Protein AF-A0A2E0R8X9-F1 (afdb_monomer_lite)

Foldseek 3Di:
DDDPVVVVVVVVVVVVVVLVVLLVVLLVVLVVCCVVCVQDALVRSVVSLCVSQDPPPSSSVSGDDSVVSNVSNVVSVVVVVVVVVVVVVVLVVVLVVLLVVLLQQLLVQCQVPVDLVRSLVRSCVVCPPSDDPVSSVVSSVSSVVNNLVVCCVVVVVVLVVCVVVPQDPVVLVVCVVVGPVVSCPVVSVVSVVVLVVVLVVLLVVLLVVLLVLLLCCLVPVVSVVVCVVCVCVSRVSYDPVSVVVSVVSNPVNNVVNNVVVVVLLVVLLVVLLVLLVVLVPDDPPPPSVVLLVQLLDLVSLQVSSQVSLCVDPSSNPPGQDPVSSVVSNVSSVVSVVVVVVVVVCPVVVVVCVVVVVVCLVVPDDQQQDPVRDGPVPVLVVLLCVLCCLLQPDDDPPDPVSVVVSVVQSSVQVVVLVVLCVLQVNDCSDSVLVSQLSNQLSVVLVVPPVSNNVHDDSLSSQVSNFVSLVPPVPPDLLSVLLCVLCVVLVHPGSNVLVVVCVVPPVCSSVSSVVSSVVSSVVSVVVVVVVVCVVVVVLVVLLVVLVVLLVCLVVQLVCLQADPNDGLLVVLVVLLPDDQDPVSLVVLVVSLVSLVVSLVSLVVSLVVLVVSLVVLVVVLPPCCCVVPPVCVVSNVSSVVSSVSSVVSSVVSVVSSVSSVVSSVSSVVSSLVSLVVCVCVVVVDDPVCVVVVLLVVLLVLLVVCVVCVVPLCLVVLQVDQALVSNLVSLVVSQCVSVDPPSVCVCVRPPPDPVVSVVSSVSNCVSSVHDSPDGRVPPPDPDDDPDDDDDD

Sequence (788 aa):
MVLNLGAFYQGVNENDARERAKRKENAALYNEFIRLNPDASAKQREAYATELGGNSPFLRAAMPTADVMKSNVARRQQQVAAASQAKKYKALQQKISLMNDATTMFGNVYSSTGDLEQANKAVTDMFSGYLDGNDMLGISAAGTKKAQQDFDKDFATTYDLWQKQGSQASAVETWNKTYNPTFLKKWIPVATSELNRLEQQQLIKANTEAGNIGASSAADPSLKENFVKNFKTKYPRLSEEQIGEVMLTLDNREAQATKKINNDISMAKQGVKNLLAATLEDDPNYSNNMEVNALQTEAAVTDKLKTLFNANEVLVGKEPTTDDVKEVLDMVEKSLKAQIKIDDTKEAAKLKILAEQQEVDRFSPRFEDNNGNLDVKQQNDVEDNILTQLFPDVDTKNEENTIAKKMAKDKFLKDFRVASENWDISIKDPAVYGSIMQKMVDLIMDDNNGADGTFQDYFFIKAVNDYYSNTSLNTPEAVAFRSGLQSLGLDSLEQAQQLAEEGDTEIQLKWEETFKKVREDFRNKAFENFDKKIFNLQNLDEKADEFITEVPDRVETLITKDGVNLIANVEELINAPVSENGLKNLELKNTEVTASLKKVVNIGREVEDQISQIKSYLALPRFDQDPSLADTRASLENKLKQLEAGKGFVLNEAQQLKNAIMKIRSASKKVVETKVIDNNNLNPENIPDAVKDKATAIAFILKKNAENSGLNDVHNLKTSEERKEWIKDKLEIVGGEDTAGWIGGIFTDTSTEDALIRSVAEQLNIDIDTPSWSKGSQGRNKGRNNRQ

Secondary structure (DSSP, 8-state):
----HHHHHHHHHHHHHHHHHHHHHHHHHHHHHHHH-TT--HHHHHHHHHHHHTT-HHHHTTSPPHHHHHHHHHHHHHHHHHHHHHHHHHHHHHHHHHHHHHHHHHHHHHHHH--HHHHHHHHHHHHTTTS-HHHHHHHHHHHHHHHHHHHHHHHHHHHHHHHHTT--HHHHHHHHHHS-HHHHTTHHHHHHHHHHHHHHHHHHHHHHHHHHHHHHHTT-HHHHHHHHHHHHHH-TT--HHHHHHHHHHHHHHHHHHHHHHHHHHHHHHHHHHHHHHHHHHS-SSTTTHHHHHHTSSHHHHHHHHHHHHHHSTTTTTPPPPHHHHHHHHHHHHHHHHHHHHHHTSTTTGGGTTTTGGGGGGG-S---B-TTS-B-HHHHHHHHHHHHTTTSPPP-TT-HHHHHHHHHHHHHHHHHHHHHHHHTT--TTSHHHHHHHHHHHHHHHHHSTT-TT----HHHHHHHHHHHHT-TT---HHHHHHHHHHHHTT-S-HHHHHHHHHTT-TTHHHHHHHHHHHHHHHHHHHHHHHHHHHHHHHHHHHHHHHHHHHHHHHHHHHHHEETTEEHHHHHHHHHHS---HHHHHHHHHHHHHHHHHHHHHHHHHHHHHHHHHHHHHHHTSTHHHH-GGGHHHHHHHHHHHHHHHHHHHHHHHHHHHHHHHHHHHHHHHHHHHHHHHHHHHT--GGGHHHHHHHHHHHHHHHHHHTHHHHTHHHHTT--SHHHHHHHHHHHHHHHHHHHHHHHHHHH--SHHHHHHHHHHHHHHHT---SS-GGGGSS-S---------

Radius of gyration: 55.58 Å; chains: 1; bounding box: 108×84×204 Å

Structure (mmCIF, N/CA/C/O backbone):
data_AF-A0A2E0R8X9-F1
#
_entry.id   AF-A0A2E0R8X9-F1
#
loop_
_atom_site.group_PDB
_atom_site.id
_atom_site.type_symbol
_atom_site.label_atom_id
_atom_site.label_alt_id
_atom_site.label_comp_id
_atom_site.label_asym_id
_atom_site.label_entity_id
_atom_site.label_seq_id
_atom_site.pdbx_PDB_ins_code
_atom_site.Cartn_x
_atom_site.Cartn_y
_atom_site.Cartn_z
_atom_site.occupancy
_atom_site.B_iso_or_equiv
_atom_site.auth_seq_id
_atom_site.auth_comp_id
_atom_site.auth_asym_id
_atom_site.auth_atom_id
_atom_site.pdbx_PDB_model_num
ATOM 1 N N . MET A 1 1 ? 21.425 -13.879 -136.020 1.00 42.16 1 MET A N 1
ATOM 2 C CA . MET A 1 1 ? 21.980 -13.335 -134.762 1.00 42.16 1 MET A CA 1
ATOM 3 C C . MET A 1 1 ? 21.405 -14.173 -133.628 1.00 42.16 1 MET A C 1
ATOM 5 O O . MET A 1 1 ? 20.235 -14.019 -133.313 1.00 42.16 1 MET A O 1
ATOM 9 N N . VAL A 1 2 ? 22.153 -15.157 -133.121 1.00 45.34 2 VAL A N 1
ATOM 10 C CA . VAL A 1 2 ? 21.700 -15.998 -131.999 1.00 45.34 2 VAL A CA 1
ATOM 11 C C . VAL A 1 2 ? 22.125 -15.289 -130.716 1.00 45.34 2 VAL A C 1
ATOM 13 O O . VAL A 1 2 ? 23.317 -15.170 -130.445 1.00 45.34 2 VAL A O 1
ATOM 16 N N . LEU A 1 3 ? 21.159 -14.751 -129.971 1.00 50.09 3 LEU A N 1
ATOM 17 C CA . LEU A 1 3 ? 21.382 -14.183 -128.641 1.00 50.09 3 LEU A CA 1
ATOM 18 C C . LEU A 1 3 ? 21.795 -15.317 -127.693 1.00 50.09 3 LEU A C 1
ATOM 20 O O . LEU A 1 3 ? 21.017 -16.234 -127.434 1.00 50.09 3 LEU A O 1
ATOM 24 N N . ASN A 1 4 ? 23.033 -15.268 -127.199 1.00 54.69 4 ASN A N 1
ATOM 25 C CA . ASN A 1 4 ? 23.603 -16.260 -126.287 1.00 54.69 4 ASN A CA 1
ATOM 26 C C . ASN A 1 4 ? 23.034 -16.079 -124.863 1.00 54.69 4 ASN A C 1
ATOM 28 O O . ASN A 1 4 ? 23.688 -15.547 -123.969 1.00 54.69 4 ASN A O 1
ATOM 32 N N . LEU A 1 5 ? 21.778 -16.494 -124.675 1.00 56.47 5 LEU A N 1
ATOM 33 C CA . LEU A 1 5 ? 21.042 -16.437 -123.406 1.00 56.47 5 LEU A CA 1
ATOM 34 C C . LEU A 1 5 ? 21.726 -17.250 -122.287 1.00 56.47 5 LEU A C 1
ATOM 36 O O . LEU A 1 5 ? 21.644 -16.867 -121.125 1.00 56.47 5 LEU A O 1
ATOM 40 N N . GLY A 1 6 ? 22.457 -18.322 -122.618 1.00 59.59 6 GLY A N 1
ATOM 41 C CA . GLY A 1 6 ? 23.160 -19.164 -121.637 1.00 59.59 6 GLY A CA 1
ATOM 42 C C . GLY A 1 6 ? 24.278 -18.436 -120.880 1.00 59.59 6 GLY A C 1
ATOM 43 O O . GLY A 1 6 ? 24.364 -18.551 -119.659 1.00 59.59 6 GLY A O 1
ATOM 44 N N . ALA A 1 7 ? 25.076 -17.616 -121.573 1.00 61.41 7 ALA A N 1
ATOM 45 C CA . ALA A 1 7 ? 26.131 -16.809 -120.951 1.00 61.41 7 ALA A CA 1
ATOM 46 C C . ALA A 1 7 ? 25.567 -15.691 -120.050 1.00 61.41 7 ALA A C 1
ATOM 48 O O . ALA A 1 7 ? 26.164 -15.348 -119.030 1.00 61.41 7 ALA A O 1
ATOM 49 N N . PHE A 1 8 ? 24.386 -15.160 -120.387 1.00 62.00 8 PHE A N 1
ATOM 50 C CA . PHE A 1 8 ? 23.673 -14.189 -119.556 1.00 62.00 8 PHE A CA 1
ATOM 51 C C . PHE A 1 8 ? 23.166 -14.826 -118.252 1.00 62.00 8 PHE A C 1
ATOM 53 O O . PHE A 1 8 ? 23.426 -14.294 -117.175 1.00 62.00 8 PHE A O 1
ATOM 60 N N . TYR A 1 9 ? 22.525 -16.000 -118.317 1.00 60.94 9 TYR A N 1
ATOM 61 C CA . TYR A 1 9 ? 22.069 -16.715 -117.116 1.00 60.94 9 TYR A CA 1
ATOM 62 C C . TYR A 1 9 ? 23.226 -17.162 -116.209 1.00 60.94 9 TYR A C 1
ATOM 64 O O . TYR A 1 9 ? 23.105 -17.100 -114.985 1.00 60.94 9 TYR A O 1
ATOM 72 N N . GLN A 1 10 ? 24.364 -17.561 -116.782 1.00 66.31 10 GLN A N 1
ATOM 73 C CA . GLN A 1 10 ? 25.555 -17.912 -116.007 1.00 66.31 10 GLN A CA 1
ATOM 74 C C . GLN A 1 10 ? 26.163 -16.686 -115.303 1.00 66.31 10 GLN A C 1
ATOM 76 O O . GLN A 1 10 ? 26.461 -16.753 -114.111 1.00 66.31 10 GLN A O 1
ATOM 81 N N . GLY A 1 11 ? 26.244 -15.540 -115.989 1.00 65.50 11 GLY A N 1
ATOM 82 C CA . GLY A 1 11 ? 26.689 -14.278 -115.391 1.00 65.50 11 GLY A CA 1
ATOM 83 C C . GLY A 1 11 ? 25.771 -13.776 -114.269 1.00 65.50 11 GLY A C 1
ATOM 84 O O . GLY A 1 11 ? 26.262 -13.296 -113.249 1.00 65.50 11 GLY A O 1
ATOM 85 N N . VAL A 1 12 ? 24.451 -13.940 -114.409 1.00 70.50 12 VAL A N 1
ATOM 86 C CA . VAL A 1 12 ? 23.474 -13.602 -113.357 1.00 70.50 12 VAL A CA 1
ATOM 87 C C . VAL A 1 12 ? 23.655 -14.499 -112.127 1.00 70.50 12 VAL A C 1
ATOM 89 O O . VAL A 1 12 ? 23.739 -13.989 -111.012 1.00 70.50 12 VAL A O 1
ATOM 92 N N . ASN A 1 13 ? 23.807 -15.815 -112.310 1.00 70.94 13 ASN A N 1
ATOM 93 C CA . ASN A 1 13 ? 23.995 -16.757 -111.200 1.00 70.94 13 ASN A CA 1
ATOM 94 C C . ASN A 1 13 ? 25.325 -16.552 -110.453 1.00 70.94 13 ASN A C 1
ATOM 96 O O . ASN A 1 13 ? 25.370 -16.642 -109.224 1.00 70.94 13 ASN A O 1
ATOM 100 N N . GLU A 1 14 ? 26.412 -16.257 -111.170 1.00 74.81 14 GLU A N 1
ATOM 101 C CA . GLU A 1 14 ? 27.705 -15.949 -110.551 1.00 74.81 14 GLU A CA 1
ATOM 102 C C . GLU A 1 14 ? 27.685 -14.620 -109.792 1.00 74.81 14 GLU A C 1
ATOM 104 O O . GLU A 1 14 ? 28.307 -14.508 -108.733 1.00 74.81 14 GLU A O 1
ATOM 109 N N . ASN A 1 15 ? 26.973 -13.617 -110.310 1.00 72.25 15 ASN A N 1
ATOM 110 C CA . ASN A 1 15 ? 26.805 -12.337 -109.632 1.00 72.25 15 ASN A CA 1
ATOM 111 C C . ASN A 1 15 ? 25.966 -12.503 -108.352 1.00 72.25 15 ASN A C 1
ATOM 113 O O . ASN A 1 15 ? 26.367 -12.051 -107.281 1.00 72.25 15 ASN A O 1
ATOM 117 N N . ASP A 1 16 ? 24.879 -13.275 -108.418 1.00 75.56 16 ASP A N 1
ATOM 118 C CA . ASP A 1 16 ? 24.055 -13.625 -107.257 1.00 75.56 16 ASP A CA 1
ATOM 119 C C . ASP A 1 16 ? 24.843 -14.380 -106.178 1.00 75.56 16 ASP A C 1
ATOM 121 O O . ASP A 1 16 ? 24.683 -14.108 -104.983 1.00 75.56 16 ASP A O 1
ATOM 125 N N . ALA A 1 17 ? 25.706 -15.321 -106.569 1.00 79.31 17 ALA A N 1
ATOM 126 C CA . ALA A 1 17 ? 26.563 -16.055 -105.641 1.00 79.31 17 ALA A CA 1
ATOM 127 C C . ALA A 1 17 ? 27.587 -15.134 -104.954 1.00 79.31 17 ALA A C 1
ATOM 129 O O . ALA A 1 17 ? 27.757 -15.208 -103.733 1.00 79.31 17 ALA A O 1
ATOM 130 N N . ARG A 1 18 ? 28.215 -14.220 -105.707 1.00 78.31 18 ARG A N 1
ATOM 131 C CA . ARG A 1 18 ? 29.149 -13.218 -105.164 1.00 78.31 18 ARG A CA 1
ATOM 132 C C . ARG A 1 18 ? 28.454 -12.255 -104.201 1.00 78.31 18 ARG A C 1
ATOM 134 O O . ARG A 1 18 ? 28.963 -12.010 -103.111 1.00 78.31 18 ARG A O 1
ATOM 141 N N . GLU A 1 19 ? 27.267 -11.764 -104.543 1.00 77.44 19 GLU A N 1
ATOM 142 C CA . GLU A 1 19 ? 26.499 -10.864 -103.676 1.00 77.44 19 GLU A CA 1
ATOM 143 C C . GLU A 1 19 ? 25.927 -11.586 -102.439 1.00 77.44 19 GLU A C 1
ATOM 145 O O . GLU A 1 19 ? 25.787 -10.991 -101.371 1.00 77.44 19 GLU A O 1
ATOM 150 N N . ARG A 1 20 ? 25.627 -12.893 -102.512 1.00 79.50 20 ARG A N 1
ATOM 151 C CA . ARG A 1 20 ? 25.318 -13.713 -101.319 1.00 79.50 20 ARG A CA 1
ATOM 152 C C . ARG A 1 20 ? 26.530 -13.866 -100.399 1.00 79.50 20 ARG A C 1
ATOM 154 O O . ARG A 1 20 ? 26.373 -13.731 -99.186 1.00 79.50 20 ARG A O 1
ATOM 161 N N . ALA A 1 21 ? 27.715 -14.121 -100.955 1.00 82.88 21 ALA A N 1
ATOM 162 C CA . ALA A 1 21 ? 28.949 -14.244 -100.179 1.00 82.88 21 ALA A CA 1
ATOM 163 C C . ALA A 1 21 ? 29.290 -12.933 -99.452 1.00 82.88 21 ALA A C 1
ATOM 165 O O . ALA A 1 21 ? 29.466 -12.950 -98.234 1.00 82.88 21 ALA A O 1
ATOM 166 N N . LYS A 1 22 ? 29.239 -11.794 -100.157 1.00 82.44 22 LYS A N 1
ATOM 167 C CA . LYS A 1 22 ? 29.443 -10.461 -99.563 1.00 82.44 22 LYS A CA 1
ATOM 168 C C . LYS A 1 22 ? 28.437 -10.139 -98.459 1.00 82.44 22 LYS A C 1
ATOM 170 O O . LYS A 1 22 ? 28.819 -9.626 -97.416 1.00 82.44 22 LYS A O 1
ATOM 175 N N . ARG A 1 23 ? 27.151 -10.475 -98.631 1.00 82.38 23 ARG A N 1
ATOM 176 C CA . ARG A 1 23 ? 26.143 -10.291 -97.564 1.00 82.38 23 ARG A CA 1
ATOM 177 C C . ARG A 1 23 ? 26.490 -11.070 -96.303 1.00 82.38 23 ARG A C 1
ATOM 179 O O . ARG A 1 23 ? 26.345 -10.543 -95.203 1.00 82.38 23 ARG A O 1
ATOM 186 N N . LYS A 1 24 ? 26.944 -12.315 -96.460 1.00 84.75 24 LYS A N 1
ATOM 187 C CA . LYS A 1 24 ? 27.338 -13.170 -95.337 1.00 84.75 24 LYS A CA 1
ATOM 188 C C . LYS A 1 24 ? 28.575 -12.623 -94.622 1.00 84.75 24 LYS A C 1
ATOM 190 O O . LYS A 1 24 ? 28.593 -12.596 -93.396 1.00 84.75 24 LYS A O 1
ATOM 195 N N . GLU A 1 25 ? 29.569 -12.173 -95.379 1.00 86.19 25 GLU A N 1
ATOM 196 C CA . GLU A 1 25 ? 30.789 -11.557 -94.850 1.00 86.19 25 GLU A CA 1
ATOM 197 C C . GLU A 1 25 ? 30.485 -10.251 -94.109 1.00 86.19 25 GLU A C 1
ATOM 199 O O . GLU A 1 25 ? 30.849 -10.098 -92.947 1.00 86.19 25 GLU A O 1
ATOM 204 N N . ASN A 1 26 ? 29.699 -9.361 -94.714 1.00 86.38 26 ASN A N 1
ATOM 205 C CA . ASN A 1 26 ? 29.311 -8.101 -94.093 1.00 86.38 26 ASN A CA 1
ATOM 206 C C . ASN A 1 26 ? 28.486 -8.329 -92.813 1.00 86.38 26 ASN A C 1
ATOM 208 O O . ASN A 1 26 ? 28.727 -7.681 -91.796 1.00 86.38 26 ASN A O 1
ATOM 212 N N . ALA A 1 27 ? 27.547 -9.280 -92.810 1.00 84.69 27 ALA A N 1
ATOM 213 C CA . ALA A 1 27 ? 26.812 -9.639 -91.597 1.00 84.69 27 ALA A CA 1
ATOM 214 C C . ALA A 1 27 ? 27.737 -10.200 -90.497 1.00 84.69 27 ALA A C 1
ATOM 216 O O . ALA A 1 27 ? 27.527 -9.916 -89.316 1.00 84.69 27 ALA A O 1
ATOM 217 N N . ALA A 1 28 ? 28.772 -10.965 -90.864 1.00 86.25 28 ALA A N 1
ATOM 218 C CA . ALA A 1 28 ? 29.775 -11.455 -89.921 1.00 86.25 28 ALA A CA 1
ATOM 219 C C . ALA A 1 28 ? 30.602 -10.305 -89.322 1.00 86.25 28 ALA A C 1
ATOM 221 O O . ALA A 1 28 ? 30.725 -10.236 -88.100 1.00 86.25 28 ALA A O 1
ATOM 222 N N . LEU A 1 29 ? 31.070 -9.365 -90.151 1.00 89.44 29 LEU A N 1
ATOM 223 C CA . LEU A 1 29 ? 31.810 -8.175 -89.712 1.00 89.44 29 LEU A CA 1
ATOM 224 C C . LEU A 1 29 ? 30.970 -7.285 -88.791 1.00 89.44 29 LEU A C 1
ATOM 226 O O . LEU A 1 29 ? 31.441 -6.844 -87.745 1.00 89.44 29 LEU A O 1
ATOM 230 N N . TYR A 1 30 ? 29.693 -7.075 -89.121 1.00 89.62 30 TYR A N 1
ATOM 231 C CA . TYR A 1 30 ? 28.774 -6.344 -88.252 1.00 89.62 30 TYR A CA 1
ATOM 232 C C . TYR A 1 30 ? 28.606 -7.039 -86.893 1.00 89.62 30 TYR A C 1
ATOM 234 O O . TYR A 1 30 ? 28.713 -6.398 -85.848 1.00 89.62 30 TYR A O 1
ATOM 242 N N . ASN A 1 31 ? 28.386 -8.355 -86.879 1.00 86.81 31 ASN A N 1
ATOM 243 C CA . ASN A 1 31 ? 28.259 -9.110 -85.631 1.00 86.81 31 ASN A CA 1
ATOM 244 C C . ASN A 1 31 ? 29.546 -9.072 -84.796 1.00 86.81 31 ASN A C 1
ATOM 246 O O . ASN A 1 31 ? 29.482 -8.961 -83.570 1.00 86.81 31 ASN A O 1
ATOM 250 N N . GLU A 1 32 ? 30.710 -9.119 -85.440 1.00 88.56 32 GLU A N 1
ATOM 251 C CA . GLU A 1 32 ? 31.997 -8.973 -84.770 1.00 88.56 32 GLU A CA 1
ATOM 252 C C . GLU A 1 32 ? 32.180 -7.575 -84.170 1.00 88.56 32 GLU A C 1
ATOM 254 O O . GLU A 1 32 ? 32.566 -7.457 -83.006 1.00 88.56 32 GLU A O 1
ATOM 259 N N . PHE A 1 33 ? 31.812 -6.521 -84.900 1.00 89.94 33 PHE A N 1
ATOM 260 C CA . PHE A 1 33 ? 31.837 -5.154 -84.388 1.00 89.94 33 PHE A CA 1
ATOM 261 C C . PHE A 1 33 ? 30.973 -4.990 -83.136 1.00 89.94 33 PHE A C 1
ATOM 263 O O . PHE A 1 33 ? 31.431 -4.400 -82.158 1.00 89.94 33 PHE A O 1
ATOM 270 N N . ILE A 1 34 ? 29.761 -5.555 -83.118 1.00 89.38 34 ILE A N 1
ATOM 271 C CA . ILE A 1 34 ? 28.882 -5.525 -81.938 1.00 89.38 34 ILE A CA 1
ATOM 272 C C . ILE A 1 34 ? 29.469 -6.322 -80.769 1.00 89.38 34 ILE A C 1
ATOM 274 O O . ILE A 1 34 ? 29.319 -5.917 -79.616 1.00 89.38 34 ILE A O 1
ATOM 278 N N . ARG A 1 35 ? 30.148 -7.441 -81.045 1.00 87.50 35 ARG A N 1
ATOM 279 C CA . ARG A 1 35 ? 30.813 -8.258 -80.021 1.00 87.50 35 ARG A CA 1
ATOM 280 C C . ARG A 1 35 ? 31.991 -7.522 -79.382 1.00 87.50 35 ARG A C 1
ATOM 282 O O . ARG A 1 35 ? 32.153 -7.595 -78.168 1.00 87.50 35 ARG A O 1
ATOM 289 N N . LEU A 1 36 ? 32.802 -6.837 -80.187 1.00 86.88 36 LEU A N 1
ATOM 290 C CA . LEU A 1 36 ? 33.966 -6.077 -79.724 1.00 86.88 36 LEU A CA 1
ATOM 291 C C . LEU A 1 36 ? 33.578 -4.728 -79.104 1.00 86.88 36 LEU A C 1
ATOM 293 O O . LEU A 1 36 ? 34.283 -4.232 -78.232 1.00 86.88 36 LEU A O 1
ATOM 297 N N . ASN A 1 37 ? 32.436 -4.163 -79.505 1.00 87.31 37 ASN A N 1
ATOM 298 C CA . ASN A 1 37 ? 31.941 -2.867 -79.044 1.00 87.31 37 ASN A CA 1
ATOM 299 C C . ASN A 1 37 ? 30.510 -2.995 -78.488 1.00 87.31 37 ASN A C 1
ATOM 301 O O . ASN A 1 37 ? 29.560 -2.441 -79.057 1.00 87.31 37 ASN A O 1
ATOM 305 N N . PRO A 1 38 ? 30.320 -3.713 -77.365 1.00 80.75 38 PRO A N 1
ATOM 306 C CA . PRO A 1 38 ? 28.992 -3.995 -76.820 1.00 80.75 38 PRO A CA 1
ATOM 307 C C . PRO A 1 38 ? 28.209 -2.731 -76.432 1.00 80.75 38 PRO A C 1
ATOM 309 O O . PRO A 1 38 ? 26.976 -2.754 -76.467 1.00 80.75 38 PRO A O 1
ATOM 312 N N . ASP A 1 39 ? 28.905 -1.628 -76.141 1.00 81.88 39 ASP A N 1
ATOM 313 C CA . ASP A 1 39 ? 28.322 -0.351 -75.712 1.00 81.88 39 ASP A CA 1
ATOM 314 C C . ASP A 1 39 ? 28.267 0.704 -76.838 1.00 81.88 39 ASP A C 1
ATOM 316 O O . ASP A 1 39 ? 27.917 1.859 -76.596 1.00 81.88 39 ASP A O 1
ATOM 320 N N . ALA A 1 40 ? 28.559 0.320 -78.091 1.00 85.19 40 ALA A N 1
ATOM 321 C CA . ALA A 1 40 ? 28.425 1.213 -79.244 1.00 85.19 40 ALA A CA 1
ATOM 322 C C . ALA A 1 40 ? 26.988 1.745 -79.377 1.00 85.19 40 ALA A C 1
ATOM 324 O O . ALA A 1 40 ? 26.022 0.971 -79.341 1.00 85.19 40 ALA A O 1
ATOM 325 N N . SER A 1 41 ? 26.852 3.055 -79.592 1.00 86.44 41 SER A N 1
ATOM 326 C CA . SER A 1 41 ? 25.565 3.734 -79.783 1.00 86.44 41 SER A CA 1
ATOM 327 C C . SER A 1 41 ? 24.849 3.269 -81.054 1.00 86.44 41 SER A C 1
ATOM 329 O O . SER A 1 41 ? 25.479 2.814 -82.009 1.00 86.44 41 SER A O 1
ATOM 331 N N . ALA A 1 42 ? 23.523 3.439 -81.114 1.00 86.62 42 ALA A N 1
ATOM 332 C CA . ALA A 1 42 ? 22.745 3.081 -82.305 1.00 86.62 42 ALA A CA 1
ATOM 333 C C . ALA A 1 42 ? 23.271 3.783 -83.571 1.00 86.62 42 ALA A C 1
ATOM 335 O O . ALA A 1 42 ? 23.358 3.153 -84.617 1.00 86.62 42 ALA A O 1
ATOM 336 N N . LYS A 1 43 ? 23.727 5.039 -83.445 1.00 84.69 43 LYS A N 1
ATOM 337 C CA . LYS A 1 43 ? 24.331 5.816 -84.536 1.00 84.69 43 LYS A CA 1
ATOM 338 C C . LYS A 1 43 ? 25.663 5.231 -85.016 1.00 84.69 43 LYS A C 1
ATOM 340 O O . LYS A 1 43 ? 25.910 5.196 -86.212 1.00 84.69 43 LYS A O 1
ATOM 345 N N . GLN A 1 44 ? 26.513 4.750 -84.107 1.00 87.00 44 GLN A N 1
ATOM 346 C CA . GLN A 1 44 ? 27.775 4.087 -84.473 1.00 87.00 44 GLN A CA 1
ATOM 347 C C . GLN A 1 44 ? 27.526 2.739 -85.156 1.00 87.00 44 GLN A C 1
ATOM 349 O O . GLN A 1 44 ? 28.181 2.416 -86.141 1.00 87.00 44 GLN A O 1
ATOM 354 N N . ARG A 1 45 ? 26.536 1.978 -84.674 1.00 89.06 45 ARG A N 1
ATOM 355 C CA . ARG A 1 45 ? 26.113 0.717 -85.302 1.00 89.06 45 ARG A CA 1
ATOM 356 C C . ARG A 1 45 ? 25.522 0.950 -86.691 1.00 89.06 45 ARG A C 1
ATOM 358 O O . ARG A 1 45 ? 25.804 0.194 -87.613 1.00 89.06 45 ARG A O 1
ATOM 365 N N . GLU A 1 46 ? 24.737 2.010 -86.847 1.00 86.88 46 GLU A N 1
ATOM 366 C CA . GLU A 1 46 ? 24.137 2.404 -88.119 1.00 86.88 46 GLU A CA 1
ATOM 367 C C . GLU A 1 46 ? 25.178 2.920 -89.117 1.00 86.88 46 GLU A C 1
ATOM 369 O O . GLU A 1 46 ? 25.130 2.538 -90.286 1.00 86.88 46 GLU A O 1
ATOM 374 N N . ALA A 1 47 ? 26.146 3.720 -88.662 1.00 86.44 47 ALA A N 1
ATOM 375 C CA . ALA A 1 47 ? 27.266 4.173 -89.481 1.00 86.44 47 ALA A CA 1
ATOM 376 C C . ALA A 1 47 ? 28.088 2.983 -89.998 1.00 86.44 47 ALA A C 1
ATOM 378 O O . ALA A 1 47 ? 28.303 2.879 -91.201 1.00 86.44 47 ALA A O 1
ATOM 379 N N . TYR A 1 48 ? 28.435 2.035 -89.121 1.00 89.75 48 TYR A N 1
ATOM 380 C CA . TYR A 1 48 ? 29.188 0.840 -89.508 1.00 89.75 48 TYR A CA 1
ATOM 381 C C . TYR A 1 48 ? 28.389 -0.086 -90.441 1.00 89.75 48 TYR A C 1
ATOM 383 O O . TYR A 1 48 ? 28.904 -0.588 -91.435 1.00 89.75 48 TYR A O 1
ATOM 391 N N . ALA A 1 49 ? 27.087 -0.264 -90.199 1.00 86.44 49 ALA A N 1
ATOM 392 C CA . ALA A 1 49 ? 26.225 -1.022 -91.107 1.00 86.44 49 ALA A CA 1
ATOM 393 C C . ALA A 1 49 ? 26.049 -0.349 -92.481 1.00 86.44 49 ALA A C 1
ATOM 395 O O . ALA A 1 49 ? 25.841 -1.036 -93.482 1.00 86.44 49 ALA A O 1
ATOM 396 N N . THR A 1 50 ? 26.113 0.984 -92.533 1.00 85.19 50 THR A N 1
ATOM 397 C CA . THR A 1 50 ? 26.059 1.760 -93.781 1.00 85.19 50 THR A CA 1
ATOM 398 C C . THR A 1 50 ? 27.383 1.673 -94.538 1.00 85.19 50 THR A C 1
ATOM 400 O O . THR A 1 50 ? 27.366 1.480 -95.749 1.00 85.19 50 THR A O 1
ATOM 403 N N . GLU A 1 51 ? 28.515 1.713 -93.834 1.00 86.12 51 GLU A N 1
ATOM 404 C CA . GLU A 1 51 ? 29.851 1.487 -94.399 1.00 86.12 51 GLU A CA 1
ATOM 405 C C . GLU A 1 51 ? 29.965 0.097 -95.041 1.00 86.12 51 GLU A C 1
ATOM 407 O O . GLU A 1 51 ? 30.400 -0.026 -96.184 1.00 86.12 51 GLU A O 1
ATOM 412 N N . LEU A 1 52 ? 29.468 -0.942 -94.361 1.00 85.62 52 LEU A N 1
ATOM 413 C CA . LEU A 1 52 ? 29.442 -2.308 -94.889 1.00 85.62 52 LEU A CA 1
ATOM 414 C C . LEU A 1 52 ? 28.445 -2.491 -96.049 1.00 85.62 52 LEU A C 1
ATOM 416 O O . LEU A 1 52 ? 28.673 -3.302 -96.944 1.00 85.62 52 LEU A O 1
ATOM 420 N N . GLY A 1 53 ? 27.314 -1.779 -96.040 1.00 80.12 53 GLY A N 1
ATOM 421 C CA . GLY A 1 53 ? 26.288 -1.871 -97.089 1.00 80.12 53 GLY A CA 1
ATOM 422 C C . GLY A 1 53 ? 26.603 -1.070 -98.360 1.00 80.12 53 GLY A C 1
ATOM 423 O O . GLY A 1 53 ? 26.121 -1.421 -99.441 1.00 80.12 53 GLY A O 1
ATOM 424 N N . GLY A 1 54 ? 27.404 -0.006 -98.245 1.00 77.50 54 GLY A N 1
ATOM 425 C CA . GLY A 1 54 ? 27.673 0.942 -99.326 1.00 77.50 54 GLY A CA 1
ATOM 426 C C . GLY A 1 54 ? 26.391 1.525 -99.941 1.00 77.50 54 GLY A C 1
ATOM 427 O O . GLY A 1 54 ? 25.347 1.607 -99.297 1.00 77.50 54 GLY A O 1
ATOM 428 N N . ASN A 1 55 ? 26.443 1.877 -101.231 1.00 73.00 55 ASN A N 1
ATOM 429 C CA . ASN A 1 55 ? 25.279 2.355 -101.993 1.00 73.00 55 ASN A CA 1
ATOM 430 C C . ASN A 1 55 ? 24.378 1.219 -102.524 1.00 73.00 55 ASN A C 1
ATOM 432 O O . ASN A 1 55 ? 23.507 1.481 -103.349 1.00 73.00 55 ASN A O 1
ATOM 436 N N . SER A 1 56 ? 24.585 -0.039 -102.109 1.00 78.50 56 SER A N 1
ATOM 437 C CA . SER A 1 56 ? 23.802 -1.184 -102.594 1.00 78.50 56 SER A CA 1
ATOM 438 C C . SER A 1 56 ? 22.600 -1.445 -101.678 1.00 78.50 56 SER A C 1
ATOM 440 O O . SER A 1 56 ? 22.783 -1.923 -100.552 1.00 78.50 56 SER A O 1
ATOM 442 N N . PRO A 1 57 ? 21.351 -1.228 -102.147 1.00 73.56 57 PRO A N 1
ATOM 443 C CA . PRO A 1 57 ? 20.156 -1.552 -101.363 1.00 73.56 57 PRO A CA 1
ATOM 444 C C . PRO A 1 57 ? 20.108 -3.036 -100.981 1.00 73.56 57 PRO A C 1
ATOM 446 O O . PRO A 1 57 ? 19.620 -3.405 -99.914 1.00 73.56 57 PRO A O 1
ATOM 449 N N . PHE A 1 58 ? 20.669 -3.889 -101.841 1.00 74.00 58 PHE A N 1
ATOM 450 C CA . PHE A 1 58 ? 20.697 -5.335 -101.670 1.00 74.00 58 PHE A CA 1
ATOM 451 C C . PHE A 1 58 ? 21.662 -5.793 -100.569 1.00 74.00 58 PHE A C 1
ATOM 453 O O . PHE A 1 58 ? 21.328 -6.693 -99.797 1.00 74.00 58 PHE A O 1
ATOM 460 N N . LEU A 1 59 ? 22.834 -5.156 -100.450 1.00 78.44 59 LEU A N 1
ATOM 461 C CA . LEU A 1 59 ? 23.780 -5.429 -99.362 1.00 78.44 59 LEU A CA 1
ATOM 462 C C . LEU A 1 59 ? 23.296 -4.830 -98.036 1.00 78.44 59 LEU A C 1
ATOM 464 O O . LEU A 1 59 ? 23.432 -5.470 -96.992 1.00 78.44 59 LEU A O 1
ATOM 468 N N . ARG A 1 60 ? 22.657 -3.650 -98.067 1.00 80.50 60 ARG A N 1
ATOM 469 C CA . ARG A 1 60 ? 22.082 -3.017 -96.869 1.00 80.50 60 ARG A CA 1
ATOM 470 C C . ARG A 1 60 ? 20.919 -3.814 -96.277 1.00 80.50 60 ARG A C 1
ATOM 472 O O . ARG A 1 60 ? 20.782 -3.841 -95.057 1.00 80.50 60 ARG A O 1
ATOM 479 N N . ALA A 1 61 ? 20.129 -4.499 -97.106 1.00 76.38 61 ALA A N 1
ATOM 480 C CA . ALA A 1 61 ? 19.014 -5.336 -96.659 1.00 76.38 61 ALA A CA 1
ATOM 481 C C . ALA A 1 61 ? 19.441 -6.534 -95.785 1.00 76.38 61 ALA A C 1
ATOM 483 O O . ALA A 1 61 ? 18.622 -7.066 -95.040 1.00 76.38 61 ALA A O 1
ATOM 484 N N . ALA A 1 62 ? 20.710 -6.956 -95.842 1.00 77.44 62 ALA A N 1
ATOM 485 C CA . ALA A 1 62 ? 21.249 -8.014 -94.981 1.00 77.44 62 ALA A CA 1
ATOM 486 C C . ALA A 1 62 ? 21.658 -7.523 -93.577 1.00 77.44 62 ALA A C 1
ATOM 488 O O . ALA A 1 62 ? 22.048 -8.330 -92.734 1.00 77.44 62 ALA A O 1
ATOM 489 N N . MET A 1 63 ? 21.582 -6.214 -93.322 1.00 84.94 63 MET A N 1
ATOM 490 C CA . MET A 1 63 ? 21.961 -5.587 -92.057 1.00 84.94 63 MET A CA 1
ATOM 491 C C . MET A 1 63 ? 20.736 -5.240 -91.209 1.00 84.94 63 MET A C 1
ATOM 493 O O . MET A 1 63 ? 19.670 -4.957 -91.758 1.00 84.94 63 MET A O 1
ATOM 497 N N . PRO A 1 64 ? 20.870 -5.150 -89.873 1.00 82.62 64 PRO A N 1
ATOM 498 C CA . PRO A 1 64 ? 19.769 -4.695 -89.039 1.00 82.62 64 PRO A CA 1
ATOM 499 C C . PRO A 1 64 ? 19.321 -3.271 -89.400 1.00 82.62 64 PRO A C 1
ATOM 501 O O . PRO A 1 64 ? 20.121 -2.397 -89.754 1.00 82.62 64 PRO A O 1
ATOM 504 N N . THR A 1 65 ? 18.015 -3.040 -89.288 1.00 85.12 65 THR A N 1
ATOM 505 C CA . THR A 1 65 ? 17.413 -1.703 -89.410 1.00 85.12 65 THR A CA 1
ATOM 506 C C . THR A 1 65 ? 17.776 -0.821 -88.212 1.00 85.12 65 THR A C 1
ATOM 508 O O . THR A 1 65 ? 18.094 -1.337 -87.136 1.00 85.12 65 THR A O 1
ATOM 511 N N . ALA A 1 66 ? 17.659 0.500 -88.369 1.00 82.44 66 ALA A N 1
ATOM 512 C CA . ALA A 1 66 ? 17.905 1.465 -87.297 1.00 82.44 66 ALA A CA 1
ATOM 513 C C . ALA A 1 66 ? 17.075 1.176 -86.030 1.00 82.44 66 ALA A C 1
ATOM 515 O O . ALA A 1 66 ? 17.598 1.262 -84.918 1.00 82.44 66 ALA A O 1
ATOM 516 N N . ASP A 1 67 ? 15.817 0.754 -86.174 1.00 80.69 67 ASP A N 1
ATOM 517 C CA . ASP A 1 67 ? 14.942 0.461 -85.031 1.00 80.69 67 ASP A CA 1
ATOM 518 C C . ASP A 1 67 ? 15.373 -0.799 -84.273 1.00 80.69 67 ASP A C 1
ATOM 520 O O . ASP A 1 67 ? 15.432 -0.801 -83.042 1.00 80.69 67 ASP A O 1
ATOM 524 N N . VAL A 1 68 ? 15.794 -1.846 -84.992 1.00 83.56 68 VAL A N 1
ATOM 525 C CA . VAL A 1 68 ? 16.385 -3.052 -84.385 1.00 83.56 68 VAL A CA 1
ATOM 526 C C . VAL A 1 68 ? 17.696 -2.716 -83.662 1.00 83.56 68 VAL A C 1
ATOM 528 O O . VAL A 1 68 ? 17.971 -3.252 -82.586 1.00 83.56 68 VAL A O 1
ATOM 531 N N . MET A 1 69 ? 18.511 -1.807 -84.205 1.00 86.81 69 MET A N 1
ATOM 532 C CA . MET A 1 69 ? 19.735 -1.342 -83.541 1.00 86.81 69 MET A CA 1
ATOM 533 C C . MET A 1 69 ? 19.425 -0.560 -82.261 1.00 86.81 69 MET A C 1
ATOM 535 O O . MET A 1 69 ? 20.017 -0.853 -81.220 1.00 86.81 69 MET A O 1
ATOM 539 N N . LYS A 1 70 ? 18.473 0.382 -82.310 1.00 81.69 70 LYS A N 1
ATOM 540 C CA . LYS A 1 70 ? 18.011 1.152 -81.144 1.00 81.69 70 LYS A CA 1
ATOM 541 C C . LYS A 1 70 ? 17.450 0.241 -80.051 1.00 81.69 70 LYS A C 1
ATOM 543 O O . LYS A 1 70 ? 17.853 0.369 -78.899 1.00 81.69 70 LYS A O 1
ATOM 548 N N . SER A 1 71 ? 16.599 -0.720 -80.415 1.00 80.75 71 SER A N 1
ATOM 549 C CA . SER A 1 71 ? 16.030 -1.702 -79.482 1.00 80.75 71 SER A 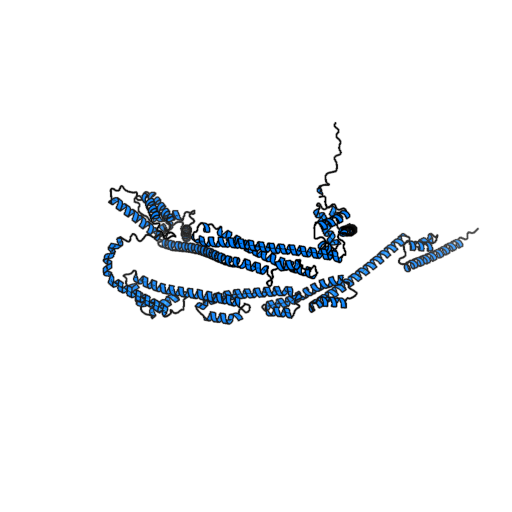CA 1
ATOM 550 C C . SER A 1 71 ? 17.115 -2.542 -78.794 1.00 80.75 71 SER A C 1
ATOM 552 O O . SER A 1 71 ? 17.112 -2.703 -77.574 1.00 80.75 71 SER A O 1
ATOM 554 N N . ASN A 1 72 ? 18.117 -3.007 -79.547 1.00 82.81 72 ASN A N 1
ATOM 555 C CA . ASN A 1 72 ? 19.230 -3.773 -78.985 1.00 82.81 72 ASN A CA 1
ATOM 556 C C . ASN A 1 72 ? 20.109 -2.953 -78.028 1.00 82.81 72 ASN A C 1
ATOM 558 O O . ASN A 1 72 ? 20.542 -3.483 -77.002 1.00 82.81 72 ASN A O 1
ATOM 562 N N . VAL A 1 73 ? 20.367 -1.678 -78.340 1.00 85.81 73 VAL A N 1
ATOM 563 C CA . VAL A 1 73 ? 21.105 -0.761 -77.453 1.00 85.81 73 VAL A CA 1
ATOM 564 C C . VAL A 1 73 ? 20.311 -0.498 -76.173 1.00 85.81 73 VAL A C 1
ATOM 566 O O . VAL A 1 73 ? 20.868 -0.631 -75.086 1.00 85.81 73 VAL A O 1
ATOM 569 N N . ALA A 1 74 ? 19.009 -0.221 -76.281 1.00 79.25 74 ALA A N 1
ATOM 570 C CA . ALA A 1 74 ? 18.136 -0.019 -75.125 1.00 79.25 74 ALA A CA 1
ATOM 571 C C . ALA A 1 74 ? 18.097 -1.260 -74.213 1.00 79.25 74 ALA A C 1
ATOM 573 O O . ALA A 1 74 ? 18.281 -1.150 -73.000 1.00 79.25 74 ALA A O 1
ATOM 574 N N . ARG A 1 75 ? 17.964 -2.464 -74.792 1.00 82.62 75 ARG A N 1
ATOM 575 C CA . ARG A 1 75 ? 18.017 -3.732 -74.045 1.00 82.62 75 ARG A CA 1
ATOM 576 C C . ARG A 1 75 ? 19.351 -3.916 -73.315 1.00 82.62 75 ARG A C 1
ATOM 578 O O . ARG A 1 75 ? 19.369 -4.354 -72.167 1.00 82.62 75 ARG A O 1
ATOM 585 N N . ARG A 1 76 ? 20.476 -3.575 -73.952 1.00 81.75 76 ARG A N 1
ATOM 586 C CA . ARG A 1 76 ? 21.807 -3.648 -73.327 1.00 81.75 76 ARG A CA 1
ATOM 587 C C . ARG A 1 76 ? 21.946 -2.652 -72.175 1.00 81.75 76 ARG A C 1
ATOM 589 O O . ARG A 1 76 ? 22.433 -3.037 -71.116 1.00 81.75 76 ARG A O 1
ATOM 596 N N . GLN A 1 77 ? 21.487 -1.413 -72.351 1.00 79.75 77 GLN A N 1
ATOM 597 C CA . GLN A 1 77 ? 21.488 -0.399 -71.292 1.00 79.75 77 GLN A CA 1
ATOM 598 C C . GLN A 1 77 ? 20.670 -0.855 -70.077 1.00 79.75 77 GLN A C 1
ATOM 600 O O . GLN A 1 77 ? 21.152 -0.754 -68.950 1.00 79.75 77 GLN A O 1
ATOM 605 N N . GLN A 1 78 ? 19.491 -1.446 -70.298 1.00 80.94 78 GLN A N 1
ATOM 606 C CA . GLN A 1 78 ? 18.686 -2.045 -69.229 1.00 80.94 78 GLN A CA 1
ATOM 607 C C . GLN A 1 78 ? 19.417 -3.194 -68.520 1.00 80.94 78 GLN A C 1
ATOM 609 O O . GLN A 1 78 ? 19.427 -3.240 -67.294 1.00 80.94 78 GLN A O 1
ATOM 614 N N . GLN A 1 79 ? 20.083 -4.091 -69.256 1.00 80.81 79 GLN A N 1
ATOM 615 C CA . GLN A 1 79 ? 20.864 -5.185 -68.661 1.00 80.81 79 GLN A CA 1
ATOM 616 C C . GLN A 1 79 ? 22.045 -4.680 -67.820 1.00 80.81 79 GLN A C 1
ATOM 618 O O . GLN A 1 79 ? 22.294 -5.211 -66.740 1.00 80.81 79 GLN A O 1
ATOM 623 N N . VAL A 1 80 ? 22.763 -3.651 -68.281 1.00 81.56 80 VAL A N 1
ATOM 624 C CA . VAL A 1 80 ? 23.874 -3.042 -67.528 1.00 81.56 80 VAL A CA 1
ATOM 625 C C . VAL A 1 80 ? 23.357 -2.329 -66.276 1.00 81.56 80 VAL A C 1
ATOM 627 O O . VAL A 1 80 ? 23.938 -2.489 -65.201 1.00 81.56 80 VAL A O 1
ATOM 630 N N . ALA A 1 81 ? 22.242 -1.599 -66.382 1.00 74.31 81 ALA A N 1
ATOM 631 C CA . ALA A 1 81 ? 21.596 -0.953 -65.243 1.00 74.31 81 ALA A CA 1
ATOM 632 C C . ALA A 1 81 ? 21.116 -1.982 -64.203 1.00 74.31 81 ALA A C 1
ATOM 634 O O . ALA A 1 81 ? 21.432 -1.843 -63.022 1.00 74.31 81 ALA A O 1
ATOM 635 N N . ALA A 1 82 ? 20.448 -3.055 -64.640 1.00 73.06 82 ALA A N 1
ATOM 636 C CA . ALA A 1 82 ? 20.003 -4.147 -63.775 1.00 73.06 82 ALA A CA 1
ATOM 637 C C . ALA A 1 82 ? 21.182 -4.884 -63.117 1.00 73.06 82 ALA A C 1
ATOM 639 O O . ALA A 1 82 ? 21.148 -5.155 -61.920 1.00 73.06 82 ALA A O 1
ATOM 640 N N . ALA A 1 83 ? 22.267 -5.151 -63.854 1.00 75.00 83 ALA A N 1
ATOM 641 C CA . ALA A 1 83 ? 23.476 -5.760 -63.295 1.00 75.00 83 ALA A CA 1
ATOM 642 C C . ALA A 1 83 ? 24.177 -4.843 -62.274 1.00 75.00 83 ALA A C 1
ATOM 644 O O . ALA A 1 83 ? 24.688 -5.324 -61.263 1.00 75.00 83 ALA A O 1
ATOM 645 N N . SER A 1 84 ? 24.186 -3.525 -62.505 1.00 75.12 84 SER A N 1
ATOM 646 C CA . SER A 1 84 ? 24.705 -2.541 -61.546 1.00 75.12 84 SER A CA 1
ATOM 647 C C . SER A 1 84 ? 23.851 -2.486 -60.275 1.00 75.12 84 SER A C 1
ATOM 649 O O . SER A 1 84 ? 24.390 -2.541 -59.170 1.00 75.12 84 SER A O 1
ATOM 651 N N . GLN A 1 85 ? 22.521 -2.470 -60.412 1.00 70.88 85 GLN A N 1
ATOM 652 C CA . GLN A 1 85 ? 21.603 -2.551 -59.274 1.00 70.88 85 GLN A CA 1
ATOM 653 C C . GLN A 1 85 ? 21.779 -3.861 -58.499 1.00 70.88 85 GLN A C 1
ATOM 655 O O . GLN A 1 85 ? 21.929 -3.819 -57.284 1.00 70.88 85 GLN A O 1
ATOM 660 N N . ALA A 1 86 ? 21.859 -5.011 -59.173 1.00 72.38 86 ALA A N 1
ATOM 661 C CA . ALA A 1 86 ? 22.086 -6.303 -58.525 1.00 72.38 86 ALA A CA 1
ATOM 662 C C . ALA A 1 86 ? 23.407 -6.341 -57.735 1.00 72.38 86 ALA A C 1
ATOM 664 O O . ALA A 1 86 ? 23.446 -6.869 -56.624 1.00 72.38 86 ALA A O 1
ATOM 665 N N . LYS A 1 87 ? 24.483 -5.730 -58.258 1.00 77.56 87 LYS A N 1
ATOM 666 C CA . LYS A 1 87 ? 25.744 -5.563 -57.515 1.00 77.56 87 LYS A CA 1
ATOM 667 C C . LYS A 1 87 ? 25.561 -4.700 -56.264 1.00 77.56 87 LYS A C 1
ATOM 669 O O . LYS A 1 87 ? 26.052 -5.085 -55.207 1.00 77.56 87 LYS A O 1
ATOM 674 N N . LYS A 1 88 ? 24.833 -3.580 -56.365 1.00 73.44 88 LYS A N 1
ATOM 675 C CA . LYS A 1 88 ? 24.515 -2.717 -55.212 1.00 73.44 88 LYS A CA 1
ATOM 676 C C . LYS A 1 88 ? 23.689 -3.456 -54.155 1.00 73.44 88 LYS A C 1
ATOM 678 O O . LYS A 1 88 ? 24.037 -3.402 -52.984 1.00 73.44 88 LYS A O 1
ATOM 683 N N . TYR A 1 89 ? 22.656 -4.198 -54.559 1.00 68.94 89 TYR A N 1
ATOM 684 C CA . TYR A 1 89 ? 21.842 -5.005 -53.644 1.00 68.94 89 TYR A CA 1
ATOM 685 C C . TYR A 1 89 ? 22.652 -6.106 -52.959 1.00 68.94 89 TYR A C 1
ATOM 687 O O . TYR A 1 89 ? 22.520 -6.289 -51.753 1.00 68.94 89 TYR A O 1
ATOM 695 N N . LYS A 1 90 ? 23.524 -6.808 -53.693 1.00 79.44 90 LYS A N 1
ATOM 696 C CA . LYS A 1 90 ? 24.397 -7.833 -53.107 1.00 79.44 90 LYS A CA 1
ATOM 697 C C . LYS A 1 90 ? 25.369 -7.233 -52.086 1.00 79.44 90 LYS A C 1
ATOM 699 O O . LYS A 1 90 ? 25.538 -7.805 -51.015 1.00 79.44 90 LYS A O 1
ATOM 704 N N . ALA A 1 91 ? 25.963 -6.078 -52.393 1.00 78.69 91 ALA A N 1
ATOM 705 C CA . ALA A 1 91 ? 26.830 -5.362 -51.458 1.00 78.69 91 ALA A CA 1
ATOM 706 C C . ALA A 1 91 ? 26.062 -4.901 -50.205 1.00 78.69 91 ALA A C 1
ATOM 708 O O . ALA A 1 91 ? 26.553 -5.064 -49.093 1.00 78.69 91 ALA A O 1
ATOM 709 N N . LEU A 1 92 ? 24.830 -4.404 -50.367 1.00 78.50 92 LEU A N 1
ATOM 710 C CA . LEU A 1 92 ? 23.968 -4.026 -49.246 1.00 78.50 92 LEU A CA 1
ATOM 711 C C . LEU A 1 92 ? 23.592 -5.232 -48.370 1.00 78.50 92 LEU A C 1
ATOM 713 O O . LEU A 1 92 ? 23.674 -5.141 -47.152 1.00 78.50 92 LEU A O 1
ATOM 717 N N . GLN A 1 93 ? 23.228 -6.373 -48.964 1.00 78.69 93 GLN A N 1
ATOM 718 C CA . GLN A 1 93 ? 22.937 -7.602 -48.214 1.00 78.69 93 GLN A CA 1
ATOM 719 C C . GLN A 1 93 ? 24.154 -8.096 -47.424 1.00 78.69 93 GLN A C 1
ATOM 721 O O . GLN A 1 93 ? 24.014 -8.496 -46.271 1.00 78.69 93 GLN A O 1
ATOM 726 N N . GLN A 1 94 ? 25.350 -8.034 -48.019 1.00 85.31 94 GLN A N 1
ATOM 727 C CA . GLN A 1 94 ? 26.597 -8.356 -47.322 1.00 85.31 94 GLN A CA 1
ATOM 728 C C . GLN A 1 94 ? 26.852 -7.394 -46.157 1.00 85.31 94 GLN A C 1
ATOM 730 O O . GLN A 1 94 ? 27.176 -7.852 -45.066 1.00 85.31 94 GLN A O 1
ATOM 735 N N . LYS A 1 95 ? 26.630 -6.086 -46.357 1.00 81.44 95 LYS A N 1
ATOM 736 C CA . LYS A 1 95 ? 26.744 -5.078 -45.294 1.00 81.44 95 LYS A CA 1
ATOM 737 C C . LYS A 1 95 ? 25.768 -5.357 -44.144 1.00 81.44 95 LYS A C 1
ATOM 739 O O . LYS A 1 95 ? 26.190 -5.385 -42.997 1.00 81.44 95 LYS A O 1
ATOM 744 N N . ILE A 1 96 ? 24.500 -5.653 -44.439 1.00 79.75 96 ILE A N 1
ATOM 745 C CA . ILE A 1 96 ? 23.491 -6.003 -43.421 1.00 79.75 96 ILE A CA 1
ATOM 746 C C . ILE A 1 96 ? 23.898 -7.263 -42.642 1.00 79.75 96 ILE A C 1
ATOM 748 O O . ILE A 1 96 ? 23.773 -7.289 -41.421 1.00 79.75 96 ILE A O 1
ATOM 752 N N . SER A 1 97 ? 24.409 -8.296 -43.322 1.00 87.06 97 SER A N 1
ATOM 753 C CA . SER A 1 97 ? 24.901 -9.508 -42.652 1.00 87.06 97 SER A CA 1
ATOM 754 C C . SER A 1 97 ? 26.042 -9.188 -41.686 1.00 87.06 97 SER A C 1
ATOM 756 O O . SER A 1 97 ? 25.984 -9.592 -40.530 1.00 87.06 97 SER A O 1
ATOM 758 N N . LEU A 1 98 ? 27.030 -8.405 -42.131 1.00 89.12 98 LEU A N 1
ATOM 759 C CA . LEU A 1 98 ? 28.155 -7.980 -41.293 1.00 89.12 98 LEU A CA 1
ATOM 760 C C . LEU A 1 98 ? 27.693 -7.150 -40.093 1.00 89.12 98 LEU A C 1
ATOM 762 O O . LEU A 1 98 ? 28.175 -7.363 -38.988 1.00 89.12 98 LEU A O 1
ATOM 766 N N . MET A 1 99 ? 26.730 -6.244 -40.283 1.00 86.50 99 MET A N 1
ATOM 767 C CA . MET A 1 99 ? 26.153 -5.468 -39.182 1.00 86.50 99 MET A CA 1
ATOM 768 C C . MET A 1 99 ? 25.436 -6.358 -38.160 1.00 86.50 99 MET A C 1
ATOM 770 O O . MET A 1 99 ? 25.542 -6.105 -36.962 1.00 86.50 99 MET A O 1
ATOM 774 N N . ASN A 1 100 ? 24.734 -7.409 -38.592 1.00 87.62 100 ASN A N 1
ATOM 775 C CA . ASN A 1 100 ? 24.082 -8.358 -37.683 1.00 87.62 100 ASN A CA 1
ATOM 776 C C . ASN A 1 100 ? 25.101 -9.190 -36.888 1.00 87.62 100 ASN A C 1
ATOM 778 O O . ASN A 1 100 ? 24.927 -9.389 -35.680 1.00 87.62 100 ASN A O 1
ATOM 782 N N . ASP A 1 101 ? 26.174 -9.637 -37.541 1.00 91.12 101 ASP A N 1
ATOM 783 C CA . ASP A 1 101 ? 27.268 -10.362 -36.889 1.00 91.12 101 ASP A CA 1
ATOM 784 C C . ASP A 1 101 ? 27.990 -9.457 -35.881 1.00 91.12 101 ASP A C 1
ATOM 786 O O . ASP A 1 101 ? 28.196 -9.844 -34.730 1.00 91.12 101 ASP A O 1
ATOM 790 N N . ALA A 1 102 ? 28.273 -8.210 -36.269 1.00 91.12 102 ALA A N 1
ATOM 791 C CA . ALA A 1 102 ? 28.848 -7.188 -35.402 1.00 91.12 102 ALA A CA 1
ATOM 792 C C . ALA A 1 102 ? 27.934 -6.845 -34.216 1.00 91.12 102 ALA A C 1
ATOM 794 O O . ALA A 1 102 ? 28.406 -6.746 -33.090 1.00 91.12 102 ALA A O 1
ATOM 795 N N . THR A 1 103 ? 26.619 -6.745 -34.432 1.00 91.62 103 THR A N 1
ATOM 796 C CA . THR A 1 103 ? 25.615 -6.545 -33.369 1.00 91.62 103 THR A CA 1
ATOM 797 C C . THR A 1 103 ? 25.607 -7.706 -32.382 1.00 91.62 103 THR A C 1
ATOM 799 O O . THR A 1 103 ? 25.513 -7.498 -31.173 1.00 91.62 103 THR A O 1
ATOM 802 N N . THR A 1 104 ? 25.734 -8.936 -32.879 1.00 91.38 104 THR A N 1
ATOM 803 C CA . THR A 1 104 ? 25.796 -10.133 -32.035 1.00 91.38 104 THR A CA 1
ATOM 804 C C . THR A 1 104 ? 27.099 -10.181 -31.243 1.00 91.38 104 THR A C 1
ATOM 806 O O . THR A 1 104 ? 27.071 -10.444 -30.044 1.00 91.38 104 THR A O 1
ATOM 809 N N . MET A 1 105 ? 28.234 -9.874 -31.876 1.00 91.81 105 MET A N 1
ATOM 810 C CA . MET A 1 105 ? 29.528 -9.788 -31.199 1.00 91.81 105 MET A CA 1
ATOM 811 C C . MET A 1 105 ? 29.524 -8.697 -30.127 1.00 91.81 105 MET A C 1
ATOM 813 O O . MET A 1 105 ? 29.917 -8.966 -28.993 1.00 91.81 105 MET A O 1
ATOM 817 N N . PHE A 1 106 ? 29.026 -7.503 -30.466 1.00 94.56 106 PHE A N 1
ATOM 818 C CA . PHE A 1 106 ? 28.842 -6.409 -29.520 1.00 94.56 106 PHE A CA 1
ATOM 819 C C . PHE A 1 106 ? 28.014 -6.872 -28.329 1.00 94.56 106 PHE A C 1
ATOM 821 O O . PHE A 1 106 ? 28.455 -6.745 -27.192 1.00 94.56 106 PHE A O 1
ATOM 828 N N . GLY A 1 107 ? 26.832 -7.436 -28.599 1.00 90.81 107 GLY A N 1
ATOM 829 C CA . GLY A 1 107 ? 25.911 -7.901 -27.572 1.00 90.81 107 GLY A CA 1
ATOM 830 C C . GLY A 1 107 ? 26.563 -8.921 -26.644 1.00 90.81 107 GLY A C 1
ATOM 831 O O . GLY A 1 107 ? 26.506 -8.755 -25.435 1.00 90.81 107 GLY A O 1
ATOM 832 N N . ASN A 1 108 ? 27.269 -9.913 -27.190 1.00 89.31 108 ASN A N 1
ATOM 833 C CA . ASN A 1 108 ? 27.943 -10.945 -26.399 1.00 89.31 108 ASN A CA 1
ATOM 834 C C . ASN A 1 108 ? 29.065 -10.376 -25.519 1.00 89.31 108 ASN A C 1
ATOM 836 O O . ASN A 1 108 ? 29.138 -10.695 -24.331 1.00 89.31 108 ASN A O 1
ATOM 840 N N . VAL A 1 109 ? 29.933 -9.527 -26.083 1.00 89.88 109 VAL A N 1
ATOM 841 C CA . VAL A 1 109 ? 31.021 -8.898 -25.320 1.00 89.88 109 VAL A CA 1
ATOM 842 C C . VAL A 1 109 ? 30.426 -8.009 -24.238 1.00 89.88 109 VAL A C 1
ATOM 844 O O . VAL A 1 109 ? 30.777 -8.164 -23.071 1.00 89.88 109 VAL A O 1
ATOM 847 N N . TYR A 1 110 ? 29.453 -7.170 -24.592 1.00 91.75 110 TYR A N 1
ATOM 848 C CA . TYR A 1 110 ? 28.789 -6.281 -23.651 1.00 91.75 110 TYR A CA 1
ATOM 849 C C . TYR A 1 110 ? 28.040 -7.044 -22.551 1.00 91.75 110 TYR A C 1
ATOM 851 O O . TYR A 1 110 ? 28.133 -6.666 -21.391 1.00 91.75 110 TYR A O 1
ATOM 859 N N . SER A 1 111 ? 27.369 -8.158 -22.853 1.00 86.69 111 SER A N 1
ATOM 860 C CA . SER A 1 111 ? 26.755 -9.025 -21.837 1.00 86.69 111 SER A CA 1
ATOM 861 C C . SER A 1 111 ? 27.785 -9.601 -20.863 1.00 86.69 111 SER A C 1
ATOM 863 O O . SER A 1 111 ? 27.502 -9.716 -19.673 1.00 86.69 111 SER A O 1
ATOM 865 N N . SER A 1 112 ? 28.981 -9.948 -21.350 1.00 83.56 112 SER A N 1
ATOM 866 C CA . SER A 1 112 ? 30.033 -10.555 -20.526 1.00 83.56 112 SER A CA 1
ATOM 867 C C . SER A 1 112 ? 30.825 -9.551 -19.681 1.00 83.56 112 SER A C 1
ATOM 869 O O . SER A 1 112 ? 31.199 -9.867 -18.554 1.00 83.56 112 SER A O 1
ATOM 871 N N . THR A 1 113 ? 31.071 -8.342 -20.195 1.00 84.56 113 THR A N 1
ATOM 872 C CA . THR A 1 113 ? 31.924 -7.335 -19.540 1.00 84.56 113 THR A CA 1
ATOM 873 C C . THR A 1 113 ? 31.121 -6.191 -18.920 1.00 84.56 113 THR A C 1
ATOM 875 O O . THR A 1 113 ? 31.554 -5.588 -17.942 1.00 84.56 113 THR A O 1
ATOM 878 N N . GLY A 1 114 ? 29.947 -5.884 -19.482 1.00 82.75 114 GLY A N 1
ATOM 879 C CA . GLY A 1 114 ? 29.157 -4.665 -19.259 1.00 82.75 114 GLY A CA 1
ATOM 880 C C . GLY A 1 114 ? 29.892 -3.366 -19.554 1.00 82.75 114 GLY A C 1
ATOM 881 O O . GLY A 1 114 ? 29.475 -2.310 -19.081 1.00 82.75 114 GLY A O 1
ATOM 882 N N . ASP A 1 115 ? 30.967 -3.441 -20.332 1.00 88.25 115 ASP A N 1
ATOM 883 C CA . ASP A 1 115 ? 31.782 -2.307 -20.734 1.00 88.25 115 ASP A CA 1
ATOM 884 C C . ASP A 1 115 ? 31.521 -1.998 -22.216 1.00 88.25 115 ASP A C 1
ATOM 886 O O . ASP A 1 115 ? 31.836 -2.794 -23.109 1.00 88.25 115 ASP A O 1
ATOM 890 N N . LEU A 1 116 ? 30.909 -0.836 -22.466 1.00 88.56 116 LEU A N 1
ATOM 891 C CA . LEU A 1 116 ? 30.586 -0.367 -23.814 1.00 88.56 116 LEU A CA 1
ATOM 892 C C . LEU A 1 116 ? 31.849 -0.109 -24.640 1.00 88.56 116 LEU A C 1
ATOM 894 O O . LEU A 1 116 ? 31.833 -0.333 -25.849 1.00 88.56 116 LEU A O 1
ATOM 898 N N . GLU A 1 117 ? 32.939 0.354 -24.029 1.00 89.12 117 GLU A N 1
ATOM 899 C CA . GLU A 1 117 ? 34.182 0.637 -24.749 1.00 89.12 117 GLU A CA 1
ATOM 900 C C . GLU A 1 117 ? 34.847 -0.658 -25.204 1.00 89.12 117 GLU A C 1
ATOM 902 O O . GLU A 1 117 ? 35.264 -0.762 -26.358 1.00 89.12 117 GLU A O 1
ATOM 907 N N . GLN A 1 118 ? 34.870 -1.684 -24.349 1.00 90.00 118 GLN A N 1
ATOM 908 C CA . GLN A 1 118 ? 35.382 -3.002 -24.733 1.00 90.00 118 GLN A CA 1
ATOM 909 C C . GLN A 1 118 ? 34.542 -3.654 -25.833 1.00 90.00 118 GLN A C 1
ATOM 911 O O . GLN A 1 118 ? 35.108 -4.221 -26.768 1.00 90.00 118 GLN A O 1
ATOM 916 N N . ALA A 1 119 ? 33.213 -3.549 -25.766 1.00 91.44 119 ALA A N 1
ATOM 917 C CA . ALA A 1 119 ? 32.330 -4.075 -26.805 1.00 91.44 119 ALA A CA 1
ATOM 918 C C . ALA A 1 119 ? 32.510 -3.338 -28.144 1.00 91.44 119 ALA A C 1
ATOM 920 O O . ALA A 1 119 ? 32.657 -3.976 -29.189 1.00 91.44 119 ALA A O 1
ATOM 921 N N . ASN A 1 120 ? 32.588 -2.002 -28.113 1.00 89.88 120 ASN A N 1
ATOM 922 C CA . ASN A 1 120 ? 32.871 -1.187 -29.298 1.00 89.88 120 ASN A CA 1
ATOM 923 C C . ASN A 1 120 ? 34.242 -1.508 -29.895 1.00 89.88 120 ASN A C 1
ATOM 925 O O . ASN A 1 120 ? 34.372 -1.636 -31.115 1.00 89.88 120 ASN A O 1
ATOM 929 N N . LYS A 1 121 ? 35.262 -1.671 -29.048 1.00 91.56 121 LYS A N 1
ATOM 930 C CA . LYS A 1 121 ? 36.609 -2.039 -29.479 1.00 91.56 121 LYS A CA 1
ATOM 931 C C . LYS A 1 121 ? 36.629 -3.422 -30.121 1.00 91.56 121 LYS A C 1
ATOM 933 O O . LYS A 1 121 ? 37.184 -3.562 -31.199 1.00 91.56 121 LYS A O 1
ATOM 938 N N . ALA A 1 122 ? 35.971 -4.413 -29.524 1.00 90.88 122 ALA A N 1
ATOM 939 C CA . ALA A 1 122 ? 35.918 -5.769 -30.062 1.00 90.88 122 ALA A CA 1
ATOM 940 C C . ALA A 1 122 ? 35.283 -5.816 -31.466 1.00 90.88 122 ALA A C 1
ATOM 942 O O . ALA A 1 122 ? 35.801 -6.488 -32.359 1.00 90.88 122 ALA A O 1
ATOM 943 N N . VAL A 1 123 ? 34.210 -5.048 -31.686 1.00 92.00 123 VAL A N 1
ATOM 944 C CA . VAL A 1 123 ? 33.614 -4.893 -33.021 1.00 92.00 123 VAL A CA 1
ATOM 945 C C . VAL A 1 123 ? 34.553 -4.150 -33.966 1.00 92.00 123 VAL A C 1
ATOM 947 O O . VAL A 1 123 ? 34.753 -4.588 -35.095 1.00 92.00 123 VAL A O 1
ATOM 950 N N . THR A 1 124 ? 35.151 -3.046 -33.519 1.00 89.31 124 THR A N 1
ATOM 951 C CA . THR A 1 124 ? 36.065 -2.253 -34.351 1.00 89.31 124 THR A CA 1
ATOM 952 C C . THR A 1 124 ? 37.268 -3.085 -34.788 1.00 89.31 124 THR A C 1
ATOM 954 O O . THR A 1 124 ? 37.610 -3.089 -35.966 1.00 89.31 124 THR A O 1
ATOM 957 N N . ASP A 1 125 ? 37.867 -3.852 -33.881 1.00 90.12 125 ASP A N 1
ATOM 958 C CA . ASP A 1 125 ? 39.032 -4.691 -34.162 1.00 90.12 125 ASP A CA 1
ATOM 959 C C . ASP A 1 125 ? 38.700 -5.780 -35.199 1.00 90.12 125 ASP A C 1
ATOM 961 O O . ASP A 1 125 ? 39.498 -6.043 -36.099 1.00 90.12 125 ASP A O 1
ATOM 965 N N . MET A 1 126 ? 37.505 -6.381 -35.126 1.00 87.81 126 MET A N 1
ATOM 966 C CA . MET A 1 126 ? 37.110 -7.496 -35.997 1.00 87.81 126 MET A CA 1
ATOM 967 C C . MET A 1 126 ? 36.492 -7.061 -37.336 1.00 87.81 126 MET A C 1
ATOM 969 O O . MET A 1 126 ? 36.624 -7.775 -38.329 1.00 87.81 126 MET A O 1
ATOM 973 N N . PHE A 1 127 ? 35.842 -5.894 -37.383 1.00 88.31 127 PHE A N 1
ATOM 974 C CA . PHE A 1 127 ? 35.099 -5.401 -38.551 1.00 88.31 127 PHE A CA 1
ATOM 975 C C . PHE A 1 127 ? 35.651 -4.085 -39.131 1.00 88.31 127 PHE A C 1
ATOM 977 O O . PHE A 1 127 ? 35.015 -3.470 -39.996 1.00 88.31 127 PHE A O 1
ATOM 984 N N . SER A 1 128 ? 36.839 -3.650 -38.692 1.00 78.31 128 SER A N 1
ATOM 985 C CA . SER A 1 128 ? 37.502 -2.443 -39.206 1.00 78.31 128 SER A CA 1
ATOM 986 C C . SER A 1 128 ? 37.600 -2.442 -40.736 1.00 78.31 128 SER A C 1
ATOM 988 O O . SER A 1 128 ? 37.914 -3.445 -41.377 1.00 78.31 128 SER A O 1
ATOM 990 N N . GLY A 1 129 ? 37.298 -1.289 -41.341 1.00 78.25 129 GLY A N 1
ATOM 991 C CA . GLY A 1 129 ? 37.346 -1.087 -42.793 1.00 78.25 129 GLY A CA 1
ATOM 992 C C . GLY A 1 129 ? 36.108 -1.554 -43.571 1.00 78.25 129 GLY A C 1
ATOM 993 O O . GLY A 1 129 ? 35.982 -1.196 -44.741 1.00 78.25 129 GLY A O 1
ATOM 994 N N . TYR A 1 130 ? 35.183 -2.293 -42.946 1.00 82.19 130 TYR A N 1
ATOM 995 C CA . TYR A 1 130 ? 33.907 -2.699 -43.561 1.00 82.19 130 TYR A CA 1
ATOM 996 C C . TYR A 1 130 ? 32.700 -1.902 -43.056 1.00 82.19 130 TYR A C 1
ATOM 998 O O . TYR A 1 130 ? 31.680 -1.840 -43.744 1.00 82.19 130 TYR A O 1
ATOM 1006 N N . LEU A 1 131 ? 32.822 -1.311 -41.868 1.00 84.00 131 LEU A N 1
ATOM 1007 C CA . LEU A 1 131 ? 31.785 -0.533 -41.198 1.00 84.00 131 LEU A CA 1
ATOM 1008 C C . LEU A 1 131 ? 32.245 0.917 -41.041 1.00 84.00 131 LEU A C 1
ATOM 1010 O O . LEU A 1 131 ? 33.417 1.173 -40.752 1.00 84.00 131 LEU A O 1
ATOM 1014 N N . ASP A 1 132 ? 31.324 1.856 -41.238 1.00 82.44 132 ASP A N 1
ATOM 1015 C CA . ASP A 1 132 ? 31.549 3.277 -40.980 1.00 82.44 132 ASP A CA 1
ATOM 1016 C C . ASP A 1 132 ? 31.072 3.687 -39.569 1.00 82.44 132 ASP A C 1
ATOM 1018 O O . ASP A 1 132 ? 30.506 2.891 -38.817 1.00 82.44 132 ASP A O 1
ATOM 1022 N N . GLY A 1 133 ? 31.333 4.937 -39.172 1.00 77.75 133 GLY A N 1
ATOM 1023 C CA . GLY A 1 133 ? 30.969 5.431 -37.837 1.00 77.75 133 GLY A CA 1
ATOM 1024 C C . GLY A 1 133 ? 29.459 5.427 -37.561 1.00 77.75 133 GLY A C 1
ATOM 1025 O O . GLY A 1 133 ? 29.051 5.192 -36.424 1.00 77.75 133 GLY A O 1
ATOM 1026 N N . ASN A 1 134 ? 28.626 5.616 -38.590 1.00 77.75 134 ASN A N 1
ATOM 1027 C CA . ASN A 1 134 ? 27.170 5.577 -38.445 1.00 77.75 134 ASN A CA 1
ATOM 1028 C C . ASN A 1 134 ? 26.680 4.136 -38.250 1.00 77.75 134 ASN A C 1
ATOM 1030 O O . ASN A 1 134 ? 25.782 3.895 -37.441 1.00 77.75 134 ASN A O 1
ATOM 1034 N N . ASP A 1 135 ? 27.303 3.168 -38.930 1.00 84.94 135 ASP A N 1
ATOM 1035 C CA . ASP A 1 135 ? 27.027 1.747 -38.707 1.00 84.94 135 ASP A CA 1
ATOM 1036 C C . ASP A 1 135 ? 27.346 1.343 -37.260 1.00 84.94 135 ASP A C 1
ATOM 1038 O O . ASP A 1 135 ? 26.561 0.634 -36.630 1.00 84.94 135 ASP A O 1
ATOM 1042 N N . MET A 1 136 ? 28.466 1.830 -36.712 1.00 85.69 136 MET A N 1
ATOM 1043 C CA . MET A 1 136 ? 28.894 1.538 -35.337 1.00 85.69 136 MET A CA 1
ATOM 1044 C C . MET A 1 136 ? 27.907 2.050 -34.285 1.00 85.69 136 MET A C 1
ATOM 1046 O O . MET A 1 136 ? 27.636 1.345 -33.312 1.00 85.69 136 MET A O 1
ATOM 1050 N N . LEU A 1 137 ? 27.316 3.232 -34.490 1.00 83.62 137 LEU A N 1
ATOM 1051 C CA . LEU A 1 137 ? 26.257 3.748 -33.615 1.00 83.62 137 LEU A CA 1
ATOM 1052 C C . LEU A 1 137 ? 25.028 2.829 -33.623 1.00 83.62 137 LEU A C 1
ATOM 1054 O O . LEU A 1 137 ? 24.526 2.454 -32.560 1.00 83.62 137 LEU A O 1
ATOM 1058 N N . GLY A 1 138 ? 24.584 2.406 -34.811 1.00 81.88 138 GLY A N 1
ATOM 1059 C CA . GLY A 1 138 ? 23.466 1.471 -34.957 1.00 81.88 138 GLY A CA 1
ATOM 1060 C C . GLY A 1 138 ? 23.742 0.108 -34.313 1.00 81.88 138 GLY A C 1
ATOM 1061 O O . GLY A 1 138 ? 22.881 -0.432 -33.615 1.00 81.88 138 GLY A O 1
ATOM 1062 N N . ILE A 1 139 ? 24.955 -0.421 -34.491 1.00 90.50 139 ILE A N 1
ATOM 1063 C CA . ILE A 1 139 ? 25.414 -1.690 -33.909 1.00 90.50 139 ILE A CA 1
ATOM 1064 C C . ILE A 1 139 ? 25.474 -1.613 -32.384 1.00 90.50 139 ILE A C 1
ATOM 1066 O O . ILE A 1 139 ? 24.984 -2.521 -31.717 1.00 90.50 139 ILE A O 1
ATOM 1070 N N . SER A 1 140 ? 26.024 -0.537 -31.820 1.00 88.00 140 SER A N 1
ATOM 1071 C CA . SER A 1 140 ? 26.102 -0.340 -30.369 1.00 88.00 140 SER A CA 1
ATOM 1072 C C . SER A 1 140 ? 24.706 -0.271 -29.739 1.00 88.00 140 SER A C 1
ATOM 1074 O O . SER A 1 140 ? 24.421 -0.969 -28.760 1.00 88.00 140 SER A O 1
ATOM 1076 N N . ALA A 1 141 ? 23.782 0.485 -30.344 1.00 84.62 141 ALA A N 1
ATOM 1077 C CA . ALA A 1 141 ? 22.405 0.593 -29.863 1.00 84.62 141 ALA A CA 1
ATOM 1078 C C . ALA A 1 141 ? 21.645 -0.745 -29.955 1.00 84.62 141 ALA A C 1
ATOM 1080 O O . ALA A 1 141 ? 21.032 -1.193 -28.979 1.00 84.62 141 ALA A O 1
ATOM 1081 N N . ALA A 1 142 ? 21.705 -1.417 -31.110 1.00 87.50 142 ALA A N 1
ATOM 1082 C CA . ALA A 1 142 ? 21.052 -2.709 -31.314 1.00 87.50 142 ALA A CA 1
ATOM 1083 C C . ALA A 1 142 ? 21.677 -3.814 -30.446 1.00 87.50 142 ALA A C 1
ATOM 1085 O O . ALA A 1 142 ? 20.958 -4.637 -29.875 1.00 87.50 142 ALA A O 1
ATOM 1086 N N . GLY A 1 143 ? 23.002 -3.804 -30.301 1.00 91.00 143 GLY A N 1
ATOM 1087 C CA . GLY A 1 143 ? 23.769 -4.770 -29.525 1.00 91.00 143 GLY A CA 1
ATOM 1088 C C . GLY A 1 143 ? 23.515 -4.627 -28.029 1.00 91.00 143 GLY A C 1
ATOM 1089 O O . GLY A 1 143 ? 23.282 -5.628 -27.360 1.00 91.00 143 GLY A O 1
ATOM 1090 N N . THR A 1 144 ? 23.436 -3.394 -27.519 1.00 90.06 144 THR A N 1
ATOM 1091 C CA . THR A 1 144 ? 23.024 -3.103 -26.133 1.00 90.06 144 THR A CA 1
ATOM 1092 C C . THR A 1 144 ? 21.624 -3.644 -25.846 1.00 90.06 144 THR A C 1
ATOM 1094 O O . THR A 1 144 ? 21.399 -4.314 -24.837 1.00 90.06 144 THR A O 1
ATOM 1097 N N . LYS A 1 145 ? 20.673 -3.402 -26.759 1.00 89.25 145 LYS A N 1
ATOM 1098 C CA . LYS A 1 145 ? 19.302 -3.911 -26.626 1.00 89.25 145 LYS A CA 1
ATOM 1099 C C . LYS A 1 145 ? 19.266 -5.439 -26.630 1.00 89.25 145 LYS A C 1
ATOM 1101 O O . LYS A 1 145 ? 18.576 -6.026 -25.800 1.00 89.25 145 LYS A O 1
ATOM 1106 N N . LYS A 1 146 ? 20.013 -6.076 -27.534 1.00 89.25 146 LYS A N 1
ATOM 1107 C CA . LYS A 1 146 ? 20.122 -7.536 -27.611 1.00 89.25 146 LYS A CA 1
ATOM 1108 C C . LYS A 1 146 ? 20.741 -8.127 -26.341 1.00 89.25 146 LYS A C 1
ATOM 1110 O O . LYS A 1 146 ? 20.171 -9.056 -25.784 1.00 89.25 146 LYS A O 1
ATOM 1115 N N . ALA A 1 147 ? 21.829 -7.541 -25.842 1.00 90.81 147 ALA A N 1
ATOM 1116 C CA . ALA A 1 147 ? 22.488 -7.950 -24.602 1.00 90.81 147 ALA A CA 1
ATOM 1117 C C . ALA A 1 147 ? 21.532 -7.935 -23.398 1.00 90.81 147 ALA A C 1
ATOM 1119 O O . ALA A 1 147 ? 21.474 -8.905 -22.644 1.00 90.81 147 ALA A O 1
ATOM 1120 N N . GLN A 1 148 ? 20.734 -6.869 -23.247 1.00 91.25 148 GLN A N 1
ATOM 1121 C CA . GLN A 1 148 ? 19.719 -6.791 -22.191 1.00 91.25 148 GLN A CA 1
ATOM 1122 C C . GLN A 1 148 ? 18.607 -7.831 -22.383 1.00 91.25 148 GLN A C 1
ATOM 1124 O O . GLN A 1 148 ? 18.149 -8.406 -21.403 1.00 91.25 148 GLN A O 1
ATOM 1129 N N . GLN A 1 149 ? 18.152 -8.070 -23.617 1.00 91.00 149 GLN A N 1
ATOM 1130 C CA . GLN A 1 149 ? 17.110 -9.066 -23.900 1.00 91.00 149 GLN A CA 1
ATOM 1131 C C . GLN A 1 149 ? 17.570 -10.490 -23.584 1.00 91.00 149 GLN A C 1
ATOM 1133 O O . GLN A 1 149 ? 16.816 -11.250 -22.975 1.00 91.00 149 GLN A O 1
ATOM 1138 N N . ASP A 1 150 ? 18.792 -10.837 -23.985 1.00 89.25 150 ASP A N 1
ATOM 1139 C CA . ASP A 1 150 ? 19.377 -12.149 -23.723 1.00 89.25 150 ASP A CA 1
ATOM 1140 C C . ASP A 1 150 ? 19.604 -12.326 -22.207 1.00 89.25 150 ASP A C 1
ATOM 1142 O O . ASP A 1 150 ? 19.170 -13.328 -21.639 1.00 89.25 150 ASP A O 1
ATOM 1146 N N . PHE A 1 151 ? 20.126 -11.301 -21.516 1.00 92.62 151 PHE A N 1
ATOM 1147 C CA . PHE A 1 151 ? 20.229 -11.303 -20.052 1.00 92.62 151 PHE A CA 1
ATOM 1148 C C . PHE A 1 151 ? 18.869 -11.460 -19.361 1.00 92.62 151 PHE A C 1
ATOM 1150 O O . PHE A 1 151 ? 18.730 -12.299 -18.479 1.00 92.62 151 PHE A O 1
ATOM 1157 N N . ASP A 1 152 ? 17.857 -10.675 -19.744 1.00 91.81 152 ASP A N 1
ATOM 1158 C CA . ASP A 1 152 ? 16.521 -10.729 -19.138 1.00 91.81 152 ASP A CA 1
ATOM 1159 C C . ASP A 1 152 ? 15.897 -12.118 -19.283 1.00 91.81 152 ASP A C 1
ATOM 1161 O O . ASP A 1 152 ? 15.256 -12.609 -18.353 1.00 91.81 152 ASP A O 1
ATOM 1165 N N . LYS A 1 153 ? 16.079 -12.755 -20.443 1.00 92.19 153 LYS A N 1
ATOM 1166 C CA . LYS A 1 153 ? 15.573 -14.102 -20.707 1.00 92.19 153 LYS A CA 1
ATOM 1167 C C . LYS A 1 153 ? 16.235 -15.137 -19.798 1.00 92.19 153 LYS A C 1
ATOM 1169 O O . LYS A 1 153 ? 15.534 -15.972 -19.225 1.00 92.19 153 LYS A O 1
ATOM 1174 N N . ASP A 1 154 ? 17.553 -15.074 -19.651 1.00 89.56 154 ASP A N 1
ATOM 1175 C CA . ASP A 1 154 ? 18.298 -16.026 -18.828 1.00 89.56 154 ASP A CA 1
ATOM 1176 C C . ASP A 1 154 ? 18.037 -15.784 -17.334 1.00 89.56 154 ASP A C 1
ATOM 1178 O O . ASP A 1 154 ? 17.726 -16.710 -16.578 1.00 89.56 154 ASP A O 1
ATOM 1182 N N . PHE A 1 155 ? 18.067 -14.518 -16.911 1.00 94.25 155 PHE A N 1
ATOM 1183 C CA . PHE A 1 155 ? 17.870 -14.122 -15.522 1.00 94.25 155 PHE A CA 1
ATOM 1184 C C . PHE A 1 155 ? 16.444 -14.375 -15.025 1.00 94.25 155 PHE A C 1
ATOM 1186 O O . PHE A 1 155 ? 16.263 -14.674 -13.845 1.00 94.25 155 PHE A O 1
ATOM 1193 N N . ALA A 1 156 ? 15.431 -14.340 -15.898 1.00 92.75 156 ALA A N 1
ATOM 1194 C CA . ALA A 1 156 ? 14.058 -14.687 -15.528 1.00 92.75 156 ALA A CA 1
ATOM 1195 C C . ALA A 1 156 ? 13.957 -16.075 -14.867 1.00 92.75 156 ALA A C 1
ATOM 1197 O O . ALA A 1 156 ? 13.190 -16.251 -13.922 1.00 92.75 156 ALA A O 1
ATOM 1198 N N . THR A 1 157 ? 14.772 -17.041 -15.304 1.00 92.94 157 THR A N 1
ATOM 1199 C CA . THR A 1 157 ? 14.816 -18.382 -14.697 1.00 92.94 157 THR A CA 1
ATOM 1200 C C . THR A 1 157 ? 15.427 -18.343 -13.295 1.00 92.94 157 THR A C 1
ATOM 1202 O O . THR A 1 157 ? 14.897 -18.954 -12.367 1.00 92.94 157 THR A O 1
ATOM 1205 N N . THR A 1 158 ? 16.516 -17.590 -13.114 1.00 92.75 158 THR A N 1
ATOM 1206 C CA . THR A 1 158 ? 17.140 -17.363 -11.800 1.00 92.75 158 THR A CA 1
ATOM 1207 C C . THR A 1 158 ? 16.163 -16.693 -10.834 1.00 92.75 158 THR A C 1
ATOM 1209 O O . THR A 1 158 ? 16.059 -17.103 -9.678 1.00 92.75 158 THR A O 1
ATOM 1212 N N . TYR A 1 159 ? 15.419 -15.695 -11.314 1.00 93.50 159 TYR A N 1
ATOM 1213 C CA . TYR A 1 159 ? 14.407 -14.991 -10.535 1.00 93.50 159 TYR A CA 1
ATOM 1214 C C . TYR A 1 159 ? 13.245 -15.914 -10.124 1.00 93.50 159 TYR A C 1
ATOM 1216 O O . TYR A 1 159 ? 12.884 -15.946 -8.949 1.00 93.50 159 TYR A O 1
ATOM 1224 N N . ASP A 1 160 ? 12.705 -16.720 -11.044 1.00 92.75 160 ASP A N 1
ATOM 1225 C CA . ASP A 1 160 ? 11.631 -17.685 -10.750 1.00 92.75 160 ASP A CA 1
ATOM 1226 C C . ASP A 1 160 ? 12.070 -18.756 -9.733 1.00 92.75 160 ASP A C 1
ATOM 1228 O O . ASP A 1 160 ? 11.345 -19.072 -8.786 1.00 92.75 160 ASP A O 1
ATOM 1232 N N . LEU A 1 161 ? 13.294 -19.280 -9.861 1.00 91.19 161 LEU A N 1
ATOM 1233 C CA . LEU A 1 161 ? 13.859 -20.210 -8.878 1.00 91.19 161 LEU A CA 1
ATOM 1234 C C . LEU A 1 161 ? 14.011 -19.563 -7.500 1.00 91.19 161 LEU A C 1
ATOM 1236 O O . LEU A 1 161 ? 13.679 -20.186 -6.492 1.00 91.19 161 LEU A O 1
ATOM 1240 N N . TRP A 1 162 ? 14.470 -18.314 -7.451 1.00 93.75 162 TRP A N 1
ATOM 1241 C CA . TRP A 1 162 ? 14.571 -17.558 -6.207 1.00 93.75 162 TRP A CA 1
ATOM 1242 C C . TRP A 1 162 ? 13.209 -17.363 -5.540 1.00 93.75 162 TRP A C 1
ATOM 1244 O O . TRP A 1 162 ? 13.095 -17.605 -4.337 1.00 93.75 162 TRP A O 1
ATOM 1254 N N . GLN A 1 163 ? 12.168 -17.030 -6.311 1.00 90.19 163 GLN A N 1
ATOM 1255 C CA . GLN A 1 163 ? 10.801 -16.939 -5.790 1.00 90.19 163 GLN A CA 1
ATOM 1256 C C . GLN A 1 163 ? 10.329 -18.276 -5.206 1.00 90.19 163 GLN A C 1
ATOM 1258 O O . GLN A 1 163 ? 9.834 -18.330 -4.079 1.00 90.19 163 GLN A O 1
ATOM 1263 N N . LYS A 1 164 ? 10.547 -19.384 -5.925 1.00 88.38 164 LYS A N 1
ATOM 1264 C CA . LYS A 1 164 ? 10.167 -20.736 -5.476 1.00 88.38 164 LYS A CA 1
ATOM 1265 C C . LYS A 1 164 ? 10.929 -21.204 -4.237 1.00 88.38 164 LYS A C 1
ATOM 1267 O O . LYS A 1 164 ? 10.375 -21.933 -3.421 1.00 88.38 164 LYS A O 1
ATOM 1272 N N . GLN A 1 165 ? 12.176 -20.770 -4.068 1.00 86.31 165 GLN A N 1
ATOM 1273 C CA . GLN A 1 165 ? 12.999 -21.047 -2.883 1.00 86.31 165 GLN A CA 1
ATOM 1274 C C . GLN A 1 165 ? 12.693 -20.107 -1.705 1.00 86.31 165 GLN A C 1
ATOM 1276 O O . GLN A 1 165 ? 13.385 -20.120 -0.684 1.00 86.31 165 GLN A O 1
ATOM 1281 N N . GLY A 1 166 ? 11.637 -19.300 -1.825 1.00 83.50 166 GLY A N 1
ATOM 1282 C CA . GLY A 1 166 ? 11.121 -18.465 -0.755 1.00 83.50 166 GLY A CA 1
ATOM 1283 C C . GLY A 1 166 ? 11.742 -17.079 -0.690 1.00 83.50 166 GLY A C 1
ATOM 1284 O O . GLY A 1 166 ? 11.565 -16.436 0.333 1.00 83.50 166 GLY A O 1
ATOM 1285 N N . SER A 1 167 ? 12.436 -16.612 -1.732 1.00 89.75 167 SER A N 1
ATOM 1286 C CA . SER A 1 167 ? 12.883 -15.223 -1.914 1.00 89.75 167 SER A CA 1
ATOM 1287 C C . SER A 1 167 ? 13.828 -14.699 -0.823 1.00 89.75 167 SER A C 1
ATOM 1289 O O . SER A 1 167 ? 13.469 -13.839 -0.023 1.00 89.75 167 SER A O 1
ATOM 1291 N N . GLN A 1 168 ? 15.043 -15.232 -0.707 1.00 85.50 168 GLN A N 1
ATOM 1292 C CA . GLN A 1 168 ? 16.009 -14.810 0.327 1.00 85.50 168 GLN A CA 1
ATOM 1293 C C . GLN A 1 168 ? 16.722 -13.493 -0.034 1.00 85.50 168 GLN A C 1
ATOM 1295 O O . GLN A 1 168 ? 17.140 -13.321 -1.179 1.00 85.50 168 GLN A O 1
ATOM 1300 N N . ALA A 1 169 ? 16.913 -12.585 0.931 1.00 85.75 169 ALA A N 1
ATOM 1301 C CA . ALA A 1 169 ? 17.576 -11.290 0.698 1.00 85.75 169 ALA A CA 1
ATOM 1302 C C . ALA A 1 169 ? 19.059 -11.439 0.305 1.00 85.75 169 ALA A C 1
ATOM 1304 O O . ALA A 1 169 ? 19.536 -10.770 -0.611 1.00 85.75 169 ALA A O 1
ATOM 1305 N N . SER A 1 170 ? 19.763 -12.401 0.907 1.00 86.25 170 SER A N 1
ATOM 1306 C CA . SER A 1 170 ? 21.165 -12.724 0.598 1.00 86.25 170 SER A CA 1
ATOM 1307 C C . SER A 1 170 ? 21.398 -13.135 -0.862 1.00 86.25 170 SER A C 1
ATOM 1309 O O . SER A 1 170 ? 22.488 -12.946 -1.407 1.00 86.25 170 SER A O 1
ATOM 1311 N N . ALA A 1 171 ? 20.373 -13.665 -1.537 1.00 88.06 171 ALA A N 1
ATOM 1312 C CA . ALA A 1 171 ? 20.462 -13.980 -2.957 1.00 88.06 171 ALA A CA 1
ATOM 1313 C C . ALA A 1 171 ? 20.557 -12.707 -3.813 1.00 88.06 171 ALA A C 1
ATOM 1315 O O . ALA A 1 171 ? 21.333 -12.684 -4.763 1.00 88.06 171 ALA A O 1
ATOM 1316 N N . VAL A 1 172 ? 19.854 -11.628 -3.442 1.00 89.31 172 VAL A N 1
ATOM 1317 C CA . VAL A 1 172 ? 19.909 -10.338 -4.154 1.00 89.31 172 VAL A CA 1
ATOM 1318 C C . VAL A 1 172 ? 21.303 -9.714 -4.043 1.00 89.31 172 VAL A C 1
ATOM 1320 O O . VAL A 1 172 ? 21.857 -9.236 -5.033 1.00 89.31 172 VAL A O 1
ATOM 1323 N N . GLU A 1 173 ? 21.925 -9.794 -2.865 1.00 87.50 173 GLU A N 1
ATOM 1324 C CA . GLU A 1 173 ? 23.322 -9.382 -2.675 1.00 87.50 173 GLU A CA 1
ATOM 1325 C C . GLU A 1 173 ? 24.294 -10.223 -3.506 1.00 87.50 173 GLU A C 1
ATOM 1327 O O . GLU A 1 173 ? 25.260 -9.700 -4.064 1.00 87.50 173 GLU A O 1
ATOM 1332 N N . THR A 1 174 ? 24.032 -11.529 -3.606 1.00 89.81 174 THR A N 1
ATOM 1333 C CA . THR A 1 174 ? 24.826 -12.435 -4.440 1.00 89.81 174 THR A CA 1
ATOM 1334 C C . THR A 1 174 ? 24.699 -12.054 -5.910 1.00 89.81 174 THR A C 1
ATOM 1336 O O . THR A 1 174 ? 25.705 -12.004 -6.610 1.00 89.81 174 THR A O 1
ATOM 1339 N N . TRP A 1 175 ? 23.504 -11.688 -6.379 1.00 92.31 175 TRP A N 1
ATOM 1340 C CA . TRP A 1 175 ? 23.312 -11.264 -7.764 1.00 92.31 175 TRP A CA 1
ATOM 1341 C C . TRP A 1 175 ? 24.143 -10.038 -8.121 1.00 92.31 175 TRP A C 1
ATOM 1343 O O . TRP A 1 175 ? 24.795 -10.054 -9.159 1.00 92.31 175 TRP A O 1
ATOM 1353 N N . ASN A 1 176 ? 24.201 -9.033 -7.244 1.00 85.50 176 ASN A N 1
ATOM 1354 C CA . ASN A 1 176 ? 25.037 -7.845 -7.452 1.00 85.50 176 ASN A CA 1
ATOM 1355 C C . ASN A 1 176 ? 26.541 -8.164 -7.548 1.00 85.50 176 ASN A C 1
ATOM 1357 O O . ASN A 1 176 ? 27.297 -7.364 -8.092 1.00 85.50 176 ASN A O 1
ATOM 1361 N N . LYS A 1 177 ? 26.979 -9.314 -7.017 1.00 87.06 177 LYS A N 1
ATOM 1362 C CA . LYS A 1 177 ? 28.366 -9.798 -7.110 1.00 87.06 177 LYS A CA 1
ATOM 1363 C C . LYS A 1 177 ? 28.592 -10.719 -8.311 1.00 87.06 177 LYS A C 1
ATOM 1365 O O . LYS A 1 177 ? 29.701 -10.769 -8.831 1.00 87.06 177 LYS A O 1
ATOM 1370 N N . THR A 1 178 ? 27.576 -11.481 -8.717 1.00 86.25 178 THR A N 1
ATOM 1371 C CA . THR A 1 178 ? 27.676 -12.507 -9.768 1.00 86.25 178 THR A CA 1
ATOM 1372 C C . THR A 1 178 ? 27.350 -11.972 -11.160 1.00 86.25 178 THR A C 1
ATOM 1374 O O . THR A 1 178 ? 27.941 -12.426 -12.135 1.00 86.25 178 THR A O 1
ATOM 1377 N N . TYR A 1 179 ? 26.420 -11.026 -11.269 1.00 88.12 179 TYR A N 1
ATOM 1378 C CA . TYR A 1 179 ? 25.948 -10.482 -12.540 1.00 88.12 179 TYR A CA 1
ATOM 1379 C C . TYR A 1 179 ? 26.327 -9.013 -12.681 1.00 88.12 179 TYR A C 1
ATOM 1381 O O . TYR A 1 179 ? 26.561 -8.311 -11.698 1.00 88.12 179 TYR A O 1
ATOM 1389 N N . ASN A 1 180 ? 26.350 -8.526 -13.921 1.00 83.19 180 ASN A N 1
ATOM 1390 C CA . ASN A 1 180 ? 26.652 -7.126 -14.164 1.00 83.19 180 ASN A CA 1
ATOM 1391 C C . ASN A 1 180 ? 25.528 -6.213 -13.618 1.00 83.19 180 ASN A C 1
ATOM 1393 O O . ASN A 1 180 ? 24.368 -6.370 -14.023 1.00 83.19 180 ASN A O 1
ATOM 1397 N N . PRO A 1 181 ? 25.849 -5.213 -12.774 1.00 85.12 181 PRO A N 1
ATOM 1398 C CA . PRO A 1 181 ? 24.855 -4.305 -12.200 1.00 85.12 181 PRO A CA 1
ATOM 1399 C C . PRO A 1 181 ? 24.022 -3.546 -13.238 1.00 85.12 181 PRO A C 1
ATOM 1401 O O . PRO A 1 181 ? 22.867 -3.212 -12.977 1.00 85.12 181 PRO A O 1
ATOM 1404 N N . THR A 1 182 ? 24.574 -3.284 -14.428 1.00 84.62 182 THR A N 1
ATOM 1405 C CA . THR A 1 182 ? 23.871 -2.565 -15.499 1.00 84.62 182 THR A CA 1
ATOM 1406 C C . THR A 1 182 ? 22.627 -3.314 -15.962 1.00 84.62 182 THR A C 1
ATOM 1408 O O . THR A 1 182 ? 21.569 -2.696 -16.088 1.00 84.62 182 THR A O 1
ATOM 1411 N N . PHE A 1 183 ? 22.722 -4.634 -16.149 1.00 88.94 183 PHE A N 1
ATOM 1412 C CA . PHE A 1 183 ? 21.600 -5.449 -16.622 1.00 88.94 183 PHE A CA 1
ATOM 1413 C C . PHE A 1 183 ? 20.619 -5.820 -15.503 1.00 88.94 183 PHE A C 1
ATOM 1415 O O . PHE A 1 183 ? 19.441 -6.073 -15.760 1.00 88.94 183 PHE A O 1
ATOM 14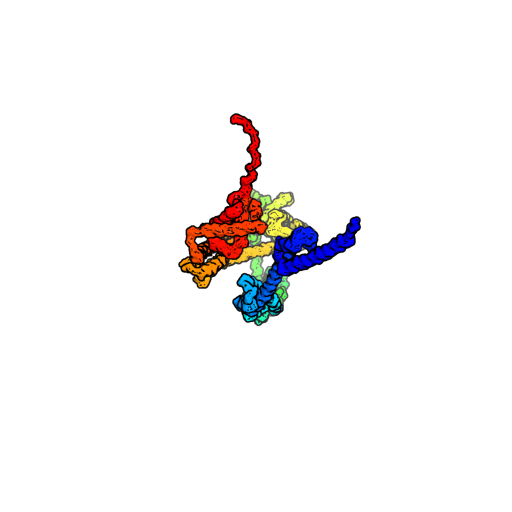22 N N . LEU A 1 184 ? 21.070 -5.779 -14.246 1.00 90.38 184 LEU A N 1
ATOM 1423 C CA . LEU A 1 184 ? 20.243 -6.030 -13.065 1.00 90.38 184 LEU A CA 1
ATOM 1424 C C . LEU A 1 184 ? 19.274 -4.890 -12.718 1.00 90.38 184 LEU A C 1
ATOM 1426 O O . LEU A 1 184 ? 18.352 -5.108 -11.931 1.00 90.38 184 LEU A O 1
ATOM 1430 N N . LYS A 1 185 ? 19.427 -3.694 -13.306 1.00 87.62 185 LYS A N 1
ATOM 1431 C CA . LYS A 1 185 ? 18.629 -2.494 -12.974 1.00 87.62 185 LYS A CA 1
ATOM 1432 C C . LYS A 1 185 ? 17.114 -2.720 -12.978 1.00 87.62 185 LYS A C 1
ATOM 1434 O O . LYS A 1 185 ? 16.414 -2.111 -12.177 1.00 87.62 185 LYS A O 1
ATOM 1439 N N . LYS A 1 186 ? 16.609 -3.590 -13.857 1.00 88.06 186 LYS A N 1
ATOM 1440 C CA . LYS A 1 186 ? 15.184 -3.950 -13.926 1.00 88.06 186 LYS A CA 1
ATOM 1441 C C . LYS A 1 186 ? 14.767 -4.957 -12.850 1.00 88.06 186 LYS A C 1
ATOM 1443 O O . LYS A 1 186 ? 13.639 -4.903 -12.375 1.00 88.06 186 LYS A O 1
ATOM 1448 N N . TRP A 1 187 ? 15.655 -5.867 -12.467 1.00 91.94 187 TRP A N 1
ATOM 1449 C CA . TRP A 1 187 ? 15.336 -7.012 -11.614 1.00 91.94 187 TRP A CA 1
ATOM 1450 C C . TRP A 1 187 ? 15.482 -6.715 -10.125 1.00 91.94 187 TRP A C 1
ATOM 1452 O O . TRP A 1 187 ? 14.680 -7.210 -9.337 1.00 91.94 187 TRP A O 1
ATOM 1462 N N . ILE A 1 188 ? 16.445 -5.872 -9.739 1.00 91.94 188 ILE A N 1
ATOM 1463 C CA . ILE A 1 188 ? 16.647 -5.497 -8.332 1.00 91.94 188 ILE A CA 1
ATOM 1464 C C . ILE A 1 188 ? 15.387 -4.851 -7.733 1.00 91.94 188 ILE A C 1
ATOM 1466 O O . ILE A 1 188 ? 14.926 -5.356 -6.714 1.00 91.94 188 ILE A O 1
ATOM 1470 N N . PRO A 1 189 ? 14.743 -3.840 -8.355 1.00 90.75 189 PRO A N 1
ATOM 1471 C CA . PRO A 1 189 ? 13.523 -3.250 -7.797 1.00 90.75 189 PRO A CA 1
ATOM 1472 C C . PRO A 1 189 ? 12.372 -4.253 -7.665 1.00 90.75 189 PRO A C 1
ATOM 1474 O O . PRO A 1 189 ? 11.630 -4.223 -6.685 1.00 90.75 189 PRO A O 1
ATOM 1477 N N . VAL A 1 190 ? 12.237 -5.167 -8.632 1.00 91.12 190 VAL A N 1
ATOM 1478 C CA . VAL A 1 190 ? 11.193 -6.202 -8.626 1.00 91.12 190 VAL A CA 1
ATOM 1479 C C . VAL A 1 190 ? 11.440 -7.210 -7.498 1.00 91.12 190 VAL A C 1
ATOM 1481 O O . VAL A 1 190 ? 10.508 -7.597 -6.796 1.00 91.12 190 VAL A O 1
ATOM 1484 N N . ALA A 1 191 ? 12.695 -7.597 -7.264 1.00 91.50 191 ALA A N 1
ATOM 1485 C CA . ALA A 1 191 ? 13.073 -8.448 -6.141 1.00 91.50 191 ALA A CA 1
ATOM 1486 C C . ALA A 1 191 ? 12.875 -7.748 -4.789 1.00 91.50 191 ALA A C 1
ATOM 1488 O O . ALA A 1 191 ? 12.299 -8.343 -3.881 1.00 91.50 191 ALA A O 1
ATOM 1489 N N . THR A 1 192 ? 13.275 -6.479 -4.665 1.00 89.12 192 THR A N 1
ATOM 1490 C CA . THR A 1 192 ? 13.056 -5.675 -3.453 1.00 89.12 192 THR A CA 1
ATOM 1491 C C . THR A 1 192 ? 11.569 -5.555 -3.129 1.00 89.12 192 THR A C 1
ATOM 1493 O O . THR A 1 192 ? 11.172 -5.760 -1.986 1.00 89.12 192 THR A O 1
ATOM 1496 N N . SER A 1 193 ? 10.720 -5.296 -4.128 1.00 89.19 193 SER A N 1
ATOM 1497 C CA . SER A 1 193 ? 9.272 -5.225 -3.910 1.00 89.19 193 SER A CA 1
ATOM 1498 C C . SER A 1 193 ? 8.689 -6.554 -3.425 1.00 89.19 193 SER A C 1
ATOM 1500 O O . SER A 1 193 ? 7.792 -6.552 -2.584 1.00 89.19 193 SER A O 1
ATOM 1502 N N . GLU A 1 194 ? 9.174 -7.682 -3.945 1.00 90.38 194 GLU A N 1
ATOM 1503 C CA . GLU A 1 194 ? 8.721 -9.009 -3.521 1.00 90.38 194 GLU A CA 1
ATOM 1504 C C . GLU A 1 194 ? 9.190 -9.346 -2.097 1.00 90.38 194 GLU A C 1
ATOM 1506 O O . GLU A 1 194 ? 8.420 -9.897 -1.310 1.00 90.38 194 GLU A O 1
ATOM 1511 N N . LEU A 1 195 ? 10.418 -8.960 -1.732 1.00 89.88 195 LEU A N 1
ATOM 1512 C CA . LEU A 1 195 ? 10.923 -9.087 -0.362 1.00 89.88 195 LEU A CA 1
ATOM 1513 C C . LEU A 1 195 ? 10.055 -8.306 0.628 1.00 89.88 195 LEU A C 1
ATOM 1515 O O . LEU A 1 195 ? 9.582 -8.896 1.599 1.00 89.88 195 LEU A O 1
ATOM 1519 N N . ASN A 1 196 ? 9.768 -7.037 0.330 1.00 88.12 196 ASN A N 1
ATOM 1520 C CA . ASN A 1 196 ? 8.922 -6.188 1.172 1.00 88.12 196 ASN A CA 1
ATOM 1521 C C . ASN A 1 196 ? 7.500 -6.760 1.293 1.00 88.12 196 ASN A C 1
ATOM 1523 O O . ASN A 1 196 ? 6.903 -6.755 2.367 1.00 88.12 196 ASN A O 1
ATOM 1527 N N . ARG A 1 197 ? 6.944 -7.306 0.202 1.00 91.06 197 ARG A N 1
ATOM 1528 C CA . ARG A 1 197 ? 5.625 -7.957 0.220 1.00 91.06 197 ARG A CA 1
ATOM 1529 C C . ARG A 1 197 ? 5.605 -9.164 1.163 1.00 91.06 197 ARG A C 1
ATOM 1531 O O . ARG A 1 197 ? 4.637 -9.352 1.898 1.00 91.06 197 ARG A O 1
ATOM 1538 N N . LEU A 1 198 ? 6.648 -9.994 1.134 1.00 88.12 198 LEU A N 1
ATOM 1539 C CA . LEU A 1 198 ? 6.767 -11.169 2.002 1.00 88.12 198 LEU A CA 1
ATOM 1540 C C . LEU A 1 198 ? 6.993 -10.792 3.468 1.00 88.12 198 LEU A C 1
ATOM 1542 O O . LEU A 1 198 ? 6.436 -11.446 4.348 1.00 88.12 198 LEU A O 1
ATOM 1546 N N . GLU A 1 199 ? 7.775 -9.748 3.727 1.00 88.94 199 GLU A N 1
ATOM 1547 C CA . GLU A 1 199 ? 7.964 -9.167 5.059 1.00 88.94 199 GLU A CA 1
ATOM 1548 C C . GLU A 1 199 ? 6.627 -8.696 5.646 1.00 88.94 199 GLU A C 1
ATOM 1550 O O . GLU A 1 199 ? 6.230 -9.157 6.714 1.00 88.94 199 GLU A O 1
ATOM 1555 N N . GLN A 1 200 ? 5.853 -7.910 4.892 1.00 89.81 200 GLN A N 1
ATOM 1556 C CA . GLN A 1 200 ? 4.516 -7.460 5.301 1.00 89.81 200 GLN A CA 1
ATOM 1557 C C . GLN A 1 200 ? 3.555 -8.628 5.570 1.00 89.81 200 GLN A C 1
ATOM 1559 O O . GLN A 1 200 ? 2.796 -8.621 6.539 1.00 89.81 200 GLN A O 1
ATOM 1564 N N . GLN A 1 201 ? 3.608 -9.688 4.758 1.00 91.12 201 GLN A N 1
ATOM 1565 C CA . GLN A 1 201 ? 2.818 -10.895 5.016 1.00 91.12 201 GLN A CA 1
ATOM 1566 C C . GLN A 1 201 ? 3.232 -11.622 6.299 1.00 91.12 201 GLN A C 1
ATOM 1568 O O . GLN A 1 201 ? 2.367 -12.185 6.975 1.00 91.12 201 GLN A O 1
ATOM 1573 N N . GLN A 1 202 ? 4.525 -11.645 6.635 1.00 92.81 202 GLN A N 1
ATOM 1574 C CA . GLN A 1 202 ? 4.982 -12.187 7.914 1.00 92.81 202 GLN A CA 1
ATOM 1575 C C . GLN A 1 202 ? 4.525 -11.313 9.078 1.00 92.81 202 GLN A C 1
ATOM 1577 O O . GLN A 1 202 ? 4.056 -11.872 10.063 1.00 92.81 202 GLN A O 1
ATOM 1582 N N . LEU A 1 203 ? 4.570 -9.986 8.940 1.00 92.62 203 LEU A N 1
ATOM 1583 C CA . LEU A 1 203 ? 4.157 -9.052 9.988 1.00 92.62 203 LEU A CA 1
ATOM 1584 C C . LEU A 1 203 ? 2.679 -9.240 10.339 1.00 92.62 203 LEU A C 1
ATOM 1586 O O . LEU A 1 203 ? 2.335 -9.429 11.500 1.00 92.62 203 LEU A O 1
ATOM 1590 N N . ILE A 1 204 ? 1.806 -9.307 9.329 1.00 91.00 204 ILE A N 1
ATOM 1591 C CA . ILE A 1 204 ? 0.367 -9.542 9.525 1.00 91.00 204 ILE A CA 1
ATOM 1592 C C . ILE A 1 204 ? 0.111 -10.879 10.236 1.00 91.00 204 ILE A C 1
ATOM 1594 O O . ILE A 1 204 ? -0.693 -10.948 11.170 1.00 91.00 204 ILE A O 1
ATOM 1598 N N . LYS A 1 205 ? 0.790 -11.953 9.811 1.00 93.12 205 LYS A N 1
ATOM 1599 C CA . LYS A 1 205 ? 0.654 -13.276 10.443 1.00 93.12 205 LYS A CA 1
ATOM 1600 C C . LYS A 1 205 ? 1.154 -13.266 11.885 1.00 93.12 205 LYS A C 1
ATOM 1602 O O . LYS A 1 205 ? 0.472 -13.804 12.752 1.00 93.12 205 LYS A O 1
ATOM 1607 N N . ALA A 1 206 ? 2.296 -12.630 12.130 1.00 94.12 206 ALA A N 1
ATOM 1608 C CA . ALA A 1 206 ? 2.893 -12.510 13.449 1.00 94.12 206 ALA A CA 1
ATOM 1609 C C . ALA A 1 206 ? 2.000 -11.698 14.397 1.00 94.12 206 ALA A C 1
ATOM 1611 O O . ALA A 1 206 ? 1.735 -12.167 15.497 1.00 94.12 206 ALA A O 1
ATOM 1612 N N . ASN A 1 207 ? 1.448 -10.564 13.952 1.00 91.94 207 ASN A N 1
ATOM 1613 C CA . ASN A 1 207 ? 0.494 -9.757 14.722 1.00 91.94 207 ASN A CA 1
ATOM 1614 C C . ASN A 1 207 ? -0.807 -10.515 15.024 1.00 91.94 207 ASN A C 1
ATOM 1616 O O . ASN A 1 207 ? -1.321 -10.458 16.140 1.00 91.94 207 ASN A O 1
ATOM 1620 N N . THR A 1 208 ? -1.329 -11.273 14.055 1.00 92.44 208 THR A N 1
ATOM 1621 C CA . THR A 1 208 ? -2.530 -12.101 14.263 1.00 92.44 208 THR A CA 1
ATOM 1622 C C . THR A 1 208 ? -2.273 -13.193 15.301 1.00 92.44 208 THR A C 1
ATOM 1624 O O . THR A 1 208 ? -3.074 -13.396 16.213 1.00 92.44 208 THR A O 1
ATOM 1627 N N . GLU A 1 209 ? -1.146 -13.898 15.185 1.00 94.25 209 GLU A N 1
ATOM 1628 C CA . GLU A 1 209 ? -0.774 -14.943 16.136 1.00 94.25 209 GLU A CA 1
ATOM 1629 C C . GLU A 1 209 ? -0.471 -14.369 17.524 1.00 94.25 209 GLU A C 1
ATOM 1631 O O . GLU A 1 209 ? -0.973 -14.903 18.508 1.00 94.25 209 GLU A O 1
ATOM 1636 N N . ALA A 1 210 ? 0.260 -13.256 17.608 1.00 92.75 210 ALA A N 1
ATOM 1637 C CA . ALA A 1 210 ? 0.517 -12.537 18.853 1.00 92.75 210 ALA A CA 1
ATOM 1638 C C . ALA A 1 210 ? -0.781 -12.108 19.540 1.00 92.75 210 ALA A C 1
ATOM 1640 O O . ALA A 1 210 ? -0.907 -12.260 20.750 1.00 92.75 210 ALA A O 1
ATOM 1641 N N . GLY A 1 211 ? -1.777 -11.642 18.781 1.00 89.12 211 GLY A N 1
ATOM 1642 C CA . GLY A 1 211 ? -3.081 -11.298 19.338 1.00 89.12 211 GLY A CA 1
ATOM 1643 C C . GLY A 1 211 ? -3.815 -12.498 19.943 1.00 89.12 211 GLY A C 1
ATOM 1644 O O . GLY A 1 211 ? -4.335 -12.405 21.056 1.00 89.12 211 GLY A O 1
ATOM 1645 N N . ASN A 1 212 ? -3.810 -13.637 19.246 1.00 89.88 212 ASN A N 1
ATOM 1646 C CA . ASN A 1 212 ? -4.436 -14.874 19.725 1.00 89.88 212 ASN A CA 1
ATOM 1647 C C . ASN A 1 212 ? -3.702 -15.462 20.940 1.00 89.88 212 ASN A C 1
ATOM 1649 O O . ASN A 1 212 ? -4.336 -15.913 21.898 1.00 89.88 212 ASN A O 1
ATOM 1653 N N . ILE A 1 213 ? -2.367 -15.449 20.909 1.00 92.06 213 ILE A N 1
ATOM 1654 C CA . ILE A 1 213 ? -1.538 -15.943 22.007 1.00 92.06 213 ILE A CA 1
ATOM 1655 C C . ILE A 1 213 ? -1.656 -15.019 23.209 1.00 92.06 213 ILE A C 1
ATOM 1657 O O . ILE A 1 213 ? -1.859 -15.536 24.295 1.00 92.06 213 ILE A O 1
ATOM 1661 N N . GLY A 1 214 ? -1.630 -13.696 23.040 1.00 88.62 214 GLY A N 1
ATOM 1662 C CA . GLY A 1 214 ? -1.793 -12.747 24.144 1.00 88.62 214 GLY A CA 1
ATOM 1663 C C . GLY A 1 214 ? -3.137 -12.912 24.852 1.00 88.62 214 GLY A C 1
ATOM 1664 O O . GLY A 1 214 ? -3.199 -12.925 26.076 1.00 88.62 214 GLY A O 1
ATOM 1665 N N . ALA A 1 215 ? -4.218 -13.152 24.102 1.00 86.00 215 ALA A N 1
ATOM 1666 C CA . ALA A 1 215 ? -5.516 -13.460 24.702 1.00 86.00 215 ALA A CA 1
ATOM 1667 C C . ALA A 1 215 ? -5.503 -14.755 25.540 1.00 86.00 215 ALA A C 1
ATOM 1669 O O . ALA A 1 215 ? -6.190 -14.839 26.556 1.00 86.00 215 ALA A O 1
ATOM 1670 N N . SER A 1 216 ? -4.715 -15.751 25.125 1.00 86.94 216 SER A N 1
ATOM 1671 C CA . SER A 1 216 ? -4.640 -17.068 25.774 1.00 86.94 216 SER A CA 1
ATOM 1672 C C . SER A 1 216 ? -3.573 -17.138 26.876 1.00 86.94 216 SER A C 1
ATOM 1674 O O . SER A 1 216 ? -3.711 -17.911 27.823 1.00 86.94 216 SER A O 1
ATOM 1676 N N . SER A 1 217 ? -2.515 -16.326 26.793 1.00 88.19 217 SER A N 1
ATOM 1677 C CA . SER A 1 217 ? -1.366 -16.387 27.702 1.00 88.19 217 SER A CA 1
ATOM 1678 C C . SER A 1 217 ? -1.681 -15.858 29.094 1.00 88.19 217 SER A C 1
ATOM 1680 O O . SER A 1 217 ? -1.068 -16.291 30.064 1.00 88.19 217 SER A O 1
ATOM 1682 N N . ALA A 1 218 ? -2.715 -15.020 29.217 1.00 84.19 218 ALA A N 1
ATOM 1683 C CA . ALA A 1 218 ? -3.267 -14.627 30.511 1.00 84.19 218 ALA A CA 1
ATOM 1684 C C . ALA A 1 218 ? -3.805 -15.829 31.323 1.00 84.19 218 ALA A C 1
ATOM 1686 O O . ALA A 1 218 ? -3.911 -15.759 32.549 1.00 84.19 218 ALA A O 1
ATOM 1687 N N . ALA A 1 219 ? -4.164 -16.934 30.658 1.00 78.69 219 ALA A N 1
ATOM 1688 C CA . ALA A 1 219 ? -4.523 -18.194 31.307 1.00 78.69 219 ALA A CA 1
ATOM 1689 C C . ALA A 1 219 ? -3.350 -19.189 31.359 1.00 78.69 219 ALA A C 1
ATOM 1691 O O . ALA A 1 219 ? -3.237 -19.919 32.342 1.00 78.69 219 ALA A O 1
ATOM 1692 N N . ASP A 1 220 ? -2.477 -19.195 30.346 1.00 84.88 220 ASP A N 1
ATOM 1693 C CA . ASP A 1 220 ? -1.292 -20.058 30.269 1.00 84.88 220 ASP A CA 1
ATOM 1694 C C . ASP A 1 220 ? -0.038 -19.277 29.809 1.00 84.88 220 ASP A C 1
ATOM 1696 O O . ASP A 1 220 ? 0.228 -19.164 28.603 1.00 84.88 220 ASP A O 1
ATOM 1700 N N . PRO A 1 221 ? 0.784 -18.772 30.751 1.00 87.88 221 PRO A N 1
ATOM 1701 C CA . PRO A 1 221 ? 1.990 -18.003 30.434 1.00 87.88 221 PRO A CA 1
ATOM 1702 C C . PRO A 1 221 ? 3.017 -18.757 29.574 1.00 87.88 221 PRO A C 1
ATOM 1704 O O . PRO A 1 221 ? 3.815 -18.131 28.871 1.00 87.88 221 PRO A O 1
ATOM 1707 N N . SER A 1 222 ? 2.993 -20.096 29.569 1.00 89.75 222 SER A N 1
ATOM 1708 C CA . SER A 1 222 ? 3.938 -20.900 28.784 1.00 89.75 222 SER A CA 1
ATOM 1709 C C . SER A 1 222 ? 3.755 -20.717 27.270 1.00 89.75 222 SER A C 1
ATOM 1711 O O . SER A 1 222 ? 4.707 -20.874 26.498 1.00 89.75 222 SER A O 1
ATOM 1713 N N . LEU A 1 223 ? 2.555 -20.320 26.823 1.00 90.00 223 LEU A N 1
ATOM 1714 C CA . LEU A 1 223 ? 2.274 -20.004 25.421 1.00 90.00 223 LEU A CA 1
ATOM 1715 C C . LEU A 1 223 ? 3.068 -18.782 24.950 1.00 90.00 223 LEU A C 1
ATOM 1717 O O . LEU A 1 223 ? 3.634 -18.798 23.854 1.00 90.00 223 LEU A O 1
ATOM 1721 N N . LYS A 1 224 ? 3.163 -17.752 25.800 1.00 91.81 224 LYS A N 1
ATOM 1722 C CA . LYS A 1 224 ? 3.950 -16.544 25.529 1.00 91.81 224 LYS A CA 1
ATOM 1723 C C . LYS A 1 224 ? 5.434 -16.875 25.432 1.00 91.81 224 LYS A C 1
ATOM 1725 O O . LYS A 1 224 ? 6.074 -16.511 24.448 1.00 91.81 224 LYS A O 1
ATOM 1730 N N . GLU A 1 225 ? 5.973 -17.616 26.399 1.00 90.94 225 GLU A N 1
ATOM 1731 C CA . GLU A 1 225 ? 7.384 -18.021 26.381 1.00 90.94 225 GLU A CA 1
ATOM 1732 C C . GLU A 1 225 ? 7.733 -18.829 25.124 1.00 90.94 225 GLU A C 1
ATOM 1734 O O . GLU A 1 225 ? 8.736 -18.555 24.460 1.00 90.94 225 GLU A O 1
ATOM 1739 N N . ASN A 1 226 ? 6.881 -19.788 24.749 1.00 92.62 226 ASN A N 1
ATOM 1740 C CA . ASN A 1 226 ? 7.070 -20.590 23.542 1.00 92.62 226 ASN A CA 1
ATOM 1741 C C . ASN A 1 226 ? 6.993 -19.752 22.260 1.00 92.62 226 ASN A C 1
ATOM 1743 O O . ASN A 1 226 ? 7.772 -19.991 21.332 1.00 92.62 226 ASN A O 1
ATOM 1747 N N . PHE A 1 227 ? 6.089 -18.774 22.197 1.00 94.12 227 PHE A N 1
ATOM 1748 C CA . PHE A 1 227 ? 5.989 -17.858 21.064 1.00 94.12 227 PHE A CA 1
ATOM 1749 C C . PHE A 1 227 ? 7.245 -17.001 20.924 1.00 94.12 227 PHE A C 1
ATOM 1751 O O . PHE A 1 227 ? 7.877 -17.019 19.868 1.00 94.12 227 PHE A O 1
ATOM 1758 N N . VAL A 1 228 ? 7.659 -16.326 22.001 1.00 92.62 228 VAL A N 1
ATOM 1759 C CA . VAL A 1 228 ? 8.844 -15.455 22.023 1.00 92.62 228 VAL A CA 1
ATOM 1760 C C . VAL A 1 228 ? 10.103 -16.243 21.661 1.00 92.62 228 VAL A C 1
ATOM 1762 O O . VAL A 1 228 ? 10.874 -15.823 20.797 1.00 92.62 228 VAL A O 1
ATOM 1765 N N . LYS A 1 229 ? 10.287 -17.434 22.247 1.00 93.75 229 LYS A N 1
ATOM 1766 C CA . LYS A 1 229 ? 11.450 -18.297 21.993 1.00 93.75 229 LYS A CA 1
ATOM 1767 C C . LYS A 1 229 ? 11.575 -18.720 20.527 1.00 93.75 229 LYS A C 1
ATOM 1769 O O . LYS A 1 229 ? 12.689 -18.832 20.019 1.00 93.75 229 LYS A O 1
ATOM 1774 N N . ASN A 1 230 ? 10.454 -18.962 19.847 1.00 93.44 230 ASN A N 1
ATOM 1775 C CA . ASN A 1 230 ? 10.437 -19.438 18.461 1.00 93.44 230 ASN A CA 1
ATOM 1776 C C . ASN A 1 230 ? 10.197 -18.322 17.430 1.00 93.44 230 ASN A C 1
ATOM 1778 O O . ASN A 1 230 ? 10.182 -18.600 16.228 1.00 93.44 230 ASN A O 1
ATOM 1782 N N . PHE A 1 231 ? 10.035 -17.072 17.874 1.00 92.69 231 PHE A N 1
ATOM 1783 C CA . PHE A 1 231 ? 9.572 -15.969 17.037 1.00 92.69 231 PHE A CA 1
ATOM 1784 C C . PHE A 1 231 ? 10.474 -15.723 15.825 1.00 92.69 231 PHE A C 1
ATOM 1786 O O . PHE A 1 231 ? 10.015 -15.801 14.688 1.00 92.69 231 PHE A O 1
ATOM 1793 N N . LYS A 1 232 ? 11.780 -15.514 16.051 1.00 89.00 232 LYS A N 1
ATOM 1794 C CA . LYS A 1 232 ? 12.755 -15.245 14.975 1.00 89.00 232 LYS A CA 1
ATOM 1795 C C . LYS A 1 232 ? 12.895 -16.414 13.997 1.00 89.00 232 LYS A C 1
ATOM 1797 O O . LYS A 1 232 ? 13.139 -16.202 12.816 1.00 89.00 232 LYS A O 1
ATOM 1802 N N . THR A 1 233 ? 12.700 -17.645 14.465 1.00 89.81 233 THR A N 1
ATOM 1803 C CA . THR A 1 233 ? 12.730 -18.838 13.606 1.00 89.81 233 THR A CA 1
ATOM 1804 C C . THR A 1 233 ? 11.502 -18.904 12.700 1.00 89.81 233 THR A C 1
ATOM 1806 O O . THR A 1 233 ? 11.608 -19.287 11.537 1.00 89.81 233 THR A O 1
ATOM 1809 N N . LYS A 1 234 ? 10.329 -18.532 13.223 1.00 90.00 234 LYS A N 1
ATOM 1810 C CA . LYS A 1 234 ? 9.054 -18.580 12.497 1.00 90.00 234 LYS A CA 1
ATOM 1811 C C . LYS A 1 234 ? 8.860 -17.380 11.563 1.00 90.00 234 LYS A C 1
ATOM 1813 O O . LYS A 1 234 ? 8.304 -17.541 10.476 1.00 90.00 234 LYS A O 1
ATOM 1818 N N . TYR A 1 235 ? 9.364 -16.213 11.959 1.00 92.06 235 TYR A N 1
ATOM 1819 C CA . TYR A 1 235 ? 9.241 -14.939 11.249 1.00 92.06 235 TYR A CA 1
ATOM 1820 C C . TYR A 1 235 ? 10.615 -14.305 10.968 1.00 92.06 235 TYR A C 1
ATOM 1822 O O . TYR A 1 235 ? 10.909 -13.211 11.449 1.00 92.06 235 TYR A O 1
ATOM 1830 N N . PRO A 1 236 ? 11.487 -14.976 10.189 1.00 88.62 236 PRO A N 1
ATOM 1831 C CA . PRO A 1 236 ? 12.880 -14.560 10.013 1.00 88.62 236 PRO A CA 1
ATOM 1832 C C . PRO A 1 236 ? 13.066 -13.280 9.187 1.00 88.62 236 PRO A C 1
ATOM 1834 O O . PRO A 1 236 ? 14.199 -12.840 9.017 1.00 88.62 236 PRO A O 1
ATOM 1837 N N . ARG A 1 237 ? 11.996 -12.713 8.612 1.00 86.00 237 ARG A N 1
ATOM 1838 C CA . ARG A 1 237 ? 12.070 -11.527 7.741 1.00 86.00 237 ARG A CA 1
ATOM 1839 C C . ARG A 1 237 ? 11.744 -10.226 8.455 1.00 86.00 237 ARG A C 1
ATOM 1841 O O . ARG A 1 237 ? 11.903 -9.184 7.838 1.00 86.00 237 ARG A O 1
ATOM 1848 N N . LEU A 1 238 ? 11.264 -10.290 9.695 1.00 89.25 238 LEU A N 1
ATOM 1849 C CA . LEU A 1 238 ? 10.872 -9.095 10.429 1.00 89.25 238 LEU A CA 1
ATOM 1850 C C . LEU A 1 238 ? 12.101 -8.355 10.954 1.00 89.25 238 LEU A C 1
ATOM 1852 O O . LEU A 1 238 ? 13.026 -8.973 11.489 1.00 89.25 238 LEU A O 1
ATOM 1856 N N . SER A 1 239 ? 12.094 -7.033 10.805 1.00 87.06 239 SER A N 1
ATOM 1857 C CA . SER A 1 239 ? 13.094 -6.149 11.407 1.00 87.06 239 SER A CA 1
ATOM 1858 C C . SER A 1 239 ? 12.943 -6.120 12.932 1.00 87.06 239 SER A C 1
ATOM 1860 O O . SER A 1 239 ? 11.856 -6.357 13.447 1.00 87.06 239 SER A O 1
ATOM 1862 N N . GLU A 1 240 ? 13.999 -5.794 13.686 1.00 85.50 240 GLU A N 1
ATOM 1863 C CA . GLU A 1 240 ? 13.905 -5.719 15.160 1.00 85.50 240 GLU A CA 1
ATOM 1864 C C . GLU A 1 240 ? 12.809 -4.743 15.637 1.00 85.50 240 GLU A C 1
ATOM 1866 O O . GLU A 1 240 ? 12.161 -4.995 16.649 1.00 85.50 240 GLU A O 1
ATOM 1871 N N . GLU A 1 241 ? 12.555 -3.670 14.884 1.00 87.94 241 GLU A N 1
ATOM 1872 C CA . GLU A 1 241 ? 11.469 -2.719 15.149 1.00 87.94 241 GLU A CA 1
ATOM 1873 C C . GLU A 1 241 ? 10.087 -3.375 15.011 1.00 87.94 241 GLU A C 1
ATOM 1875 O O . GLU A 1 241 ? 9.268 -3.300 15.926 1.00 87.94 241 GLU A O 1
ATOM 1880 N N . GLN A 1 242 ? 9.856 -4.107 13.919 1.00 90.75 242 GLN A N 1
ATOM 1881 C CA . GLN A 1 242 ? 8.620 -4.867 13.702 1.00 90.75 242 GLN A CA 1
ATOM 1882 C C . GLN A 1 242 ? 8.448 -5.997 14.719 1.00 90.75 242 GLN A C 1
ATOM 1884 O O . GLN A 1 242 ? 7.333 -6.290 15.143 1.00 90.75 242 GLN A O 1
ATOM 1889 N N . ILE A 1 243 ? 9.544 -6.644 15.132 1.00 91.62 243 ILE A N 1
ATOM 1890 C CA . ILE A 1 243 ? 9.505 -7.602 16.241 1.00 91.62 243 ILE A CA 1
ATOM 1891 C C . ILE A 1 243 ? 8.992 -6.887 17.496 1.00 91.62 243 ILE A C 1
ATOM 1893 O O . ILE A 1 243 ? 8.096 -7.408 18.155 1.00 91.62 243 ILE A O 1
ATOM 1897 N N . GLY A 1 244 ? 9.504 -5.689 17.795 1.00 88.56 244 GLY A N 1
ATOM 1898 C CA . GLY A 1 244 ? 9.022 -4.846 18.890 1.00 88.56 244 GLY A CA 1
ATOM 1899 C C . GLY A 1 244 ? 7.520 -4.555 18.811 1.00 88.56 244 GLY A C 1
ATOM 1900 O O . GLY A 1 244 ? 6.817 -4.739 19.801 1.00 88.56 244 GLY A O 1
ATOM 1901 N N . GLU A 1 245 ? 7.008 -4.192 17.634 1.00 91.50 245 GLU A N 1
ATOM 1902 C CA . GLU A 1 245 ? 5.574 -3.951 17.398 1.00 91.50 245 GLU A CA 1
ATOM 1903 C C . GLU A 1 245 ? 4.712 -5.190 17.699 1.00 91.50 245 GLU A C 1
ATOM 1905 O O . GLU A 1 245 ? 3.681 -5.110 18.378 1.00 91.50 245 GLU A O 1
ATOM 1910 N N . VAL A 1 246 ? 5.153 -6.365 17.245 1.00 94.38 246 VAL A N 1
ATOM 1911 C CA . VAL A 1 246 ? 4.435 -7.621 17.490 1.00 94.38 246 VAL A CA 1
ATOM 1912 C C . VAL A 1 246 ? 4.460 -7.992 18.976 1.00 94.38 246 VAL A C 1
ATOM 1914 O O . VAL A 1 246 ? 3.451 -8.460 19.511 1.00 94.38 246 VAL A O 1
ATOM 1917 N N . MET A 1 247 ? 5.577 -7.749 19.670 1.00 94.69 247 MET A N 1
ATOM 1918 C CA . MET A 1 247 ? 5.678 -7.978 21.117 1.00 94.69 247 MET A CA 1
ATOM 1919 C C . MET A 1 247 ? 4.796 -7.010 21.913 1.00 94.69 247 MET A C 1
ATOM 1921 O O . MET A 1 247 ? 4.122 -7.436 22.846 1.00 94.69 247 MET A O 1
ATOM 1925 N N . LEU A 1 248 ? 4.697 -5.744 21.499 1.00 91.75 248 LEU A N 1
ATOM 1926 C CA . LEU A 1 248 ? 3.747 -4.795 22.089 1.00 91.75 248 LEU A CA 1
ATOM 1927 C C . LEU A 1 248 ? 2.296 -5.253 21.895 1.00 91.75 248 LEU A C 1
ATOM 1929 O O . LEU A 1 248 ? 1.488 -5.161 22.817 1.00 91.75 248 LEU A O 1
ATOM 1933 N N . THR A 1 249 ? 1.955 -5.783 20.717 1.00 91.25 249 THR A N 1
ATOM 1934 C CA . THR A 1 249 ? 0.621 -6.349 20.454 1.00 91.25 249 THR A CA 1
ATOM 1935 C C . THR A 1 249 ? 0.318 -7.530 21.377 1.00 91.25 249 THR A C 1
ATOM 1937 O O . THR A 1 249 ? -0.780 -7.607 21.934 1.00 91.25 249 THR A O 1
ATOM 1940 N N . LEU A 1 250 ? 1.291 -8.426 21.564 1.00 93.31 250 LEU A N 1
ATOM 1941 C CA . LEU A 1 250 ? 1.205 -9.561 22.483 1.00 93.31 250 LEU A CA 1
ATOM 1942 C C . LEU A 1 250 ? 0.944 -9.096 23.924 1.00 93.31 250 LEU A C 1
ATOM 1944 O O . LEU A 1 250 ? -0.035 -9.524 24.536 1.00 93.31 250 LEU A O 1
ATOM 1948 N N . ASP A 1 251 ? 1.772 -8.179 24.429 1.00 91.31 251 ASP A N 1
ATOM 1949 C CA . ASP A 1 251 ? 1.696 -7.661 25.800 1.00 91.31 251 ASP A CA 1
ATOM 1950 C C . ASP A 1 251 ? 0.383 -6.908 26.060 1.00 91.31 251 ASP A C 1
ATOM 1952 O O . ASP A 1 251 ? -0.280 -7.121 27.078 1.00 91.31 251 ASP A O 1
ATOM 1956 N N . ASN A 1 252 ? -0.054 -6.073 25.113 1.00 89.56 252 ASN A N 1
ATOM 1957 C CA . ASN A 1 252 ? -1.312 -5.334 25.227 1.00 89.56 252 ASN A CA 1
ATOM 1958 C C . ASN A 1 252 ? -2.526 -6.270 25.287 1.00 89.56 252 ASN A C 1
ATOM 1960 O O . ASN A 1 252 ? -3.460 -6.038 26.060 1.00 89.56 252 ASN A O 1
ATOM 1964 N N . ARG A 1 253 ? -2.532 -7.338 24.481 1.00 89.44 253 ARG A N 1
ATOM 1965 C CA . ARG A 1 253 ? -3.626 -8.320 24.469 1.00 89.44 253 ARG A CA 1
ATOM 1966 C C . ARG A 1 253 ? -3.645 -9.174 25.729 1.00 89.44 253 ARG A C 1
ATOM 1968 O O . ARG A 1 253 ? -4.727 -9.414 26.264 1.00 89.44 253 ARG A O 1
ATOM 1975 N N . GLU A 1 254 ? -2.480 -9.549 26.240 1.00 90.81 254 GLU A N 1
ATOM 1976 C CA . GLU A 1 254 ? -2.346 -10.222 27.533 1.00 90.81 254 GLU A CA 1
ATOM 1977 C C . GLU A 1 254 ? -2.855 -9.354 28.688 1.00 90.81 254 GLU A C 1
ATOM 1979 O O . GLU A 1 254 ? -3.637 -9.824 29.519 1.00 90.81 254 GLU A O 1
ATOM 1984 N N . ALA A 1 255 ? -2.503 -8.066 28.712 1.00 87.19 255 ALA A N 1
ATOM 1985 C CA . ALA A 1 255 ? -2.995 -7.130 29.719 1.00 87.19 255 ALA A CA 1
ATOM 1986 C C . ALA A 1 255 ? -4.528 -6.975 29.665 1.00 87.19 255 ALA A C 1
ATOM 1988 O O . ALA A 1 255 ? -5.195 -6.988 30.703 1.00 87.19 255 ALA A O 1
ATOM 1989 N N . GLN A 1 256 ? -5.110 -6.883 28.462 1.00 86.38 256 GLN A N 1
ATOM 1990 C CA . GLN A 1 256 ? -6.566 -6.832 28.277 1.00 86.38 256 GLN A CA 1
ATOM 1991 C C . GLN A 1 256 ? -7.261 -8.111 28.756 1.00 86.38 256 GLN A C 1
ATOM 1993 O O . GLN A 1 256 ? -8.260 -8.032 29.475 1.00 86.38 256 GLN A O 1
ATOM 1998 N N . ALA A 1 257 ? -6.737 -9.283 28.389 1.00 86.25 257 ALA A N 1
ATOM 1999 C CA . ALA A 1 257 ? -7.286 -10.567 28.813 1.00 86.25 257 ALA A CA 1
ATOM 2000 C C . ALA A 1 257 ? -7.183 -10.750 30.334 1.00 86.25 257 ALA A C 1
ATOM 2002 O O . ALA A 1 257 ? -8.153 -11.155 30.971 1.00 86.25 257 ALA A O 1
ATOM 2003 N N . THR A 1 258 ? -6.062 -10.344 30.936 1.00 84.44 258 THR A N 1
ATOM 2004 C CA . THR A 1 258 ? -5.872 -10.332 32.395 1.00 84.44 258 THR A CA 1
ATOM 2005 C C . THR A 1 258 ? -6.898 -9.431 33.082 1.00 84.44 258 THR A C 1
ATOM 2007 O O . THR A 1 258 ? -7.526 -9.832 34.060 1.00 84.44 258 THR A O 1
ATOM 2010 N N . LYS A 1 259 ? -7.136 -8.226 32.546 1.00 85.56 259 LYS A N 1
ATOM 2011 C CA . LYS A 1 259 ? -8.159 -7.310 33.070 1.00 85.56 259 LYS A CA 1
ATOM 2012 C C . LYS A 1 259 ? -9.561 -7.916 32.984 1.00 85.56 259 LYS A C 1
ATOM 2014 O O . LYS A 1 259 ? -10.322 -7.796 33.939 1.00 85.56 259 LYS A O 1
ATOM 2019 N N . LYS A 1 260 ? -9.893 -8.589 31.876 1.00 83.56 260 LYS A N 1
ATOM 2020 C CA . LYS A 1 260 ? -11.173 -9.295 31.720 1.00 83.56 260 LYS A CA 1
ATOM 2021 C C . LYS A 1 260 ? -11.323 -10.410 32.759 1.00 83.56 260 LYS A C 1
ATOM 2023 O O . LYS A 1 260 ? -12.321 -10.422 33.464 1.00 83.56 260 LYS A O 1
ATOM 2028 N N . ILE A 1 261 ? -10.307 -11.261 32.918 1.00 81.19 261 ILE A N 1
ATOM 2029 C CA . ILE A 1 261 ? -10.279 -12.318 33.942 1.00 81.19 261 ILE A CA 1
ATOM 2030 C C . ILE A 1 261 ? -10.519 -11.727 35.339 1.00 81.19 261 ILE A C 1
ATOM 2032 O O . ILE A 1 261 ? -11.347 -12.236 36.087 1.00 81.19 261 ILE A O 1
ATOM 2036 N N . ASN A 1 262 ? -9.849 -10.625 35.683 1.00 81.69 262 ASN A N 1
ATOM 2037 C CA . ASN A 1 262 ? -10.021 -9.976 36.985 1.00 81.69 262 ASN A CA 1
ATOM 2038 C C . ASN A 1 262 ? -11.429 -9.386 37.173 1.00 81.69 262 ASN A C 1
ATOM 2040 O O . ASN A 1 262 ? -11.992 -9.479 38.265 1.00 81.69 262 ASN A O 1
ATOM 2044 N N . ASN A 1 263 ? -12.019 -8.813 36.121 1.00 80.81 263 ASN A N 1
ATOM 2045 C CA . ASN A 1 263 ? -13.404 -8.339 36.149 1.00 80.81 263 ASN A CA 1
ATOM 2046 C C . ASN A 1 263 ? -14.393 -9.500 36.329 1.00 80.81 263 ASN A C 1
ATOM 2048 O O . ASN A 1 263 ? -15.307 -9.390 37.141 1.00 80.81 263 ASN A O 1
ATOM 2052 N N . ASP A 1 264 ? -14.184 -10.617 35.630 1.00 76.88 264 ASP A N 1
ATOM 2053 C CA . ASP A 1 264 ? -15.020 -11.817 35.736 1.00 76.88 264 ASP A CA 1
ATOM 2054 C C . ASP A 1 264 ? -14.939 -12.427 37.148 1.00 76.88 264 ASP A C 1
ATOM 2056 O O . ASP A 1 264 ? -15.963 -12.798 37.725 1.00 76.88 264 ASP A O 1
ATOM 2060 N N . ILE A 1 265 ? -13.745 -12.448 37.759 1.00 75.94 265 ILE A N 1
ATOM 2061 C CA . ILE A 1 265 ? -13.555 -12.834 39.169 1.00 75.94 265 ILE A CA 1
ATOM 2062 C C . ILE A 1 265 ? -14.325 -11.880 40.093 1.00 75.94 265 ILE A C 1
ATOM 2064 O O . ILE A 1 265 ? -15.028 -12.327 41.000 1.00 75.94 265 ILE A O 1
ATOM 2068 N N . SER A 1 266 ? -14.231 -10.566 39.865 1.00 78.69 266 SER A N 1
ATOM 2069 C CA . SER A 1 266 ? -14.957 -9.562 40.653 1.00 78.69 266 SER A CA 1
ATOM 2070 C C . SER A 1 266 ? -16.478 -9.724 40.534 1.00 78.69 266 SER A C 1
ATOM 2072 O O . SER A 1 266 ? -17.184 -9.670 41.542 1.00 78.69 266 SER A O 1
ATOM 2074 N N . MET A 1 267 ? -16.990 -10.017 39.336 1.00 74.44 267 MET A N 1
ATOM 2075 C CA . MET A 1 267 ? -18.403 -10.326 39.115 1.00 74.44 267 MET A CA 1
ATOM 2076 C C . MET A 1 267 ? -18.835 -11.618 39.810 1.00 74.44 267 MET A C 1
ATOM 2078 O O . MET A 1 267 ? -19.907 -11.646 40.409 1.00 74.44 267 MET A O 1
ATOM 2082 N N . ALA A 1 268 ? -18.013 -12.672 39.787 1.00 72.31 268 ALA A N 1
ATOM 2083 C CA . ALA A 1 268 ? -18.300 -13.908 40.514 1.00 72.31 268 ALA A CA 1
ATOM 2084 C C . ALA A 1 268 ? -18.394 -13.656 42.030 1.00 72.31 268 ALA A C 1
ATOM 2086 O O . ALA A 1 268 ? -19.339 -14.114 42.675 1.00 72.31 268 ALA A O 1
ATOM 2087 N N . LYS A 1 269 ? -17.481 -12.846 42.590 1.00 73.88 269 LYS A N 1
ATOM 2088 C CA . LYS A 1 269 ? -17.547 -12.386 43.990 1.00 73.88 269 LYS A CA 1
ATOM 2089 C C . LYS A 1 269 ? -18.825 -11.589 44.268 1.00 73.88 269 LYS A C 1
ATOM 2091 O O . LYS A 1 269 ? -19.498 -11.833 45.268 1.00 73.88 269 LYS A O 1
ATOM 2096 N N . GLN A 1 270 ? -19.201 -10.677 43.370 1.00 75.94 270 GLN A N 1
ATOM 2097 C CA . GLN A 1 270 ? -20.443 -9.908 43.480 1.00 75.94 270 GLN A CA 1
ATOM 2098 C C . GLN A 1 270 ? -21.690 -10.804 43.391 1.00 75.94 270 GLN A C 1
ATOM 2100 O O . GLN A 1 270 ? -22.663 -10.552 44.093 1.00 75.94 270 GLN A O 1
ATOM 2105 N N . GLY A 1 271 ? -21.657 -11.881 42.602 1.00 72.25 271 GLY A N 1
ATOM 2106 C CA . GLY A 1 271 ? -22.708 -12.898 42.567 1.00 72.25 271 GLY A CA 1
ATOM 2107 C C . GLY A 1 271 ? -22.921 -13.556 43.932 1.00 72.25 271 GLY A C 1
ATOM 2108 O O . GLY A 1 271 ? -24.058 -13.658 44.386 1.00 72.25 271 GLY A O 1
ATOM 2109 N N . VAL A 1 272 ? -21.838 -13.907 44.639 1.00 70.56 272 VAL A N 1
ATOM 2110 C CA . VAL A 1 272 ? -21.927 -14.395 46.030 1.00 70.56 272 VAL A CA 1
ATOM 2111 C C . VAL A 1 272 ? -22.496 -13.319 46.956 1.00 70.56 272 VAL A C 1
ATOM 2113 O O . VAL A 1 272 ? -23.348 -13.616 47.788 1.00 70.56 272 VAL A O 1
ATOM 2116 N N . LYS A 1 273 ? -22.080 -12.059 46.792 1.00 71.38 273 LYS A N 1
ATOM 2117 C CA . LYS A 1 273 ? -22.596 -10.932 47.582 1.00 71.38 273 LYS A CA 1
ATOM 2118 C C . LYS A 1 273 ? -24.097 -10.703 47.378 1.00 71.38 273 LYS A C 1
ATOM 2120 O O . LYS A 1 273 ? -24.801 -10.459 48.351 1.00 71.38 273 LYS A O 1
ATOM 2125 N N . ASN A 1 274 ? -24.591 -10.808 46.147 1.00 70.94 274 ASN A N 1
ATOM 2126 C CA . ASN A 1 274 ? -26.019 -10.698 45.846 1.00 70.94 274 ASN A CA 1
ATOM 2127 C C . ASN A 1 274 ? -26.802 -11.865 46.461 1.00 70.94 274 ASN A C 1
ATOM 2129 O O . ASN A 1 274 ? -27.885 -11.654 46.994 1.00 70.94 274 ASN A O 1
ATOM 2133 N N . LEU A 1 275 ? -26.228 -13.073 46.446 1.00 68.19 275 LEU A N 1
ATOM 2134 C CA . LEU A 1 275 ? -26.812 -14.246 47.097 1.00 68.19 275 LEU A CA 1
ATOM 2135 C C . LEU A 1 275 ? -26.906 -14.042 48.618 1.00 68.19 275 LEU A C 1
ATOM 2137 O O . LEU A 1 275 ? -27.949 -14.311 49.198 1.00 68.19 275 LEU A O 1
ATOM 2141 N N . LEU A 1 276 ? -25.864 -13.470 49.239 1.00 63.91 276 LEU A N 1
ATOM 2142 C CA . LEU A 1 276 ? -25.868 -13.082 50.656 1.00 63.91 276 LEU A CA 1
ATOM 2143 C C . LEU A 1 276 ? -26.923 -12.008 50.966 1.00 63.91 276 LEU A C 1
ATOM 2145 O O . LEU A 1 276 ? -27.625 -12.130 51.969 1.00 63.91 276 LEU A O 1
ATOM 2149 N N . ALA A 1 277 ? -27.056 -10.988 50.112 1.00 63.22 277 ALA A N 1
ATOM 2150 C CA . ALA A 1 277 ? -28.033 -9.909 50.274 1.00 63.22 277 ALA A CA 1
ATOM 2151 C C . ALA A 1 277 ? -29.486 -10.398 50.137 1.00 63.22 277 ALA A C 1
ATOM 2153 O O . ALA A 1 277 ? -30.323 -10.040 50.959 1.00 63.22 277 ALA A O 1
ATOM 2154 N N . ALA A 1 278 ? -29.770 -11.289 49.180 1.00 59.66 278 ALA A N 1
ATOM 2155 C CA . ALA A 1 278 ? -31.099 -11.878 48.998 1.00 59.66 278 ALA A CA 1
ATOM 2156 C C . ALA A 1 278 ? -31.574 -12.670 50.232 1.00 59.66 278 ALA A C 1
ATOM 2158 O O . ALA A 1 278 ? -32.762 -12.704 50.539 1.00 59.66 278 ALA A O 1
ATOM 2159 N N . THR A 1 279 ? -30.652 -13.270 50.990 1.00 57.75 279 THR A N 1
ATOM 2160 C CA . THR A 1 279 ? -30.965 -13.918 52.277 1.00 57.75 279 THR A CA 1
ATOM 2161 C C . THR A 1 279 ? -31.292 -12.957 53.417 1.00 57.75 279 THR A C 1
ATOM 2163 O O . THR A 1 279 ? -31.911 -13.374 54.394 1.00 57.75 279 THR A O 1
ATOM 2166 N N . LEU A 1 280 ? -30.847 -11.702 53.329 1.00 53.94 280 LEU A N 1
ATOM 2167 C CA . LEU A 1 280 ? -31.040 -10.690 54.368 1.00 53.94 280 LEU A CA 1
ATOM 2168 C C . LEU A 1 280 ? -32.373 -9.943 54.221 1.00 53.94 280 LEU A C 1
ATOM 2170 O O . LEU A 1 280 ? -32.861 -9.432 55.229 1.00 53.94 280 LEU A O 1
ATOM 2174 N N . GLU A 1 281 ? -32.942 -9.863 53.011 1.00 50.28 281 GLU A N 1
ATOM 2175 C CA . GLU A 1 281 ? -34.003 -8.891 52.722 1.00 50.28 281 GLU A CA 1
ATOM 2176 C C . GLU A 1 281 ? -35.459 -9.380 52.848 1.00 50.28 281 GLU A C 1
ATOM 2178 O O . GLU A 1 281 ? -36.247 -8.542 53.265 1.00 50.28 281 GLU A O 1
ATOM 2183 N N . ASP A 1 282 ? -35.870 -10.645 52.610 1.00 44.28 282 ASP A N 1
ATOM 2184 C CA . ASP A 1 282 ? -37.324 -10.824 52.336 1.00 44.28 282 ASP A CA 1
ATOM 2185 C C . ASP A 1 282 ? -38.077 -12.145 52.640 1.00 44.28 282 ASP A C 1
ATOM 2187 O O . ASP A 1 282 ? -39.150 -12.355 52.078 1.00 44.28 282 ASP A O 1
ATOM 2191 N N . ASP A 1 283 ? -37.654 -13.034 53.556 1.00 45.31 283 ASP A N 1
ATOM 2192 C CA . ASP A 1 283 ? -38.554 -14.159 53.921 1.00 45.31 283 ASP A CA 1
ATOM 2193 C C . ASP A 1 283 ? -38.529 -14.590 55.407 1.00 45.31 283 ASP A C 1
ATOM 2195 O O . ASP A 1 283 ? -37.519 -15.108 55.895 1.00 45.31 283 ASP A O 1
ATOM 2199 N N . PRO A 1 284 ? -39.644 -14.439 56.159 1.00 46.88 284 PRO A N 1
ATOM 2200 C CA . PRO A 1 284 ? -39.816 -15.068 57.468 1.00 46.88 284 PRO A CA 1
ATOM 2201 C C . PRO A 1 284 ? -39.959 -16.601 57.402 1.00 46.88 284 PRO A C 1
ATOM 2203 O O . PRO A 1 284 ? -39.879 -17.259 58.445 1.00 46.88 284 PRO A O 1
ATOM 2206 N N . ASN A 1 285 ? -40.116 -17.204 56.218 1.00 48.38 285 ASN A N 1
ATOM 2207 C CA . ASN A 1 285 ? -39.913 -18.637 56.043 1.00 48.38 285 ASN A CA 1
ATOM 2208 C C . ASN A 1 285 ? -38.419 -18.960 55.922 1.00 48.38 285 ASN A C 1
ATOM 2210 O O . ASN A 1 285 ? -37.777 -18.783 54.894 1.00 48.38 285 ASN A O 1
ATOM 2214 N N . TYR A 1 286 ? -37.913 -19.535 57.011 1.00 49.06 286 TYR A N 1
ATOM 2215 C CA . TYR A 1 286 ? -36.589 -20.094 57.315 1.00 49.06 286 TYR A CA 1
ATOM 2216 C C . TYR A 1 286 ? -35.786 -20.853 56.223 1.00 49.06 286 TYR A C 1
ATOM 2218 O O . TYR A 1 286 ? -34.700 -21.343 56.536 1.00 49.06 286 TYR A O 1
ATOM 2226 N N . SER A 1 287 ? -36.249 -20.999 54.977 1.00 44.75 287 SER A N 1
ATOM 2227 C CA . SER A 1 287 ? -35.620 -21.888 53.986 1.00 44.75 287 SER A CA 1
ATOM 2228 C C . SER A 1 287 ? -34.314 -21.347 53.379 1.00 44.75 287 SER A C 1
ATOM 2230 O O . SER A 1 287 ? -33.359 -22.113 53.258 1.00 44.75 287 SER A O 1
ATOM 2232 N N . ASN A 1 288 ? -34.198 -20.037 53.123 1.00 46.38 288 ASN A N 1
ATOM 2233 C CA . ASN A 1 288 ? -32.975 -19.444 52.550 1.00 46.38 288 ASN A CA 1
ATOM 2234 C C . ASN A 1 288 ? -31.841 -19.258 53.585 1.00 46.38 288 ASN A C 1
ATOM 2236 O O . ASN A 1 288 ? -30.665 -19.245 53.230 1.00 46.38 288 ASN A O 1
ATOM 2240 N N . ASN A 1 289 ? -32.155 -19.228 54.887 1.00 52.62 289 ASN A N 1
ATOM 2241 C CA . ASN A 1 289 ? -31.163 -19.106 55.970 1.00 52.62 289 ASN A CA 1
ATOM 2242 C C . ASN A 1 289 ? -30.215 -20.319 56.097 1.00 52.62 289 ASN A C 1
ATOM 2244 O O . ASN A 1 289 ? -29.163 -20.226 56.739 1.00 52.62 289 ASN A O 1
ATOM 2248 N N . MET A 1 290 ? -30.560 -21.468 55.502 1.00 51.69 290 MET A N 1
ATOM 2249 C CA . MET A 1 290 ? -29.676 -22.638 55.484 1.00 51.69 290 MET A CA 1
ATOM 2250 C C . MET A 1 290 ? -28.471 -22.456 54.552 1.00 51.69 290 MET A C 1
ATOM 2252 O O . MET A 1 290 ? -27.396 -22.958 54.877 1.00 51.69 290 MET A O 1
ATOM 2256 N N . GLU A 1 291 ? -28.597 -21.716 53.444 1.00 57.44 291 GLU A N 1
ATOM 2257 C CA . GLU A 1 291 ? -27.491 -21.552 52.487 1.00 57.44 291 GLU A CA 1
ATOM 2258 C C . GLU A 1 291 ? -26.384 -20.622 53.007 1.00 57.44 291 GLU A C 1
ATOM 2260 O O . GLU A 1 291 ? -25.205 -20.900 52.796 1.00 57.44 291 GLU A O 1
ATOM 2265 N N . VAL A 1 292 ? -26.717 -19.570 53.763 1.00 61.00 292 VAL A N 1
ATOM 2266 C CA . VAL A 1 292 ? -25.707 -18.657 54.342 1.00 61.00 292 VAL A CA 1
ATOM 2267 C C . VAL A 1 292 ? -24.956 -19.298 55.503 1.00 61.00 292 VAL A C 1
ATOM 2269 O O . VAL A 1 292 ? -23.737 -19.160 55.602 1.00 61.00 292 VAL A O 1
ATOM 2272 N N . ASN A 1 293 ? -25.650 -20.062 56.352 1.00 63.94 293 ASN A N 1
ATOM 2273 C CA . ASN A 1 293 ? -24.992 -20.835 57.407 1.00 63.94 293 ASN A CA 1
ATOM 2274 C C . ASN A 1 293 ? -24.082 -21.934 56.836 1.00 63.94 293 ASN A C 1
ATOM 2276 O O . ASN A 1 293 ? -23.056 -22.249 57.439 1.00 63.94 293 ASN A O 1
ATOM 2280 N N . ALA A 1 294 ? -24.400 -22.475 55.655 1.00 66.81 294 ALA A N 1
ATOM 2281 C CA . ALA A 1 294 ? -23.538 -23.433 54.971 1.00 66.81 294 ALA A CA 1
ATOM 2282 C C . ALA A 1 294 ? -22.219 -22.806 54.468 1.00 66.81 294 ALA A C 1
ATOM 2284 O O . ALA A 1 294 ? -21.228 -23.521 54.349 1.00 66.81 294 ALA A O 1
ATOM 2285 N N . LEU A 1 295 ? -22.162 -21.484 54.246 1.00 76.00 295 LEU A N 1
ATOM 2286 C CA . LEU A 1 295 ? -20.979 -20.748 53.762 1.00 76.00 295 LEU A CA 1
ATOM 2287 C C . LEU A 1 295 ? -20.037 -20.248 54.879 1.00 76.00 295 LEU A C 1
ATOM 2289 O O . LEU A 1 295 ? -19.140 -19.453 54.619 1.00 76.00 295 LEU A O 1
ATOM 2293 N N . GLN A 1 296 ? -20.187 -20.712 56.124 1.00 74.94 296 GLN A N 1
ATOM 2294 C CA . GLN A 1 296 ? -19.346 -20.274 57.256 1.00 74.94 296 GLN A CA 1
ATOM 2295 C C . GLN A 1 296 ? -17.922 -20.848 57.257 1.00 74.94 296 GLN A C 1
ATOM 2297 O O . GLN A 1 296 ? -17.095 -20.461 58.081 1.00 74.94 296 GLN A O 1
ATOM 2302 N N . THR A 1 297 ? -17.634 -21.799 56.370 1.00 79.44 297 THR A N 1
ATOM 2303 C CA . THR A 1 297 ? -16.331 -22.462 56.308 1.00 79.44 297 THR A CA 1
ATOM 2304 C C . THR A 1 297 ? -15.605 -22.117 55.018 1.00 79.44 297 THR A C 1
ATOM 2306 O O . THR A 1 297 ? -16.219 -21.979 53.960 1.00 79.44 297 THR A O 1
ATOM 2309 N N . GLU A 1 298 ? -14.277 -22.038 55.099 1.00 79.56 298 GLU A N 1
ATOM 2310 C CA . GLU A 1 298 ? -13.394 -21.804 53.951 1.00 79.56 298 GLU A CA 1
ATOM 2311 C C . GLU A 1 298 ? -13.640 -22.818 52.823 1.00 79.56 298 GLU A C 1
ATOM 2313 O O . GLU A 1 298 ? -13.715 -22.442 51.655 1.00 79.56 298 GLU A O 1
ATOM 2318 N N . ALA A 1 299 ? -13.872 -24.089 53.171 1.00 82.56 299 ALA A N 1
ATOM 2319 C CA . ALA A 1 299 ? -14.186 -25.148 52.215 1.00 82.56 299 ALA A CA 1
ATOM 2320 C C . ALA A 1 299 ? -15.502 -24.894 51.458 1.00 82.56 299 ALA A C 1
ATOM 2322 O O . ALA A 1 299 ? -15.541 -25.021 50.238 1.00 82.56 299 ALA A O 1
ATOM 2323 N N . ALA A 1 300 ? -16.565 -24.481 52.155 1.00 81.19 300 ALA A N 1
ATOM 2324 C CA . ALA A 1 300 ? -17.859 -24.222 51.525 1.00 81.19 300 ALA A CA 1
ATOM 2325 C C . ALA A 1 300 ? -17.841 -22.979 50.621 1.00 81.19 300 ALA A C 1
ATOM 2327 O O . ALA A 1 300 ? -18.414 -22.995 49.531 1.00 81.19 300 ALA A O 1
ATOM 2328 N N . VAL A 1 301 ? -17.143 -21.917 51.041 1.00 80.12 301 VAL A N 1
ATOM 2329 C CA . VAL A 1 301 ? -16.917 -20.727 50.205 1.00 80.12 301 VAL A CA 1
ATOM 2330 C C . VAL A 1 301 ? -16.104 -21.087 48.963 1.00 80.12 301 VAL A C 1
ATOM 2332 O O . VAL A 1 301 ? -16.451 -20.667 47.859 1.00 80.12 301 VAL A O 1
ATOM 2335 N N . THR A 1 302 ? -15.067 -21.910 49.127 1.00 83.31 302 THR A N 1
ATOM 2336 C CA . THR A 1 302 ? -14.238 -22.402 48.021 1.00 83.31 302 THR A CA 1
ATOM 2337 C C . THR A 1 302 ? -15.070 -23.193 47.011 1.00 83.31 302 THR A C 1
ATOM 2339 O O . THR A 1 302 ? -15.016 -22.891 45.822 1.00 83.31 302 THR A O 1
ATOM 2342 N N . ASP A 1 303 ? -15.889 -24.150 47.452 1.00 82.50 303 ASP A N 1
ATOM 2343 C CA . ASP A 1 303 ? -16.737 -24.951 46.555 1.00 82.50 303 ASP A CA 1
ATOM 2344 C C . ASP A 1 303 ? -17.788 -24.103 45.825 1.00 82.50 303 ASP A C 1
ATOM 2346 O O . ASP A 1 303 ? -18.050 -24.302 44.631 1.00 82.50 303 ASP A O 1
ATOM 2350 N N . LYS A 1 304 ? -18.367 -23.102 46.500 1.00 81.44 304 LYS A N 1
ATOM 2351 C CA . LYS A 1 304 ? -19.325 -22.190 45.863 1.00 81.44 304 LYS A CA 1
ATOM 2352 C C . LYS A 1 304 ? -18.645 -21.293 44.828 1.00 81.44 304 LYS A C 1
ATOM 2354 O O . LYS A 1 304 ? -19.160 -21.164 43.717 1.00 81.44 304 LYS A O 1
ATOM 2359 N N . LEU A 1 305 ? -17.477 -20.729 45.146 1.00 79.12 305 LEU A N 1
ATOM 2360 C CA . LEU A 1 305 ? -16.678 -19.955 44.192 1.00 79.12 305 LEU A CA 1
ATOM 2361 C C . LEU A 1 305 ? -16.227 -20.814 43.010 1.00 79.12 305 LEU A C 1
ATOM 2363 O O . LEU A 1 305 ? -16.347 -20.361 41.879 1.00 79.12 305 LEU A O 1
ATOM 2367 N N . LYS A 1 306 ? -15.815 -22.070 43.231 1.00 83.00 306 LYS A N 1
ATOM 2368 C CA . LYS A 1 306 ? -15.530 -23.028 42.147 1.00 83.00 306 LYS A CA 1
ATOM 2369 C C . LYS A 1 306 ? -16.730 -23.244 41.244 1.00 83.00 306 LYS A C 1
ATOM 2371 O O . LYS A 1 306 ? -16.582 -23.277 40.029 1.00 83.00 306 LYS A O 1
ATOM 2376 N N . THR A 1 307 ? -17.920 -23.392 41.820 1.00 81.56 307 THR A N 1
ATOM 2377 C CA . THR A 1 307 ? -19.153 -23.575 41.045 1.00 81.56 307 THR A CA 1
ATOM 2378 C C . THR A 1 307 ? -19.426 -22.354 40.163 1.00 81.56 307 THR A C 1
ATOM 2380 O O . THR A 1 307 ? -19.735 -22.508 38.986 1.00 81.56 307 THR A O 1
ATOM 2383 N N . LEU A 1 308 ? -19.242 -21.143 40.698 1.00 77.25 308 LEU A N 1
ATOM 2384 C CA . LEU A 1 308 ? -19.406 -19.895 39.946 1.00 77.25 308 LEU A CA 1
ATOM 2385 C C . LEU A 1 308 ? -18.294 -19.671 38.909 1.00 77.25 308 LEU A C 1
ATOM 2387 O O . LEU A 1 308 ? -18.580 -19.207 37.810 1.00 77.25 308 LEU A O 1
ATOM 2391 N N . PHE A 1 309 ? -17.050 -20.044 39.216 1.00 79.88 309 PHE A N 1
ATOM 2392 C CA . PHE A 1 309 ? -15.931 -20.008 38.269 1.00 79.88 309 PHE A CA 1
ATOM 2393 C C . PHE A 1 309 ? -16.176 -20.985 37.117 1.00 79.88 309 PHE A C 1
ATOM 2395 O O . PHE A 1 309 ? -16.003 -20.622 35.961 1.00 79.88 309 PHE A O 1
ATOM 2402 N N . ASN A 1 310 ? -16.678 -22.186 37.408 1.00 78.88 310 ASN A N 1
ATOM 2403 C CA . ASN A 1 310 ? -17.035 -23.180 36.396 1.00 78.88 310 ASN A CA 1
ATOM 2404 C C . ASN A 1 310 ? -18.298 -22.826 35.596 1.00 78.88 310 ASN A C 1
ATOM 2406 O O . ASN A 1 310 ? -18.492 -23.363 34.510 1.00 78.88 310 ASN A O 1
ATOM 2410 N N . ALA A 1 311 ? -19.151 -21.937 36.105 1.00 72.12 311 ALA A N 1
ATOM 2411 C CA . ALA A 1 311 ? -20.276 -21.390 35.351 1.00 72.12 311 ALA A CA 1
ATOM 2412 C C . ALA A 1 311 ? -19.857 -20.241 34.413 1.00 72.12 311 ALA A C 1
ATOM 2414 O O . ALA A 1 311 ? -20.616 -19.875 33.518 1.00 72.12 311 ALA A O 1
ATOM 2415 N N . ASN A 1 312 ? -18.662 -19.671 34.600 1.00 71.88 312 ASN A N 1
ATOM 2416 C CA . ASN A 1 312 ? -18.110 -18.621 33.754 1.00 71.88 312 ASN A CA 1
ATOM 2417 C C . ASN A 1 312 ? -17.148 -19.231 32.719 1.00 71.88 312 ASN A C 1
ATOM 2419 O O . ASN A 1 312 ? -16.126 -19.815 33.075 1.00 71.88 312 ASN A O 1
ATOM 2423 N N . GLU A 1 313 ? -17.440 -19.051 31.427 1.00 70.75 313 GLU A N 1
ATOM 2424 C CA . GLU A 1 313 ? -16.647 -19.620 30.322 1.00 70.75 313 GLU A CA 1
ATOM 2425 C C . GLU A 1 313 ? -15.153 -19.243 30.361 1.00 70.75 313 GLU A C 1
ATOM 2427 O O . GLU A 1 313 ? -14.318 -19.984 29.847 1.00 70.75 313 GLU A O 1
ATOM 2432 N N . VAL A 1 314 ? -14.798 -18.113 30.980 1.00 67.75 314 VAL A N 1
ATOM 2433 C CA . VAL A 1 314 ? -13.419 -17.605 31.084 1.00 67.75 314 VAL A CA 1
ATOM 2434 C C . VAL A 1 314 ? -12.677 -18.179 32.300 1.00 67.75 314 VAL A C 1
ATOM 2436 O O . VAL A 1 314 ? -11.446 -18.253 32.296 1.00 67.75 314 VAL A O 1
ATOM 2439 N N . LEU A 1 315 ? -13.403 -18.584 33.347 1.00 70.62 315 LEU A N 1
ATOM 2440 C CA . LEU A 1 315 ? -12.837 -19.061 34.617 1.00 70.62 315 LEU A CA 1
ATOM 2441 C C . LEU A 1 315 ? -12.957 -20.578 34.809 1.00 70.62 315 LEU A C 1
ATOM 2443 O O . LEU A 1 315 ? -12.430 -21.102 35.790 1.00 70.62 315 LEU A O 1
ATOM 2447 N N . VAL A 1 316 ? -13.607 -21.286 33.881 1.00 71.56 316 VAL A N 1
ATOM 2448 C CA . VAL A 1 316 ? -13.747 -22.748 33.892 1.00 71.56 316 VAL A CA 1
ATOM 2449 C C . VAL A 1 316 ? -12.411 -23.439 34.172 1.00 71.56 316 VAL A C 1
ATOM 2451 O O . VAL A 1 316 ? -11.409 -23.209 33.496 1.00 71.56 316 VAL A O 1
ATOM 2454 N N . GLY A 1 317 ? -12.399 -24.300 35.193 1.00 73.56 317 GLY A N 1
ATOM 2455 C CA . GLY A 1 317 ? -11.214 -25.054 35.604 1.00 73.56 317 GLY A CA 1
ATOM 2456 C C . GLY A 1 317 ? -10.172 -24.264 36.406 1.00 73.56 317 GLY A C 1
ATOM 2457 O O . GLY A 1 317 ? -9.185 -24.865 36.831 1.00 73.56 317 GLY A O 1
ATOM 2458 N N . LYS A 1 318 ? -10.364 -22.957 36.652 1.00 75.12 318 LYS A N 1
ATOM 2459 C CA . LYS A 1 318 ? -9.531 -22.200 37.598 1.00 75.12 318 LYS A CA 1
ATOM 2460 C C . LYS A 1 318 ? -9.987 -22.435 39.036 1.00 75.12 318 LYS A C 1
ATOM 2462 O O . LYS A 1 318 ? -11.175 -22.470 39.347 1.00 75.12 318 LYS A O 1
ATOM 2467 N N . GLU A 1 319 ? -9.007 -22.552 39.922 1.00 81.62 319 GLU A N 1
ATOM 2468 C CA . GLU A 1 319 ? -9.214 -22.665 41.363 1.00 81.62 319 GLU A CA 1
ATOM 2469 C C . GLU A 1 319 ? -9.307 -21.259 41.991 1.00 81.62 319 GLU A C 1
ATOM 2471 O O . GLU A 1 319 ? -8.474 -20.406 41.668 1.00 81.62 319 GLU A O 1
ATOM 2476 N N . PRO A 1 320 ? -10.286 -20.991 42.877 1.00 82.19 320 PRO A N 1
ATOM 2477 C CA . PRO A 1 320 ? -10.330 -19.760 43.664 1.00 82.19 320 PRO A CA 1
ATOM 2478 C C . PRO A 1 320 ? -9.059 -19.612 44.501 1.00 82.19 320 PRO A C 1
ATOM 2480 O O . PRO A 1 320 ? -8.598 -20.578 45.113 1.00 82.19 320 PRO A O 1
ATOM 2483 N N . THR A 1 321 ? -8.488 -18.410 44.552 1.00 83.75 321 THR A N 1
ATOM 2484 C CA . THR A 1 321 ? -7.304 -18.170 45.386 1.00 83.75 321 THR A CA 1
ATOM 2485 C C . THR A 1 321 ? -7.684 -18.047 46.862 1.00 83.75 321 THR A C 1
ATOM 2487 O O . THR A 1 321 ? -8.829 -17.755 47.207 1.00 83.75 321 THR A O 1
ATOM 2490 N N . THR A 1 322 ? -6.711 -18.219 47.761 1.00 80.75 322 THR A N 1
ATOM 2491 C CA . THR A 1 322 ? -6.918 -18.035 49.208 1.00 80.75 322 THR A CA 1
ATOM 2492 C C . THR A 1 322 ? -7.416 -16.624 49.539 1.00 80.75 322 THR A C 1
ATOM 2494 O O . THR A 1 322 ? -8.254 -16.461 50.423 1.00 80.75 322 THR A O 1
ATOM 2497 N N . ASP A 1 323 ? -6.962 -15.612 48.797 1.00 79.19 323 ASP A N 1
ATOM 2498 C CA . ASP A 1 323 ? -7.422 -14.232 48.962 1.00 79.19 323 ASP A CA 1
ATOM 2499 C C . ASP A 1 323 ? -8.874 -14.053 48.490 1.00 79.19 323 ASP A C 1
ATOM 2501 O O . ASP A 1 323 ? -9.652 -13.386 49.172 1.00 79.19 323 ASP A O 1
ATOM 2505 N N . ASP A 1 324 ? -9.277 -14.701 47.387 1.00 78.94 324 ASP A N 1
ATOM 2506 C CA . ASP A 1 324 ? -10.670 -14.684 46.913 1.00 78.94 324 ASP A CA 1
ATOM 2507 C C . ASP A 1 324 ? -11.625 -15.293 47.944 1.00 78.94 324 ASP A C 1
ATOM 2509 O O . ASP A 1 324 ? -12.694 -14.744 48.218 1.00 78.94 324 ASP A O 1
ATOM 2513 N N . VAL A 1 325 ? -11.222 -16.417 48.540 1.00 82.38 325 VAL A N 1
ATOM 2514 C CA . VAL A 1 325 ? -11.997 -17.124 49.565 1.00 82.38 325 VAL A CA 1
ATOM 2515 C C . VAL A 1 325 ? -12.079 -16.298 50.849 1.00 82.38 325 VAL A C 1
ATOM 2517 O O . VAL A 1 325 ? -13.157 -16.163 51.430 1.00 82.38 325 VAL A O 1
ATOM 2520 N N . LYS A 1 326 ? -10.963 -15.694 51.274 1.00 82.62 326 LYS A N 1
ATOM 2521 C CA . LYS A 1 326 ? -10.900 -14.842 52.466 1.00 82.62 326 LYS A CA 1
ATOM 2522 C C . LYS A 1 326 ? -11.778 -13.599 52.338 1.00 82.62 326 LYS A C 1
ATOM 2524 O O . LYS A 1 326 ? -12.473 -13.247 53.285 1.00 82.62 326 LYS A O 1
ATOM 2529 N N . GLU A 1 327 ? -11.781 -12.951 51.176 1.00 81.12 327 GLU A N 1
ATOM 2530 C CA . GLU A 1 327 ? -12.611 -11.769 50.929 1.00 81.12 327 GLU A CA 1
ATOM 2531 C C . GLU A 1 327 ? -14.110 -12.096 51.032 1.00 81.12 327 GLU A C 1
ATOM 2533 O O . GLU A 1 327 ? -14.876 -11.350 51.645 1.00 81.12 327 GLU A O 1
ATOM 2538 N N . VAL A 1 328 ? -14.533 -13.240 50.482 1.00 79.56 328 VAL A N 1
ATOM 2539 C CA . VAL A 1 328 ? -15.922 -13.706 50.594 1.00 79.56 328 VAL A CA 1
ATOM 2540 C C . VAL A 1 328 ? -16.261 -14.122 52.029 1.00 79.56 328 VAL A C 1
ATOM 2542 O O . VAL A 1 328 ? -17.337 -13.772 52.508 1.00 79.56 328 VAL A O 1
ATOM 2545 N N . LEU A 1 329 ? -15.354 -14.787 52.751 1.00 79.94 329 LEU A N 1
ATOM 2546 C CA . LEU A 1 329 ? -15.523 -15.098 54.178 1.00 79.94 329 LEU A CA 1
ATOM 2547 C C . LEU A 1 329 ? -15.735 -13.834 55.026 1.00 79.94 329 LEU A C 1
ATOM 2549 O O . LEU A 1 329 ? -16.660 -13.797 55.836 1.00 79.94 329 LEU A O 1
ATOM 2553 N N . ASP A 1 330 ? -14.951 -12.777 54.798 1.00 81.44 330 ASP A N 1
ATOM 2554 C CA . ASP A 1 330 ? -15.122 -11.480 55.468 1.00 81.44 330 ASP A CA 1
ATOM 2555 C C . ASP A 1 330 ? -16.508 -10.869 55.177 1.00 81.44 330 ASP A C 1
ATOM 2557 O O . ASP A 1 330 ? -17.126 -10.248 56.051 1.00 81.44 330 ASP A O 1
ATOM 2561 N N . MET A 1 331 ? -17.023 -11.037 53.951 1.00 78.12 331 MET A N 1
ATOM 2562 C CA . MET A 1 331 ? -18.378 -10.605 53.582 1.00 78.12 331 MET A CA 1
ATOM 2563 C C . MET A 1 331 ? -19.461 -11.438 54.280 1.00 78.12 331 MET A C 1
ATOM 2565 O O . MET A 1 331 ? -20.433 -10.864 54.781 1.00 78.12 331 MET A O 1
ATOM 2569 N N . VAL A 1 332 ? -19.292 -12.762 54.359 1.00 77.00 332 VAL A N 1
ATOM 2570 C CA . VAL A 1 332 ? -20.191 -13.674 55.089 1.00 77.00 332 VAL A CA 1
ATOM 2571 C C . VAL A 1 332 ? -20.216 -13.311 56.577 1.00 77.00 332 VAL A C 1
ATOM 2573 O O . VAL A 1 332 ? -21.292 -13.163 57.156 1.00 77.00 332 VAL A O 1
ATOM 2576 N N . GLU A 1 333 ? -19.056 -13.070 57.193 1.00 78.69 333 GLU A N 1
ATOM 2577 C CA . GLU A 1 333 ? -18.946 -12.698 58.608 1.00 78.69 333 GLU A CA 1
ATOM 2578 C C . GLU A 1 333 ? -19.607 -11.341 58.898 1.00 78.69 333 GLU A C 1
ATOM 2580 O O . GLU A 1 333 ? -20.337 -11.196 59.884 1.00 78.69 333 GLU A O 1
ATOM 2585 N N . LYS A 1 334 ? -19.405 -10.339 58.029 1.00 76.06 334 LYS A N 1
ATOM 2586 C CA . LYS A 1 334 ? -20.091 -9.038 58.137 1.00 76.06 334 LYS A CA 1
ATOM 2587 C C . LYS A 1 334 ? -21.608 -9.179 58.018 1.00 76.06 334 LYS A C 1
ATOM 2589 O O . LYS A 1 334 ? -22.326 -8.533 58.780 1.00 76.06 334 LYS A O 1
ATOM 2594 N N . SER A 1 335 ? -22.078 -10.027 57.105 1.00 66.38 335 SER A N 1
ATOM 2595 C CA . SER A 1 335 ? -23.507 -10.278 56.879 1.00 66.38 335 SER A CA 1
ATOM 2596 C C . SER A 1 335 ? -24.147 -10.983 58.082 1.00 66.38 335 SER A C 1
ATOM 2598 O O . SER A 1 335 ? -25.175 -10.533 58.580 1.00 66.38 335 SER A O 1
ATOM 2600 N N . LEU A 1 336 ? -23.482 -11.994 58.654 1.00 70.06 336 LEU A N 1
ATOM 2601 C CA . LEU A 1 336 ? -23.913 -12.665 59.889 1.00 70.06 336 LEU A CA 1
ATOM 2602 C C . LEU A 1 336 ? -23.947 -11.710 61.094 1.00 70.06 336 LEU A C 1
ATOM 2604 O O . LEU A 1 336 ? -24.899 -11.725 61.872 1.00 70.06 336 LEU A O 1
ATOM 2608 N N . LYS A 1 337 ? -22.948 -10.828 61.237 1.00 69.88 337 LYS A N 1
ATOM 2609 C CA . LYS A 1 337 ? -22.944 -9.789 62.286 1.00 69.88 337 LYS A CA 1
ATOM 2610 C C . LYS A 1 337 ? -24.083 -8.779 62.114 1.00 69.88 337 LYS A C 1
ATOM 2612 O O . LYS A 1 337 ? -24.616 -8.305 63.116 1.00 69.88 337 LYS A O 1
ATOM 2617 N N . ALA A 1 338 ? -24.457 -8.446 60.878 1.00 62.59 338 ALA A N 1
ATOM 2618 C CA . ALA A 1 338 ? -25.610 -7.593 60.595 1.00 62.59 338 ALA A CA 1
ATOM 2619 C C . ALA A 1 338 ? -26.936 -8.298 60.938 1.00 62.59 338 ALA A C 1
ATOM 2621 O O . ALA A 1 338 ? -27.784 -7.684 61.581 1.00 62.59 338 ALA A O 1
ATOM 2622 N N . GLN A 1 339 ? -27.066 -9.592 60.622 1.00 58.69 339 GLN A N 1
ATOM 2623 C CA . GLN A 1 339 ? -28.229 -10.419 60.973 1.00 58.69 339 GLN A CA 1
ATOM 2624 C C . GLN A 1 339 ? -28.461 -10.475 62.494 1.00 58.69 339 GLN A C 1
ATOM 2626 O O . GLN A 1 339 ? -29.575 -10.252 62.960 1.00 58.69 339 GLN A O 1
ATOM 2631 N N . ILE A 1 340 ? -27.395 -10.672 63.282 1.00 55.47 340 ILE A N 1
ATOM 2632 C CA . ILE A 1 340 ? -27.457 -10.690 64.758 1.00 55.47 340 ILE A CA 1
ATOM 2633 C C . ILE A 1 340 ? -27.939 -9.338 65.314 1.00 55.47 340 ILE A C 1
ATOM 2635 O O . ILE A 1 340 ? -28.643 -9.288 66.317 1.00 55.47 340 ILE A O 1
ATOM 2639 N N . LYS A 1 341 ? -27.621 -8.228 64.637 1.00 50.44 341 LYS A N 1
ATOM 2640 C CA . LYS A 1 341 ? -28.065 -6.881 65.029 1.00 50.44 341 LYS A CA 1
ATOM 2641 C C . LYS A 1 341 ? -29.542 -6.613 64.700 1.00 50.44 341 LYS A C 1
ATOM 2643 O O . LYS A 1 341 ? -30.166 -5.788 65.368 1.00 50.44 341 LYS A O 1
ATOM 2648 N N . ILE A 1 342 ? -30.087 -7.295 63.688 1.00 51.28 342 ILE A N 1
ATOM 2649 C CA . ILE A 1 342 ? -31.488 -7.197 63.245 1.00 51.28 342 ILE A CA 1
ATOM 2650 C C . ILE A 1 342 ? -32.426 -7.980 64.182 1.00 51.28 342 ILE A C 1
ATOM 2652 O O . ILE A 1 342 ? -33.557 -7.547 64.406 1.00 51.28 342 ILE A O 1
ATOM 2656 N N . ASP A 1 343 ? -31.962 -9.062 64.814 1.00 47.03 343 ASP A N 1
ATOM 2657 C CA . ASP A 1 343 ? -32.769 -9.795 65.803 1.00 47.03 343 ASP A CA 1
ATOM 2658 C C . ASP A 1 343 ? -32.935 -9.042 67.142 1.00 47.03 343 ASP A C 1
ATOM 2660 O O . ASP A 1 343 ? -33.988 -9.157 67.766 1.00 47.03 343 ASP A O 1
ATOM 2664 N N . ASP A 1 344 ? -31.999 -8.159 67.515 1.00 43.19 344 ASP A N 1
ATOM 2665 C CA . ASP A 1 344 ? -32.113 -7.287 68.704 1.00 43.19 344 ASP A CA 1
ATOM 2666 C C . ASP A 1 344 ? -32.985 -6.027 68.481 1.00 43.19 344 ASP A C 1
ATOM 2668 O O . ASP A 1 344 ? -33.340 -5.332 69.434 1.00 43.19 344 ASP A O 1
ATOM 2672 N N . THR A 1 345 ? -33.360 -5.700 67.236 1.00 46.50 345 THR A N 1
ATOM 2673 C CA . THR A 1 345 ? -34.117 -4.470 66.901 1.00 46.50 345 THR A CA 1
ATOM 2674 C C . THR A 1 345 ? -35.573 -4.702 66.482 1.00 46.50 345 THR A C 1
ATOM 2676 O O . THR A 1 345 ? -36.295 -3.740 66.200 1.00 46.50 345 THR A O 1
ATOM 2679 N N . LYS A 1 346 ? -36.064 -5.948 66.532 1.00 45.09 346 LYS A N 1
ATOM 2680 C CA . LYS A 1 346 ? -37.459 -6.298 66.198 1.00 45.09 346 LYS A CA 1
ATOM 2681 C C . LYS A 1 346 ? -38.514 -5.722 67.162 1.00 45.09 346 LYS A C 1
ATOM 2683 O O . LYS A 1 346 ? -39.675 -5.609 66.775 1.00 45.09 346 LYS A O 1
ATOM 2688 N N . GLU A 1 347 ? -38.132 -5.246 68.352 1.00 43.38 347 GLU A N 1
ATOM 2689 C CA . GLU A 1 347 ? -39.040 -4.527 69.270 1.00 43.38 347 GLU A CA 1
ATOM 2690 C C . GLU A 1 347 ? -39.286 -3.056 68.845 1.00 43.38 347 GLU A C 1
ATOM 2692 O O . GLU A 1 347 ? -40.313 -2.472 69.188 1.00 43.38 347 GLU A O 1
ATOM 2697 N N . ALA A 1 348 ? -38.388 -2.451 68.052 1.00 43.72 348 ALA A N 1
ATOM 2698 C CA . ALA A 1 348 ? -38.490 -1.047 67.623 1.00 43.72 348 ALA A CA 1
ATOM 2699 C C . ALA A 1 348 ? -39.308 -0.854 66.326 1.00 43.72 348 ALA A C 1
ATOM 2701 O O . ALA A 1 348 ? -39.816 0.237 66.063 1.00 43.72 348 ALA A O 1
ATOM 2702 N N . ALA A 1 349 ? -39.492 -1.916 65.533 1.00 46.06 349 ALA A N 1
ATOM 2703 C CA . ALA A 1 349 ? -40.177 -1.863 64.238 1.00 46.06 349 ALA A CA 1
ATOM 2704 C C . ALA A 1 349 ? -41.708 -1.688 64.344 1.00 46.06 349 ALA A C 1
ATOM 2706 O O . ALA A 1 349 ? -42.329 -1.157 63.425 1.00 46.06 349 ALA A O 1
ATOM 2707 N N . LYS A 1 350 ? -42.328 -2.023 65.490 1.00 42.12 350 LYS A N 1
ATOM 2708 C CA . LYS A 1 350 ? -43.776 -1.812 65.712 1.00 42.12 350 LYS A CA 1
ATOM 2709 C C . LYS A 1 350 ? -44.194 -0.336 65.776 1.00 42.12 350 LYS A C 1
ATOM 2711 O O . LYS A 1 350 ? -45.373 -0.047 65.604 1.00 42.12 350 LYS A O 1
ATOM 2716 N N . LEU A 1 351 ? -43.255 0.592 65.978 1.00 42.88 351 LEU A N 1
ATOM 2717 C CA . LEU A 1 351 ? -43.511 2.040 65.972 1.00 42.88 351 LEU A CA 1
ATOM 2718 C C . LEU A 1 351 ? -43.251 2.710 64.609 1.00 42.88 351 LEU A C 1
ATOM 2720 O O . LEU A 1 351 ? -43.639 3.861 64.428 1.00 42.88 351 LEU A O 1
ATOM 2724 N N . LYS A 1 352 ? -42.651 2.007 63.634 1.00 43.50 352 LYS A N 1
ATOM 2725 C CA . LYS A 1 352 ? -42.347 2.555 62.296 1.00 43.50 352 LYS A CA 1
ATOM 2726 C C . LYS A 1 352 ? -43.503 2.401 61.295 1.00 43.50 352 LYS A C 1
ATOM 2728 O O . LYS A 1 352 ? -43.631 3.214 60.387 1.00 43.50 352 LYS A O 1
ATOM 2733 N N . ILE A 1 353 ? -44.417 1.461 61.544 1.00 43.78 353 ILE A N 1
ATOM 2734 C CA . ILE A 1 353 ? -45.626 1.239 60.726 1.00 43.78 353 ILE A CA 1
ATOM 2735 C C . ILE A 1 353 ? -46.586 2.453 60.770 1.00 43.78 353 ILE A C 1
ATOM 2737 O O . ILE A 1 353 ? -47.397 2.633 59.869 1.00 43.78 353 ILE A O 1
ATOM 2741 N N . LEU A 1 354 ? -46.455 3.353 61.759 1.00 40.44 354 LEU A N 1
ATOM 2742 C CA . LEU A 1 354 ? -47.185 4.632 61.790 1.00 40.44 354 LEU A CA 1
ATOM 2743 C C . LEU A 1 354 ? -46.467 5.786 61.052 1.00 40.44 354 LEU A C 1
ATOM 2745 O O . LEU A 1 354 ? -47.061 6.845 60.872 1.00 40.44 354 LEU A O 1
ATOM 2749 N N . ALA A 1 355 ? -45.208 5.604 60.636 1.00 43.25 355 ALA A N 1
ATOM 2750 C CA . ALA A 1 355 ? -44.406 6.605 59.921 1.00 43.25 355 ALA A CA 1
ATOM 2751 C C . ALA A 1 355 ? -44.331 6.347 58.401 1.00 43.25 355 ALA A C 1
ATOM 2753 O O . ALA A 1 355 ? -44.055 7.267 57.635 1.00 43.25 355 ALA A O 1
ATOM 2754 N N . GLU A 1 356 ? -44.642 5.132 57.940 1.00 43.34 356 GLU A N 1
ATOM 2755 C CA . GLU A 1 356 ? -44.677 4.770 56.510 1.00 43.34 356 GLU A CA 1
ATOM 2756 C C . GLU A 1 356 ? -45.882 5.363 55.751 1.00 43.34 356 GLU A C 1
ATOM 2758 O O . GLU A 1 356 ? -45.909 5.356 54.524 1.00 43.34 356 GLU A O 1
ATOM 2763 N N . GLN A 1 357 ? -46.817 6.020 56.448 1.00 41.28 357 GLN A N 1
ATOM 2764 C CA . GLN A 1 357 ? -47.802 6.914 55.820 1.00 41.28 357 GLN A CA 1
ATOM 2765 C C . GLN A 1 357 ? -47.212 8.261 55.351 1.00 41.28 357 GLN A C 1
ATOM 2767 O O . GLN A 1 357 ? -47.921 9.032 54.709 1.00 41.28 357 GLN A O 1
ATOM 2772 N N . GLN A 1 358 ? -45.926 8.541 55.610 1.00 41.78 358 GLN A N 1
ATOM 2773 C CA . GLN A 1 358 ? -45.213 9.726 55.105 1.00 41.78 358 GLN A CA 1
ATOM 2774 C C . GLN A 1 358 ? -44.178 9.429 54.000 1.00 41.78 358 GLN A C 1
ATOM 2776 O O . GLN A 1 358 ? -43.493 10.349 53.561 1.00 41.78 358 GLN A O 1
ATOM 2781 N N . GLU A 1 359 ? -44.066 8.193 53.493 1.00 39.38 359 GLU A N 1
ATOM 2782 C CA . GLU A 1 359 ? -43.121 7.852 52.406 1.00 39.38 359 GLU A CA 1
ATOM 2783 C C . GLU A 1 359 ? -43.724 7.893 50.988 1.00 39.38 359 GLU A C 1
ATOM 2785 O O . GLU A 1 359 ? -43.125 7.407 50.031 1.00 39.38 359 GLU A O 1
ATOM 2790 N N . VAL A 1 360 ? -44.873 8.554 50.820 1.00 39.72 360 VAL A N 1
ATOM 2791 C CA . VAL A 1 360 ? -45.476 8.795 49.494 1.00 39.72 360 VAL A CA 1
ATOM 2792 C C . VAL A 1 360 ? -44.690 9.845 48.678 1.00 39.72 360 VAL A C 1
ATOM 2794 O O . VAL A 1 360 ? -44.766 9.843 47.455 1.00 39.72 360 VAL A O 1
ATOM 2797 N N . ASP A 1 361 ? -43.815 10.642 49.305 1.00 39.00 361 ASP A N 1
ATOM 2798 C CA . ASP A 1 361 ? -42.985 11.652 48.617 1.00 39.00 361 ASP A CA 1
ATOM 2799 C C . ASP A 1 361 ? -41.650 11.121 48.044 1.00 39.00 361 ASP A C 1
ATOM 2801 O O . ASP A 1 361 ? -40.880 11.883 47.454 1.00 39.00 361 ASP A O 1
ATOM 2805 N N . ARG A 1 362 ? -41.325 9.825 48.197 1.00 39.62 362 ARG A N 1
ATOM 2806 C CA . ARG A 1 362 ? -40.049 9.254 47.701 1.00 39.62 362 ARG A CA 1
ATOM 2807 C C . ARG A 1 362 ? -40.143 8.442 46.409 1.00 39.62 362 ARG A C 1
ATOM 2809 O O . ARG A 1 362 ? -39.100 8.128 45.846 1.00 39.62 362 ARG A O 1
ATOM 2816 N N . PHE A 1 363 ? -41.345 8.202 45.886 1.00 37.50 363 PHE A N 1
ATOM 2817 C CA . PHE A 1 363 ? -41.567 7.587 44.566 1.00 37.50 363 PHE A CA 1
ATOM 2818 C C . PHE A 1 363 ? -41.661 8.620 43.423 1.00 37.50 363 PHE A C 1
ATOM 2820 O O . PHE A 1 363 ? -42.346 8.413 42.421 1.00 37.50 363 PHE A O 1
ATOM 2827 N N . SER A 1 364 ? -40.971 9.756 43.552 1.00 39.53 364 SER A N 1
ATOM 2828 C CA . SER A 1 364 ? -40.710 10.640 42.412 1.00 39.53 364 SER A CA 1
ATOM 2829 C C . SER A 1 364 ? -39.360 10.263 41.798 1.00 39.53 364 SER A C 1
ATOM 2831 O O . SER A 1 364 ? -38.342 10.371 42.492 1.00 39.53 364 SER A O 1
ATOM 2833 N N . PRO A 1 365 ? -39.300 9.850 40.516 1.00 39.28 365 PRO A N 1
ATOM 2834 C CA . PRO A 1 365 ? -38.040 9.819 39.792 1.00 39.28 365 PRO A CA 1
ATOM 2835 C C . PRO A 1 365 ? -37.437 11.222 39.878 1.00 39.28 365 PRO A C 1
ATOM 2837 O O . PRO A 1 365 ? -38.084 12.205 39.521 1.00 39.28 365 PRO A O 1
ATOM 2840 N N . ARG A 1 366 ? -36.222 11.347 40.413 1.00 41.50 366 ARG A N 1
ATOM 2841 C CA . ARG A 1 366 ? -35.515 12.628 40.382 1.00 41.50 366 ARG A CA 1
ATOM 2842 C C . ARG A 1 366 ? -35.099 12.889 38.938 1.00 41.50 366 ARG A C 1
ATOM 2844 O O . ARG A 1 366 ? -34.253 12.173 38.407 1.00 41.50 366 ARG A O 1
ATOM 2851 N N . PHE A 1 367 ? -35.720 13.884 38.314 1.00 46.41 367 PHE A N 1
ATOM 2852 C CA . PHE A 1 367 ? -35.288 14.431 37.035 1.00 46.41 367 PHE A CA 1
ATOM 2853 C C . PHE A 1 367 ? -34.197 15.462 37.298 1.00 46.41 367 PHE A C 1
ATOM 2855 O O . PHE A 1 367 ? -34.458 16.536 37.837 1.00 46.41 367 PHE A O 1
ATOM 2862 N N . GLU A 1 368 ? -32.965 15.091 36.971 1.00 39.47 368 GLU A N 1
ATOM 2863 C CA . GLU A 1 368 ? -31.844 16.018 36.874 1.00 39.47 368 GLU A CA 1
ATOM 2864 C C . GLU A 1 368 ? -31.752 16.447 35.407 1.00 39.47 368 GLU A C 1
ATOM 2866 O O . GLU A 1 368 ? -31.690 15.595 34.516 1.00 39.47 368 GLU A O 1
ATOM 2871 N N . ASP A 1 369 ? -31.784 17.755 35.135 1.00 45.38 369 ASP A N 1
ATOM 2872 C CA . ASP A 1 369 ? -31.331 18.246 33.834 1.00 45.38 369 ASP A CA 1
ATOM 2873 C C . ASP A 1 369 ? -29.820 17.970 33.669 1.00 45.38 369 ASP A C 1
ATOM 2875 O O . ASP A 1 369 ? -29.123 17.600 34.619 1.00 45.38 369 ASP A O 1
ATOM 2879 N N . ASN A 1 370 ? -29.270 18.180 32.469 1.00 40.22 370 ASN A N 1
ATOM 2880 C CA . ASN A 1 370 ? -27.836 17.981 32.203 1.00 40.22 370 ASN A CA 1
ATOM 2881 C C . ASN A 1 370 ? -26.903 18.889 33.048 1.00 40.22 370 ASN A C 1
ATOM 2883 O O . ASN A 1 370 ? -25.684 18.775 32.929 1.00 40.22 370 ASN A O 1
ATOM 2887 N N . ASN A 1 371 ? -27.455 19.769 33.895 1.00 41.34 371 ASN A N 1
ATOM 2888 C CA . ASN A 1 371 ? -26.747 20.672 34.799 1.00 41.34 371 ASN A CA 1
ATOM 2889 C C . ASN A 1 371 ? -27.004 20.369 36.294 1.00 41.34 371 ASN A C 1
ATOM 2891 O O . ASN A 1 371 ? -26.508 21.106 37.148 1.00 41.34 371 ASN A O 1
ATOM 2895 N N . GLY A 1 372 ? -27.753 19.313 36.635 1.00 40.41 372 GLY A N 1
ATOM 2896 C CA . GLY A 1 372 ? -28.057 18.929 38.017 1.00 40.41 372 GLY A CA 1
ATOM 2897 C C . GLY A 1 372 ? -29.103 19.803 38.726 1.00 40.41 372 GLY A C 1
ATOM 2898 O O . GLY A 1 372 ? -29.199 19.750 39.954 1.00 40.41 372 GLY A O 1
ATOM 2899 N N . ASN A 1 373 ? -29.891 20.604 37.999 1.00 42.97 373 ASN A N 1
ATOM 2900 C CA . ASN A 1 373 ? -31.006 21.361 38.573 1.00 42.97 373 ASN A CA 1
ATOM 2901 C C . ASN A 1 373 ? -32.327 20.580 38.461 1.00 42.97 373 ASN A C 1
ATOM 2903 O O . ASN A 1 373 ? -32.665 20.017 37.422 1.00 42.97 373 ASN A O 1
ATOM 2907 N N . LEU A 1 374 ? -33.088 20.572 39.559 1.00 44.62 374 LEU A N 1
ATOM 2908 C CA . LEU A 1 374 ? -34.407 19.945 39.673 1.00 44.62 374 LEU A CA 1
ATOM 2909 C C . LEU A 1 374 ? -35.475 20.802 38.970 1.00 44.62 374 LEU A C 1
ATOM 2911 O O . LEU A 1 374 ? -35.919 21.805 39.529 1.00 44.62 374 LEU A O 1
ATOM 2915 N N . ASP A 1 375 ? -35.949 20.383 37.796 1.00 53.53 375 ASP A N 1
ATOM 2916 C CA . ASP A 1 375 ? -37.065 21.030 37.079 1.00 53.53 375 ASP A CA 1
ATOM 2917 C C . ASP A 1 375 ? -38.445 20.465 37.479 1.00 53.53 375 ASP A C 1
ATOM 2919 O O . ASP A 1 375 ? -39.336 20.222 36.669 1.00 53.53 375 ASP A O 1
ATOM 2923 N N . VAL A 1 376 ? -38.637 20.243 38.782 1.00 57.94 376 VAL A N 1
ATOM 2924 C CA . VAL A 1 376 ? -39.894 19.732 39.367 1.00 57.94 376 VAL A CA 1
ATOM 2925 C C . VAL A 1 376 ? -41.059 20.697 39.115 1.00 57.94 376 VAL A C 1
ATOM 2927 O O . VAL A 1 376 ? -42.220 20.301 39.088 1.00 57.94 376 VAL A O 1
ATOM 2930 N N . LYS A 1 377 ? -40.754 21.980 38.901 1.00 62.50 377 LYS A N 1
ATOM 2931 C CA . LYS A 1 377 ? -41.761 23.017 38.703 1.00 62.50 377 LYS A CA 1
ATOM 2932 C C . LYS A 1 377 ? -42.466 22.893 37.350 1.00 62.50 377 LYS A C 1
ATOM 2934 O O . LYS A 1 377 ? -43.686 22.931 37.334 1.00 62.50 377 LYS A O 1
ATOM 2939 N N . GLN A 1 378 ? -41.739 22.698 36.245 1.00 61.59 378 GLN A N 1
ATOM 2940 C CA . GLN A 1 378 ? -42.373 22.565 34.927 1.00 61.59 378 GLN A CA 1
ATOM 2941 C C . GLN A 1 378 ? -43.253 21.319 34.834 1.00 61.59 378 GLN A C 1
ATOM 2943 O O . GLN A 1 378 ? -44.324 21.373 34.238 1.00 61.59 378 GLN A O 1
ATOM 2948 N N . GLN A 1 379 ? -42.836 20.213 35.454 1.00 64.06 379 GLN A N 1
ATOM 2949 C CA . GLN A 1 379 ? -43.642 18.997 35.478 1.00 64.06 379 GLN A CA 1
ATOM 2950 C C . GLN A 1 379 ? -44.896 19.163 36.338 1.00 64.06 379 GLN A C 1
ATOM 2952 O O . GLN A 1 379 ? -45.977 18.836 35.862 1.00 64.06 379 GLN A O 1
ATOM 2957 N N . ASN A 1 380 ? -44.781 19.733 37.543 1.00 70.50 380 ASN A N 1
ATOM 2958 C CA . ASN A 1 380 ? -45.948 20.038 38.374 1.00 70.50 380 ASN A CA 1
ATOM 2959 C C . ASN A 1 380 ? -46.907 21.004 37.662 1.00 70.50 380 ASN A C 1
ATOM 2961 O O . ASN A 1 380 ? -48.112 20.797 37.704 1.00 70.50 380 ASN A O 1
ATOM 2965 N N . ASP A 1 381 ? -46.388 22.009 36.948 1.00 72.44 381 ASP A N 1
ATOM 2966 C CA . ASP A 1 381 ? -47.208 22.938 36.165 1.00 72.44 381 ASP A CA 1
ATOM 2967 C C . ASP A 1 381 ? -47.927 22.209 35.006 1.00 72.44 381 ASP A C 1
ATOM 2969 O O . ASP A 1 381 ? -49.080 22.510 34.702 1.00 72.44 381 ASP A O 1
ATOM 2973 N N . VAL A 1 382 ? -47.287 21.230 34.354 1.00 70.38 382 VAL A N 1
ATOM 2974 C CA . VAL A 1 382 ? -47.913 20.390 33.313 1.00 70.38 382 VAL A CA 1
ATOM 2975 C C . VAL A 1 382 ? -48.967 19.453 33.915 1.00 70.38 382 VAL A C 1
ATOM 2977 O O . VAL A 1 382 ? -50.080 19.396 33.397 1.00 70.38 382 VAL A O 1
ATOM 2980 N N . GLU A 1 383 ? -48.661 18.768 35.019 1.00 81.06 383 GLU A N 1
ATOM 2981 C CA . GLU A 1 383 ? -49.601 17.901 35.745 1.00 81.06 383 GLU A CA 1
ATOM 2982 C C . GLU A 1 383 ? -50.829 18.683 36.213 1.00 81.06 383 GLU A C 1
ATOM 2984 O O . GLU A 1 383 ? -51.961 18.253 35.996 1.00 81.06 383 GLU A O 1
ATOM 2989 N N . ASP A 1 384 ? -50.617 19.855 36.812 1.00 79.00 384 ASP A N 1
ATOM 2990 C CA . ASP A 1 384 ? -51.679 20.737 37.284 1.00 79.00 384 ASP A CA 1
ATOM 2991 C C . ASP A 1 384 ? -52.557 21.202 36.116 1.00 79.00 384 ASP A C 1
ATOM 2993 O O . ASP A 1 384 ? -53.780 21.073 36.184 1.00 79.00 384 ASP A O 1
ATOM 2997 N N . ASN A 1 385 ? -51.960 21.658 35.010 1.00 81.06 385 ASN A N 1
ATOM 2998 C CA . ASN A 1 385 ? -52.708 22.136 33.844 1.00 81.06 385 ASN A CA 1
ATOM 2999 C C . ASN A 1 385 ? -53.536 21.033 33.164 1.00 81.06 385 ASN A C 1
ATOM 3001 O O . ASN A 1 385 ? -54.681 21.278 32.781 1.00 81.06 385 ASN A O 1
ATOM 3005 N N . ILE A 1 386 ? -52.985 19.824 33.020 1.00 82.38 386 ILE A N 1
ATOM 3006 C CA . ILE A 1 386 ? -53.679 18.702 32.372 1.00 82.38 386 ILE A CA 1
ATOM 3007 C C . ILE A 1 386 ? -54.791 18.167 33.285 1.00 82.38 386 ILE A C 1
ATOM 3009 O O . ILE A 1 386 ? -55.936 18.007 32.858 1.00 82.38 386 ILE A O 1
ATOM 3013 N N . LEU A 1 387 ? -54.487 17.936 34.566 1.00 83.62 387 LEU A N 1
ATOM 3014 C CA . LEU A 1 387 ? -55.418 17.304 35.504 1.00 83.62 387 LEU A CA 1
ATOM 3015 C C . LEU A 1 387 ? -56.530 18.237 35.989 1.00 83.62 387 LEU A C 1
ATOM 3017 O O . LEU A 1 387 ? -57.534 17.743 36.498 1.00 83.62 387 LEU A O 1
ATOM 3021 N N . THR A 1 388 ? -56.422 19.552 35.770 1.00 83.31 388 THR A N 1
ATOM 3022 C CA . THR A 1 388 ? -57.530 20.498 36.012 1.00 83.31 388 THR A CA 1
ATOM 3023 C C . THR A 1 388 ? -58.776 20.149 35.181 1.00 83.31 388 THR A C 1
ATOM 3025 O O . THR A 1 388 ? -59.891 20.487 35.574 1.00 83.31 388 THR A O 1
ATOM 3028 N N . GLN A 1 389 ? -58.623 19.428 34.063 1.00 81.00 389 GLN A N 1
ATOM 3029 C CA . GLN A 1 389 ? -59.747 18.970 33.237 1.00 81.00 389 GLN A CA 1
ATOM 3030 C C . GLN A 1 389 ? -60.570 17.862 33.919 1.00 81.00 389 GLN A C 1
ATOM 3032 O O . GLN A 1 389 ? -61.798 17.905 33.875 1.00 81.00 389 GLN A O 1
ATOM 3037 N N . LEU A 1 390 ? -59.908 16.920 34.602 1.00 79.44 390 LEU A N 1
ATOM 3038 C CA . LEU A 1 390 ? -60.553 15.840 35.369 1.00 79.44 390 LEU A CA 1
ATOM 3039 C C . LEU A 1 390 ? -60.962 16.298 36.775 1.00 79.44 390 LEU A C 1
ATOM 3041 O O . LEU A 1 390 ? -61.995 15.895 37.310 1.00 79.44 390 LEU A O 1
ATOM 3045 N N . PHE A 1 391 ? -60.158 17.173 37.376 1.00 83.12 391 PHE A N 1
ATOM 3046 C CA . PHE A 1 391 ? -60.314 17.646 38.746 1.00 83.12 391 PHE A CA 1
ATOM 3047 C C . PHE A 1 391 ? -60.361 19.181 38.786 1.00 83.12 391 PHE A C 1
ATOM 3049 O O . PHE A 1 391 ? -59.448 19.803 39.327 1.00 83.12 391 PHE A O 1
ATOM 3056 N N . PRO A 1 392 ? -61.422 19.822 38.254 1.00 77.81 392 PRO A N 1
ATOM 3057 C CA . PRO A 1 392 ? -61.517 21.278 38.238 1.00 77.81 392 PRO A CA 1
ATOM 3058 C C . PRO A 1 392 ? -61.562 21.847 39.658 1.00 77.81 392 PRO A C 1
ATOM 3060 O O . PRO A 1 392 ? -62.194 21.257 40.551 1.00 77.81 392 PRO A O 1
ATOM 3063 N N . ASP A 1 393 ? -60.930 23.008 39.841 1.00 66.69 393 ASP A N 1
ATOM 3064 C CA . ASP A 1 393 ? -60.905 23.745 41.104 1.00 66.69 393 ASP A CA 1
ATOM 3065 C C . ASP A 1 393 ? -62.327 23.959 41.644 1.00 66.69 393 ASP A C 1
ATOM 3067 O O . ASP A 1 393 ? -63.239 24.385 40.930 1.00 66.69 393 ASP A O 1
ATOM 3071 N N . VAL A 1 394 ? -62.539 23.642 42.924 1.00 54.12 394 VAL A N 1
ATOM 3072 C CA . VAL A 1 394 ? -63.832 23.823 43.605 1.00 54.12 394 VAL A CA 1
ATOM 3073 C C . VAL A 1 394 ? -63.772 25.076 44.465 1.00 54.12 394 VAL A C 1
ATOM 3075 O O . VAL A 1 394 ? -62.745 25.359 45.077 1.00 54.12 394 VAL A O 1
ATOM 3078 N N . ASP A 1 395 ? -64.893 25.801 44.536 1.00 56.06 395 ASP A N 1
ATOM 3079 C CA . ASP A 1 395 ? -65.104 26.929 45.452 1.00 56.06 395 ASP A CA 1
ATOM 3080 C C . ASP A 1 395 ? -64.561 26.590 46.854 1.00 56.06 395 ASP A C 1
ATOM 3082 O O . ASP A 1 395 ? -64.951 25.588 47.461 1.00 56.06 395 ASP A O 1
ATOM 3086 N N . THR A 1 396 ? -63.654 27.427 47.366 1.00 56.12 396 THR A N 1
ATOM 3087 C CA . THR A 1 396 ? -62.790 27.208 48.546 1.00 56.12 396 THR A CA 1
ATOM 3088 C C . THR A 1 396 ? -63.538 27.118 49.884 1.00 56.12 396 THR A C 1
ATOM 3090 O O . THR A 1 396 ? -62.938 27.184 50.953 1.00 56.12 396 THR A O 1
ATOM 3093 N N . LYS A 1 397 ? -64.863 26.963 49.847 1.00 60.59 397 LYS A N 1
ATOM 3094 C CA . LYS A 1 397 ? -65.767 26.972 51.002 1.00 60.59 397 LYS A CA 1
ATOM 3095 C C . LYS A 1 397 ? -66.109 25.584 51.546 1.00 60.59 397 LYS A C 1
ATOM 3097 O O . LYS A 1 397 ? -66.778 25.511 52.572 1.00 60.59 397 LYS A O 1
ATOM 3102 N N . ASN A 1 398 ? -65.688 24.501 50.887 1.00 66.12 398 ASN A N 1
ATOM 3103 C CA . ASN A 1 398 ? -65.907 23.129 51.358 1.00 66.12 398 ASN A CA 1
ATOM 3104 C C . ASN A 1 398 ? -64.581 22.348 51.423 1.00 66.12 398 ASN A C 1
ATOM 3106 O O . ASN A 1 398 ? -64.165 21.734 50.441 1.00 66.12 398 ASN A O 1
ATOM 3110 N N . GLU A 1 399 ? -63.928 22.387 52.588 1.00 65.38 399 GLU A N 1
ATOM 3111 C CA . GLU A 1 399 ? -62.629 21.741 52.840 1.00 65.38 399 GLU A CA 1
ATOM 3112 C C . GLU A 1 399 ? -62.646 20.224 52.579 1.00 65.38 399 GLU A C 1
ATOM 3114 O O . GLU A 1 399 ? -61.670 19.692 52.050 1.00 65.38 399 GLU A O 1
ATOM 3119 N N . GLU A 1 400 ? -63.754 19.529 52.863 1.00 66.94 400 GLU A N 1
ATOM 3120 C CA . GLU A 1 400 ? -63.867 18.076 52.654 1.00 66.94 400 GLU A CA 1
ATOM 3121 C C . GLU A 1 400 ? -63.821 17.701 51.164 1.00 66.94 400 GLU A C 1
ATOM 3123 O O . GLU A 1 400 ? -63.116 16.765 50.778 1.00 66.94 400 GLU A O 1
ATOM 3128 N N . ASN A 1 401 ? -64.493 18.472 50.303 1.00 67.88 401 ASN A N 1
ATOM 3129 C CA . ASN A 1 401 ? -64.463 18.250 48.852 1.00 67.88 401 ASN A CA 1
ATOM 3130 C C . ASN A 1 401 ? -63.084 18.549 48.244 1.00 67.88 401 ASN A C 1
ATOM 3132 O O . ASN A 1 401 ? -62.655 17.854 47.321 1.00 67.88 401 ASN A O 1
ATOM 3136 N N . THR A 1 402 ? -62.378 19.558 48.761 1.00 69.19 402 THR A N 1
ATOM 3137 C CA . THR A 1 402 ? -61.015 19.898 48.324 1.00 69.19 402 THR A CA 1
ATOM 3138 C C . THR A 1 402 ? -60.023 18.787 48.676 1.00 69.19 402 THR A C 1
ATOM 3140 O O . THR A 1 402 ? -59.199 18.411 47.841 1.00 69.19 402 THR A O 1
ATOM 3143 N N . ILE A 1 403 ? -60.127 18.206 49.878 1.00 71.94 403 ILE A N 1
ATOM 3144 C CA . ILE A 1 403 ? -59.281 17.079 50.303 1.00 71.94 403 ILE A CA 1
ATOM 3145 C C . ILE A 1 403 ? -59.570 15.833 49.455 1.00 71.94 403 ILE A C 1
ATOM 3147 O O . ILE A 1 403 ? -58.633 15.219 48.949 1.00 71.94 403 ILE A O 1
ATOM 3151 N N . ALA A 1 404 ? -60.844 15.488 49.240 1.00 73.00 404 ALA A N 1
ATOM 3152 C CA . ALA A 1 404 ? -61.225 14.318 48.447 1.00 73.00 404 ALA A CA 1
ATOM 3153 C C . ALA A 1 404 ? -60.709 14.392 46.998 1.00 73.00 404 ALA A C 1
ATOM 3155 O O . ALA A 1 404 ? -60.185 13.407 46.479 1.00 73.00 404 ALA A O 1
ATOM 3156 N N . LYS A 1 405 ? -60.786 15.567 46.358 1.00 74.12 405 LYS A N 1
ATOM 3157 C CA . LYS A 1 405 ? -60.244 15.773 45.005 1.00 74.12 405 LYS A CA 1
ATOM 3158 C C . LYS A 1 405 ? -58.724 15.726 44.955 1.00 74.12 405 LYS A C 1
ATOM 3160 O O . LYS A 1 405 ? -58.178 15.144 44.024 1.00 74.12 405 LYS A O 1
ATOM 3165 N N . LYS A 1 406 ? -58.043 16.288 45.957 1.00 77.50 406 LYS A N 1
ATOM 3166 C CA . LYS A 1 406 ? -56.585 16.173 46.061 1.00 77.50 406 LYS A CA 1
ATOM 3167 C C . LYS A 1 406 ? -56.162 14.705 46.175 1.00 77.50 406 LYS A C 1
ATOM 3169 O O . LYS A 1 406 ? -55.301 14.268 45.426 1.00 77.50 406 LYS A O 1
ATOM 3174 N N . MET A 1 407 ? -56.836 13.923 47.021 1.00 76.88 407 MET A N 1
ATOM 3175 C CA . MET A 1 407 ? -56.578 12.483 47.143 1.00 76.88 407 MET A CA 1
ATOM 3176 C C . MET A 1 407 ? -56.872 11.719 45.843 1.00 76.88 407 MET A C 1
ATOM 3178 O O . MET A 1 407 ? -56.134 10.797 45.510 1.00 76.88 407 MET A O 1
ATOM 3182 N N . ALA A 1 408 ? -57.920 12.093 45.099 1.00 79.50 408 ALA A N 1
ATOM 3183 C CA . ALA A 1 408 ? -58.231 11.491 43.801 1.00 79.50 408 ALA A CA 1
ATOM 3184 C C . ALA A 1 408 ? -57.159 11.806 42.744 1.00 79.50 408 ALA A C 1
ATOM 3186 O O . ALA A 1 408 ? -56.732 10.905 42.027 1.00 79.50 408 ALA A O 1
ATOM 3187 N N . LYS A 1 409 ? -56.669 13.050 42.708 1.00 82.50 409 LYS A N 1
ATOM 3188 C CA . LYS A 1 409 ? -55.561 13.478 41.847 1.00 82.50 409 LYS A CA 1
ATOM 3189 C C . LYS A 1 409 ? -54.258 12.748 42.183 1.00 82.50 409 LYS A C 1
ATOM 3191 O O . LYS A 1 409 ? -53.619 12.200 41.290 1.00 82.50 409 LYS A O 1
ATOM 3196 N N . ASP A 1 410 ? -53.893 12.694 43.462 1.00 81.38 410 ASP A N 1
ATOM 3197 C CA . ASP A 1 410 ? -52.682 12.006 43.925 1.00 81.38 410 ASP A CA 1
ATOM 3198 C C . ASP A 1 410 ? -52.757 10.502 43.611 1.00 81.38 410 ASP A C 1
ATOM 3200 O O . ASP A 1 410 ? -51.775 9.895 43.180 1.00 81.38 410 ASP A O 1
ATOM 3204 N N . LYS A 1 411 ? -53.945 9.900 43.765 1.00 84.50 411 LYS A N 1
ATOM 3205 C CA . LYS A 1 411 ? -54.198 8.510 43.376 1.00 84.50 411 LYS A CA 1
ATOM 3206 C C . LYS A 1 411 ? -54.061 8.312 41.864 1.00 84.50 411 LYS A C 1
ATOM 3208 O O . LYS A 1 411 ? -53.378 7.383 41.455 1.00 84.50 411 LYS A O 1
ATOM 3213 N N . PHE A 1 412 ? -54.644 9.190 41.048 1.00 87.31 412 PHE A N 1
ATOM 3214 C CA . PHE A 1 412 ? -54.526 9.130 39.589 1.00 87.31 412 PHE A CA 1
ATOM 3215 C C . PHE A 1 412 ? -53.061 9.180 39.135 1.00 87.31 412 PHE A C 1
ATOM 3217 O O . PHE A 1 412 ? -52.632 8.358 38.331 1.00 87.31 412 PHE A O 1
ATOM 3224 N N . LEU A 1 413 ? -52.274 10.107 39.691 1.00 85.56 413 LEU A N 1
ATOM 3225 C CA . LEU A 1 413 ? -50.844 10.235 39.397 1.00 85.56 413 LEU A CA 1
ATOM 3226 C C . LEU A 1 413 ? -50.052 8.995 39.815 1.00 85.56 413 LEU A C 1
ATOM 3228 O O . LEU A 1 413 ? -49.160 8.554 39.089 1.00 85.56 413 LEU A O 1
ATOM 3232 N N . LYS A 1 414 ? -50.374 8.423 40.979 1.00 86.56 414 LYS A N 1
ATOM 3233 C CA . LYS A 1 414 ? -49.763 7.178 41.443 1.00 86.56 414 LYS A CA 1
ATOM 3234 C C . LYS A 1 414 ? -50.065 6.028 40.485 1.00 86.56 414 LYS A C 1
ATOM 3236 O O . LYS A 1 414 ? -49.135 5.347 40.063 1.00 86.56 414 LYS A O 1
ATOM 3241 N N . ASP A 1 415 ? -51.331 5.838 40.133 1.00 86.25 415 ASP A N 1
ATOM 3242 C CA . ASP A 1 415 ? -51.764 4.737 39.274 1.00 86.25 415 ASP A CA 1
ATOM 3243 C C . ASP A 1 415 ? -51.178 4.892 37.851 1.00 86.25 415 ASP A C 1
ATOM 3245 O O . ASP A 1 415 ? -50.683 3.920 37.285 1.00 86.25 415 ASP A O 1
ATOM 3249 N N . PHE A 1 416 ? -51.067 6.124 37.334 1.00 89.25 416 PHE A N 1
ATOM 3250 C CA . PHE A 1 416 ? -50.366 6.429 36.076 1.00 89.25 416 PHE A CA 1
ATOM 3251 C C . PHE A 1 416 ? -48.894 6.005 36.092 1.00 89.25 416 PHE A C 1
ATOM 3253 O O . PHE A 1 416 ? -48.398 5.418 35.129 1.00 89.25 416 PHE A O 1
ATOM 3260 N N . ARG A 1 417 ? -48.178 6.282 37.187 1.00 85.31 417 ARG A N 1
ATOM 3261 C CA . ARG A 1 417 ? -46.768 5.886 37.333 1.00 85.31 417 ARG A CA 1
ATOM 3262 C C . ARG A 1 417 ? -46.622 4.370 37.431 1.00 85.31 417 ARG A C 1
ATOM 3264 O O . ARG A 1 417 ? -45.765 3.814 36.754 1.00 85.31 417 ARG A O 1
ATOM 3271 N N . VAL A 1 418 ? -47.488 3.713 38.204 1.00 84.75 418 VAL A N 1
ATOM 3272 C CA . VAL A 1 418 ? -47.504 2.248 38.329 1.00 84.75 418 VAL A CA 1
ATOM 3273 C C . VAL A 1 418 ? -47.768 1.590 36.975 1.00 84.75 418 VAL A C 1
ATOM 3275 O O . VAL A 1 418 ? -47.048 0.672 36.599 1.00 84.75 418 VAL A O 1
ATOM 3278 N N . ALA A 1 419 ? -48.734 2.086 36.199 1.00 85.19 419 ALA A N 1
ATOM 3279 C CA . ALA A 1 419 ? -48.989 1.576 34.854 1.00 85.19 419 ALA A CA 1
ATOM 3280 C C . ALA A 1 419 ? -47.782 1.789 33.924 1.00 85.19 419 ALA A C 1
ATOM 3282 O O . ALA A 1 419 ? -47.407 0.892 33.175 1.00 85.19 419 ALA A O 1
ATOM 3283 N N . SER A 1 420 ? -47.114 2.941 34.009 1.00 86.56 420 SER A N 1
ATOM 3284 C CA . SER A 1 420 ? -45.890 3.192 33.244 1.00 86.56 420 SER A CA 1
ATOM 3285 C C . SER A 1 420 ? -44.769 2.207 33.570 1.00 86.56 420 SER A C 1
ATOM 3287 O O . SER A 1 420 ? -44.083 1.756 32.656 1.00 86.56 420 SER A O 1
ATOM 3289 N N . GLU A 1 421 ? -44.584 1.870 34.846 1.00 82.06 421 GLU A N 1
ATOM 3290 C CA . GLU A 1 421 ? -43.595 0.883 35.291 1.00 82.06 421 GLU A CA 1
ATOM 3291 C C . GLU A 1 421 ? -43.975 -0.534 34.843 1.00 82.06 421 GLU A C 1
ATOM 3293 O O . GLU A 1 421 ? -43.139 -1.232 34.274 1.00 82.06 421 GLU A O 1
ATOM 3298 N N . ASN A 1 422 ? -45.245 -0.919 35.004 1.00 82.12 422 ASN A N 1
ATOM 3299 C CA . ASN A 1 422 ? -45.768 -2.236 34.620 1.00 82.12 422 ASN A CA 1
ATOM 3300 C C . ASN A 1 422 ? -45.697 -2.523 33.113 1.00 82.12 422 ASN A C 1
ATOM 3302 O O . ASN A 1 422 ? -45.791 -3.676 32.712 1.00 82.12 422 ASN A O 1
ATOM 3306 N N . TRP A 1 423 ? -45.584 -1.495 32.272 1.00 83.62 423 TRP A N 1
ATOM 3307 C CA . TRP A 1 423 ? -45.481 -1.643 30.816 1.00 83.62 423 TRP A CA 1
ATOM 3308 C C . TRP A 1 423 ? -44.092 -1.259 30.266 1.00 83.62 423 TRP A C 1
ATOM 3310 O O . TRP A 1 423 ? -43.925 -1.156 29.048 1.00 83.62 423 TRP A O 1
ATOM 3320 N N . ASP A 1 424 ? -43.110 -1.037 31.153 1.00 84.50 424 ASP A N 1
ATOM 3321 C CA . ASP A 1 424 ? -41.751 -0.528 30.874 1.00 84.50 424 ASP A CA 1
ATOM 3322 C C . ASP A 1 424 ? -41.727 0.748 30.004 1.00 84.50 424 ASP A C 1
ATOM 3324 O O . ASP A 1 424 ? -40.797 1.012 29.237 1.00 84.50 424 ASP A O 1
ATOM 3328 N N . ILE A 1 425 ? -42.762 1.585 30.113 1.00 85.00 425 ILE A N 1
ATOM 3329 C CA . ILE A 1 425 ? -42.874 2.826 29.346 1.00 85.00 425 ILE A CA 1
ATOM 3330 C C . ILE A 1 425 ? -42.049 3.921 30.017 1.00 85.00 425 ILE A C 1
ATOM 3332 O O . ILE A 1 425 ? -42.201 4.241 31.195 1.00 85.00 425 ILE A O 1
ATOM 3336 N N . SER A 1 426 ? -41.159 4.547 29.252 1.00 82.44 426 SER A N 1
ATOM 3337 C CA . SER A 1 426 ? -40.276 5.583 29.774 1.00 82.44 426 SER A CA 1
ATOM 3338 C C . SER A 1 426 ? -40.925 6.960 29.780 1.00 82.44 426 SER A C 1
ATOM 3340 O O . SER A 1 426 ? -40.763 7.738 28.843 1.00 82.44 426 SER A O 1
ATOM 3342 N N . ILE A 1 427 ? -41.535 7.328 30.902 1.00 79.88 427 ILE A N 1
ATOM 3343 C CA . ILE A 1 427 ? -42.075 8.678 31.139 1.00 79.88 427 ILE A CA 1
ATOM 3344 C C . ILE A 1 427 ? -41.034 9.688 31.647 1.00 79.88 427 ILE A C 1
ATOM 3346 O O . ILE A 1 427 ? -41.370 10.677 32.290 1.00 79.88 427 ILE A O 1
ATOM 3350 N N . LYS A 1 428 ? -39.743 9.436 31.392 1.00 77.31 428 LYS A N 1
ATOM 3351 C CA . LYS A 1 428 ? -38.661 10.284 31.909 1.00 77.31 428 LYS A CA 1
ATOM 3352 C C . LYS A 1 428 ? -38.491 11.624 31.189 1.00 77.31 428 LYS A C 1
ATOM 3354 O O . LYS A 1 428 ? -37.835 12.516 31.710 1.00 77.31 428 LYS A O 1
ATOM 3359 N N . ASP A 1 429 ? -39.033 11.734 29.984 1.00 74.69 429 ASP A N 1
ATOM 3360 C CA . ASP A 1 429 ? -39.054 12.972 29.212 1.00 74.69 429 ASP A CA 1
ATOM 3361 C C . ASP A 1 429 ? -40.361 13.725 29.535 1.00 74.69 429 ASP A C 1
ATOM 3363 O O . ASP A 1 429 ? -41.439 13.180 29.269 1.00 74.69 429 ASP A O 1
ATOM 3367 N N . PRO A 1 430 ? -40.303 14.956 30.085 1.00 74.25 430 PRO A N 1
ATOM 3368 C CA . PRO A 1 430 ? -41.492 15.733 30.434 1.00 74.25 430 PRO A CA 1
ATOM 3369 C C . PRO A 1 430 ? -42.468 15.944 29.269 1.00 74.25 430 PRO A C 1
ATOM 3371 O O . PRO A 1 430 ? -43.681 15.978 29.483 1.00 74.25 430 PRO A O 1
ATOM 3374 N N . ALA A 1 431 ? -41.974 16.045 28.029 1.00 77.44 431 ALA A N 1
ATOM 3375 C CA . ALA A 1 431 ? -42.820 16.221 26.852 1.00 77.44 431 ALA A CA 1
ATOM 3376 C C . ALA A 1 431 ? -43.572 14.931 26.493 1.00 77.44 431 ALA A C 1
ATOM 3378 O O . ALA A 1 431 ? -44.747 14.978 26.122 1.00 77.44 431 ALA A O 1
ATOM 3379 N N . VAL A 1 432 ? -42.911 13.778 26.629 1.00 82.19 432 VAL A N 1
ATOM 3380 C CA . VAL A 1 432 ? -43.525 12.451 26.456 1.00 82.19 432 VAL A CA 1
ATOM 3381 C C . VAL A 1 432 ? -44.565 12.216 27.549 1.00 82.19 432 VAL A C 1
ATOM 3383 O O . VAL A 1 432 ? -45.709 11.887 27.242 1.00 82.19 432 VAL A O 1
ATOM 3386 N N . TYR A 1 433 ? -44.188 12.457 28.807 1.00 85.56 433 TYR A N 1
ATOM 3387 C CA . TYR A 1 433 ? -45.061 12.335 29.973 1.00 85.56 433 TYR A CA 1
ATOM 3388 C C . TYR A 1 433 ? -46.333 13.172 29.825 1.00 85.56 433 TYR A C 1
ATOM 3390 O O . TYR A 1 433 ? -47.434 12.627 29.878 1.00 85.56 433 TYR A O 1
ATOM 3398 N N . GLY A 1 434 ? -46.186 14.472 29.549 1.00 85.19 434 GLY A N 1
ATOM 3399 C CA . GLY A 1 434 ? -47.319 15.373 29.352 1.00 85.19 434 GLY A CA 1
ATOM 3400 C C . GLY A 1 434 ? -48.193 14.977 28.161 1.00 85.19 434 GLY A C 1
ATOM 3401 O O . GLY A 1 434 ? -49.414 15.042 28.252 1.00 85.19 434 GLY A O 1
ATOM 3402 N N . SER A 1 435 ? -47.600 14.502 27.060 1.00 89.50 435 SER A N 1
ATOM 3403 C CA . SER A 1 435 ? -48.360 14.080 25.874 1.00 89.50 435 SER A CA 1
ATOM 3404 C C . SER A 1 435 ? -49.190 12.819 26.120 1.00 89.50 435 SER A C 1
ATOM 3406 O O . SER A 1 435 ? -50.345 12.762 25.702 1.00 89.50 435 SER A O 1
ATOM 3408 N N . ILE A 1 436 ? -48.615 11.812 26.784 1.00 91.38 436 ILE A N 1
ATOM 3409 C CA . ILE A 1 436 ? -49.323 10.571 27.131 1.00 91.38 436 ILE A CA 1
ATOM 3410 C C . ILE A 1 436 ? -50.410 10.874 28.168 1.00 91.38 436 ILE A C 1
ATOM 3412 O O . ILE A 1 436 ? -51.543 10.429 28.009 1.00 91.38 436 ILE A O 1
ATOM 3416 N N . MET A 1 437 ? -50.102 11.688 29.182 1.00 91.12 437 MET A N 1
ATOM 3417 C CA . MET A 1 437 ? -51.071 12.088 30.201 1.00 91.12 437 MET A CA 1
ATOM 3418 C C . MET A 1 437 ? -52.239 12.882 29.610 1.00 91.12 437 MET A C 1
ATOM 3420 O O . MET A 1 437 ? -53.385 12.554 29.898 1.00 91.12 437 MET A O 1
ATOM 3424 N N . GLN A 1 438 ? -51.980 13.867 28.743 1.00 92.19 438 GLN A N 1
ATOM 3425 C CA . GLN A 1 438 ? -53.044 14.630 28.082 1.00 92.19 438 GLN A CA 1
ATOM 3426 C C . GLN A 1 438 ? -53.927 13.721 27.225 1.00 92.19 438 GLN A C 1
ATOM 3428 O O . GLN A 1 438 ? -55.143 13.767 27.360 1.00 92.19 438 GLN A O 1
ATOM 3433 N N . LYS A 1 439 ? -53.331 12.841 26.409 1.00 92.75 439 LYS A N 1
ATOM 3434 C CA . LYS A 1 439 ? -54.086 11.863 25.611 1.00 92.75 439 LYS A CA 1
ATOM 3435 C C . LYS A 1 439 ? -54.951 10.954 26.478 1.00 92.75 439 LYS A C 1
ATOM 3437 O O . LYS A 1 439 ? -56.083 10.664 26.113 1.00 92.75 439 LYS A O 1
ATOM 3442 N N . MET A 1 440 ? -54.430 10.509 27.618 1.00 93.25 440 MET A N 1
ATOM 3443 C CA . MET A 1 440 ? -55.189 9.690 28.555 1.00 93.25 440 MET A CA 1
ATOM 3444 C C . MET A 1 440 ? -56.373 10.462 29.148 1.00 93.25 440 MET A C 1
ATOM 3446 O O . MET A 1 440 ? -57.477 9.929 29.200 1.00 93.25 440 MET A O 1
ATOM 3450 N N . VAL A 1 441 ? -56.160 11.713 29.567 1.00 89.44 441 VAL A N 1
ATOM 3451 C CA . VAL A 1 441 ? -57.228 12.591 30.063 1.00 89.44 441 VAL A CA 1
ATOM 3452 C C . VAL A 1 441 ? -58.295 12.826 28.994 1.00 89.44 441 VAL A C 1
ATOM 3454 O O . VAL A 1 441 ? -59.478 12.688 29.297 1.00 89.44 441 VAL A O 1
ATOM 3457 N N . ASP A 1 442 ? -57.894 13.103 27.752 1.00 89.62 442 ASP A N 1
ATOM 3458 C CA . ASP A 1 442 ? -58.814 13.283 26.623 1.00 89.62 442 ASP A CA 1
ATOM 3459 C C . ASP A 1 442 ? -59.677 12.025 26.417 1.00 89.62 442 ASP A C 1
ATOM 3461 O O . ASP A 1 442 ? -60.896 12.116 26.304 1.00 89.62 442 ASP A O 1
ATOM 3465 N N . LEU A 1 443 ? -59.061 10.837 26.462 1.00 90.56 443 LEU A N 1
ATOM 3466 C CA . LEU A 1 443 ? -59.762 9.557 26.329 1.00 90.56 443 LEU A CA 1
ATOM 3467 C C . LEU A 1 443 ? -60.759 9.290 27.470 1.00 90.56 443 LEU A C 1
ATOM 3469 O O . LEU A 1 443 ? -61.832 8.749 27.210 1.00 90.56 443 LEU A O 1
ATOM 3473 N N . ILE A 1 444 ? -60.424 9.669 28.709 1.00 88.56 444 ILE A N 1
ATOM 3474 C CA . ILE A 1 444 ? -61.326 9.552 29.870 1.00 88.56 444 ILE A CA 1
ATOM 3475 C C . ILE A 1 444 ? -62.514 10.509 29.730 1.00 88.56 444 ILE A C 1
ATOM 3477 O O . ILE A 1 444 ? -63.641 10.138 30.047 1.00 88.56 444 ILE A O 1
ATOM 3481 N N . MET A 1 445 ? -62.269 11.733 29.258 1.00 84.88 445 MET A N 1
ATOM 3482 C CA . MET A 1 445 ? -63.305 12.753 29.075 1.00 84.88 445 MET A CA 1
ATOM 3483 C C . MET A 1 445 ? -64.251 12.433 27.911 1.00 84.88 445 MET A C 1
ATOM 3485 O O . MET A 1 445 ? -65.437 12.762 27.982 1.00 84.88 445 MET A O 1
ATOM 3489 N N . ASP A 1 446 ? -63.744 11.790 26.858 1.00 85.31 446 ASP A N 1
ATOM 3490 C CA . ASP A 1 446 ? -64.534 11.364 25.699 1.00 85.31 446 ASP A CA 1
ATOM 3491 C C . ASP A 1 446 ? -65.414 10.133 25.995 1.00 85.31 446 ASP A C 1
ATOM 3493 O O . ASP A 1 446 ? -66.446 9.937 25.340 1.00 85.31 446 ASP A O 1
ATOM 3497 N N . ASP A 1 447 ? -65.052 9.306 26.983 1.00 82.44 447 ASP A N 1
ATOM 3498 C CA . ASP A 1 447 ? -65.882 8.184 27.417 1.00 82.44 447 ASP A CA 1
ATOM 3499 C C . ASP A 1 447 ? -66.941 8.645 28.433 1.00 82.44 447 ASP A C 1
ATOM 3501 O O . ASP A 1 447 ? -66.645 8.986 29.576 1.00 82.44 447 ASP A O 1
ATOM 3505 N N . ASN A 1 448 ? -68.221 8.611 28.046 1.00 63.72 448 ASN A N 1
ATOM 3506 C CA . ASN A 1 448 ? -69.349 9.050 28.888 1.00 63.72 448 ASN A CA 1
ATOM 3507 C C . ASN A 1 448 ? -69.480 8.282 30.229 1.00 63.72 448 ASN A C 1
ATOM 3509 O O . ASN A 1 448 ? -70.287 8.677 31.073 1.00 63.72 448 ASN A O 1
ATOM 3513 N N . ASN A 1 449 ? -68.718 7.198 30.431 1.00 58.06 449 ASN A N 1
ATOM 3514 C CA . ASN A 1 449 ? -68.638 6.432 31.678 1.00 58.06 449 ASN A CA 1
ATOM 3515 C C . ASN A 1 449 ? -67.450 6.822 32.587 1.00 58.06 449 ASN A C 1
ATOM 3517 O O . ASN A 1 449 ? -67.433 6.404 33.742 1.00 58.06 449 ASN A O 1
ATOM 3521 N N . GLY A 1 450 ? -66.493 7.632 32.113 1.00 55.69 450 GLY A N 1
ATOM 3522 C CA . GLY A 1 450 ? -65.292 8.070 32.847 1.00 55.69 450 GLY A CA 1
ATOM 3523 C C . GLY A 1 450 ? -65.476 9.328 33.708 1.00 55.69 450 GLY A C 1
ATOM 3524 O O . GLY A 1 450 ? -64.505 9.896 34.206 1.00 55.69 450 GLY A O 1
ATOM 3525 N N . ALA A 1 451 ? -66.718 9.786 33.895 1.00 56.66 451 ALA A N 1
ATOM 3526 C CA . ALA A 1 451 ? -67.048 11.080 34.503 1.00 56.66 451 ALA A CA 1
ATOM 3527 C C . ALA A 1 451 ? -66.602 11.261 35.972 1.00 56.66 451 ALA A C 1
ATOM 3529 O O . ALA A 1 451 ? -66.701 12.368 36.503 1.00 56.66 451 ALA A O 1
ATOM 3530 N N . ASP A 1 452 ? -66.136 10.206 36.646 1.00 67.00 452 ASP A N 1
ATOM 3531 C CA . ASP A 1 452 ? -65.589 10.280 38.004 1.00 67.00 452 ASP A CA 1
ATOM 3532 C C . ASP A 1 452 ? -64.066 10.524 38.050 1.00 67.00 452 ASP A C 1
ATOM 3534 O O . ASP A 1 452 ? -63.511 10.696 39.138 1.00 67.00 452 ASP A O 1
ATOM 3538 N N . GLY A 1 453 ? -63.399 10.579 36.888 1.00 71.62 453 GLY A N 1
ATOM 3539 C CA . GLY A 1 453 ? -61.959 10.817 36.774 1.00 71.62 453 GLY A CA 1
ATOM 3540 C C . GLY A 1 453 ? -61.101 9.659 37.287 1.00 71.62 453 GLY A C 1
ATOM 3541 O O . GLY A 1 453 ? -59.932 9.865 37.622 1.00 71.62 453 GLY A O 1
ATOM 3542 N N . THR A 1 454 ? -61.661 8.450 37.403 1.00 81.38 454 THR A N 1
ATOM 3543 C CA . THR A 1 454 ? -60.903 7.280 37.854 1.00 81.38 454 THR A CA 1
ATOM 3544 C C . THR A 1 454 ? -59.899 6.807 36.804 1.00 81.38 454 THR A C 1
ATOM 3546 O O . THR A 1 454 ? -60.183 6.725 35.611 1.00 81.38 454 THR A O 1
ATOM 3549 N N . PHE A 1 455 ? -58.691 6.485 37.266 1.00 88.94 455 PHE A N 1
ATOM 3550 C CA . PHE A 1 455 ? -57.649 5.903 36.430 1.00 88.94 455 PHE A CA 1
ATOM 3551 C C . PHE A 1 455 ? -58.046 4.487 35.984 1.00 88.94 455 PHE A C 1
ATOM 3553 O O . PHE A 1 455 ? -58.483 3.679 36.807 1.00 88.94 455 PHE A O 1
ATOM 3560 N N . GLN A 1 456 ? -57.858 4.176 34.700 1.00 87.25 456 GLN A N 1
ATOM 3561 C CA . GLN A 1 456 ? -58.021 2.828 34.150 1.00 87.25 456 GLN A CA 1
ATOM 3562 C C . GLN A 1 456 ? -56.841 2.499 33.230 1.00 87.25 456 GLN A C 1
ATOM 3564 O O . GLN A 1 456 ? -56.524 3.289 32.335 1.00 87.25 456 GLN A O 1
ATOM 3569 N N . ASP A 1 457 ? -56.241 1.316 33.409 1.00 86.00 457 ASP A N 1
ATOM 3570 C CA . ASP A 1 457 ? -55.085 0.851 32.623 1.00 86.00 457 ASP A CA 1
ATOM 3571 C C . ASP A 1 457 ? -55.360 0.882 31.113 1.00 86.00 457 ASP A C 1
ATOM 3573 O O . ASP A 1 457 ? -54.490 1.256 30.330 1.00 86.00 457 ASP A O 1
ATOM 3577 N N . TYR A 1 458 ? -56.598 0.586 30.705 1.00 89.06 458 TYR A N 1
ATOM 3578 C CA . TYR A 1 458 ? -57.035 0.645 29.308 1.00 89.06 458 TYR A CA 1
ATOM 3579 C C . TYR A 1 458 ? -56.773 2.013 28.651 1.00 89.06 458 TYR A C 1
ATOM 3581 O O . TYR A 1 458 ? -56.232 2.084 27.545 1.00 89.06 458 TYR A O 1
ATOM 3589 N N . PHE A 1 459 ? -57.112 3.118 29.327 1.00 91.81 459 PHE A N 1
ATOM 3590 C CA . PHE A 1 459 ? -56.898 4.462 28.780 1.00 91.81 459 PHE A CA 1
ATOM 3591 C C . PHE A 1 459 ? -55.417 4.835 28.737 1.00 91.81 459 PHE A C 1
ATOM 3593 O O . PHE A 1 459 ? -54.992 5.519 27.806 1.00 91.81 459 PHE A O 1
ATOM 3600 N N . PHE A 1 460 ? -54.626 4.361 29.703 1.00 93.44 460 PHE A N 1
ATOM 3601 C CA . PHE A 1 460 ? -53.177 4.534 29.688 1.00 93.44 460 PHE A CA 1
ATOM 3602 C C . PHE A 1 460 ? -52.546 3.811 28.490 1.00 93.44 460 PHE A C 1
ATOM 3604 O O . PHE A 1 460 ? -51.836 4.431 27.700 1.00 93.44 460 PHE A O 1
ATOM 3611 N N . ILE A 1 461 ? -52.859 2.527 28.307 1.00 91.94 461 ILE A N 1
ATOM 3612 C CA . ILE A 1 461 ? -52.332 1.683 27.224 1.00 91.94 461 ILE A CA 1
ATOM 3613 C C . ILE A 1 461 ? -52.681 2.275 25.857 1.00 91.94 461 ILE A C 1
ATOM 3615 O O . ILE A 1 461 ? -51.807 2.412 24.998 1.00 91.94 461 ILE A O 1
ATOM 3619 N N . LYS A 1 462 ? -53.927 2.721 25.683 1.00 92.38 462 LYS A N 1
ATOM 3620 C CA . LYS A 1 462 ? -54.375 3.393 24.461 1.00 92.38 462 LYS A CA 1
ATOM 3621 C C . LYS A 1 462 ? -53.657 4.725 24.225 1.00 92.38 462 LYS A C 1
ATOM 3623 O O . LYS A 1 462 ? -53.220 4.997 23.111 1.00 92.38 462 LYS A O 1
ATOM 3628 N N . ALA A 1 463 ? -53.460 5.538 25.265 1.00 93.25 463 ALA A N 1
ATOM 3629 C CA . ALA A 1 463 ? -52.718 6.794 25.155 1.00 93.25 463 ALA A CA 1
ATOM 3630 C C . ALA A 1 463 ? -51.242 6.579 24.769 1.00 93.25 463 ALA A C 1
ATOM 3632 O O . ALA A 1 463 ? -50.704 7.320 23.940 1.00 93.25 463 ALA A O 1
ATOM 3633 N N . VAL A 1 464 ? -50.594 5.556 25.340 1.00 93.06 464 VAL A N 1
ATOM 3634 C CA . VAL A 1 464 ? -49.225 5.133 25.000 1.00 93.06 464 VAL A CA 1
ATOM 3635 C C . VAL A 1 464 ? -49.152 4.674 23.545 1.00 93.06 464 VAL A C 1
ATOM 3637 O O . VAL A 1 464 ? -48.275 5.129 22.804 1.00 93.06 464 VAL A O 1
ATOM 3640 N N . ASN A 1 465 ? -50.085 3.819 23.118 1.00 92.81 465 ASN A N 1
ATOM 3641 C CA . ASN A 1 465 ? -50.152 3.337 21.744 1.00 92.81 465 ASN A CA 1
ATOM 3642 C C . ASN A 1 465 ? -50.369 4.495 20.755 1.00 92.81 465 ASN A C 1
ATOM 3644 O O . ASN A 1 465 ? -49.582 4.655 19.826 1.00 92.81 465 ASN A O 1
ATOM 3648 N N . ASP A 1 466 ? -51.339 5.380 20.998 1.00 92.44 466 ASP A N 1
ATOM 3649 C CA . ASP A 1 466 ? -51.600 6.557 20.158 1.00 92.44 466 ASP A CA 1
ATOM 3650 C C . ASP A 1 466 ? -50.396 7.506 20.060 1.00 92.44 466 ASP A C 1
ATOM 3652 O O . ASP A 1 466 ? -50.211 8.197 19.051 1.00 92.44 466 ASP A O 1
ATOM 3656 N N . TYR A 1 467 ? -49.583 7.588 21.115 1.00 93.50 467 TYR A N 1
ATOM 3657 C CA . TYR A 1 467 ? -48.378 8.408 21.125 1.00 93.50 467 TYR A CA 1
ATOM 3658 C C . TYR A 1 467 ? -47.246 7.772 20.306 1.00 93.50 467 TYR A C 1
ATOM 3660 O O . TYR A 1 467 ? -46.722 8.401 19.382 1.00 93.50 467 TYR A O 1
ATOM 3668 N N . TYR A 1 468 ? -46.871 6.526 20.608 1.00 92.25 468 TYR A N 1
ATOM 3669 C CA . TYR A 1 468 ? -45.702 5.881 20.002 1.00 92.25 468 TYR A CA 1
ATOM 3670 C C . TYR A 1 468 ? -45.965 5.250 18.629 1.00 92.25 468 TYR A C 1
ATOM 3672 O O . TYR A 1 468 ? -45.036 5.146 17.819 1.00 92.25 468 TYR A O 1
ATOM 3680 N N . SER A 1 469 ? -47.209 4.894 18.308 1.00 87.75 469 SER A N 1
ATOM 3681 C CA . SER A 1 469 ? -47.588 4.381 16.984 1.00 87.75 469 SER A CA 1
ATOM 3682 C C . SER A 1 469 ? -47.675 5.483 15.924 1.00 87.75 469 SER A C 1
ATOM 3684 O O . SER A 1 469 ? -47.715 5.191 14.727 1.00 87.75 469 SER A O 1
ATOM 3686 N N . ASN A 1 470 ? -47.597 6.760 16.319 1.00 88.38 470 ASN A N 1
ATOM 3687 C CA . ASN A 1 470 ? -47.481 7.862 15.375 1.00 88.38 470 ASN A CA 1
ATOM 3688 C C . ASN A 1 470 ? -46.157 7.781 14.588 1.00 88.38 470 ASN A C 1
ATOM 3690 O O . ASN A 1 470 ? -45.074 8.056 15.108 1.00 88.38 470 ASN A O 1
ATOM 3694 N N . THR A 1 471 ? -46.241 7.469 13.293 1.00 81.44 471 THR A N 1
ATOM 3695 C CA . THR A 1 471 ? -45.074 7.317 12.412 1.00 81.44 471 THR A CA 1
ATOM 3696 C C . THR A 1 471 ? -44.289 8.610 12.197 1.00 81.44 471 THR A C 1
ATOM 3698 O O . THR A 1 471 ? -43.134 8.546 11.780 1.00 81.44 471 THR A O 1
ATOM 3701 N N . SER A 1 472 ? -44.874 9.784 12.472 1.00 82.44 472 SER A N 1
ATOM 3702 C CA . SER A 1 472 ? -44.121 11.045 12.446 1.00 82.44 472 SER A CA 1
ATOM 3703 C C . SER A 1 472 ? -43.185 11.190 13.650 1.00 82.44 472 SER A C 1
ATOM 3705 O O . SER A 1 472 ? -42.241 11.977 13.597 1.00 82.44 472 SER A O 1
ATOM 3707 N N . LEU A 1 473 ? -43.423 10.437 14.730 1.00 80.94 473 LEU A N 1
ATOM 3708 C CA . LEU A 1 473 ? -42.553 10.384 15.897 1.00 80.94 473 LEU A CA 1
ATOM 3709 C C . LEU A 1 473 ? -41.433 9.363 15.644 1.00 80.94 473 LEU A C 1
ATOM 3711 O O . LEU A 1 473 ? -41.617 8.144 15.735 1.00 80.94 473 LEU A O 1
ATOM 3715 N N . ASN A 1 474 ? -40.253 9.876 15.299 1.00 81.25 474 ASN A N 1
ATOM 3716 C CA . ASN A 1 474 ? -39.071 9.072 14.976 1.00 81.25 474 ASN A CA 1
ATOM 3717 C C . ASN A 1 474 ? -38.031 9.068 16.108 1.00 81.25 474 ASN A C 1
ATOM 3719 O O . ASN A 1 474 ? -36.825 9.029 15.861 1.00 81.25 474 ASN A O 1
ATOM 3723 N N . THR A 1 475 ? -38.488 9.167 17.357 1.00 81.69 475 THR A N 1
ATOM 3724 C CA . THR A 1 475 ? -37.600 9.038 18.516 1.00 81.69 475 THR A CA 1
ATOM 3725 C C . THR A 1 475 ? -37.141 7.580 18.652 1.00 81.69 475 THR A C 1
ATOM 3727 O O . THR A 1 475 ? -37.892 6.672 18.283 1.00 81.69 475 THR A O 1
ATOM 3730 N N . PRO A 1 476 ? -35.932 7.312 19.186 1.00 77.81 476 PRO A N 1
ATOM 3731 C CA . PRO A 1 476 ? -35.452 5.943 19.388 1.00 77.81 476 PRO A CA 1
ATOM 3732 C C . PRO A 1 476 ? -36.427 5.075 20.190 1.00 77.81 476 PRO A C 1
ATOM 3734 O O . PRO A 1 476 ? -36.618 3.910 19.861 1.00 77.81 476 PRO A O 1
ATOM 3737 N N . GLU A 1 477 ? -37.094 5.663 21.186 1.00 81.50 477 GLU A N 1
ATOM 3738 C CA . GLU A 1 477 ? -38.110 4.991 22.000 1.00 81.50 477 GLU A CA 1
ATOM 3739 C C . GLU A 1 477 ? -39.344 4.603 21.167 1.00 81.50 477 GLU A C 1
ATOM 3741 O O . GLU A 1 477 ? -39.789 3.463 21.231 1.00 81.50 477 GLU A O 1
ATOM 3746 N N . ALA A 1 478 ? -39.851 5.502 20.312 1.00 85.62 478 ALA A N 1
ATOM 3747 C CA . ALA A 1 478 ? -40.995 5.218 19.442 1.00 85.62 478 ALA A CA 1
ATOM 3748 C C . ALA A 1 478 ? -40.681 4.142 18.393 1.00 85.62 478 ALA A C 1
ATOM 3750 O O . ALA A 1 478 ? -41.514 3.293 18.078 1.00 85.62 478 ALA A O 1
ATOM 3751 N N . VAL A 1 479 ? -39.458 4.153 17.853 1.00 84.62 479 VAL A N 1
ATOM 3752 C CA . VAL A 1 479 ? -38.995 3.119 16.920 1.00 84.62 479 VAL A CA 1
ATOM 3753 C C . VAL A 1 479 ? -38.840 1.777 17.635 1.00 84.62 479 VAL A C 1
ATOM 3755 O O . VAL A 1 479 ? -39.271 0.758 17.091 1.00 84.62 479 VAL A O 1
ATOM 3758 N N . ALA A 1 480 ? -38.268 1.766 18.842 1.00 86.25 480 ALA A N 1
ATOM 3759 C CA . ALA A 1 480 ? -38.144 0.562 19.655 1.00 86.25 480 ALA A CA 1
ATOM 3760 C C . ALA A 1 480 ? -39.519 -0.013 20.020 1.00 86.25 480 ALA A C 1
ATOM 3762 O O . ALA A 1 480 ? -39.716 -1.217 19.897 1.00 86.25 480 ALA A O 1
ATOM 3763 N N . PHE A 1 481 ? -40.480 0.846 20.367 1.00 92.19 481 PHE A N 1
ATOM 3764 C CA . PHE A 1 481 ? -41.842 0.457 20.732 1.00 92.19 481 PHE A CA 1
ATOM 3765 C C . PHE A 1 481 ? -42.537 -0.254 19.570 1.00 92.19 481 PHE A C 1
ATOM 3767 O O . PHE A 1 481 ? -42.946 -1.407 19.691 1.00 92.19 481 PHE A O 1
ATOM 3774 N N . ARG A 1 482 ? -42.560 0.380 18.389 1.00 92.50 482 ARG A N 1
ATOM 3775 C CA . ARG A 1 482 ? -43.145 -0.217 17.176 1.00 92.50 482 ARG A CA 1
ATOM 3776 C C . ARG A 1 482 ? -42.439 -1.507 16.759 1.00 92.50 482 ARG A C 1
ATOM 3778 O O . ARG A 1 482 ? -43.089 -2.455 16.334 1.00 92.50 482 ARG A O 1
ATOM 3785 N N . SER A 1 483 ? -41.114 -1.552 16.894 1.00 90.31 483 SER A N 1
ATOM 3786 C CA . SER A 1 483 ? -40.328 -2.748 16.566 1.00 90.31 483 SER A CA 1
ATOM 3787 C C . SER A 1 483 ? -40.595 -3.898 17.543 1.00 90.31 483 SER A C 1
ATOM 3789 O O . SER A 1 483 ? -40.604 -5.047 17.113 1.00 90.31 483 SER A O 1
ATOM 3791 N N . GLY A 1 484 ? -40.830 -3.596 18.825 1.00 90.88 484 GLY A N 1
ATOM 3792 C CA . GLY A 1 484 ? -41.217 -4.568 19.848 1.00 90.88 484 GLY A CA 1
ATOM 3793 C C . GLY A 1 484 ? -42.612 -5.151 19.616 1.00 90.88 484 GLY A C 1
ATOM 3794 O O . GLY A 1 484 ? -42.812 -6.351 19.775 1.00 90.88 484 GLY A O 1
ATOM 3795 N N . LEU A 1 485 ? -43.567 -4.325 19.173 1.00 92.25 485 LEU A N 1
ATOM 3796 C CA . LEU A 1 485 ? -44.915 -4.796 18.834 1.00 92.25 485 LEU A CA 1
ATOM 3797 C C . LEU A 1 485 ? -44.845 -5.718 17.613 1.00 92.25 485 LEU A C 1
ATOM 3799 O O . LEU A 1 485 ? -45.326 -6.851 17.638 1.00 92.25 485 LEU A O 1
ATOM 3803 N N . GLN A 1 486 ? -44.124 -5.275 16.580 1.00 92.44 486 GLN A N 1
ATOM 3804 C CA . GLN A 1 486 ? -43.934 -6.038 15.353 1.00 92.44 486 GLN A CA 1
ATOM 3805 C C . GLN A 1 486 ? -43.245 -7.392 15.590 1.00 92.44 486 GLN A C 1
ATOM 3807 O O . GLN A 1 486 ? -43.618 -8.380 14.957 1.00 92.44 486 GLN A O 1
ATOM 3812 N N . SER A 1 487 ? -42.246 -7.469 16.475 1.00 90.19 487 SER A N 1
ATOM 3813 C CA . SER A 1 487 ? -41.539 -8.725 16.760 1.00 90.19 487 SER A CA 1
ATOM 3814 C C . SER A 1 487 ? -42.391 -9.742 17.520 1.00 90.19 487 SER A C 1
ATOM 3816 O O . SER A 1 487 ? -42.127 -10.939 17.407 1.00 90.19 487 SER A O 1
ATOM 3818 N N . LEU A 1 488 ? -43.428 -9.291 18.227 1.00 91.00 488 LEU A N 1
ATOM 3819 C CA . LEU A 1 488 ? -44.437 -10.149 18.855 1.00 91.00 488 LEU A CA 1
ATOM 3820 C C . LEU A 1 488 ? -45.637 -10.444 17.948 1.00 91.00 488 LEU A C 1
ATOM 3822 O O . LEU A 1 488 ? -46.511 -11.217 18.330 1.00 91.00 488 LEU A O 1
ATOM 3826 N N . GLY A 1 489 ? -45.680 -9.870 16.741 1.00 93.56 489 GLY A N 1
ATOM 3827 C CA . GLY A 1 489 ? -46.825 -9.999 15.838 1.00 93.56 489 GLY A CA 1
ATOM 3828 C C . GLY A 1 489 ? -48.069 -9.260 16.337 1.00 93.56 489 GLY A C 1
ATOM 3829 O O . GLY A 1 489 ? -49.183 -9.667 16.013 1.00 93.56 489 GLY A O 1
ATOM 3830 N N . LEU A 1 490 ? -47.872 -8.209 17.135 1.00 91.69 490 LEU A N 1
ATOM 3831 C CA . LEU A 1 490 ? -48.925 -7.352 17.663 1.00 91.69 490 LEU A CA 1
ATOM 3832 C C . LEU A 1 490 ? -48.999 -6.065 16.840 1.00 91.69 490 LEU A C 1
ATOM 3834 O O . LEU A 1 490 ? -47.976 -5.462 16.513 1.00 91.69 490 LEU A O 1
ATOM 3838 N N . ASP A 1 491 ? -50.215 -5.623 16.543 1.00 89.81 491 ASP A N 1
ATOM 3839 C CA . ASP A 1 491 ? -50.472 -4.360 15.849 1.00 89.81 491 ASP A CA 1
ATOM 3840 C C . ASP A 1 491 ? -50.526 -3.173 16.826 1.00 89.81 491 ASP A C 1
ATOM 3842 O O . ASP A 1 491 ? -50.390 -2.020 16.417 1.00 89.81 491 ASP A O 1
ATOM 3846 N N . SER A 1 492 ? -50.747 -3.443 18.117 1.00 93.12 492 SER A N 1
ATOM 3847 C CA . SER A 1 492 ? -50.939 -2.430 19.158 1.00 93.12 492 SER A CA 1
ATOM 3848 C C . SER A 1 492 ? -50.735 -3.002 20.566 1.00 93.12 492 SER A C 1
ATOM 3850 O O . SER A 1 492 ? -50.765 -4.221 20.760 1.00 93.12 492 SER A O 1
ATOM 3852 N N . LEU A 1 493 ? -50.552 -2.129 21.559 1.00 89.38 493 LEU A N 1
ATOM 3853 C CA . LEU A 1 493 ? -50.438 -2.545 22.962 1.00 89.38 493 LEU A CA 1
ATOM 3854 C C . LEU A 1 493 ? -51.807 -2.941 23.548 1.00 89.38 493 LEU A C 1
ATOM 3856 O O . LEU A 1 493 ? -51.885 -3.817 24.403 1.00 89.38 493 LEU A O 1
ATOM 3860 N N . GLU A 1 494 ? -52.897 -2.381 23.019 1.00 91.75 494 GLU A N 1
ATOM 3861 C CA . GLU A 1 494 ? -54.275 -2.775 23.328 1.00 91.75 494 GLU A CA 1
ATOM 3862 C C . GLU A 1 494 ? -54.526 -4.240 22.959 1.00 91.75 494 GLU A C 1
ATOM 3864 O O . GLU A 1 494 ? -55.179 -4.965 23.705 1.00 91.75 494 GLU A O 1
ATOM 3869 N N . GLN A 1 495 ? -53.967 -4.708 21.836 1.00 91.25 495 GLN A N 1
ATOM 3870 C CA . GLN A 1 495 ? -54.039 -6.121 21.461 1.00 91.25 495 GLN A CA 1
ATOM 3871 C C . GLN A 1 495 ? -53.295 -7.008 22.469 1.00 91.25 495 GLN A C 1
ATOM 3873 O O . GLN A 1 495 ? -53.771 -8.095 22.789 1.00 91.25 495 GLN A O 1
ATOM 3878 N N . ALA A 1 496 ? -52.154 -6.546 22.993 1.00 87.38 496 ALA A N 1
ATOM 3879 C CA . ALA A 1 496 ? -51.426 -7.252 24.048 1.00 87.38 496 ALA A CA 1
ATOM 3880 C C . ALA A 1 496 ? -52.281 -7.373 25.320 1.00 87.38 496 ALA A C 1
ATOM 3882 O O . ALA A 1 496 ? -52.391 -8.455 25.891 1.00 87.38 496 ALA A O 1
ATOM 3883 N N . GLN A 1 497 ? -52.932 -6.278 25.725 1.00 87.19 497 GLN A N 1
ATOM 3884 C CA . GLN A 1 497 ? -53.832 -6.258 26.876 1.00 87.19 497 GLN A CA 1
ATOM 3885 C C . GLN A 1 497 ? -55.026 -7.201 26.682 1.00 87.19 497 GLN A C 1
ATOM 3887 O O . GLN A 1 497 ? -55.333 -7.990 27.572 1.00 87.19 497 GLN A O 1
ATOM 3892 N N . GLN A 1 498 ? -55.666 -7.171 25.509 1.00 89.44 498 GLN A N 1
ATOM 3893 C CA . GLN A 1 498 ? -56.798 -8.045 25.210 1.00 89.44 498 GLN A CA 1
ATOM 3894 C C . GLN A 1 498 ? -56.404 -9.527 25.296 1.00 89.44 498 GLN A C 1
ATOM 3896 O O . GLN A 1 498 ? -57.124 -10.324 25.892 1.00 89.44 498 GLN A O 1
ATOM 3901 N N . LEU A 1 499 ? -55.240 -9.900 24.755 1.00 87.38 499 LEU A N 1
ATOM 3902 C CA . LEU A 1 499 ? -54.731 -11.271 24.848 1.00 87.38 499 LEU A CA 1
ATOM 3903 C C . LEU A 1 499 ? -54.445 -11.684 26.301 1.00 87.38 499 LEU A C 1
ATOM 3905 O O . LEU A 1 499 ? -54.728 -12.824 26.677 1.00 87.38 499 LEU A O 1
ATOM 3909 N N . ALA A 1 500 ? -53.945 -10.762 27.131 1.00 84.44 500 ALA A N 1
ATOM 3910 C CA . ALA A 1 500 ? -53.736 -11.009 28.556 1.00 84.44 500 ALA A CA 1
ATOM 3911 C C . ALA A 1 500 ? -55.065 -11.257 29.294 1.00 84.44 500 ALA A C 1
ATOM 3913 O O . ALA A 1 500 ? -55.170 -12.201 30.079 1.00 84.44 500 ALA A O 1
ATOM 3914 N N . GLU A 1 501 ? -56.099 -10.462 29.001 1.00 85.12 501 GLU A N 1
ATOM 3915 C CA . GLU A 1 501 ? -57.452 -10.621 29.557 1.00 85.12 501 GLU A CA 1
ATOM 3916 C C . GLU A 1 501 ? -58.141 -11.915 29.078 1.00 85.12 501 GLU A C 1
ATOM 3918 O O . GLU A 1 501 ? -58.896 -12.535 29.830 1.00 85.12 501 GLU A O 1
ATOM 3923 N N . GLU A 1 502 ? -57.840 -12.370 27.857 1.00 88.44 502 GLU A N 1
ATOM 3924 C CA . GLU A 1 502 ? -58.317 -13.636 27.279 1.00 88.44 502 GLU A CA 1
ATOM 3925 C C . GLU A 1 502 ? -57.560 -14.880 27.799 1.00 88.44 502 GLU A C 1
ATOM 3927 O O . GLU A 1 502 ? -57.915 -16.013 27.458 1.00 88.44 502 GLU A O 1
ATOM 3932 N N . GLY A 1 503 ? -56.566 -14.694 28.676 1.00 82.38 503 GLY A N 1
ATOM 3933 C CA . GLY A 1 503 ? -55.880 -15.765 29.405 1.00 82.38 503 GLY A CA 1
ATOM 3934 C C . GLY A 1 503 ? -54.443 -16.055 28.963 1.00 82.38 503 GLY A C 1
ATOM 3935 O O . GLY A 1 503 ? -53.824 -16.955 29.533 1.00 82.38 503 GLY A O 1
ATOM 3936 N N . ASP A 1 504 ? -53.881 -15.310 28.005 1.00 85.06 504 ASP A N 1
ATOM 3937 C CA . ASP A 1 504 ? -52.445 -15.360 27.689 1.00 85.06 504 ASP A CA 1
ATOM 3938 C C . ASP A 1 504 ? -51.662 -14.465 28.659 1.00 85.06 504 ASP A C 1
ATOM 3940 O O . ASP A 1 504 ? -51.148 -13.405 28.308 1.00 85.06 504 ASP A O 1
ATOM 3944 N N . THR A 1 505 ? -51.572 -14.889 29.921 1.00 79.44 505 THR A N 1
ATOM 3945 C CA . THR A 1 505 ? -50.905 -14.121 30.987 1.00 79.44 505 THR A CA 1
ATOM 3946 C C . THR A 1 505 ? -49.406 -13.903 30.741 1.00 79.44 505 THR A C 1
ATOM 3948 O O . THR A 1 505 ? -48.779 -13.121 31.448 1.00 79.44 505 THR A O 1
ATOM 3951 N N . GLU A 1 506 ? -48.806 -14.591 29.762 1.00 86.56 506 GLU A N 1
ATOM 3952 C CA . GLU A 1 506 ? -47.395 -14.425 29.397 1.00 86.56 506 GLU A CA 1
ATOM 3953 C C . GLU A 1 506 ? -47.161 -13.306 28.374 1.00 86.56 506 GLU A C 1
ATOM 3955 O O . GLU A 1 506 ? -46.013 -12.901 28.190 1.00 86.56 506 GLU A O 1
ATOM 3960 N N . ILE A 1 507 ? -48.193 -12.806 27.682 1.00 87.06 507 ILE A N 1
ATOM 3961 C CA . ILE A 1 507 ? -48.005 -11.815 26.610 1.00 87.06 507 ILE A CA 1
ATOM 3962 C C . ILE A 1 507 ? -47.431 -10.491 27.133 1.00 87.06 507 ILE A C 1
ATOM 3964 O O . ILE A 1 507 ? -46.618 -9.870 26.450 1.00 87.06 507 ILE A O 1
ATOM 3968 N N . GLN A 1 508 ? -47.777 -10.102 28.365 1.00 80.06 508 GLN A N 1
ATOM 3969 C CA . GLN A 1 508 ? -47.232 -8.912 29.022 1.00 80.06 508 GLN A CA 1
ATOM 3970 C C . GLN A 1 508 ? -45.736 -9.080 29.337 1.00 80.06 508 GLN A C 1
ATOM 3972 O O . GLN A 1 508 ? -44.936 -8.222 28.977 1.00 80.06 508 GLN A O 1
ATOM 3977 N N . LEU A 1 509 ? -45.332 -10.228 29.894 1.00 82.50 509 LEU A N 1
ATOM 3978 C CA . LEU A 1 509 ? -43.915 -10.541 30.132 1.00 82.50 509 LEU A CA 1
ATOM 3979 C C . LEU A 1 509 ? -43.123 -10.611 28.815 1.00 82.50 509 LEU A C 1
ATOM 3981 O O . LEU A 1 509 ? -42.016 -10.084 28.720 1.00 82.50 509 LEU A O 1
ATOM 3985 N N . LYS A 1 510 ? -43.707 -11.205 27.764 1.00 88.19 510 LYS A N 1
ATOM 3986 C CA . LYS A 1 510 ? -43.106 -11.250 26.420 1.00 88.19 510 LYS A CA 1
ATOM 3987 C C . LYS A 1 510 ? -42.936 -9.850 25.833 1.00 88.19 510 LYS A C 1
ATOM 3989 O O . LYS A 1 510 ? -41.910 -9.598 25.197 1.00 88.19 510 LYS A O 1
ATOM 3994 N N . TRP A 1 511 ? -43.905 -8.955 26.042 1.00 89.44 511 TRP A N 1
ATOM 3995 C CA . TRP A 1 511 ? -43.795 -7.536 25.700 1.00 89.44 511 TRP A CA 1
ATOM 3996 C C . TRP A 1 511 ? -42.629 -6.877 26.426 1.00 89.44 511 TRP A C 1
ATOM 3998 O O . TRP A 1 511 ? -41.743 -6.354 25.754 1.00 89.44 511 TRP A O 1
ATOM 4008 N N . GLU A 1 512 ? -42.580 -6.960 27.754 1.00 82.44 512 GLU A N 1
ATOM 4009 C CA . GLU A 1 512 ? -41.525 -6.345 28.565 1.00 82.44 512 GLU A CA 1
ATOM 4010 C C . GLU A 1 512 ? -40.128 -6.820 28.142 1.00 82.44 512 GLU A C 1
ATOM 4012 O O . GLU A 1 512 ? -39.251 -6.006 27.848 1.00 82.44 512 GLU A O 1
ATOM 4017 N N . GLU A 1 513 ? -39.917 -8.136 28.023 1.00 84.31 513 GLU A N 1
ATOM 4018 C CA . GLU A 1 513 ? -38.628 -8.703 27.608 1.00 84.31 513 GLU A CA 1
ATOM 4019 C C . GLU A 1 513 ? -38.229 -8.258 26.197 1.00 84.31 513 GLU A C 1
ATOM 4021 O O . GLU A 1 513 ? -37.073 -7.898 25.938 1.00 84.31 513 GLU A O 1
ATOM 4026 N N . THR A 1 514 ? -39.187 -8.270 25.270 1.00 86.75 514 THR A N 1
ATOM 4027 C CA . THR A 1 514 ? -38.933 -7.940 23.867 1.00 86.75 514 THR A CA 1
ATOM 4028 C C . THR A 1 514 ? -38.680 -6.451 23.685 1.00 86.75 514 THR A C 1
ATOM 4030 O O . THR A 1 514 ? -37.720 -6.071 23.009 1.00 86.75 514 THR A O 1
ATOM 4033 N N . PHE A 1 515 ? -39.497 -5.602 24.304 1.00 84.75 515 PHE A N 1
ATOM 4034 C CA . PHE A 1 515 ? -39.348 -4.157 24.244 1.00 84.75 515 PHE A CA 1
ATOM 4035 C C . PHE A 1 515 ? -38.036 -3.720 24.901 1.00 84.75 515 PHE A C 1
ATOM 4037 O O . PHE A 1 515 ? -37.264 -2.995 24.269 1.00 84.75 515 PHE A O 1
ATOM 4044 N N . LYS A 1 516 ? -37.701 -4.257 26.083 1.00 81.25 516 LYS A N 1
ATOM 4045 C CA . LYS A 1 516 ? -36.417 -4.012 26.754 1.00 81.25 516 LYS A CA 1
ATOM 4046 C C . LYS A 1 516 ? -35.227 -4.401 25.881 1.00 81.25 516 LYS A C 1
ATOM 4048 O O . LYS A 1 516 ? -34.315 -3.595 25.700 1.00 81.25 516 LYS A O 1
ATOM 4053 N N . LYS A 1 517 ? -35.249 -5.591 25.271 1.00 80.25 517 LYS A N 1
ATOM 4054 C CA . LYS A 1 517 ? -34.177 -6.059 24.378 1.00 80.25 517 LYS A CA 1
ATOM 4055 C C . LYS A 1 517 ? -34.014 -5.165 23.148 1.00 80.25 517 LYS A C 1
ATOM 4057 O O . LYS A 1 517 ? -32.903 -4.767 22.813 1.00 80.25 517 LYS A O 1
ATOM 4062 N N . VAL A 1 518 ? -35.114 -4.825 22.477 1.00 80.31 518 VAL A N 1
ATOM 4063 C CA . VAL A 1 518 ? -35.092 -3.945 21.298 1.00 80.31 518 VAL A CA 1
ATOM 4064 C C . VAL A 1 518 ? -34.576 -2.554 21.674 1.00 80.31 518 VAL A C 1
ATOM 4066 O O . VAL A 1 518 ? -33.778 -1.961 20.945 1.00 80.31 518 VAL A O 1
ATOM 4069 N N . ARG A 1 519 ? -34.989 -2.036 22.831 1.00 78.00 519 ARG A N 1
ATOM 4070 C CA . ARG A 1 519 ? -34.544 -0.753 23.373 1.00 78.00 519 ARG A CA 1
ATOM 4071 C C . ARG A 1 519 ? -33.051 -0.754 23.711 1.00 78.00 519 ARG A C 1
ATOM 4073 O O . ARG A 1 519 ? -32.355 0.201 23.359 1.00 78.00 519 ARG A O 1
ATOM 4080 N N . GLU A 1 520 ? -32.544 -1.814 24.340 1.00 73.12 520 GLU A N 1
ATOM 4081 C CA . GLU A 1 520 ? -31.112 -2.024 24.589 1.00 73.12 520 GLU A CA 1
ATOM 4082 C C . GLU A 1 520 ? -30.322 -2.106 23.277 1.00 73.12 520 GLU A C 1
ATOM 4084 O O . GLU A 1 520 ? -29.318 -1.412 23.133 1.00 73.12 520 GLU A O 1
ATOM 4089 N N . ASP A 1 521 ? -30.809 -2.841 22.274 1.00 72.38 521 ASP A N 1
ATOM 4090 C CA . ASP A 1 521 ? -30.186 -2.918 20.948 1.00 72.38 521 ASP A CA 1
ATOM 4091 C C . ASP A 1 521 ? -30.116 -1.547 20.257 1.00 72.38 521 ASP A C 1
ATOM 4093 O O . ASP A 1 521 ? -29.102 -1.210 19.636 1.00 72.38 521 ASP A O 1
ATOM 4097 N N . PHE A 1 522 ? -31.168 -0.729 20.359 1.00 70.88 522 PHE A N 1
ATOM 4098 C CA . PHE A 1 522 ? -31.163 0.636 19.825 1.00 70.88 522 PHE A CA 1
ATOM 4099 C C . PHE A 1 522 ? -30.187 1.545 20.573 1.00 70.88 522 PHE A C 1
ATOM 4101 O O . PHE A 1 522 ? -29.463 2.307 19.927 1.00 70.88 522 PHE A O 1
ATOM 4108 N N . ARG A 1 523 ? -30.115 1.447 21.907 1.00 63.47 523 ARG A N 1
ATOM 4109 C CA . ARG A 1 523 ? -29.123 2.179 22.709 1.00 63.47 523 ARG A CA 1
ATOM 4110 C C . ARG A 1 523 ? -27.707 1.756 22.341 1.00 63.47 523 ARG A C 1
ATOM 4112 O O . ARG A 1 523 ? -26.895 2.621 22.038 1.00 63.47 523 ARG A O 1
ATOM 4119 N N . ASN A 1 524 ? -27.429 0.459 22.268 1.00 64.38 524 ASN A N 1
ATOM 4120 C CA . ASN A 1 524 ? -26.114 -0.072 21.912 1.00 64.38 524 ASN A CA 1
ATOM 4121 C C . ASN A 1 524 ? -25.697 0.365 20.503 1.00 64.38 524 ASN A C 1
ATOM 4123 O O . ASN A 1 524 ? -24.591 0.861 20.318 1.00 64.38 524 ASN A O 1
ATOM 4127 N N . LYS A 1 525 ? -26.602 0.310 19.517 1.00 64.44 525 LYS A N 1
ATOM 4128 C CA . LYS A 1 525 ? -26.335 0.822 18.159 1.00 64.44 525 LYS A CA 1
ATOM 4129 C C . LYS A 1 525 ? -26.124 2.335 18.122 1.00 64.44 525 LYS A C 1
ATOM 4131 O O . LYS A 1 525 ? -25.351 2.822 17.293 1.00 64.44 525 LYS A O 1
ATOM 4136 N N . ALA A 1 526 ? -26.815 3.098 18.967 1.00 50.91 526 ALA A N 1
ATOM 4137 C CA . ALA A 1 526 ? -26.593 4.534 19.086 1.00 50.91 526 ALA A CA 1
ATOM 4138 C C . ALA A 1 526 ? -25.214 4.817 19.704 1.00 50.91 526 ALA A C 1
ATOM 4140 O O . ALA A 1 526 ? -24.435 5.554 19.101 1.00 50.91 526 ALA A O 1
ATOM 4141 N N . PHE A 1 527 ? -24.874 4.174 20.825 1.00 46.12 527 PHE A N 1
ATOM 4142 C CA . PHE A 1 527 ? -23.587 4.323 21.510 1.00 46.12 527 PHE A CA 1
ATOM 4143 C C . PHE A 1 527 ? -22.404 3.857 20.655 1.00 46.12 527 PHE A C 1
ATOM 4145 O O . PHE A 1 527 ? -21.451 4.610 20.505 1.00 46.12 527 PHE A O 1
ATOM 4152 N N . GLU A 1 528 ? -22.492 2.718 19.962 1.00 44.97 528 GLU A N 1
ATOM 4153 C CA . GLU A 1 528 ? -21.448 2.276 19.024 1.00 44.97 528 GLU A CA 1
ATOM 4154 C C . GLU A 1 528 ? -21.201 3.287 17.892 1.00 44.97 528 GLU A C 1
ATOM 4156 O O . GLU A 1 528 ? -20.071 3.462 17.427 1.00 44.97 528 GLU A O 1
ATOM 4161 N N . ASN A 1 529 ? -22.252 3.970 17.430 1.00 45.41 529 ASN A N 1
ATOM 4162 C CA . ASN A 1 529 ? -22.130 5.028 16.430 1.00 45.41 529 ASN A CA 1
ATOM 4163 C C . ASN A 1 529 ? -21.578 6.337 17.016 1.00 45.41 529 ASN A C 1
ATOM 4165 O O . ASN A 1 529 ? -20.920 7.085 16.287 1.00 45.41 529 ASN A O 1
ATOM 4169 N N . PHE A 1 530 ? -21.828 6.622 18.296 1.00 42.38 530 PHE A N 1
ATOM 4170 C CA . PHE A 1 530 ? -21.242 7.755 19.013 1.00 42.38 530 PHE A CA 1
ATOM 4171 C C . PHE A 1 530 ? -19.757 7.525 19.303 1.00 42.38 530 PHE A C 1
ATOM 4173 O O . PHE A 1 530 ? -18.944 8.363 18.914 1.00 42.38 530 PHE A O 1
ATOM 4180 N N . ASP A 1 531 ? -19.381 6.364 19.837 1.00 40.31 531 ASP A N 1
ATOM 4181 C CA . ASP A 1 531 ? -17.995 6.007 20.151 1.00 40.31 531 ASP A CA 1
ATOM 4182 C C . ASP A 1 531 ? -17.126 5.958 18.894 1.00 40.31 531 ASP A C 1
ATOM 4184 O O . ASP A 1 531 ? -16.039 6.528 18.874 1.00 40.31 531 ASP A O 1
ATOM 4188 N N . LYS A 1 532 ? -17.627 5.395 17.783 1.00 44.56 532 LYS A N 1
ATOM 4189 C CA . LYS A 1 532 ? -16.917 5.450 16.491 1.00 44.56 532 LYS A CA 1
ATOM 4190 C C . LYS A 1 532 ? -16.703 6.884 16.010 1.00 44.56 532 LYS A C 1
ATOM 4192 O O . LYS A 1 532 ? -15.661 7.188 15.436 1.00 44.56 532 LYS A O 1
ATOM 4197 N N . LYS A 1 533 ? -17.671 7.782 16.217 1.00 44.41 533 LYS A N 1
ATOM 4198 C CA . LYS A 1 533 ? -17.555 9.186 15.794 1.00 44.41 533 LYS A CA 1
ATOM 4199 C C . LYS A 1 533 ? -16.649 10.004 16.718 1.00 44.41 533 LYS A C 1
ATOM 4201 O O . LYS A 1 533 ? -15.977 10.889 16.203 1.00 44.41 533 LYS A O 1
ATOM 4206 N N . ILE A 1 534 ? -16.611 9.720 18.020 1.00 42.19 534 ILE A N 1
ATOM 4207 C CA . ILE A 1 534 ? -15.721 10.374 18.995 1.00 42.19 534 ILE A CA 1
ATOM 4208 C C . ILE A 1 534 ? -14.282 9.866 18.834 1.00 42.19 534 ILE A C 1
ATOM 4210 O O . ILE A 1 534 ? -13.368 10.676 18.713 1.00 42.19 534 ILE A O 1
ATOM 4214 N N . PHE A 1 535 ? -14.083 8.554 18.689 1.00 43.50 535 PHE A N 1
ATOM 4215 C CA . PHE A 1 535 ? -12.778 7.951 18.402 1.00 43.50 535 PHE A CA 1
ATOM 4216 C C . PHE A 1 535 ? -12.182 8.462 17.082 1.00 43.50 535 PHE A C 1
ATOM 4218 O O . PHE A 1 535 ? -10.986 8.735 16.996 1.00 43.50 535 PHE A O 1
ATOM 4225 N N . ASN A 1 536 ? -13.009 8.654 16.049 1.00 47.47 536 ASN A N 1
ATOM 4226 C CA . ASN A 1 536 ? -12.562 9.258 14.792 1.00 47.47 536 ASN A CA 1
ATOM 4227 C C . ASN A 1 536 ? -12.215 10.749 14.935 1.00 47.47 536 ASN A C 1
ATOM 4229 O O . ASN A 1 536 ? -11.354 11.224 14.202 1.00 47.47 536 ASN A O 1
ATOM 4233 N N . LEU A 1 537 ? -12.855 11.483 15.854 1.00 46.56 537 LEU A N 1
ATOM 4234 C CA . LEU A 1 537 ? -12.543 12.891 16.124 1.00 46.56 537 LEU A CA 1
ATOM 4235 C C . LEU A 1 537 ? -11.248 13.044 16.927 1.00 46.56 537 LEU A C 1
ATOM 4237 O O . LEU A 1 537 ? -10.432 13.879 16.566 1.00 46.56 537 LEU A O 1
ATOM 4241 N N . GLN A 1 538 ? -11.029 12.215 17.949 1.00 50.28 538 GLN A N 1
ATOM 4242 C CA . GLN A 1 538 ? -9.790 12.220 18.737 1.00 50.28 538 GLN A CA 1
ATOM 4243 C C . GLN A 1 538 ? -8.581 11.797 17.892 1.00 50.28 538 GLN A C 1
ATOM 4245 O O . GLN A 1 538 ? -7.568 12.486 17.887 1.00 50.28 538 GLN A O 1
ATOM 4250 N N . ASN A 1 539 ? -8.721 10.750 17.069 1.00 55.38 539 ASN A N 1
ATOM 4251 C CA . ASN A 1 539 ? -7.671 10.369 16.118 1.00 55.38 539 ASN A CA 1
ATOM 4252 C C . ASN A 1 539 ? -7.398 11.443 15.059 1.00 55.38 539 ASN A C 1
ATOM 4254 O O . ASN A 1 539 ? -6.275 11.547 14.579 1.00 55.38 539 ASN A O 1
ATOM 4258 N N . LEU A 1 540 ? -8.415 12.195 14.624 1.00 52.03 540 LEU A N 1
ATOM 4259 C CA . LEU A 1 540 ? -8.210 13.297 13.682 1.00 52.03 540 LEU A CA 1
ATOM 4260 C C . LEU A 1 540 ? -7.471 14.457 14.354 1.00 52.03 540 LEU A C 1
ATOM 4262 O O . LEU A 1 540 ? -6.617 15.071 13.726 1.00 52.03 540 LEU A O 1
ATOM 4266 N N . ASP A 1 541 ? -7.790 14.731 15.618 1.00 54.38 541 ASP A N 1
ATOM 4267 C CA . ASP A 1 541 ? -7.139 15.757 16.423 1.00 54.38 541 ASP A CA 1
ATOM 4268 C C . ASP A 1 541 ? -5.643 15.431 16.603 1.00 54.38 541 ASP A C 1
ATOM 4270 O O . ASP A 1 541 ? -4.797 16.250 16.245 1.00 54.38 541 ASP A O 1
ATOM 4274 N N . GLU A 1 542 ? -5.308 14.209 17.028 1.00 65.38 542 GLU A N 1
ATOM 4275 C CA . GLU A 1 542 ? -3.919 13.746 17.195 1.00 65.38 542 GLU A CA 1
ATOM 4276 C C . GLU A 1 542 ? -3.145 13.709 15.867 1.00 65.38 542 GLU A C 1
ATOM 4278 O O . GLU A 1 542 ? -2.033 14.229 15.778 1.00 65.38 542 GLU A O 1
ATOM 4283 N N . LYS A 1 543 ? -3.749 13.175 14.795 1.00 64.94 543 LYS A N 1
ATOM 4284 C CA . LYS A 1 543 ? -3.113 13.135 13.465 1.00 64.94 543 LYS A CA 1
ATOM 4285 C C . LYS A 1 543 ? -2.880 14.520 12.878 1.00 64.94 543 LYS A C 1
ATOM 4287 O O . LYS A 1 543 ? -1.912 14.717 12.148 1.00 64.94 543 LYS A O 1
ATOM 4292 N N . ALA A 1 544 ? -3.767 15.473 13.159 1.00 56.78 544 ALA A N 1
ATOM 4293 C CA . ALA A 1 544 ? -3.577 16.850 12.733 1.00 56.78 544 ALA A CA 1
ATOM 4294 C C . ALA A 1 544 ? -2.408 17.503 13.480 1.00 56.78 544 ALA A C 1
ATOM 4296 O O . ALA A 1 544 ? -1.646 18.220 12.840 1.00 56.78 544 ALA A O 1
ATOM 4297 N N . ASP A 1 545 ? -2.220 17.229 14.776 1.00 68.25 545 ASP A N 1
ATOM 4298 C CA . ASP A 1 545 ? -1.067 17.750 15.528 1.00 68.25 545 ASP A CA 1
ATOM 4299 C C . ASP A 1 545 ? 0.254 17.194 15.003 1.00 68.25 545 ASP A C 1
ATOM 4301 O O . ASP A 1 545 ? 1.186 17.961 14.747 1.00 68.25 545 ASP A O 1
ATOM 4305 N N . GLU A 1 546 ? 0.323 15.881 14.777 1.00 70.56 546 GLU A N 1
ATOM 4306 C CA . GLU A 1 546 ? 1.510 15.232 14.215 1.00 70.56 546 GLU A CA 1
ATOM 4307 C C . GLU A 1 546 ? 1.837 15.823 12.835 1.00 70.56 546 GLU A C 1
ATOM 4309 O O . GLU A 1 546 ? 2.936 16.325 12.600 1.00 70.56 546 GLU A O 1
ATOM 4314 N N . PHE A 1 547 ? 0.836 15.910 11.957 1.00 69.44 547 PHE A N 1
ATOM 4315 C CA . PHE A 1 547 ? 1.008 16.447 10.612 1.00 69.44 547 PHE A CA 1
ATOM 4316 C C . PHE A 1 547 ? 1.395 17.937 10.595 1.00 69.44 547 PHE A C 1
ATOM 4318 O O . PHE A 1 547 ? 2.289 18.327 9.845 1.00 69.44 547 PHE A O 1
ATOM 4325 N N . ILE A 1 548 ? 0.762 18.786 11.416 1.00 70.81 548 ILE A N 1
ATOM 4326 C CA . ILE A 1 548 ? 1.107 20.216 11.537 1.00 70.81 548 ILE A CA 1
ATOM 4327 C C . ILE A 1 548 ? 2.560 20.381 11.988 1.00 70.81 548 ILE A C 1
ATOM 4329 O O . ILE A 1 548 ? 3.271 21.223 11.436 1.00 70.81 548 ILE A O 1
ATOM 4333 N N . THR A 1 549 ? 2.999 19.577 12.957 1.00 75.38 549 THR A N 1
ATOM 4334 C CA . THR A 1 549 ? 4.366 19.637 13.489 1.00 75.38 549 THR A CA 1
ATOM 4335 C C . THR A 1 549 ? 5.399 19.219 12.443 1.00 75.38 549 THR A C 1
ATOM 4337 O O . THR A 1 549 ? 6.461 19.827 12.354 1.00 75.38 549 THR A O 1
ATOM 4340 N N . GLU A 1 550 ? 5.076 18.241 11.596 1.00 79.50 550 GLU A N 1
ATOM 4341 C CA . GLU A 1 550 ? 5.999 17.716 10.587 1.00 79.50 550 GLU A CA 1
ATOM 4342 C C . GLU A 1 550 ? 6.119 18.567 9.317 1.00 79.50 550 GLU A C 1
ATOM 4344 O O . GLU A 1 550 ? 7.126 18.475 8.613 1.00 79.50 550 GLU A O 1
ATOM 4349 N N . VAL A 1 551 ? 5.103 19.359 8.956 1.00 72.19 551 VAL A N 1
ATOM 4350 C CA . VAL A 1 551 ? 5.093 20.103 7.680 1.00 72.19 551 VAL A CA 1
ATOM 4351 C C . VAL A 1 551 ? 6.328 21.006 7.502 1.00 72.19 551 VAL A C 1
ATOM 4353 O O . VAL A 1 551 ? 6.934 20.932 6.427 1.00 72.19 551 VAL A O 1
ATOM 4356 N N . PRO A 1 552 ? 6.745 21.825 8.490 1.00 73.62 552 PRO A N 1
ATOM 4357 C CA . PRO A 1 552 ? 7.963 22.629 8.385 1.00 73.62 552 PRO A CA 1
ATOM 4358 C C . PRO A 1 552 ? 9.213 21.777 8.146 1.00 73.62 552 PRO A C 1
ATOM 4360 O O . PRO A 1 552 ? 9.921 22.011 7.167 1.00 73.62 552 PRO A O 1
ATOM 4363 N N . ASP A 1 553 ? 9.420 20.735 8.953 1.00 77.44 553 ASP A N 1
ATOM 4364 C CA . ASP A 1 553 ? 10.597 19.863 8.883 1.00 77.44 553 ASP A CA 1
ATOM 4365 C C . ASP A 1 553 ? 10.657 19.087 7.560 1.00 77.44 553 ASP A C 1
ATOM 4367 O O . ASP A 1 553 ? 11.709 18.989 6.919 1.00 77.44 553 ASP A O 1
ATOM 4371 N N . ARG A 1 554 ? 9.512 18.572 7.090 1.00 77.06 554 ARG A N 1
ATOM 4372 C CA . ARG A 1 554 ? 9.395 17.867 5.804 1.00 77.06 554 ARG A CA 1
ATOM 4373 C C . ARG A 1 554 ? 9.739 18.785 4.636 1.00 77.06 554 ARG A C 1
ATOM 4375 O O . ARG A 1 554 ? 10.397 18.347 3.696 1.00 77.06 554 ARG A O 1
ATOM 4382 N N . VAL A 1 555 ? 9.306 20.044 4.668 1.00 66.88 555 VAL A N 1
ATOM 4383 C CA . VAL A 1 555 ? 9.626 21.030 3.626 1.00 66.88 555 VAL A CA 1
ATOM 4384 C C . VAL A 1 555 ? 11.092 21.458 3.716 1.00 66.88 555 VAL A C 1
ATOM 4386 O O . VAL A 1 555 ? 11.777 21.469 2.693 1.00 66.88 555 VAL A O 1
ATOM 4389 N N . GLU A 1 556 ? 11.608 21.733 4.913 1.00 76.12 556 GLU A N 1
ATOM 4390 C CA . GLU A 1 556 ? 12.996 22.147 5.129 1.00 76.12 556 GLU A CA 1
ATOM 4391 C C . GLU A 1 556 ? 13.986 21.067 4.673 1.00 76.12 556 GLU A C 1
ATOM 4393 O O . GLU A 1 556 ? 14.913 21.363 3.916 1.00 76.12 556 GLU A O 1
ATOM 4398 N N . THR A 1 557 ? 13.729 19.798 5.000 1.00 75.75 557 THR A N 1
ATOM 4399 C CA . THR A 1 557 ? 14.541 18.640 4.571 1.00 75.75 557 THR A CA 1
ATOM 4400 C C . THR A 1 557 ? 14.550 18.450 3.048 1.00 75.75 557 THR A C 1
ATOM 4402 O O . THR A 1 557 ? 15.459 17.852 2.478 1.00 75.75 557 THR A O 1
ATOM 4405 N N . LEU A 1 558 ? 13.533 18.942 2.337 1.00 69.19 558 LEU A N 1
ATOM 4406 C CA . LEU A 1 558 ? 13.480 18.867 0.872 1.00 69.19 558 LEU A CA 1
ATOM 4407 C C . LEU A 1 558 ? 14.223 20.013 0.183 1.00 69.19 558 LEU A C 1
ATOM 4409 O O . LEU A 1 558 ? 14.575 19.895 -0.997 1.00 69.19 558 LEU A O 1
ATOM 4413 N N . ILE A 1 559 ? 14.437 21.111 0.901 1.00 65.25 559 ILE A N 1
ATOM 4414 C CA . ILE A 1 559 ? 15.089 22.330 0.411 1.00 65.25 559 ILE A CA 1
ATOM 4415 C C . ILE A 1 559 ? 16.551 22.379 0.873 1.00 65.25 559 ILE A C 1
ATOM 4417 O O . ILE A 1 559 ? 17.387 23.017 0.231 1.00 65.25 559 ILE A O 1
ATOM 4421 N N . THR A 1 560 ? 16.891 21.626 1.916 1.00 65.94 560 THR A N 1
ATOM 4422 C CA . THR A 1 560 ? 18.252 21.402 2.397 1.00 65.94 560 THR A CA 1
ATOM 4423 C C . THR A 1 560 ? 18.684 19.970 2.086 1.00 65.94 560 THR A C 1
ATOM 4425 O O . THR A 1 560 ? 18.071 19.003 2.517 1.00 65.94 560 THR A O 1
ATOM 4428 N N . LYS A 1 561 ? 19.755 19.803 1.307 1.00 59.19 561 LYS A N 1
ATOM 4429 C CA . LYS A 1 561 ? 20.379 18.491 1.070 1.00 59.19 561 LYS A CA 1
ATOM 4430 C C . LYS A 1 561 ? 21.809 18.569 1.586 1.00 59.19 561 LYS A C 1
ATOM 4432 O O . LYS A 1 561 ? 22.528 19.497 1.224 1.00 59.19 561 LYS A O 1
ATOM 4437 N N . ASP A 1 562 ? 22.184 17.648 2.471 1.00 47.16 562 ASP A N 1
ATOM 4438 C CA . ASP A 1 562 ? 23.492 17.620 3.147 1.00 47.16 562 ASP A CA 1
ATOM 4439 C C . ASP A 1 562 ? 23.811 18.909 3.940 1.00 47.16 562 ASP A C 1
ATOM 4441 O O . ASP A 1 562 ? 24.955 19.352 4.008 1.00 47.16 562 ASP A O 1
ATOM 4445 N N . GLY A 1 563 ? 22.786 19.548 4.520 1.00 46.12 563 GLY A N 1
ATOM 4446 C CA . GLY A 1 563 ? 22.927 20.797 5.283 1.00 46.12 563 GLY A CA 1
ATOM 4447 C C . GLY A 1 563 ? 23.107 22.053 4.425 1.00 46.12 563 GLY A C 1
ATOM 4448 O O . GLY A 1 563 ? 23.301 23.139 4.968 1.00 46.12 563 GLY A O 1
ATOM 4449 N N . VAL A 1 564 ? 23.020 21.934 3.095 1.00 52.44 564 VAL A N 1
ATOM 4450 C CA . VAL A 1 564 ? 23.171 23.070 2.183 1.00 52.44 564 VAL A CA 1
ATOM 4451 C C . VAL A 1 564 ? 21.840 23.411 1.524 1.00 52.44 564 VAL A C 1
ATOM 4453 O O . VAL A 1 564 ? 21.196 22.567 0.896 1.00 52.44 564 VAL A O 1
ATOM 4456 N N . ASN A 1 565 ? 21.432 24.674 1.657 1.00 72.88 565 ASN A N 1
ATOM 4457 C CA . ASN A 1 565 ? 20.223 25.200 1.037 1.00 72.88 565 ASN A CA 1
ATOM 4458 C C . ASN A 1 565 ? 20.364 25.150 -0.497 1.00 72.88 565 ASN A C 1
ATOM 4460 O O . ASN A 1 565 ? 21.252 25.776 -1.085 1.00 72.88 565 ASN A O 1
ATOM 4464 N N . LEU A 1 566 ? 19.484 24.387 -1.150 1.00 69.25 566 LEU A N 1
ATOM 4465 C CA . LEU A 1 566 ? 19.479 24.187 -2.600 1.00 69.25 566 LEU A CA 1
ATOM 4466 C C . LEU A 1 566 ? 19.344 25.507 -3.365 1.00 69.25 566 LEU A C 1
ATOM 4468 O O . LEU A 1 566 ? 19.943 25.647 -4.428 1.00 69.25 566 LEU A O 1
ATOM 4472 N N . ILE A 1 567 ? 18.606 26.479 -2.826 1.00 6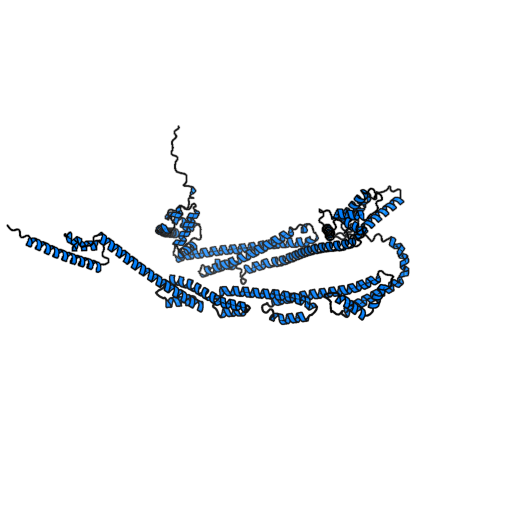9.69 567 ILE A N 1
ATOM 4473 C CA . ILE A 1 567 ? 18.407 27.794 -3.443 1.00 69.69 567 ILE A CA 1
ATOM 4474 C C . ILE A 1 567 ? 19.700 28.617 -3.367 1.00 69.69 567 ILE A C 1
ATOM 4476 O O . ILE A 1 567 ? 20.112 29.189 -4.374 1.00 69.69 567 ILE A O 1
ATOM 4480 N N . ALA A 1 568 ? 20.387 28.614 -2.221 1.00 70.50 568 ALA A N 1
ATOM 4481 C CA . ALA A 1 568 ? 21.654 29.332 -2.052 1.00 70.50 568 ALA A CA 1
ATOM 4482 C C . ALA A 1 568 ? 22.758 28.782 -2.977 1.00 70.50 568 ALA A C 1
ATOM 4484 O O . ALA A 1 568 ? 23.445 29.544 -3.657 1.00 70.50 568 ALA A O 1
ATOM 4485 N N . ASN A 1 569 ? 22.855 27.454 -3.095 1.00 72.19 569 ASN A N 1
ATOM 4486 C CA . ASN A 1 569 ? 23.776 26.789 -4.027 1.00 72.19 569 ASN A CA 1
ATOM 4487 C C . ASN A 1 569 ? 23.507 27.142 -5.495 1.00 72.19 569 ASN A C 1
ATOM 4489 O O . ASN A 1 569 ? 24.425 27.229 -6.309 1.00 72.19 569 ASN A O 1
ATOM 4493 N N . VAL A 1 570 ? 22.234 27.308 -5.858 1.00 67.75 570 VAL A N 1
ATOM 4494 C CA . VAL A 1 570 ? 21.847 27.708 -7.212 1.00 67.75 570 VAL A CA 1
ATOM 4495 C C . VAL A 1 570 ? 22.327 29.123 -7.516 1.00 67.75 570 VAL A C 1
ATOM 4497 O O . VAL A 1 570 ? 22.827 29.363 -8.612 1.00 67.75 570 VAL A O 1
ATOM 4500 N N . GLU A 1 571 ? 22.221 30.051 -6.565 1.00 73.75 571 GLU A N 1
ATOM 4501 C CA . GLU A 1 571 ? 22.708 31.420 -6.755 1.00 73.75 571 GLU A CA 1
ATOM 4502 C C . GLU A 1 571 ? 24.232 31.480 -6.896 1.00 73.75 571 GLU A C 1
ATOM 4504 O O . GLU A 1 571 ? 24.734 32.207 -7.754 1.00 73.75 571 GLU A O 1
ATOM 4509 N N . GLU A 1 572 ? 24.969 30.665 -6.141 1.00 76.19 572 GLU A N 1
ATOM 4510 C CA . GLU A 1 572 ? 26.423 30.544 -6.288 1.00 76.19 572 GLU A CA 1
ATOM 4511 C C . GLU A 1 572 ? 26.817 30.024 -7.681 1.00 76.19 572 GLU A C 1
ATOM 4513 O O . GLU A 1 572 ? 27.674 30.607 -8.347 1.00 76.19 572 GLU A O 1
ATOM 4518 N N . LEU A 1 573 ? 26.133 28.986 -8.174 1.00 67.56 573 LEU A N 1
ATOM 4519 C CA . LEU A 1 573 ? 26.390 28.414 -9.500 1.00 67.56 573 LEU A CA 1
ATOM 4520 C C . LEU A 1 573 ? 26.012 29.350 -10.651 1.00 67.56 573 LEU A C 1
ATOM 4522 O O . LEU A 1 573 ? 26.677 29.339 -11.684 1.00 67.56 573 LEU A O 1
ATOM 4526 N N . ILE A 1 574 ? 24.968 30.165 -10.487 1.00 69.19 574 ILE A N 1
ATOM 4527 C CA . ILE A 1 574 ? 24.582 31.180 -11.478 1.00 69.19 574 ILE A CA 1
ATOM 4528 C C . ILE A 1 574 ? 25.639 32.286 -11.574 1.00 69.19 574 ILE A C 1
ATOM 4530 O O . ILE A 1 574 ? 25.865 32.820 -12.659 1.00 69.19 574 ILE A O 1
ATOM 4534 N N . ASN A 1 575 ? 26.280 32.628 -10.456 1.00 74.81 575 ASN A N 1
ATOM 4535 C CA . ASN A 1 575 ? 27.292 33.682 -10.397 1.00 74.81 575 ASN A CA 1
ATOM 4536 C C . ASN A 1 575 ? 28.706 33.192 -10.763 1.00 74.81 575 ASN A C 1
ATOM 4538 O O . ASN A 1 575 ? 29.616 34.009 -10.916 1.00 74.81 575 ASN A O 1
ATOM 4542 N N . ALA A 1 576 ? 28.908 31.879 -10.909 1.00 71.31 576 ALA A N 1
ATOM 4543 C CA . ALA A 1 576 ? 30.190 31.296 -11.286 1.00 71.31 576 ALA A CA 1
ATOM 4544 C C . ALA A 1 576 ? 30.549 31.568 -12.770 1.00 71.31 576 ALA A C 1
ATOM 4546 O O . ALA A 1 576 ? 29.660 31.698 -13.615 1.00 71.31 576 ALA A O 1
ATOM 4547 N N . PRO A 1 577 ? 31.849 31.623 -13.131 1.00 63.94 577 PRO A N 1
ATOM 4548 C CA . PRO A 1 577 ? 32.287 31.833 -14.511 1.00 63.94 577 PRO A CA 1
ATOM 4549 C C . PRO A 1 577 ? 31.751 30.771 -15.483 1.00 63.94 577 PRO A C 1
ATOM 4551 O O . PRO A 1 577 ? 31.744 29.572 -15.188 1.00 63.94 577 PRO A O 1
ATOM 4554 N N . VAL A 1 578 ? 31.357 31.218 -16.679 1.00 58.78 578 VAL A N 1
ATOM 4555 C CA . VAL A 1 578 ? 30.760 30.375 -17.723 1.00 58.78 578 VAL A CA 1
ATOM 4556 C C . VAL A 1 578 ? 31.747 29.292 -18.175 1.00 58.78 578 VAL A C 1
ATOM 4558 O O . VAL A 1 578 ? 32.766 29.576 -18.797 1.00 58.78 578 VAL A O 1
ATOM 4561 N N . SER A 1 579 ? 31.438 28.031 -17.869 1.00 69.44 579 SER A N 1
ATOM 4562 C CA . SER A 1 579 ? 32.238 26.861 -18.254 1.00 69.44 579 SER A CA 1
ATOM 4563 C C . SER A 1 579 ? 31.343 25.673 -18.620 1.00 69.44 579 SER A C 1
ATOM 4565 O O . SER A 1 579 ? 30.163 25.634 -18.273 1.00 69.44 579 SER A O 1
ATOM 4567 N N . GLU A 1 580 ? 31.888 24.676 -19.325 1.00 59.62 580 GLU A N 1
ATOM 4568 C CA . GLU A 1 580 ? 31.149 23.440 -19.640 1.00 59.62 580 GLU A CA 1
ATOM 4569 C C . GLU A 1 580 ? 30.729 22.665 -18.389 1.00 59.62 580 GLU A C 1
ATOM 4571 O O . GLU A 1 580 ? 29.603 22.176 -18.309 1.00 59.62 580 GLU A O 1
ATOM 4576 N N . ASN A 1 581 ? 31.609 22.622 -17.389 1.00 67.88 581 ASN A N 1
ATOM 4577 C CA . ASN A 1 581 ? 31.296 22.039 -16.090 1.00 67.88 581 ASN A CA 1
ATOM 4578 C C . ASN A 1 581 ? 30.222 22.857 -15.358 1.00 67.88 581 ASN A C 1
ATOM 4580 O O . ASN A 1 581 ? 29.354 22.274 -14.717 1.00 67.88 581 ASN A O 1
ATOM 4584 N N . GLY A 1 582 ? 30.214 24.185 -15.520 1.00 71.38 582 GLY A N 1
ATOM 4585 C CA . GLY A 1 582 ? 29.142 25.053 -15.029 1.00 71.38 582 GLY A CA 1
ATOM 4586 C C . GLY A 1 582 ? 27.773 24.697 -15.617 1.00 71.38 582 GLY A C 1
ATOM 4587 O O . GLY A 1 582 ? 26.805 24.592 -14.870 1.00 71.38 582 GLY A O 1
ATOM 4588 N N . LEU A 1 583 ? 27.690 24.420 -16.925 1.00 68.38 583 LEU A N 1
ATOM 4589 C CA . LEU A 1 583 ? 26.431 24.030 -17.574 1.00 68.38 583 LEU A CA 1
ATOM 4590 C C . LEU A 1 583 ? 25.918 22.669 -17.075 1.00 68.38 583 LEU A C 1
ATOM 4592 O O . LEU A 1 583 ? 24.753 22.566 -16.695 1.00 68.38 583 LEU A O 1
ATOM 4596 N N . LYS A 1 584 ? 26.792 21.655 -16.996 1.00 71.62 584 LYS A N 1
ATOM 4597 C CA . LYS A 1 584 ? 26.435 20.329 -16.452 1.00 71.62 584 LYS A CA 1
ATOM 4598 C C . LYS A 1 584 ? 25.975 20.419 -14.993 1.00 71.62 584 LYS A C 1
ATOM 4600 O O . LYS A 1 584 ? 24.996 19.781 -14.611 1.00 71.62 584 LYS A O 1
ATOM 4605 N N . ASN A 1 585 ? 26.632 21.255 -14.186 1.00 71.50 585 ASN A N 1
ATOM 4606 C CA . ASN A 1 585 ? 26.240 21.491 -12.796 1.00 71.50 585 ASN A CA 1
ATOM 4607 C C . ASN A 1 585 ? 24.885 22.213 -12.690 1.00 71.50 585 ASN A C 1
ATOM 4609 O O . ASN A 1 585 ? 24.074 21.853 -11.837 1.00 71.50 585 ASN A O 1
ATOM 4613 N N . LEU A 1 586 ? 24.603 23.182 -13.571 1.00 73.25 586 LEU A N 1
ATOM 4614 C CA . LEU A 1 586 ? 23.299 23.852 -13.647 1.00 73.25 586 LEU A CA 1
ATOM 4615 C C . LEU A 1 586 ? 22.179 22.889 -14.071 1.00 73.25 586 LEU A C 1
ATOM 4617 O O . LEU A 1 586 ? 21.098 22.936 -13.490 1.00 73.25 586 LEU A O 1
ATOM 4621 N N . GLU A 1 587 ? 22.417 21.984 -15.024 1.00 72.94 587 GLU A N 1
ATOM 4622 C CA . GLU A 1 587 ? 21.440 20.961 -15.438 1.00 72.94 587 GLU A CA 1
ATOM 4623 C C . GLU A 1 587 ? 21.145 19.945 -14.329 1.00 72.94 587 GLU A C 1
ATOM 4625 O O . GLU A 1 587 ? 19.979 19.625 -14.057 1.00 72.94 587 GLU A O 1
ATOM 4630 N N . LEU A 1 588 ? 22.192 19.478 -13.640 1.00 75.25 588 LEU A N 1
ATOM 4631 C CA . LEU A 1 588 ? 22.050 18.600 -12.482 1.00 75.25 588 LEU A CA 1
ATOM 4632 C C . LEU A 1 588 ? 21.223 19.292 -11.391 1.00 75.25 588 LEU A C 1
ATOM 4634 O O . LEU A 1 588 ? 20.252 18.720 -10.894 1.00 75.25 588 LEU A O 1
ATOM 4638 N N . LYS A 1 589 ? 21.531 20.557 -11.077 1.00 77.31 589 LYS A N 1
ATOM 4639 C CA . LYS A 1 589 ? 20.774 21.330 -10.084 1.00 77.31 589 LYS A CA 1
ATOM 4640 C C . LYS A 1 589 ? 19.354 21.654 -10.521 1.00 77.31 589 LYS A C 1
ATOM 4642 O O . LYS A 1 589 ? 18.454 21.581 -9.693 1.00 77.31 589 LYS A O 1
ATOM 4647 N N . ASN A 1 590 ? 19.106 21.926 -11.800 1.00 72.75 590 ASN A N 1
ATOM 4648 C CA . ASN A 1 590 ? 17.749 22.075 -12.326 1.00 72.75 590 ASN A CA 1
ATOM 4649 C C . ASN A 1 590 ? 16.918 20.808 -12.071 1.00 72.75 590 ASN A C 1
ATOM 4651 O O . ASN A 1 590 ? 15.756 20.896 -11.672 1.00 72.75 590 ASN A O 1
ATOM 4655 N N . THR A 1 591 ? 17.524 19.631 -12.255 1.00 73.06 591 THR A N 1
ATOM 4656 C CA . THR A 1 591 ? 16.884 18.337 -11.986 1.00 73.06 591 THR A CA 1
ATOM 4657 C C . THR A 1 591 ? 16.581 18.165 -10.497 1.00 73.06 591 THR A C 1
ATOM 4659 O O . THR A 1 591 ? 15.454 17.810 -10.145 1.00 73.06 591 THR A O 1
ATOM 4662 N N . GLU A 1 592 ? 17.539 18.478 -9.618 1.00 75.94 592 GLU A N 1
ATOM 4663 C CA . GLU A 1 592 ? 17.355 18.405 -8.161 1.00 75.94 592 GLU A CA 1
ATOM 4664 C C . GLU A 1 592 ? 16.265 19.371 -7.664 1.00 75.94 592 GLU A C 1
ATOM 4666 O O . GLU A 1 592 ? 15.329 18.942 -6.992 1.00 75.94 592 GLU A O 1
ATOM 4671 N N . VAL A 1 593 ? 16.313 20.648 -8.059 1.00 70.69 593 VAL A N 1
ATOM 4672 C CA . VAL A 1 593 ? 15.326 21.669 -7.658 1.00 70.69 593 VAL A CA 1
ATOM 4673 C C . VAL A 1 593 ? 13.935 21.341 -8.209 1.00 70.69 593 VAL A C 1
ATOM 4675 O O . VAL A 1 593 ? 12.937 21.501 -7.506 1.00 70.69 593 VAL A O 1
ATOM 4678 N N . THR A 1 594 ? 13.840 20.817 -9.436 1.00 69.50 594 THR A N 1
ATOM 4679 C CA . THR A 1 594 ? 12.563 20.359 -10.012 1.00 69.50 594 THR A CA 1
ATOM 4680 C C . THR A 1 594 ? 11.988 19.170 -9.238 1.00 69.50 594 THR A C 1
ATOM 4682 O O . THR A 1 594 ? 10.773 19.097 -9.033 1.00 69.50 594 THR A O 1
ATOM 4685 N N . ALA A 1 595 ? 12.832 18.236 -8.792 1.00 71.50 595 ALA A N 1
ATOM 4686 C CA . ALA A 1 595 ? 12.401 17.112 -7.968 1.00 71.50 595 ALA A CA 1
ATOM 4687 C C . ALA A 1 595 ? 11.913 17.574 -6.584 1.00 71.50 595 ALA A C 1
ATOM 4689 O O . ALA A 1 595 ? 10.848 17.132 -6.149 1.00 71.50 595 ALA A O 1
ATOM 4690 N N . SER A 1 596 ? 12.627 18.498 -5.931 1.00 71.94 596 SER A N 1
ATOM 4691 C CA . SER A 1 596 ? 12.195 19.098 -4.661 1.00 71.94 596 SER A CA 1
ATOM 4692 C C . SER A 1 596 ? 10.882 19.870 -4.811 1.00 71.94 596 SER A C 1
ATOM 4694 O O . SER A 1 596 ? 9.974 19.662 -4.012 1.00 71.94 596 SER A O 1
ATOM 4696 N N . LEU A 1 597 ? 10.707 20.657 -5.882 1.00 73.44 597 LEU A N 1
ATOM 4697 C CA . LEU A 1 597 ? 9.453 21.372 -6.151 1.00 73.44 597 LEU A CA 1
ATOM 4698 C C . LEU A 1 597 ? 8.258 20.416 -6.247 1.00 73.44 597 LEU A C 1
ATOM 4700 O O . LEU A 1 597 ? 7.217 20.677 -5.652 1.00 73.44 597 LEU A O 1
ATOM 4704 N N . LYS A 1 598 ? 8.397 19.287 -6.957 1.00 72.06 598 LYS A N 1
ATOM 4705 C CA . LYS A 1 598 ? 7.322 18.282 -7.050 1.00 72.06 598 LYS A CA 1
ATOM 4706 C C . LYS A 1 598 ? 6.930 17.732 -5.677 1.00 72.06 598 LYS A C 1
ATOM 4708 O O . LYS A 1 598 ? 5.745 17.557 -5.414 1.00 72.06 598 LYS A O 1
ATOM 4713 N N . LYS A 1 599 ? 7.911 17.472 -4.810 1.00 73.94 599 LYS A N 1
ATOM 4714 C CA . LYS A 1 599 ? 7.667 16.952 -3.458 1.00 73.94 599 LYS A CA 1
ATOM 4715 C C . LYS A 1 599 ? 7.010 18.000 -2.551 1.00 73.94 599 LYS A C 1
ATOM 4717 O O . LYS A 1 599 ? 6.030 17.675 -1.894 1.00 73.94 599 LYS A O 1
ATOM 4722 N N . VAL A 1 600 ? 7.468 19.255 -2.588 1.00 67.31 600 VAL A N 1
ATOM 4723 C CA . VAL A 1 600 ? 6.858 20.368 -1.832 1.00 67.31 600 VAL A CA 1
ATOM 4724 C C . VAL A 1 600 ? 5.415 20.628 -2.286 1.00 67.31 600 VAL A C 1
ATOM 4726 O O . VAL A 1 600 ? 4.529 20.803 -1.456 1.00 67.31 600 VAL A O 1
ATOM 4729 N N . VAL A 1 601 ? 5.131 20.565 -3.593 1.00 69.38 601 VAL A N 1
ATOM 4730 C CA . VAL A 1 601 ? 3.757 20.683 -4.119 1.00 69.38 601 VAL A CA 1
ATOM 4731 C C . VAL A 1 601 ? 2.851 19.546 -3.628 1.00 69.38 601 VAL A C 1
ATOM 4733 O O . VAL A 1 601 ? 1.679 19.791 -3.354 1.00 69.38 601 VAL A O 1
ATOM 4736 N N . ASN A 1 602 ? 3.370 18.321 -3.488 1.00 70.00 602 ASN A N 1
ATOM 4737 C CA . ASN A 1 602 ? 2.596 17.209 -2.927 1.00 70.00 602 ASN A CA 1
ATOM 4738 C C . ASN A 1 602 ? 2.267 17.427 -1.444 1.00 70.00 602 ASN A C 1
ATOM 4740 O O . ASN A 1 602 ? 1.115 17.238 -1.071 1.00 70.00 602 ASN A O 1
ATOM 4744 N N . ILE A 1 603 ? 3.219 17.912 -0.637 1.00 66.38 603 ILE A N 1
ATOM 4745 C CA . ILE A 1 603 ? 2.951 18.309 0.759 1.00 66.38 603 ILE A CA 1
ATOM 4746 C C . ILE A 1 603 ? 1.848 19.377 0.800 1.00 66.38 603 ILE A C 1
ATOM 4748 O O . ILE A 1 603 ? 0.934 19.296 1.612 1.00 66.38 603 ILE A O 1
ATOM 4752 N N . GLY A 1 604 ? 1.870 20.339 -0.129 1.00 66.31 604 GLY A N 1
ATOM 4753 C CA . GLY A 1 604 ? 0.823 21.359 -0.236 1.00 66.31 604 GLY A CA 1
ATOM 4754 C C . GLY A 1 604 ? -0.575 20.780 -0.478 1.00 66.31 604 GLY A C 1
ATOM 4755 O O . GLY A 1 604 ? -1.539 21.282 0.094 1.00 66.31 604 GLY A O 1
ATOM 4756 N N . ARG A 1 605 ? -0.686 19.706 -1.271 1.00 70.94 605 ARG A N 1
ATOM 4757 C CA . ARG A 1 605 ? -1.955 18.988 -1.484 1.00 70.94 605 ARG A CA 1
ATOM 4758 C C . ARG A 1 605 ? -2.403 18.235 -0.235 1.00 70.94 605 ARG A C 1
ATOM 4760 O O . ARG A 1 605 ? -3.565 18.336 0.128 1.00 70.94 605 ARG A O 1
ATOM 4767 N N . GLU A 1 606 ? -1.484 17.554 0.451 1.00 69.69 606 GLU A N 1
ATOM 4768 C CA . GLU A 1 606 ? -1.785 16.870 1.720 1.00 69.69 606 GLU A CA 1
ATOM 4769 C C . GLU A 1 606 ? -2.334 17.861 2.765 1.00 69.69 606 GLU A C 1
ATOM 4771 O O . GLU A 1 606 ? -3.332 17.578 3.426 1.00 69.69 606 GLU A O 1
ATOM 4776 N N . VAL A 1 607 ? -1.745 19.062 2.861 1.00 69.75 607 VAL A N 1
ATOM 4777 C CA . VAL A 1 607 ? -2.242 20.140 3.736 1.00 69.75 607 VAL A CA 1
ATOM 4778 C C . VAL A 1 607 ? -3.644 20.609 3.314 1.00 69.75 607 VAL A C 1
ATOM 4780 O O . VAL A 1 607 ? -4.502 20.819 4.170 1.00 69.75 607 VAL A O 1
ATOM 4783 N N . GLU A 1 608 ? -3.914 20.765 2.013 1.00 69.44 608 GLU A N 1
ATOM 4784 C CA . GLU A 1 608 ? -5.247 21.136 1.506 1.00 69.44 608 GLU A CA 1
ATOM 4785 C C . GLU A 1 608 ? -6.322 20.079 1.794 1.00 69.44 608 GLU A C 1
ATOM 4787 O O . GLU A 1 608 ? -7.457 20.438 2.137 1.00 69.44 608 GLU A O 1
ATOM 4792 N N . ASP A 1 609 ? -5.971 18.798 1.699 1.00 69.31 609 ASP A N 1
ATOM 4793 C CA . ASP A 1 609 ? -6.869 17.685 2.009 1.00 69.31 609 ASP A CA 1
ATOM 4794 C C . ASP A 1 609 ? -7.237 17.686 3.502 1.00 69.31 609 ASP A C 1
ATOM 4796 O O . ASP A 1 609 ? -8.421 17.611 3.843 1.00 69.31 609 ASP A O 1
ATOM 4800 N N . GLN A 1 610 ? -6.257 17.884 4.393 1.00 72.88 610 GLN A N 1
ATOM 4801 C CA . GLN A 1 610 ? -6.489 17.997 5.841 1.00 72.88 610 GLN A CA 1
ATOM 4802 C C . GLN A 1 610 ? -7.352 19.217 6.203 1.00 72.88 610 GLN A C 1
ATOM 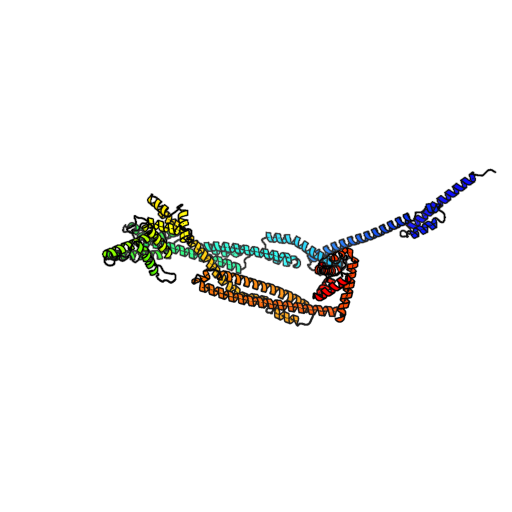4804 O O . GLN A 1 610 ? -8.312 19.101 6.968 1.00 72.88 610 GLN A O 1
ATOM 4809 N N . ILE A 1 611 ? -7.085 20.380 5.595 1.00 74.44 611 ILE A N 1
ATOM 4810 C CA . ILE A 1 611 ? -7.919 21.588 5.744 1.00 74.44 611 ILE A CA 1
ATOM 4811 C C . ILE A 1 611 ? -9.370 21.298 5.343 1.00 74.44 611 ILE A C 1
ATOM 4813 O O . ILE A 1 611 ? -10.305 21.690 6.045 1.00 74.44 611 ILE A O 1
ATOM 4817 N N . SER A 1 612 ? -9.569 20.620 4.211 1.00 69.38 612 SER A N 1
ATOM 4818 C CA . SER A 1 612 ? -10.900 20.292 3.691 1.00 69.38 612 SER A CA 1
ATOM 4819 C C . SER A 1 612 ? -11.634 19.316 4.607 1.00 69.38 612 SER A C 1
ATOM 4821 O O . SER A 1 612 ? -12.820 19.502 4.892 1.00 69.38 612 SER A O 1
ATOM 4823 N N . GLN A 1 613 ? -10.918 18.318 5.126 1.00 72.25 613 GLN A N 1
ATOM 4824 C CA . GLN A 1 613 ? -11.448 17.354 6.077 1.00 72.25 613 GLN A CA 1
ATOM 4825 C C . GLN A 1 613 ? -11.903 18.047 7.369 1.00 72.25 613 GLN A C 1
ATOM 4827 O O . GLN A 1 613 ? -13.064 17.899 7.752 1.00 72.25 613 GLN A O 1
ATOM 4832 N N . ILE A 1 614 ? -11.061 18.877 7.991 1.00 74.56 614 ILE A N 1
ATOM 4833 C CA . ILE A 1 614 ? -11.419 19.616 9.215 1.00 74.56 614 ILE A CA 1
ATOM 4834 C C . ILE A 1 614 ? -12.595 20.572 8.969 1.00 74.56 614 ILE A C 1
ATOM 4836 O O . ILE A 1 614 ? -13.534 20.595 9.764 1.00 74.56 614 ILE A O 1
ATOM 4840 N N . LYS A 1 615 ? -12.620 21.298 7.839 1.00 77.75 615 LYS A N 1
ATOM 4841 C CA . LYS A 1 615 ? -13.762 22.156 7.462 1.00 77.75 615 LYS A CA 1
ATOM 4842 C C . LYS A 1 615 ? -15.065 21.367 7.340 1.00 77.75 615 LYS A C 1
ATOM 4844 O O . LYS A 1 615 ? -16.099 21.833 7.811 1.00 77.75 615 LYS A O 1
ATOM 4849 N N . SER A 1 616 ? -15.022 20.171 6.749 1.00 68.19 616 SER A N 1
ATOM 4850 C CA . SER A 1 616 ? -16.206 19.310 6.634 1.00 68.19 616 SER A CA 1
ATOM 4851 C C . SER A 1 616 ? -16.727 18.843 7.997 1.00 68.19 616 SER A C 1
ATOM 4853 O O . SER A 1 616 ? -17.937 18.759 8.193 1.00 68.19 616 SER A O 1
ATOM 4855 N N . TYR A 1 617 ? -15.827 18.609 8.958 1.00 73.69 617 TYR A N 1
ATOM 4856 C CA . TYR A 1 617 ? -16.196 18.240 10.321 1.00 73.69 617 TYR A CA 1
ATOM 4857 C C . TYR A 1 617 ? -16.774 19.413 11.107 1.00 73.69 617 TYR A C 1
ATOM 4859 O O . TYR A 1 617 ? -17.812 19.243 11.743 1.00 73.69 617 TYR A O 1
ATOM 4867 N N . LEU A 1 618 ? -16.155 20.594 11.026 1.00 77.38 618 LEU A N 1
ATOM 4868 C CA . LEU A 1 618 ? -16.653 21.817 11.665 1.00 77.38 618 LEU A CA 1
ATOM 4869 C C . LEU A 1 618 ? -18.023 22.252 11.121 1.00 77.38 618 LEU A C 1
ATOM 4871 O O . LEU A 1 618 ? -18.788 22.881 11.841 1.00 77.38 618 LEU A O 1
ATOM 4875 N N . ALA A 1 619 ? -18.358 21.884 9.881 1.00 72.94 619 ALA A N 1
ATOM 4876 C CA . ALA A 1 619 ? -19.661 22.157 9.273 1.00 72.94 619 ALA A CA 1
ATOM 4877 C C . ALA A 1 619 ? -20.794 21.225 9.754 1.00 72.94 619 ALA A C 1
ATOM 4879 O O . ALA A 1 619 ? -21.941 21.386 9.331 1.00 72.94 619 ALA A O 1
ATOM 4880 N N . LEU A 1 620 ? -20.507 20.223 10.596 1.00 73.19 620 LEU A N 1
ATOM 4881 C CA . LEU A 1 620 ? -21.543 19.330 11.116 1.00 73.19 620 LEU A CA 1
ATOM 4882 C C . LEU A 1 620 ? -22.427 20.071 12.141 1.00 73.19 620 LEU A C 1
ATOM 4884 O O . LEU A 1 620 ? -21.888 20.555 13.136 1.00 73.19 620 LEU A O 1
ATOM 4888 N N . PRO A 1 621 ? -23.773 20.049 12.003 1.00 62.53 621 PRO A N 1
ATOM 4889 C CA . PRO A 1 621 ? -24.695 20.804 12.869 1.00 62.53 621 PRO A CA 1
ATOM 4890 C C . PRO A 1 621 ? -24.528 20.557 14.373 1.00 62.53 621 PRO A C 1
ATOM 4892 O O . PRO A 1 621 ? -24.815 21.422 15.193 1.00 62.53 621 PRO A O 1
ATOM 4895 N N . ARG A 1 622 ? -24.029 19.377 14.753 1.00 65.06 622 ARG A N 1
ATOM 4896 C CA . ARG A 1 622 ? -23.788 19.003 16.152 1.00 65.06 622 ARG A CA 1
ATOM 4897 C C . ARG A 1 622 ? -22.773 19.898 16.872 1.00 65.06 622 ARG A C 1
ATOM 4899 O O . ARG A 1 622 ? -22.902 20.067 18.072 1.00 65.06 622 ARG A O 1
ATOM 4906 N N . PHE A 1 623 ? -21.798 20.484 16.169 1.00 66.25 623 PHE A N 1
ATOM 4907 C CA . PHE A 1 623 ? -20.833 21.408 16.787 1.00 66.25 623 PHE A CA 1
ATOM 4908 C C . PHE A 1 623 ? -21.458 22.758 17.161 1.00 66.25 623 PHE A C 1
ATOM 4910 O O . PHE A 1 623 ? -20.893 23.487 17.974 1.00 66.25 623 PHE A O 1
ATOM 4917 N N . ASP A 1 624 ? -22.609 23.093 16.571 1.00 63.81 624 ASP A N 1
ATOM 4918 C CA . ASP A 1 624 ? -23.406 24.265 16.938 1.00 63.81 624 ASP A CA 1
ATOM 4919 C C . ASP A 1 624 ? -24.460 23.936 18.010 1.00 63.81 624 ASP A C 1
ATOM 4921 O O . ASP A 1 624 ? -24.903 24.829 18.727 1.00 63.81 624 ASP A O 1
ATOM 4925 N N . GLN A 1 625 ? -24.877 22.669 18.111 1.00 64.69 625 GLN A N 1
ATOM 4926 C CA . GLN A 1 625 ? -26.007 22.237 18.943 1.00 64.69 625 GLN A CA 1
ATOM 4927 C C . GLN A 1 625 ? -25.601 21.593 20.277 1.00 64.69 625 GLN A C 1
ATOM 4929 O O . GLN A 1 625 ? -26.428 21.550 21.184 1.00 64.69 625 GLN A O 1
ATOM 4934 N N . ASP A 1 626 ? -24.366 21.099 20.411 1.00 68.06 626 ASP A N 1
ATOM 4935 C CA . ASP A 1 626 ? -23.879 20.405 21.608 1.00 68.06 626 ASP A CA 1
ATOM 4936 C C . ASP A 1 626 ? -22.771 21.213 22.318 1.00 68.06 626 ASP A C 1
ATOM 4938 O O . ASP A 1 626 ? -21.630 21.252 21.839 1.00 68.06 626 ASP A O 1
ATOM 4942 N N . PRO A 1 627 ? -23.068 21.847 23.472 1.00 66.50 627 PRO A N 1
ATOM 4943 C CA . PRO A 1 627 ? -22.090 22.616 24.241 1.00 66.50 627 PRO A CA 1
ATOM 4944 C C . PRO A 1 627 ? -20.884 21.800 24.721 1.00 66.50 627 PRO A C 1
ATOM 4946 O O . PRO A 1 627 ? -19.814 22.372 24.917 1.00 66.50 627 PRO A O 1
ATOM 4949 N N . SER A 1 628 ? -21.018 20.478 24.887 1.00 63.50 628 SER A N 1
ATOM 4950 C CA . SER A 1 628 ? -19.914 19.617 25.341 1.00 63.50 628 SER A CA 1
ATOM 4951 C C . SER A 1 628 ? -18.790 19.484 24.305 1.00 63.50 628 SER A C 1
ATOM 4953 O O . SER A 1 628 ? -17.666 19.127 24.647 1.00 63.50 628 SER A O 1
ATOM 4955 N N . LEU A 1 629 ? -19.068 19.826 23.041 1.00 72.62 629 LEU A N 1
ATOM 4956 C CA . LEU A 1 629 ? -18.104 19.795 21.940 1.00 72.62 629 LEU A CA 1
ATOM 4957 C C . LEU A 1 629 ? -17.409 21.145 21.703 1.00 72.62 629 LEU A C 1
ATOM 4959 O O . LEU A 1 629 ? -16.629 21.263 20.755 1.00 72.62 629 LEU A O 1
ATOM 4963 N N . ALA A 1 630 ? -17.676 22.162 22.530 1.00 74.44 630 ALA A N 1
ATOM 4964 C CA . ALA A 1 630 ? -17.127 23.507 22.357 1.00 74.44 630 ALA A CA 1
ATOM 4965 C C . ALA A 1 630 ? -15.588 23.521 22.367 1.00 74.44 630 ALA A C 1
ATOM 4967 O O . ALA A 1 630 ? -14.976 24.148 21.500 1.00 74.44 630 ALA A O 1
ATOM 4968 N N . ASP A 1 631 ? -14.963 22.766 23.274 1.00 73.44 631 ASP A N 1
ATOM 4969 C CA . ASP A 1 631 ? -13.500 22.680 23.373 1.00 73.44 631 ASP A CA 1
ATOM 4970 C C . ASP A 1 631 ? -12.890 21.970 22.155 1.00 73.44 631 ASP A C 1
ATOM 4972 O O . ASP A 1 631 ? -11.903 22.433 21.581 1.00 73.44 631 ASP A O 1
ATOM 4976 N N . THR A 1 632 ? -13.519 20.887 21.685 1.00 75.81 632 THR A N 1
ATOM 4977 C CA . THR A 1 632 ? -13.100 20.181 20.463 1.00 75.81 632 THR A CA 1
ATOM 4978 C C . THR A 1 632 ? -13.237 21.072 19.230 1.00 75.81 632 THR A C 1
ATOM 4980 O O . THR A 1 632 ? -12.347 21.093 18.381 1.00 75.81 632 THR A O 1
ATOM 4983 N N . ARG A 1 633 ? -14.324 21.846 19.130 1.00 82.25 633 ARG A N 1
ATOM 4984 C CA . ARG A 1 633 ? -14.517 22.819 18.051 1.00 82.25 633 ARG A CA 1
ATOM 4985 C C . ARG A 1 633 ? -13.417 23.875 18.058 1.00 82.25 633 ARG A C 1
ATOM 4987 O O . ARG A 1 633 ? -12.811 24.119 17.019 1.00 82.25 633 ARG A O 1
ATOM 4994 N N . ALA A 1 634 ? -13.139 24.467 19.220 1.00 82.31 634 ALA A N 1
ATOM 4995 C CA . ALA A 1 634 ? -12.101 25.479 19.374 1.00 82.31 634 ALA A CA 1
ATOM 4996 C C . ALA A 1 634 ? -10.706 24.927 19.024 1.00 82.31 634 ALA A C 1
ATOM 4998 O O . ALA A 1 634 ? -9.936 25.606 18.340 1.00 82.31 634 ALA A O 1
ATOM 4999 N N . SER A 1 635 ? -10.405 23.683 19.423 1.00 83.12 635 SER A N 1
ATOM 5000 C CA . SER A 1 635 ? -9.177 22.974 19.031 1.00 83.12 635 SER A CA 1
ATOM 5001 C C . SER A 1 635 ? -9.070 22.835 17.508 1.00 83.12 635 SER A C 1
ATOM 5003 O O . SER A 1 635 ? -8.098 23.296 16.906 1.00 83.12 635 SER A O 1
ATOM 5005 N N . LEU A 1 636 ? -10.105 22.296 16.855 1.00 79.00 636 LEU A N 1
ATOM 5006 C CA . LEU A 1 636 ? -10.128 22.095 15.403 1.00 79.00 636 LEU A CA 1
ATOM 5007 C C . LEU A 1 636 ? -10.066 23.415 14.617 1.00 79.00 636 LEU A C 1
ATOM 5009 O O . LEU A 1 636 ? -9.389 23.486 13.593 1.00 79.00 636 LEU A O 1
ATOM 5013 N N . GLU A 1 637 ? -10.720 24.478 15.089 1.00 87.69 637 GLU A N 1
ATOM 5014 C CA . GLU A 1 637 ? -10.620 25.819 14.496 1.00 87.69 637 GLU A CA 1
ATOM 5015 C C . GLU A 1 637 ? -9.205 26.405 14.626 1.00 87.69 637 GLU A C 1
ATOM 5017 O O . GLU A 1 637 ? -8.720 27.077 13.711 1.00 87.69 637 GLU A O 1
ATOM 5022 N N . ASN A 1 638 ? -8.514 26.144 15.740 1.00 86.81 638 ASN A N 1
ATOM 5023 C CA . ASN A 1 638 ? -7.123 26.550 15.918 1.00 86.81 638 ASN A CA 1
ATOM 5024 C C . ASN A 1 638 ? -6.184 25.770 14.981 1.00 86.81 638 ASN A C 1
ATOM 5026 O O . ASN A 1 638 ? -5.362 26.373 14.290 1.00 86.81 638 ASN A O 1
ATOM 5030 N N . LYS A 1 639 ? -6.365 24.449 14.872 1.00 82.06 639 LYS A N 1
ATOM 5031 C CA . LYS A 1 639 ? -5.613 23.591 13.938 1.00 82.06 639 LYS A CA 1
ATOM 5032 C C . LYS A 1 639 ? -5.847 23.978 12.488 1.00 82.06 639 LYS A C 1
ATOM 5034 O O . LYS A 1 639 ? -4.907 24.027 11.701 1.00 82.06 639 LYS A O 1
ATOM 5039 N N . LEU A 1 640 ? -7.078 24.347 12.139 1.00 86.81 640 LEU A N 1
ATOM 5040 C CA . LEU A 1 640 ? -7.401 24.869 10.817 1.00 86.81 640 LEU A CA 1
ATOM 5041 C C . LEU A 1 640 ? -6.581 26.126 10.492 1.00 86.81 640 LEU A C 1
ATOM 5043 O O . LEU A 1 640 ? -6.004 26.210 9.410 1.00 86.81 640 LEU A O 1
ATOM 5047 N N . LYS A 1 641 ? -6.469 27.071 11.436 1.00 88.94 641 LYS A N 1
ATOM 5048 C CA . LYS A 1 641 ? -5.628 28.271 11.269 1.00 88.94 641 LYS A CA 1
ATOM 5049 C C . LYS A 1 641 ? -4.147 27.917 11.120 1.00 88.94 641 LYS A C 1
ATOM 5051 O O . LYS A 1 641 ? -3.464 28.509 10.287 1.00 88.94 641 LYS A O 1
ATOM 5056 N N . GLN A 1 642 ? -3.652 26.954 11.897 1.00 81.88 642 GLN A N 1
ATOM 5057 C CA . GLN A 1 642 ? -2.264 26.485 11.813 1.00 81.88 642 GLN A CA 1
ATOM 5058 C C . GLN A 1 642 ? -1.967 25.808 10.468 1.00 81.88 642 GLN A C 1
ATOM 5060 O O . GLN A 1 642 ? -0.958 26.121 9.841 1.00 81.88 642 GLN A O 1
ATOM 5065 N N . LEU A 1 643 ? -2.866 24.956 9.969 1.00 78.62 643 LEU A N 1
ATOM 5066 C CA . LEU A 1 643 ? -2.746 24.339 8.645 1.00 78.62 643 LEU A CA 1
ATOM 5067 C C . LEU A 1 643 ? -2.831 25.371 7.518 1.00 78.62 643 LEU A C 1
ATOM 5069 O O . LEU A 1 643 ? -2.083 25.278 6.549 1.00 78.62 643 LEU A O 1
ATOM 5073 N N . GLU A 1 644 ? -3.701 26.377 7.628 1.00 84.25 644 GLU A N 1
ATOM 5074 C CA . GLU A 1 644 ? -3.767 27.476 6.657 1.00 84.25 644 GLU A CA 1
ATOM 5075 C C . GLU A 1 644 ? -2.466 28.301 6.641 1.00 84.25 644 GLU A C 1
ATOM 5077 O O . GLU A 1 644 ? -1.987 28.675 5.566 1.00 84.25 644 GLU A O 1
ATOM 5082 N N . ALA A 1 645 ? -1.833 28.512 7.800 1.00 82.19 645 ALA A N 1
ATOM 5083 C CA . ALA A 1 645 ? -0.502 29.112 7.886 1.00 82.19 645 ALA A CA 1
ATOM 5084 C C . ALA A 1 645 ? 0.588 28.203 7.280 1.00 82.19 645 ALA A C 1
ATOM 5086 O O . ALA A 1 645 ? 1.403 28.672 6.482 1.00 82.19 645 ALA A O 1
ATOM 5087 N N . GLY A 1 646 ? 0.563 26.900 7.582 1.00 76.31 646 GLY A N 1
ATOM 5088 C CA . GLY A 1 646 ? 1.462 25.894 7.005 1.00 76.31 646 GLY A CA 1
ATOM 5089 C C . GLY A 1 646 ? 1.339 25.799 5.482 1.00 76.31 646 GLY A C 1
ATOM 5090 O O . GLY A 1 646 ? 2.344 25.768 4.774 1.00 76.31 646 GLY A O 1
ATOM 5091 N N . LYS A 1 647 ? 0.117 25.881 4.944 1.00 81.75 647 LYS A N 1
ATOM 5092 C CA . LYS A 1 647 ? -0.141 26.004 3.503 1.00 81.75 647 LYS A CA 1
ATOM 5093 C C . LYS A 1 647 ? 0.535 27.246 2.922 1.00 81.75 647 LYS A C 1
ATOM 5095 O O . LYS A 1 647 ? 1.155 27.165 1.863 1.00 81.75 647 LYS A O 1
ATOM 5100 N N . GLY A 1 648 ? 0.428 28.387 3.605 1.00 79.06 648 GLY A N 1
ATOM 5101 C CA . GLY A 1 648 ? 1.105 29.625 3.216 1.00 79.06 648 GLY A CA 1
ATOM 5102 C C . GLY A 1 648 ? 2.626 29.462 3.139 1.00 79.06 648 GLY A C 1
ATOM 5103 O O . GLY A 1 648 ? 3.238 29.886 2.157 1.00 79.06 648 GLY A O 1
ATOM 5104 N N . PHE A 1 649 ? 3.220 28.783 4.122 1.00 79.00 649 PHE A N 1
ATOM 5105 C CA . PHE A 1 649 ? 4.644 28.445 4.135 1.00 79.00 649 PHE A CA 1
ATOM 5106 C C . PHE A 1 649 ? 5.037 27.540 2.955 1.00 79.00 649 PHE A C 1
ATOM 5108 O O . PHE A 1 649 ? 5.914 27.905 2.172 1.00 79.00 649 PHE A O 1
ATOM 5115 N N . VAL A 1 650 ? 4.328 26.424 2.746 1.00 71.50 650 VAL A N 1
ATOM 5116 C CA . VAL A 1 650 ? 4.575 25.489 1.631 1.00 71.50 650 VAL A CA 1
ATOM 5117 C C . VAL A 1 650 ? 4.489 26.192 0.270 1.00 71.50 650 VAL A C 1
ATOM 5119 O O . VAL A 1 650 ? 5.325 25.966 -0.606 1.00 71.50 650 VAL A O 1
ATOM 5122 N N . LEU A 1 651 ? 3.494 27.066 0.078 1.00 76.62 651 LEU A N 1
ATOM 5123 C CA . LEU A 1 651 ? 3.328 27.829 -1.162 1.00 76.62 651 LEU A CA 1
ATOM 5124 C C . LEU A 1 651 ? 4.464 28.832 -1.387 1.00 76.62 651 LEU A C 1
ATOM 5126 O O . LEU A 1 651 ? 4.920 28.981 -2.523 1.00 76.62 651 LEU A O 1
ATOM 5130 N N . ASN A 1 652 ? 4.935 29.496 -0.329 1.00 82.75 652 ASN A N 1
ATOM 5131 C CA . ASN A 1 652 ? 6.081 30.398 -0.412 1.00 82.75 652 ASN A CA 1
ATOM 5132 C C . ASN A 1 652 ? 7.344 29.641 -0.850 1.00 82.75 652 ASN A C 1
ATOM 5134 O O . ASN A 1 652 ? 8.005 30.038 -1.810 1.00 82.75 652 ASN A O 1
ATOM 5138 N N . GLU A 1 653 ? 7.632 28.500 -0.228 1.00 79.75 653 GLU A N 1
ATOM 5139 C CA . GLU A 1 653 ? 8.795 27.678 -0.572 1.00 79.75 653 GLU A CA 1
ATOM 5140 C C . GLU A 1 653 ? 8.707 27.088 -1.990 1.00 79.75 653 GLU A C 1
ATOM 5142 O O . GLU A 1 653 ? 9.666 27.140 -2.767 1.00 79.75 653 GLU A O 1
ATOM 5147 N N . ALA A 1 654 ? 7.526 26.617 -2.404 1.00 71.50 654 ALA A N 1
ATOM 5148 C CA . ALA A 1 654 ? 7.291 26.195 -3.785 1.00 71.50 654 ALA A CA 1
ATOM 5149 C C . ALA A 1 654 ? 7.543 27.339 -4.784 1.00 71.50 654 ALA A C 1
ATOM 5151 O O . ALA A 1 654 ? 8.119 27.125 -5.857 1.00 71.50 654 ALA A O 1
ATOM 5152 N N . GLN A 1 655 ? 7.149 28.569 -4.439 1.00 82.56 655 GLN A N 1
ATOM 5153 C CA . GLN A 1 655 ? 7.394 29.742 -5.271 1.00 82.56 655 GLN A CA 1
ATOM 5154 C C . GLN A 1 655 ? 8.886 30.095 -5.340 1.00 82.56 655 GLN A C 1
ATOM 5156 O O . GLN A 1 655 ? 9.377 30.433 -6.421 1.00 82.56 655 GLN A O 1
ATOM 5161 N N . GLN A 1 656 ? 9.630 29.966 -4.239 1.00 79.50 656 GLN A N 1
ATOM 5162 C CA . GLN A 1 656 ? 11.081 30.160 -4.231 1.00 79.50 656 GLN A CA 1
ATOM 5163 C C . GLN A 1 656 ? 11.801 29.130 -5.116 1.00 79.50 656 GLN A C 1
ATOM 5165 O O . GLN A 1 656 ? 12.620 29.511 -5.956 1.00 79.50 656 GLN A O 1
ATOM 5170 N N . LEU A 1 657 ? 11.435 27.846 -5.030 1.00 73.44 657 LEU A N 1
ATOM 5171 C CA . LEU A 1 657 ? 11.974 26.791 -5.899 1.00 73.44 657 LEU A CA 1
ATOM 5172 C C . LEU A 1 657 ? 11.637 27.037 -7.378 1.00 73.44 657 LEU A C 1
ATOM 5174 O O . LEU A 1 657 ? 12.493 26.887 -8.253 1.00 73.44 657 LEU A O 1
ATOM 5178 N N . LYS A 1 658 ? 10.411 27.480 -7.680 1.00 77.06 658 LYS A N 1
ATOM 5179 C CA . LYS A 1 658 ? 10.010 27.867 -9.042 1.00 77.06 658 LYS A CA 1
ATOM 5180 C C . LYS A 1 658 ? 10.846 29.039 -9.564 1.00 77.06 658 LYS A C 1
ATOM 5182 O O . LYS A 1 658 ? 11.290 29.008 -10.713 1.00 77.06 658 LYS A O 1
ATOM 5187 N N . ASN A 1 659 ? 11.101 30.044 -8.726 1.00 80.06 659 ASN A N 1
ATOM 5188 C CA . ASN A 1 659 ? 11.975 31.167 -9.062 1.00 80.06 659 ASN A CA 1
ATOM 5189 C C . ASN A 1 659 ? 13.414 30.699 -9.326 1.00 80.06 659 ASN A C 1
ATOM 5191 O O . ASN A 1 659 ? 14.012 31.126 -10.313 1.00 80.06 659 ASN A O 1
ATOM 5195 N N . ALA A 1 660 ? 13.947 29.781 -8.514 1.00 73.81 660 ALA A N 1
ATOM 5196 C CA . ALA A 1 660 ? 15.264 29.186 -8.728 1.00 73.81 660 ALA A CA 1
ATOM 5197 C C . ALA A 1 660 ? 15.349 28.448 -10.077 1.00 73.81 660 ALA A C 1
ATOM 5199 O O . ALA A 1 660 ? 16.275 28.701 -10.843 1.00 73.81 660 ALA A O 1
ATOM 5200 N N . ILE A 1 661 ? 14.350 27.632 -10.437 1.00 75.00 661 ILE A N 1
ATOM 5201 C CA . ILE A 1 661 ? 14.283 26.965 -11.754 1.00 75.00 661 ILE A CA 1
ATOM 5202 C C . ILE A 1 661 ? 14.317 27.988 -12.897 1.00 75.00 661 ILE A C 1
ATOM 5204 O O . ILE A 1 661 ? 15.046 27.802 -13.872 1.00 75.00 661 ILE A O 1
ATOM 5208 N N . MET A 1 662 ? 13.551 29.080 -12.791 1.00 78.75 662 MET A N 1
ATOM 5209 C CA . MET A 1 662 ? 13.556 30.138 -13.810 1.00 78.75 662 MET A CA 1
ATOM 5210 C C . MET A 1 662 ? 14.933 30.801 -13.935 1.00 78.75 662 MET A C 1
ATOM 5212 O O . MET A 1 662 ? 15.414 30.992 -15.054 1.00 78.75 662 MET A O 1
ATOM 5216 N N . LYS A 1 663 ? 15.595 31.095 -12.807 1.00 79.00 663 LYS A N 1
ATOM 5217 C CA . LYS A 1 663 ? 16.956 31.650 -12.800 1.00 79.00 663 LYS A CA 1
ATOM 5218 C C . LYS A 1 663 ? 17.969 30.681 -13.431 1.00 79.00 663 LYS A C 1
ATOM 5220 O O . LYS A 1 663 ? 18.752 31.116 -14.272 1.00 79.00 663 LYS A O 1
ATOM 5225 N N . ILE A 1 664 ? 17.914 29.383 -13.106 1.00 72.06 664 ILE A N 1
ATOM 5226 C CA . ILE A 1 664 ? 18.793 28.353 -13.695 1.00 72.06 664 ILE A CA 1
ATOM 5227 C C . ILE A 1 664 ? 18.605 28.287 -15.209 1.00 72.06 664 ILE A C 1
ATOM 5229 O O . ILE A 1 664 ? 19.579 28.375 -15.948 1.00 72.06 664 ILE A O 1
ATOM 5233 N N . ARG A 1 665 ? 17.358 28.205 -15.687 1.00 77.06 665 ARG A N 1
ATOM 5234 C CA . ARG A 1 665 ? 17.065 28.172 -17.130 1.00 77.06 665 ARG A CA 1
ATOM 5235 C C . ARG A 1 665 ? 17.582 29.419 -17.843 1.00 77.06 665 ARG A C 1
ATOM 5237 O O . ARG A 1 665 ? 18.163 29.305 -18.919 1.00 77.06 665 ARG A O 1
ATOM 5244 N N . SER A 1 666 ? 17.418 30.596 -17.236 1.00 76.50 666 SER A N 1
ATOM 5245 C CA . SER A 1 666 ? 17.957 31.843 -17.785 1.00 76.50 666 SER A CA 1
ATOM 5246 C C . SER A 1 666 ? 19.489 31.853 -17.825 1.00 76.50 666 SER A C 1
ATOM 5248 O O . SER A 1 666 ? 20.052 32.390 -18.777 1.00 76.50 666 SER A O 1
ATOM 5250 N N . ALA A 1 667 ? 20.161 31.289 -16.819 1.00 71.44 667 ALA A N 1
ATOM 5251 C CA . ALA A 1 667 ? 21.617 31.190 -16.783 1.00 71.44 667 ALA A CA 1
ATOM 5252 C C . ALA A 1 667 ? 22.139 30.186 -17.822 1.00 71.44 667 ALA A C 1
ATOM 5254 O O . ALA A 1 667 ? 23.007 30.539 -18.617 1.00 71.44 667 ALA A O 1
ATOM 5255 N N . SER A 1 668 ? 21.555 28.985 -17.898 1.00 70.00 668 SER A N 1
ATOM 5256 C CA . SER A 1 668 ? 21.872 27.984 -18.926 1.00 70.00 668 SER A CA 1
ATOM 5257 C C . SER A 1 668 ? 21.700 28.549 -20.338 1.00 70.00 668 SER A C 1
ATOM 5259 O O . SER A 1 668 ? 22.572 28.345 -21.178 1.00 70.00 668 SER A O 1
ATOM 5261 N N . LYS A 1 669 ? 20.634 29.329 -20.579 1.00 71.38 669 LYS A N 1
ATOM 5262 C CA . LYS A 1 669 ? 20.409 30.028 -21.853 1.00 71.38 669 LYS A CA 1
ATOM 5263 C C . LYS A 1 669 ? 21.572 30.961 -22.207 1.00 71.38 669 LYS A C 1
ATOM 5265 O O . LYS A 1 669 ? 22.130 30.829 -23.291 1.00 71.38 669 LYS A O 1
ATOM 5270 N N . LYS A 1 670 ? 21.996 31.830 -21.280 1.00 71.25 670 LYS A N 1
ATOM 5271 C CA . LYS A 1 670 ? 23.140 32.735 -21.500 1.00 71.25 670 LYS A CA 1
ATOM 5272 C C . LYS A 1 670 ? 24.430 31.974 -21.817 1.00 71.25 670 LYS A C 1
ATOM 5274 O O . LYS A 1 670 ? 25.157 32.367 -22.719 1.00 71.25 670 LYS A O 1
ATOM 5279 N N . VAL A 1 671 ? 24.704 30.873 -21.110 1.00 65.62 671 VAL A N 1
ATOM 5280 C CA . VAL A 1 671 ? 25.900 30.042 -21.345 1.00 65.62 671 VAL A CA 1
ATOM 5281 C C . VAL A 1 671 ? 25.901 29.419 -22.742 1.00 65.62 671 VAL A C 1
ATOM 5283 O O . VAL A 1 671 ? 26.940 29.404 -23.405 1.00 65.62 671 VAL A O 1
ATOM 5286 N N . VAL A 1 672 ? 24.753 28.912 -23.196 1.00 60.50 672 VAL A N 1
ATOM 5287 C CA . VAL A 1 672 ? 24.604 28.345 -24.543 1.00 60.50 672 VAL A CA 1
ATOM 5288 C C . VAL A 1 672 ? 24.759 29.435 -25.604 1.00 60.50 672 VAL A C 1
ATOM 5290 O O . VAL A 1 672 ? 25.525 29.241 -26.544 1.00 60.50 672 VAL A O 1
ATOM 5293 N N . GLU A 1 673 ? 24.129 30.600 -25.423 1.00 62.66 673 GLU A N 1
ATOM 5294 C CA . GLU A 1 673 ? 24.266 31.751 -26.328 1.00 62.66 673 GLU A CA 1
ATOM 5295 C C . GLU A 1 673 ? 25.732 32.192 -26.468 1.00 62.66 673 GLU A C 1
ATOM 5297 O O . GLU A 1 673 ? 26.224 32.323 -27.587 1.00 62.66 673 GLU A O 1
ATOM 5302 N N . THR A 1 674 ? 26.469 32.336 -25.359 1.00 63.25 674 THR A N 1
ATOM 5303 C CA . THR A 1 674 ? 27.899 32.698 -25.389 1.00 63.25 674 THR A CA 1
ATOM 5304 C C . THR A 1 674 ? 28.744 31.637 -26.098 1.00 63.25 674 THR A C 1
ATOM 5306 O O . THR A 1 674 ? 29.524 31.969 -26.984 1.00 63.25 674 THR A O 1
ATOM 5309 N N . LYS A 1 675 ? 28.543 30.345 -25.800 1.00 60.34 675 LYS A N 1
ATOM 5310 C CA . LYS A 1 675 ? 29.294 29.260 -26.456 1.00 60.34 675 LYS A CA 1
ATOM 5311 C C . LYS A 1 675 ? 29.000 29.128 -27.948 1.00 60.34 675 LYS A C 1
ATOM 5313 O O . LYS A 1 675 ? 29.894 28.772 -28.709 1.00 60.34 675 LYS A O 1
ATOM 5318 N N . VAL A 1 676 ? 27.762 29.367 -28.375 1.00 52.88 676 VAL A N 1
ATOM 5319 C CA . VAL A 1 676 ? 27.377 29.316 -29.794 1.00 52.88 676 VAL A CA 1
ATOM 5320 C C . VAL A 1 676 ? 27.995 30.480 -30.568 1.00 52.88 676 VAL A C 1
ATOM 5322 O O . VAL A 1 676 ? 28.426 30.278 -31.706 1.00 52.88 676 VAL A O 1
ATOM 5325 N N . ILE A 1 677 ? 28.068 31.664 -29.955 1.00 53.06 677 ILE A N 1
ATOM 5326 C CA . ILE A 1 677 ? 28.748 32.838 -30.515 1.00 53.06 677 ILE A CA 1
ATOM 5327 C C . ILE A 1 677 ? 30.259 32.573 -30.628 1.00 53.06 677 ILE A C 1
ATOM 5329 O O . ILE A 1 677 ? 30.821 32.736 -31.713 1.00 53.06 677 ILE A O 1
ATOM 5333 N N . ASP A 1 678 ? 30.885 32.070 -29.559 1.00 53.81 678 ASP A N 1
ATOM 5334 C CA . ASP A 1 678 ? 32.330 31.807 -29.499 1.00 53.81 678 ASP A CA 1
ATOM 5335 C C . ASP A 1 678 ? 32.770 30.671 -30.442 1.00 53.81 678 ASP A C 1
ATOM 5337 O O . ASP A 1 678 ? 33.747 30.813 -31.176 1.00 53.81 678 ASP A O 1
ATOM 5341 N N . ASN A 1 679 ? 32.038 29.551 -30.493 1.00 48.72 679 ASN A N 1
ATOM 5342 C CA . ASN A 1 679 ? 32.417 28.395 -31.320 1.00 48.72 679 ASN A CA 1
ATOM 5343 C C . ASN A 1 679 ? 32.239 28.625 -32.827 1.00 48.72 679 ASN A C 1
ATOM 5345 O O . ASN A 1 679 ? 32.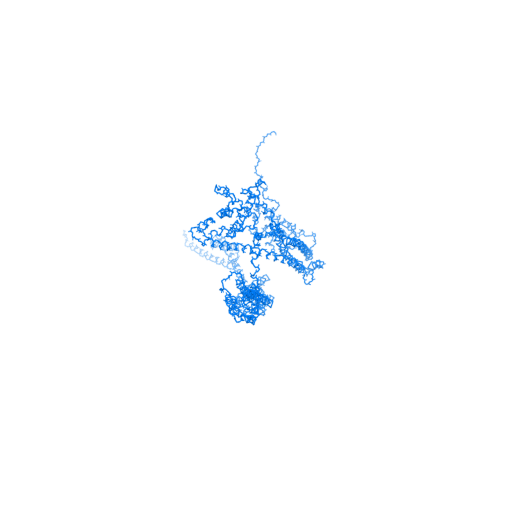852 27.914 -33.622 1.00 48.72 679 ASN A O 1
ATOM 5349 N N . ASN A 1 680 ? 31.408 29.588 -33.233 1.00 45.91 680 ASN A N 1
ATOM 5350 C CA . ASN A 1 680 ? 31.139 29.854 -34.647 1.00 45.91 680 ASN A CA 1
ATOM 5351 C C . ASN A 1 680 ? 31.760 31.163 -35.159 1.00 45.91 680 ASN A C 1
ATOM 5353 O O . ASN A 1 680 ? 31.564 31.489 -36.330 1.00 45.91 680 ASN A O 1
ATOM 5357 N N . ASN A 1 681 ? 32.500 31.914 -34.327 1.00 49.72 681 ASN A N 1
ATOM 5358 C CA . ASN A 1 681 ? 33.044 33.237 -34.677 1.00 49.72 681 ASN A CA 1
ATOM 5359 C C . ASN A 1 681 ? 31.984 34.179 -35.292 1.00 49.72 681 ASN A C 1
ATOM 5361 O O . ASN A 1 681 ? 32.273 34.980 -36.186 1.00 49.72 681 ASN A O 1
ATOM 5365 N N . LEU A 1 682 ? 30.726 34.063 -34.856 1.00 44.56 682 LEU A N 1
ATOM 5366 C CA . LEU A 1 682 ? 29.627 34.829 -35.436 1.00 44.56 682 LEU A CA 1
ATOM 5367 C C . LEU A 1 682 ? 29.572 36.212 -34.788 1.00 44.56 682 LEU A C 1
ATOM 5369 O O . LEU A 1 682 ? 29.251 36.348 -33.611 1.00 44.56 682 LEU A O 1
ATOM 5373 N N . ASN A 1 683 ? 29.848 37.250 -35.579 1.00 48.88 683 ASN A N 1
ATOM 5374 C CA . ASN A 1 683 ? 29.547 38.626 -35.196 1.00 48.88 683 ASN A CA 1
ATOM 5375 C C . ASN A 1 683 ? 28.009 38.788 -35.115 1.00 48.88 683 ASN A C 1
ATOM 5377 O O . ASN A 1 683 ? 27.341 38.444 -36.098 1.00 48.88 683 ASN A O 1
ATOM 5381 N N . PRO A 1 684 ? 27.429 39.294 -34.006 1.00 50.06 684 PRO A N 1
ATOM 5382 C CA . PRO A 1 684 ? 25.977 39.419 -33.825 1.00 50.06 684 PRO A CA 1
ATOM 5383 C C . PRO A 1 684 ? 25.223 40.129 -34.963 1.00 50.06 684 PRO A C 1
ATOM 5385 O O . PRO A 1 684 ? 24.047 39.850 -35.185 1.00 50.06 684 PRO A O 1
ATOM 5388 N N . GLU A 1 685 ? 25.895 40.995 -35.724 1.00 52.44 685 GLU A N 1
ATOM 5389 C CA . GLU A 1 685 ? 25.319 41.716 -36.869 1.00 52.44 685 GLU A CA 1
ATOM 5390 C C . GLU A 1 685 ? 25.029 40.825 -38.099 1.00 52.44 685 GLU A C 1
ATOM 5392 O O . GLU A 1 685 ? 24.182 41.181 -38.912 1.00 52.44 685 GLU A O 1
ATOM 5397 N N . ASN A 1 686 ? 25.654 39.644 -38.218 1.00 52.97 686 ASN A N 1
ATOM 5398 C CA . ASN A 1 686 ? 25.554 38.773 -39.407 1.00 52.97 686 ASN A CA 1
ATOM 5399 C C . ASN A 1 686 ? 24.565 37.599 -39.249 1.00 52.97 686 ASN A C 1
ATOM 5401 O O . ASN A 1 686 ? 24.406 36.777 -40.155 1.00 52.97 686 ASN A O 1
ATOM 5405 N N . ILE A 1 687 ? 23.904 37.491 -38.094 1.00 53.06 687 ILE A N 1
ATOM 5406 C CA . ILE A 1 687 ? 22.951 36.414 -37.783 1.00 53.06 687 ILE A CA 1
ATOM 5407 C C . ILE A 1 687 ? 21.751 36.387 -38.761 1.00 53.06 687 ILE A C 1
ATOM 5409 O O . ILE A 1 687 ? 21.397 35.291 -39.205 1.00 53.06 687 ILE A O 1
ATOM 5413 N N . PRO A 1 688 ? 21.148 37.525 -39.174 1.00 57.41 688 PRO A N 1
ATOM 5414 C CA . PRO A 1 688 ? 20.017 37.517 -40.110 1.00 57.41 688 PRO A CA 1
ATOM 5415 C C . PRO A 1 688 ? 20.353 36.933 -41.491 1.00 57.41 688 PRO A C 1
ATOM 5417 O O . PRO A 1 688 ? 19.544 36.198 -42.061 1.00 57.41 688 PRO A O 1
ATOM 5420 N N . ASP A 1 689 ? 21.554 37.201 -42.009 1.00 56.84 689 ASP A N 1
ATOM 5421 C CA . ASP A 1 689 ? 21.983 36.714 -43.325 1.00 56.84 689 ASP A CA 1
ATOM 5422 C C . ASP A 1 689 ? 22.275 35.206 -43.301 1.00 56.84 689 ASP A C 1
ATOM 5424 O O . ASP A 1 689 ? 21.842 34.473 -44.190 1.00 56.84 689 ASP A O 1
ATOM 5428 N N . ALA A 1 690 ? 22.887 34.702 -42.223 1.00 56.12 690 ALA A N 1
ATOM 5429 C CA . ALA A 1 690 ? 23.117 33.267 -42.040 1.00 56.12 690 ALA A CA 1
ATOM 5430 C C . ALA A 1 690 ? 21.806 32.461 -41.913 1.00 56.12 690 ALA A C 1
ATOM 5432 O O . ALA A 1 690 ? 21.714 31.330 -42.402 1.00 56.12 690 ALA A O 1
ATOM 5433 N N . VAL A 1 691 ? 20.778 33.042 -41.281 1.00 57.84 691 VAL A N 1
ATOM 5434 C CA . VAL A 1 691 ? 19.429 32.456 -41.200 1.00 57.84 691 VAL A CA 1
ATOM 5435 C C . VAL A 1 691 ? 18.771 32.427 -42.581 1.00 57.84 691 VAL A C 1
ATOM 5437 O O . VAL A 1 691 ? 18.211 31.402 -42.972 1.00 57.84 691 VAL A O 1
ATOM 5440 N N . LYS A 1 692 ? 18.894 33.509 -43.355 1.00 62.38 692 LYS A N 1
ATOM 5441 C CA . LYS A 1 692 ? 18.327 33.629 -44.705 1.00 62.38 692 LYS A CA 1
ATOM 5442 C C . LYS A 1 692 ? 18.964 32.663 -45.711 1.00 62.38 692 LYS A C 1
ATOM 5444 O O . LYS A 1 692 ? 18.247 32.026 -46.489 1.00 62.38 692 LYS A O 1
ATOM 5449 N N . ASP A 1 693 ? 20.283 32.492 -45.672 1.00 62.03 693 ASP A N 1
ATOM 5450 C CA . ASP A 1 693 ? 21.006 31.576 -46.564 1.00 62.03 693 ASP A CA 1
ATOM 5451 C C . ASP A 1 693 ? 20.639 30.109 -46.295 1.00 62.03 693 ASP A C 1
ATOM 5453 O O . ASP A 1 693 ? 20.391 29.331 -47.224 1.00 62.03 693 ASP A O 1
ATOM 5457 N N . LYS A 1 694 ? 20.504 29.727 -45.018 1.00 59.97 694 LYS A N 1
ATOM 5458 C CA . LYS A 1 694 ? 20.064 28.376 -44.637 1.00 59.97 694 LYS A CA 1
ATOM 5459 C C . LYS A 1 694 ? 18.580 28.135 -44.910 1.00 59.97 694 LYS A C 1
ATOM 5461 O O . LYS A 1 694 ? 18.239 27.066 -45.414 1.00 59.97 694 LYS A O 1
ATOM 5466 N N . ALA A 1 695 ? 17.707 29.115 -44.658 1.00 61.22 695 ALA A N 1
ATOM 5467 C CA . ALA A 1 695 ? 16.289 29.036 -45.022 1.00 61.22 695 ALA A CA 1
ATOM 5468 C C . ALA A 1 695 ? 16.116 28.793 -46.530 1.00 61.22 695 ALA A C 1
ATOM 5470 O O . ALA A 1 695 ? 15.318 27.952 -46.947 1.00 61.22 695 ALA A O 1
ATOM 5471 N N . THR A 1 696 ? 16.940 29.454 -47.346 1.00 69.19 696 THR A N 1
ATOM 5472 C CA . THR A 1 696 ? 16.978 29.265 -48.802 1.00 69.19 696 THR A CA 1
ATOM 5473 C C . THR A 1 696 ? 17.422 27.847 -49.181 1.00 69.19 696 THR A C 1
ATOM 5475 O O . THR A 1 696 ? 16.796 27.212 -50.033 1.00 69.19 696 THR A O 1
ATOM 5478 N N . ALA A 1 697 ? 18.455 27.307 -48.525 1.00 65.75 697 ALA A N 1
ATOM 5479 C CA . ALA A 1 697 ? 18.924 25.939 -48.759 1.00 65.75 697 ALA A CA 1
ATOM 5480 C C . ALA A 1 697 ? 17.873 24.877 -48.380 1.00 65.75 697 ALA A C 1
ATOM 5482 O O . ALA A 1 697 ? 17.650 23.924 -49.130 1.00 65.75 697 ALA A O 1
ATOM 5483 N N . ILE A 1 698 ? 17.177 25.060 -47.256 1.00 65.19 698 ILE A N 1
ATOM 5484 C CA . ILE A 1 698 ? 16.140 24.132 -46.786 1.00 65.19 698 ILE A CA 1
ATOM 5485 C C . ILE A 1 698 ? 14.898 24.195 -47.685 1.00 65.19 698 ILE A C 1
ATOM 5487 O O . ILE A 1 698 ? 14.394 23.157 -48.122 1.00 65.19 698 ILE A O 1
ATOM 5491 N N . ALA A 1 699 ? 14.448 25.398 -48.053 1.00 68.56 699 ALA A N 1
ATOM 5492 C CA . ALA A 1 699 ? 13.349 25.577 -48.999 1.00 68.56 699 ALA A CA 1
ATOM 5493 C C . ALA A 1 699 ? 13.666 24.951 -50.370 1.00 68.56 699 ALA A C 1
ATOM 5495 O O . ALA A 1 699 ? 12.791 24.365 -51.011 1.00 68.56 699 ALA A O 1
ATOM 5496 N N . PHE A 1 700 ? 14.926 25.013 -50.811 1.00 71.12 700 PHE A N 1
ATOM 5497 C CA . PHE A 1 700 ? 15.376 24.346 -52.030 1.00 71.12 700 PHE A CA 1
ATOM 5498 C C . PHE A 1 700 ? 15.266 22.815 -51.937 1.00 71.12 700 PHE A C 1
ATOM 5500 O O . PHE A 1 700 ? 14.774 22.182 -52.875 1.00 71.12 700 PHE A O 1
ATOM 5507 N N . ILE A 1 701 ? 15.655 22.213 -50.807 1.00 68.06 701 ILE A N 1
ATOM 5508 C CA . ILE A 1 701 ? 15.515 20.765 -50.573 1.00 68.06 701 ILE A CA 1
ATOM 5509 C C . ILE A 1 701 ? 14.035 20.353 -50.573 1.00 68.06 701 ILE A C 1
ATOM 5511 O O . ILE A 1 701 ? 13.667 19.378 -51.234 1.00 68.06 701 ILE A O 1
ATOM 5515 N N . LEU A 1 702 ? 13.172 21.124 -49.905 1.00 69.12 702 LEU A N 1
ATOM 5516 C CA . LEU A 1 702 ? 11.731 20.858 -49.837 1.00 69.12 702 LEU A CA 1
ATOM 5517 C C . LEU A 1 702 ? 11.035 20.972 -51.201 1.00 69.12 702 LEU A C 1
ATOM 5519 O O . LEU A 1 702 ? 10.195 20.128 -51.521 1.00 69.12 702 LEU A O 1
ATOM 5523 N N . LYS A 1 703 ? 11.425 21.948 -52.035 1.00 73.69 703 LYS A N 1
ATOM 5524 C CA . LYS A 1 703 ? 10.944 22.076 -53.425 1.00 73.69 703 LYS A CA 1
ATOM 5525 C C . LYS A 1 703 ? 11.419 20.935 -54.316 1.00 73.69 703 LYS A C 1
ATOM 5527 O O . LYS A 1 703 ? 10.657 20.444 -55.143 1.00 73.69 703 LYS A O 1
ATOM 5532 N N . LYS A 1 704 ? 12.672 20.498 -54.163 1.00 69.50 704 LYS A N 1
ATOM 5533 C CA . LYS A 1 704 ? 13.243 19.408 -54.968 1.00 69.50 704 LYS A CA 1
ATOM 5534 C C . LYS A 1 704 ? 12.570 18.059 -54.682 1.00 69.50 704 LYS A C 1
ATOM 5536 O O . LYS A 1 704 ? 12.517 17.216 -55.571 1.00 69.50 704 LYS A O 1
ATOM 5541 N N . ASN A 1 705 ? 12.014 17.894 -53.480 1.00 64.31 705 ASN A N 1
ATOM 5542 C CA . ASN A 1 705 ? 11.304 16.694 -53.031 1.00 64.31 705 ASN A CA 1
ATOM 5543 C C . ASN A 1 705 ? 9.772 16.884 -52.955 1.00 64.31 705 ASN A C 1
ATOM 5545 O O . ASN A 1 705 ? 9.124 16.193 -52.173 1.00 64.31 705 ASN A O 1
ATOM 5549 N N . ALA A 1 706 ? 9.192 17.800 -53.744 1.00 53.75 706 ALA A N 1
ATOM 5550 C CA . ALA A 1 706 ? 7.795 18.251 -53.630 1.00 53.75 706 ALA A CA 1
ATOM 5551 C C . ALA A 1 706 ? 6.724 17.135 -53.601 1.00 53.75 706 ALA A C 1
ATOM 5553 O O . ALA A 1 706 ? 5.715 17.288 -52.915 1.00 53.75 706 ALA A O 1
ATOM 5554 N N . GLU A 1 707 ? 6.938 16.013 -54.301 1.00 52.62 707 GLU A N 1
ATOM 5555 C CA . GLU A 1 707 ? 6.007 14.867 -54.308 1.00 52.62 707 GLU A CA 1
ATOM 5556 C C . GLU A 1 707 ? 6.032 14.054 -53.000 1.00 52.62 707 GLU A C 1
ATOM 5558 O O . GLU A 1 707 ? 5.010 13.501 -52.612 1.00 52.62 707 GLU A O 1
ATOM 5563 N N . ASN A 1 708 ? 7.165 14.024 -52.286 1.00 55.72 708 ASN A N 1
ATOM 5564 C CA . ASN A 1 708 ? 7.318 13.301 -51.015 1.00 55.72 708 ASN A CA 1
ATOM 5565 C C . ASN A 1 708 ? 7.205 14.214 -49.786 1.00 55.72 708 ASN A C 1
ATOM 5567 O O . ASN A 1 708 ? 6.987 13.726 -48.680 1.00 55.72 708 ASN A O 1
ATOM 5571 N N . SER A 1 709 ? 7.375 15.529 -49.950 1.00 58.00 709 SER A N 1
ATOM 5572 C CA . SER A 1 709 ? 7.295 16.483 -48.842 1.00 58.00 709 SER A CA 1
ATOM 5573 C C . SER A 1 709 ? 5.861 16.871 -48.484 1.00 58.00 709 SER A C 1
ATOM 5575 O O . SER A 1 709 ? 5.665 17.430 -47.413 1.00 58.00 709 SER A O 1
ATOM 5577 N N . GLY A 1 710 ? 4.863 16.569 -49.326 1.00 66.69 710 GLY A N 1
ATOM 5578 C CA . GLY A 1 710 ? 3.469 16.986 -49.116 1.00 66.69 710 GLY A CA 1
ATOM 5579 C C . GLY A 1 710 ? 3.237 18.475 -49.402 1.00 66.69 710 GLY A C 1
ATOM 5580 O O . GLY A 1 710 ? 2.295 19.070 -48.888 1.00 66.69 710 GLY A O 1
ATOM 5581 N N . LEU A 1 711 ? 4.110 19.112 -50.195 1.00 76.25 711 LEU A N 1
ATOM 5582 C CA . LEU A 1 711 ? 4.073 20.561 -50.444 1.00 76.25 711 LEU A CA 1
ATOM 5583 C C . LEU A 1 711 ? 2.773 21.013 -51.136 1.00 76.25 711 LEU A C 1
ATOM 5585 O O . LEU A 1 711 ? 2.331 22.137 -50.941 1.00 76.25 711 LEU A O 1
ATOM 5589 N N . ASN A 1 712 ? 2.120 20.141 -51.908 1.00 74.38 712 ASN A N 1
ATOM 5590 C CA . ASN A 1 712 ? 0.806 20.438 -52.490 1.00 74.38 712 ASN A CA 1
ATOM 5591 C C . ASN A 1 712 ? -0.327 20.390 -51.448 1.00 74.38 712 ASN A C 1
ATOM 5593 O O . ASN A 1 712 ? -1.338 21.073 -51.610 1.00 74.38 712 ASN A O 1
ATOM 5597 N N . ASP A 1 713 ? -0.149 19.628 -50.367 1.00 75.62 713 ASP A N 1
ATOM 5598 C CA . ASP A 1 713 ? -1.155 19.453 -49.319 1.00 75.62 713 ASP A CA 1
ATOM 5599 C C . ASP A 1 713 ? -1.185 20.649 -48.361 1.00 75.62 713 ASP A C 1
ATOM 5601 O O . ASP A 1 713 ? -2.253 21.008 -47.863 1.00 75.62 713 ASP A O 1
ATOM 5605 N N . VAL A 1 714 ? -0.052 21.342 -48.176 1.00 79.94 714 VAL A N 1
ATOM 5606 C CA . VAL A 1 714 ? 0.033 22.533 -47.308 1.00 79.94 714 VAL A CA 1
ATOM 5607 C C . VAL A 1 714 ? -0.865 23.676 -47.794 1.00 79.94 714 VAL A C 1
ATOM 5609 O O . VAL A 1 714 ? -1.418 24.426 -46.990 1.00 79.94 714 VAL A O 1
ATOM 5612 N N . HIS A 1 715 ? -1.080 23.786 -49.110 1.00 76.88 715 HIS A N 1
ATOM 5613 C CA . HIS A 1 715 ? -1.975 24.783 -49.698 1.00 76.88 715 HIS A CA 1
ATOM 5614 C C . HIS A 1 715 ? -3.461 24.477 -49.447 1.00 76.88 715 HIS A C 1
ATOM 5616 O O . HIS A 1 715 ? -4.291 25.378 -49.571 1.00 76.88 715 HIS A O 1
ATOM 5622 N N . ASN A 1 716 ? -3.792 23.242 -49.054 1.00 77.19 716 ASN A N 1
ATOM 5623 C CA . ASN A 1 716 ? -5.148 22.822 -48.700 1.00 77.19 716 ASN A CA 1
ATOM 5624 C C . ASN A 1 716 ? -5.448 22.961 -47.192 1.00 77.19 716 ASN A C 1
ATOM 5626 O O . ASN A 1 716 ? -6.600 22.784 -46.785 1.00 77.19 716 ASN A O 1
ATOM 5630 N N . LEU A 1 717 ? -4.450 23.291 -46.361 1.00 82.94 717 LEU A N 1
ATOM 5631 C CA . LEU A 1 717 ? -4.629 23.522 -44.923 1.00 82.94 717 LEU A CA 1
ATOM 5632 C C . LEU A 1 717 ? -5.385 24.831 -44.670 1.00 82.94 717 LEU A C 1
ATOM 5634 O O . LEU A 1 717 ? -5.119 25.861 -45.299 1.00 82.94 717 LEU A O 1
ATOM 5638 N N . LYS A 1 718 ? -6.350 24.803 -43.746 1.00 77.06 718 LYS A N 1
ATOM 5639 C CA . LYS A 1 718 ? -7.360 25.864 -43.617 1.00 77.06 718 LYS A CA 1
ATOM 5640 C C . LYS A 1 718 ? -6.870 27.038 -42.777 1.00 77.06 718 LYS A C 1
ATOM 5642 O O . LYS A 1 718 ? -7.288 28.175 -43.034 1.00 77.06 718 LYS A O 1
ATOM 5647 N N . THR A 1 719 ? -5.976 26.803 -41.823 1.00 83.88 719 THR A N 1
ATOM 5648 C CA . THR A 1 719 ? -5.526 27.814 -40.857 1.00 83.88 719 THR A CA 1
ATOM 5649 C C . THR A 1 719 ? -4.047 28.172 -41.011 1.00 83.88 719 THR A C 1
ATOM 5651 O O . THR A 1 719 ? -3.258 27.420 -41.575 1.00 83.88 719 THR A O 1
ATOM 5654 N N . SER A 1 720 ? -3.692 29.365 -40.528 1.00 80.31 720 SER A N 1
ATOM 5655 C CA . SER A 1 720 ? -2.305 29.843 -40.440 1.00 80.31 720 SER A CA 1
ATOM 5656 C C . SER A 1 720 ? -1.449 28.904 -39.578 1.00 80.31 720 SER A C 1
ATOM 5658 O O . SER A 1 720 ? -0.378 28.488 -40.008 1.00 80.31 720 SER A O 1
ATOM 5660 N N . GLU A 1 721 ? -1.972 28.491 -38.421 1.00 81.81 721 GLU A N 1
ATOM 5661 C CA . GLU A 1 721 ? -1.262 27.630 -37.470 1.00 81.81 721 GLU A CA 1
ATOM 5662 C C . GLU A 1 721 ? -1.013 26.218 -38.020 1.00 81.81 721 GLU A C 1
ATOM 5664 O O . GLU A 1 721 ? 0.097 25.715 -37.899 1.00 81.81 721 GLU A O 1
ATOM 5669 N N . GLU A 1 722 ? -1.967 25.614 -38.742 1.00 82.75 722 GLU A N 1
ATOM 5670 C CA . GLU A 1 722 ? -1.734 24.323 -39.419 1.00 82.75 722 GLU A CA 1
ATOM 5671 C C . GLU A 1 722 ? -0.592 24.406 -40.445 1.00 82.75 722 GLU A C 1
ATOM 5673 O O . GLU A 1 722 ? 0.175 23.458 -40.600 1.00 82.75 722 GLU A O 1
ATOM 5678 N N . ARG A 1 723 ? -0.457 25.539 -41.149 1.00 84.00 723 ARG A N 1
ATOM 5679 C CA . ARG A 1 723 ? 0.618 25.736 -42.134 1.00 84.00 723 ARG A CA 1
ATOM 5680 C C . ARG A 1 723 ? 1.969 25.993 -41.468 1.00 84.00 723 ARG A C 1
ATOM 5682 O O . ARG A 1 723 ? 2.971 25.491 -41.971 1.00 84.00 723 ARG A O 1
ATOM 5689 N N . LYS A 1 724 ? 2.009 26.720 -40.346 1.00 82.12 724 LYS A N 1
ATOM 5690 C CA . LYS A 1 724 ? 3.234 26.901 -39.545 1.00 82.12 724 LYS A CA 1
ATOM 5691 C C . LYS A 1 724 ? 3.713 25.581 -38.950 1.00 82.12 724 LYS A C 1
ATOM 5693 O O . LYS A 1 724 ? 4.886 25.250 -39.099 1.00 82.12 724 LYS A O 1
ATOM 5698 N N . GLU A 1 725 ? 2.801 24.806 -38.369 1.00 81.19 725 GLU A N 1
ATOM 5699 C CA . GLU A 1 725 ? 3.111 23.504 -37.774 1.00 81.19 725 GLU A CA 1
ATOM 5700 C C . GLU A 1 725 ? 3.598 22.508 -38.831 1.00 81.19 725 GLU A C 1
ATOM 5702 O O . GLU A 1 725 ? 4.568 21.786 -38.620 1.00 81.19 725 GLU A O 1
ATOM 5707 N N . TRP A 1 726 ? 3.000 22.532 -40.027 1.00 86.94 726 TRP A N 1
ATOM 5708 C CA . TRP A 1 726 ? 3.495 21.740 -41.149 1.00 86.94 726 TRP A CA 1
ATOM 5709 C C . TRP A 1 726 ? 4.922 22.135 -41.549 1.00 86.94 726 TRP A C 1
ATOM 5711 O O . TRP A 1 726 ? 5.755 21.260 -41.773 1.00 86.94 726 TRP A O 1
ATOM 5721 N N . ILE A 1 727 ? 5.240 23.435 -41.627 1.00 79.94 727 ILE A N 1
ATOM 5722 C CA . ILE A 1 727 ? 6.607 23.885 -41.944 1.00 79.94 727 ILE A CA 1
ATOM 5723 C C . ILE A 1 727 ? 7.577 23.414 -40.859 1.00 79.94 727 ILE A C 1
ATOM 5725 O O . ILE A 1 727 ? 8.641 22.902 -41.198 1.00 79.94 727 ILE A O 1
ATOM 5729 N N . LYS A 1 728 ? 7.197 23.521 -39.584 1.00 80.50 728 LYS A N 1
ATOM 5730 C CA . LYS A 1 728 ? 7.992 23.061 -38.441 1.00 80.50 728 LYS A CA 1
ATOM 5731 C C . LYS A 1 728 ? 8.306 21.564 -38.515 1.00 80.50 728 LYS A C 1
ATOM 5733 O O . LYS A 1 728 ? 9.476 21.192 -38.481 1.00 80.50 728 LYS A O 1
ATOM 5738 N N . ASP A 1 729 ? 7.297 20.731 -38.763 1.00 78.56 729 ASP A N 1
ATOM 5739 C CA . ASP A 1 729 ? 7.461 19.285 -38.970 1.00 78.56 729 ASP A CA 1
ATOM 5740 C C . ASP A 1 729 ? 8.429 18.980 -40.131 1.00 78.56 729 ASP A C 1
ATOM 5742 O O . ASP A 1 729 ? 9.309 18.121 -40.043 1.00 78.56 729 ASP A O 1
ATOM 5746 N N . LYS A 1 730 ? 8.347 19.738 -41.232 1.00 78.69 730 LYS A N 1
ATOM 5747 C CA . LYS A 1 730 ? 9.272 19.563 -42.363 1.00 78.69 730 LYS A CA 1
ATOM 5748 C C . LYS A 1 730 ? 10.688 20.057 -42.085 1.00 78.69 730 LYS A C 1
ATOM 5750 O O . LYS A 1 730 ? 11.624 19.483 -42.646 1.00 78.69 730 LYS A O 1
ATOM 5755 N N . LEU A 1 731 ? 10.867 21.065 -41.234 1.00 69.38 731 LEU A N 1
ATOM 5756 C CA . LEU A 1 731 ? 12.189 21.501 -40.783 1.00 69.38 731 LEU A CA 1
ATOM 5757 C C . LEU A 1 731 ? 12.877 20.417 -39.948 1.00 69.38 731 LEU A C 1
ATOM 5759 O O . LEU A 1 731 ? 14.061 20.159 -40.165 1.00 69.38 731 LEU A O 1
ATOM 5763 N N . GLU A 1 732 ? 12.137 19.734 -39.076 1.00 67.19 732 GLU A N 1
ATOM 5764 C CA . GLU A 1 732 ? 12.657 18.606 -38.294 1.00 67.19 732 GLU A CA 1
ATOM 5765 C C . GLU A 1 732 ? 13.061 17.431 -39.198 1.00 67.19 732 GLU A C 1
ATOM 5767 O O . GLU A 1 732 ? 14.156 16.880 -39.065 1.00 67.19 732 GLU A O 1
ATOM 5772 N N . ILE A 1 733 ? 12.228 17.102 -40.191 1.00 67.38 733 ILE A N 1
ATOM 5773 C CA . ILE A 1 733 ? 12.484 15.990 -41.120 1.00 67.38 733 ILE A CA 1
ATOM 5774 C C . ILE A 1 733 ? 13.677 16.266 -42.047 1.00 67.38 733 ILE A C 1
ATOM 5776 O O . ILE A 1 733 ? 14.493 15.375 -42.284 1.00 67.38 733 ILE A O 1
ATOM 5780 N N . VAL A 1 734 ? 13.783 17.473 -42.613 1.00 61.81 734 VAL A N 1
ATOM 5781 C CA . VAL A 1 734 ? 14.871 17.817 -43.551 1.00 61.81 734 VAL A CA 1
ATOM 5782 C C . VAL A 1 734 ? 16.184 18.090 -42.825 1.00 61.81 734 VAL A C 1
ATOM 5784 O O . VAL A 1 734 ? 17.256 17.882 -43.394 1.00 61.81 734 VAL A O 1
ATOM 5787 N N . GLY A 1 735 ? 16.105 18.551 -41.581 1.00 59.44 735 GLY A N 1
ATOM 5788 C CA . GLY A 1 735 ? 17.254 18.957 -40.798 1.00 59.44 735 GLY A CA 1
ATOM 5789 C C . GLY A 1 735 ? 17.974 17.833 -40.040 1.00 59.44 735 GLY A C 1
ATOM 5790 O O . GLY A 1 735 ? 19.165 17.977 -39.754 1.00 59.44 735 GLY A O 1
ATOM 5791 N N . GLY A 1 736 ? 17.299 16.727 -39.712 1.00 55.81 736 GLY A N 1
ATOM 5792 C CA . GLY A 1 736 ? 17.872 15.667 -38.868 1.00 55.81 736 GLY A CA 1
ATOM 5793 C C . GLY A 1 736 ? 18.264 16.146 -37.455 1.00 55.81 736 GLY A C 1
ATOM 5794 O O . GLY A 1 736 ? 17.988 17.286 -37.076 1.00 55.81 736 GLY A O 1
ATOM 5795 N N . GLU A 1 737 ? 18.927 15.287 -36.666 1.00 45.59 737 GLU A N 1
ATOM 5796 C CA . GLU A 1 737 ? 19.321 15.587 -35.270 1.00 45.59 737 GLU A CA 1
ATOM 5797 C C . GLU A 1 737 ? 20.215 16.837 -35.142 1.00 45.59 737 GLU A C 1
ATOM 5799 O O . GLU A 1 737 ? 20.049 17.609 -34.198 1.00 45.59 737 GLU A O 1
ATOM 5804 N N . ASP A 1 738 ? 21.084 17.106 -36.123 1.00 45.97 738 ASP A N 1
ATOM 5805 C CA . ASP A 1 738 ? 21.983 18.271 -36.113 1.00 45.97 738 ASP A CA 1
ATOM 5806 C C . ASP A 1 738 ? 21.230 19.604 -36.235 1.00 45.97 738 ASP A C 1
ATOM 5808 O O . ASP A 1 738 ? 21.600 20.600 -35.609 1.00 45.97 738 ASP A O 1
ATOM 5812 N N . THR A 1 739 ? 20.140 19.644 -37.007 1.00 47.75 739 THR A N 1
ATOM 5813 C CA . THR A 1 739 ? 19.329 20.862 -37.149 1.00 47.75 739 THR A CA 1
ATOM 5814 C C . THR A 1 739 ? 18.254 20.942 -36.071 1.00 47.75 739 THR A C 1
ATOM 5816 O O . THR A 1 739 ? 17.921 22.046 -35.661 1.00 47.75 739 THR A O 1
ATOM 5819 N N . ALA A 1 740 ? 17.766 19.816 -35.541 1.00 45.16 740 ALA A N 1
ATOM 5820 C CA . ALA A 1 740 ? 16.899 19.793 -34.360 1.00 45.16 740 ALA A CA 1
ATOM 5821 C C . ALA A 1 740 ? 17.637 20.313 -33.110 1.00 45.16 740 ALA A C 1
ATOM 5823 O O . ALA A 1 740 ? 17.086 21.110 -32.352 1.00 45.16 740 ALA A O 1
ATOM 5824 N N . GLY A 1 741 ? 18.917 19.957 -32.946 1.00 45.41 741 GLY A N 1
ATOM 5825 C CA . GLY A 1 741 ? 19.794 20.515 -31.914 1.00 45.41 741 GLY A CA 1
ATOM 5826 C C . GLY A 1 741 ? 20.129 21.994 -32.135 1.00 45.41 741 GLY A C 1
ATOM 5827 O O . GLY A 1 741 ? 20.252 22.749 -31.175 1.00 45.41 741 GLY A O 1
ATOM 5828 N N . TRP A 1 742 ? 20.214 22.446 -33.390 1.00 43.53 742 TRP A N 1
ATOM 5829 C CA . TRP A 1 742 ? 20.458 23.854 -33.728 1.00 43.53 742 TRP A CA 1
ATOM 5830 C C . TRP A 1 742 ? 19.199 24.726 -33.593 1.00 43.53 742 TRP A C 1
ATOM 5832 O O . TRP A 1 742 ? 19.281 25.831 -33.062 1.00 43.53 742 TRP A O 1
ATOM 5842 N N . ILE A 1 743 ? 18.026 24.225 -33.994 1.00 46.41 743 ILE A N 1
ATOM 5843 C CA . ILE A 1 743 ? 16.729 24.889 -33.808 1.00 46.41 743 ILE A CA 1
ATOM 5844 C C . ILE A 1 743 ? 16.378 24.933 -32.319 1.00 46.41 743 ILE A C 1
ATOM 5846 O O . ILE A 1 743 ? 16.061 26.000 -31.801 1.00 46.41 743 ILE A O 1
ATOM 5850 N N . GLY A 1 744 ? 16.556 23.822 -31.601 1.00 45.94 744 GLY A N 1
ATOM 5851 C CA . GLY A 1 744 ? 16.378 23.769 -30.149 1.00 45.94 744 GLY A CA 1
ATOM 5852 C C . GLY A 1 744 ? 17.435 24.549 -29.356 1.00 45.94 744 GLY A C 1
ATOM 5853 O O . GLY A 1 744 ? 17.155 24.983 -28.241 1.00 45.94 744 GLY A O 1
ATOM 5854 N N . GLY A 1 745 ? 18.635 24.749 -29.915 1.00 46.03 745 GLY A N 1
ATOM 5855 C CA . GLY A 1 745 ? 19.757 25.432 -29.260 1.00 46.03 745 GLY A CA 1
ATOM 5856 C C . GLY A 1 745 ? 19.843 26.941 -29.516 1.00 46.03 745 GLY A C 1
ATOM 5857 O O . GLY A 1 745 ? 20.267 27.675 -28.627 1.00 46.03 745 GLY A O 1
ATOM 5858 N N . ILE A 1 746 ? 19.432 27.420 -30.697 1.00 43.97 746 ILE A N 1
ATOM 5859 C CA . ILE A 1 746 ? 19.479 28.847 -31.078 1.00 43.97 746 ILE A CA 1
ATOM 5860 C C . ILE A 1 746 ? 18.098 29.512 -31.002 1.00 43.97 746 ILE A C 1
ATOM 5862 O O . ILE A 1 746 ? 18.007 30.688 -30.650 1.00 43.97 746 ILE A O 1
ATOM 5866 N N . PHE A 1 747 ? 17.010 28.789 -31.276 1.00 48.75 747 PHE A N 1
ATOM 5867 C CA . PHE A 1 747 ? 15.671 29.371 -31.421 1.00 48.75 747 PHE A CA 1
ATOM 5868 C C . PHE A 1 747 ? 14.732 28.959 -30.279 1.00 48.75 747 PHE A C 1
ATOM 5870 O O . PHE A 1 747 ? 13.663 28.405 -30.493 1.00 48.75 747 PHE A O 1
ATOM 5877 N N . THR A 1 748 ? 15.122 29.261 -29.036 1.00 44.53 748 THR A N 1
ATOM 5878 C CA . THR A 1 748 ? 14.251 29.083 -27.850 1.00 44.53 748 THR A CA 1
ATOM 5879 C C . THR A 1 748 ? 13.300 30.263 -27.602 1.00 44.53 748 THR A C 1
ATOM 5881 O O . THR A 1 748 ? 12.577 30.280 -26.605 1.00 44.53 748 THR A O 1
ATOM 5884 N N . ASP A 1 749 ? 13.313 31.266 -28.485 1.00 46.62 749 ASP A N 1
ATOM 5885 C CA . ASP A 1 749 ? 12.321 32.339 -28.548 1.00 46.62 749 ASP A CA 1
ATOM 5886 C C . ASP A 1 749 ? 11.416 32.115 -29.769 1.00 46.62 749 ASP A C 1
ATOM 5888 O O . ASP A 1 749 ? 11.895 32.009 -30.901 1.00 46.62 749 ASP A O 1
ATOM 5892 N N . THR A 1 750 ? 10.104 32.092 -29.522 1.00 53.06 750 THR A N 1
ATOM 5893 C CA . THR A 1 750 ? 9.044 32.049 -30.537 1.00 53.06 750 THR A CA 1
ATOM 5894 C C . THR A 1 750 ? 9.219 33.102 -31.635 1.00 53.06 750 THR A C 1
ATOM 5896 O O . THR A 1 750 ? 8.830 32.847 -32.766 1.00 53.06 750 THR A O 1
ATOM 5899 N N . SER A 1 751 ? 9.841 34.257 -31.353 1.00 53.28 751 SER A N 1
ATOM 5900 C CA . SER A 1 751 ? 10.021 35.336 -32.338 1.00 53.28 751 SER A CA 1
ATOM 5901 C C . SER A 1 751 ? 11.012 34.994 -33.462 1.00 53.28 751 SER A C 1
ATOM 5903 O O . SER A 1 751 ? 10.816 35.387 -34.615 1.00 53.28 751 SER A O 1
ATOM 5905 N N . THR A 1 752 ? 12.058 34.228 -33.153 1.00 55.78 752 THR A N 1
ATOM 5906 C CA . THR A 1 752 ? 13.127 33.862 -34.090 1.00 55.78 752 THR A CA 1
ATOM 5907 C C . THR A 1 752 ? 12.808 32.568 -34.835 1.00 55.78 752 THR A C 1
ATOM 5909 O O . THR A 1 752 ? 13.122 32.443 -36.019 1.00 55.78 752 THR A O 1
ATOM 5912 N N . GLU A 1 753 ? 12.137 31.629 -34.161 1.00 65.69 753 GLU A N 1
ATOM 5913 C CA . GLU A 1 753 ? 11.520 30.465 -34.803 1.00 65.69 753 GLU A CA 1
ATOM 5914 C C . GLU A 1 753 ? 10.459 30.925 -35.817 1.00 65.69 753 GLU A C 1
ATOM 5916 O O . GLU A 1 753 ? 10.507 30.517 -36.977 1.00 65.69 753 GLU A O 1
ATOM 5921 N N . ASP A 1 754 ? 9.598 31.879 -35.439 1.00 69.94 754 ASP A N 1
ATOM 5922 C CA . ASP A 1 754 ? 8.639 32.509 -36.352 1.00 69.94 754 ASP A CA 1
ATOM 5923 C C . ASP A 1 754 ? 9.329 33.219 -37.521 1.00 69.94 754 ASP A C 1
ATOM 5925 O O . ASP A 1 754 ? 8.814 33.193 -38.638 1.00 69.94 754 ASP A O 1
ATOM 5929 N N . ALA A 1 755 ? 10.492 33.841 -37.308 1.00 69.50 755 ALA A N 1
ATOM 5930 C CA . ALA A 1 755 ? 11.252 34.487 -38.378 1.00 69.50 755 ALA A CA 1
ATOM 5931 C C . ALA A 1 755 ? 11.818 33.468 -39.383 1.00 69.50 755 ALA A C 1
ATOM 5933 O O . ALA A 1 755 ? 11.760 33.702 -40.593 1.00 69.50 755 ALA A O 1
ATOM 5934 N N . LEU A 1 756 ? 12.315 32.319 -38.910 1.00 72.50 756 LEU A N 1
ATOM 5935 C CA . LEU A 1 756 ? 12.769 31.223 -39.769 1.00 72.50 756 LEU A CA 1
ATOM 5936 C C . LEU A 1 756 ? 11.592 30.566 -40.504 1.00 72.50 756 LEU A C 1
ATOM 5938 O O . LEU A 1 756 ? 11.676 30.364 -41.715 1.00 72.50 756 LEU A O 1
ATOM 5942 N N . ILE A 1 757 ? 10.485 30.292 -39.806 1.00 78.88 757 ILE A N 1
ATOM 5943 C CA . ILE A 1 757 ? 9.256 29.742 -40.396 1.00 78.88 757 ILE A CA 1
ATOM 5944 C C . ILE A 1 757 ? 8.710 30.696 -41.462 1.00 78.88 757 ILE A C 1
ATOM 5946 O O . ILE A 1 757 ? 8.414 30.245 -42.566 1.00 78.88 757 ILE A O 1
ATOM 5950 N N . ARG A 1 758 ? 8.649 32.009 -41.194 1.00 79.88 758 ARG A N 1
ATOM 5951 C CA . ARG A 1 758 ? 8.273 33.036 -42.184 1.00 79.88 758 ARG A CA 1
ATOM 5952 C C . ARG A 1 758 ? 9.219 33.055 -43.371 1.00 79.88 758 ARG A C 1
ATOM 5954 O O . ARG A 1 758 ? 8.754 33.026 -44.503 1.00 79.88 758 ARG A O 1
ATOM 5961 N N . SER A 1 759 ? 10.529 33.038 -43.138 1.00 78.12 759 SER A N 1
ATOM 5962 C CA . SER A 1 759 ? 11.512 33.061 -44.224 1.00 78.12 759 SER A CA 1
ATOM 5963 C C . SER A 1 759 ? 11.408 31.817 -45.115 1.00 78.12 759 SER A C 1
ATOM 5965 O O . SER A 1 759 ? 11.417 31.924 -46.341 1.00 78.12 759 SER A O 1
ATOM 5967 N N . VAL A 1 760 ? 11.225 30.632 -44.528 1.00 78.81 760 VAL A N 1
ATOM 5968 C CA . VAL A 1 760 ? 11.014 29.382 -45.275 1.00 78.81 760 VAL A CA 1
ATOM 5969 C C . VAL A 1 760 ? 9.659 29.391 -45.989 1.00 78.81 760 VAL A C 1
ATOM 5971 O O . VAL A 1 760 ? 9.592 29.005 -47.156 1.00 78.81 760 VAL A O 1
ATOM 5974 N N . ALA A 1 761 ? 8.597 29.885 -45.348 1.00 83.50 761 ALA A N 1
ATOM 5975 C CA . ALA A 1 761 ? 7.273 30.037 -45.948 1.00 83.50 761 ALA A CA 1
ATOM 5976 C C . ALA A 1 761 ? 7.299 30.968 -47.169 1.00 83.50 761 ALA A C 1
ATOM 5978 O O . ALA A 1 761 ? 6.786 30.600 -48.225 1.00 83.50 761 ALA A O 1
ATOM 5979 N N . GLU A 1 762 ? 7.957 32.126 -47.065 1.00 83.50 762 GLU A N 1
ATOM 5980 C CA . GLU A 1 762 ? 8.158 33.073 -48.166 1.00 83.50 762 GLU A CA 1
ATOM 5981 C C . GLU A 1 762 ? 8.907 32.417 -49.330 1.00 83.50 762 GLU A C 1
ATOM 5983 O O . GLU A 1 762 ? 8.469 32.492 -50.480 1.00 83.50 762 GLU A O 1
ATOM 5988 N N . GLN A 1 763 ? 9.998 31.701 -49.042 1.00 81.38 763 GLN A N 1
ATOM 5989 C CA . GLN A 1 763 ? 10.761 30.987 -50.066 1.00 81.38 763 GLN A CA 1
ATOM 5990 C C . GLN A 1 763 ? 9.944 29.866 -50.721 1.00 81.38 763 GLN A C 1
ATOM 5992 O O . GLN A 1 763 ? 10.111 29.607 -51.914 1.00 81.38 763 GLN A O 1
ATOM 5997 N N . LEU A 1 764 ? 9.045 29.207 -49.985 1.00 81.44 764 LEU A N 1
ATOM 5998 C CA . LEU A 1 764 ? 8.136 28.173 -50.493 1.00 81.44 764 LEU A CA 1
ATOM 5999 C C . LEU A 1 764 ? 6.837 28.731 -51.102 1.00 81.44 764 LEU A C 1
ATOM 6001 O O . LEU A 1 764 ? 6.073 27.959 -51.675 1.00 81.44 764 LEU A O 1
ATOM 6005 N N . ASN A 1 765 ? 6.619 30.050 -51.051 1.00 87.31 765 ASN A N 1
ATOM 6006 C CA . ASN A 1 765 ? 5.388 30.727 -51.468 1.00 87.31 765 ASN A CA 1
ATOM 6007 C C . ASN A 1 765 ? 4.128 30.231 -50.720 1.00 87.31 765 ASN A C 1
ATOM 6009 O O . ASN A 1 765 ? 3.053 30.084 -51.307 1.00 87.31 765 ASN A O 1
ATOM 6013 N N . ILE A 1 766 ? 4.265 29.955 -49.420 1.00 83.69 766 ILE A N 1
ATOM 6014 C CA . ILE A 1 766 ? 3.185 29.532 -48.520 1.00 83.69 766 ILE A CA 1
ATOM 6015 C C . ILE A 1 766 ? 2.726 30.745 -47.705 1.00 83.69 766 ILE A C 1
ATOM 6017 O O . ILE A 1 766 ? 3.499 31.342 -46.964 1.00 83.69 766 ILE A O 1
ATOM 6021 N N . ASP A 1 767 ? 1.448 31.101 -47.822 1.00 85.94 767 ASP A N 1
ATOM 6022 C CA . ASP A 1 767 ? 0.845 32.213 -47.081 1.00 85.94 767 ASP A CA 1
ATOM 6023 C C . ASP A 1 767 ? 0.480 31.771 -45.658 1.00 85.94 767 ASP A C 1
ATOM 6025 O O . ASP A 1 767 ? -0.543 31.114 -45.428 1.00 85.94 767 ASP A O 1
ATOM 6029 N N . ILE A 1 768 ? 1.335 32.097 -44.695 1.00 84.31 768 ILE A N 1
ATOM 6030 C CA . ILE A 1 768 ? 1.132 31.732 -43.290 1.00 84.31 768 ILE A CA 1
ATOM 6031 C C . ILE A 1 768 ? 0.446 32.823 -42.472 1.00 84.31 768 ILE A C 1
ATOM 6033 O O . ILE A 1 768 ? 0.115 32.554 -41.328 1.00 84.31 768 ILE A O 1
ATOM 6037 N N . ASP A 1 769 ? 0.159 34.000 -43.025 1.00 79.62 769 ASP A N 1
ATOM 6038 C CA . ASP A 1 769 ? -0.427 35.110 -42.258 1.00 79.62 769 ASP A CA 1
ATOM 6039 C C . ASP A 1 769 ? -1.925 35.308 -42.546 1.00 79.62 769 ASP A C 1
ATOM 6041 O O . ASP A 1 769 ? -2.647 35.891 -41.734 1.00 79.62 769 ASP A O 1
ATOM 6045 N N . THR A 1 770 ? -2.441 34.771 -43.661 1.00 72.19 770 THR A N 1
ATOM 6046 C CA . THR A 1 770 ? -3.838 34.983 -44.068 1.00 72.19 770 THR A CA 1
ATOM 6047 C C . THR A 1 770 ? -4.713 33.736 -43.846 1.00 72.19 770 THR A C 1
ATOM 6049 O O . THR A 1 770 ? -4.490 32.692 -44.468 1.00 72.19 770 THR A O 1
ATOM 6052 N N . PRO A 1 771 ? -5.756 33.779 -42.997 1.00 57.19 771 PRO A N 1
ATOM 6053 C CA . PRO A 1 771 ? -6.647 32.633 -42.819 1.00 57.19 771 PRO A CA 1
ATOM 6054 C C . PRO A 1 771 ? -7.535 32.405 -44.066 1.00 57.19 771 PRO A C 1
ATOM 6056 O O . PRO A 1 771 ? -8.019 33.353 -44.686 1.00 57.19 771 PRO A O 1
ATOM 6059 N N . SER A 1 772 ? -7.731 31.137 -44.463 1.00 52.06 772 SER A N 1
ATOM 6060 C CA . SER A 1 772 ? -8.182 30.745 -45.822 1.00 52.06 772 SER A CA 1
ATOM 6061 C C . SER A 1 772 ? -9.595 31.199 -46.227 1.00 52.06 772 SER A C 1
ATOM 6063 O O . SER A 1 772 ? -9.905 31.286 -47.415 1.00 52.06 772 SER A O 1
ATOM 6065 N N . TRP A 1 773 ? -10.448 31.560 -45.267 1.00 52.25 773 TRP A N 1
ATOM 6066 C CA . TRP A 1 773 ? -11.812 32.050 -45.503 1.00 52.25 773 TRP A CA 1
ATOM 6067 C C . TRP A 1 773 ? -11.913 33.422 -46.201 1.00 52.25 773 TRP A C 1
ATOM 6069 O O . TRP A 1 773 ? -12.999 33.790 -46.644 1.00 52.25 773 TRP A O 1
ATOM 6079 N N . SER A 1 774 ? -10.817 34.173 -46.373 1.00 47.44 774 SER A N 1
ATOM 6080 C CA . SER A 1 774 ? -10.864 35.521 -46.973 1.00 47.44 774 SER A CA 1
ATOM 6081 C C . SER A 1 774 ? -10.822 35.555 -48.510 1.00 47.44 774 SER A C 1
ATOM 6083 O O . SER A 1 774 ? -11.073 36.606 -49.098 1.00 47.44 774 SER A O 1
ATOM 6085 N N . LYS A 1 775 ? -10.563 34.427 -49.194 1.00 48.75 775 LYS A N 1
ATOM 6086 C CA . LYS A 1 775 ? -10.483 34.370 -50.675 1.00 48.75 775 LYS A CA 1
ATOM 6087 C C . LYS A 1 775 ? -11.715 33.764 -51.362 1.00 48.75 775 LYS A C 1
ATOM 6089 O O . LYS A 1 775 ? -11.665 33.428 -52.542 1.00 48.75 775 LYS A O 1
ATOM 6094 N N . GLY A 1 776 ? -12.841 33.680 -50.653 1.00 45.97 776 GLY A N 1
ATOM 6095 C CA . GLY A 1 776 ? -14.099 33.112 -51.144 1.00 45.97 776 GLY A CA 1
ATOM 6096 C C . GLY A 1 776 ? -15.255 34.104 -51.309 1.00 45.97 776 GLY A C 1
ATOM 6097 O O . GLY A 1 776 ? -16.357 33.766 -50.899 1.00 45.97 776 GLY A O 1
ATOM 6098 N N . SER A 1 777 ? -15.067 35.315 -51.860 1.00 40.44 777 SER A N 1
ATOM 6099 C CA . SER A 1 777 ? -16.222 36.148 -52.290 1.00 40.44 777 SER A CA 1
ATOM 6100 C C . SER A 1 777 ? -15.950 37.274 -53.304 1.00 40.44 777 SER A C 1
ATOM 6102 O O . SER A 1 777 ? -16.801 38.142 -53.487 1.00 40.44 777 SER A O 1
ATOM 6104 N N . GLN A 1 778 ? -14.831 37.280 -54.037 1.00 42.69 778 GLN A N 1
ATOM 6105 C CA . GLN A 1 778 ? -14.642 38.240 -55.140 1.00 42.69 778 GLN A CA 1
ATOM 6106 C C . GLN A 1 778 ? -14.613 37.547 -56.499 1.00 42.69 778 GLN A C 1
ATOM 6108 O O . GLN A 1 778 ? -13.588 37.417 -57.159 1.00 42.69 778 GLN A O 1
ATOM 6113 N N . GLY A 1 779 ? -15.796 37.118 -56.934 1.00 42.12 779 GLY A N 1
ATOM 6114 C CA . GLY A 1 779 ? -16.027 36.641 -58.287 1.00 42.12 779 GLY A CA 1
ATOM 6115 C C . GLY A 1 779 ? -17.497 36.757 -58.672 1.00 42.12 779 GLY A C 1
ATOM 6116 O O . GLY A 1 779 ? -18.289 35.907 -58.292 1.00 42.12 779 GLY A O 1
ATOM 6117 N N . ARG A 1 780 ? -17.803 37.761 -59.508 1.00 44.00 780 ARG A N 1
ATOM 6118 C CA . ARG A 1 780 ? -19.066 38.019 -60.238 1.00 44.00 780 ARG A CA 1
ATOM 6119 C C . ARG A 1 780 ? -20.142 38.841 -59.516 1.00 44.00 780 ARG A C 1
ATOM 6121 O O . ARG A 1 780 ? -21.162 38.319 -59.092 1.00 44.00 780 ARG A O 1
ATOM 6128 N N . ASN A 1 781 ? -20.009 40.166 -59.607 1.00 38.12 781 ASN A N 1
ATOM 6129 C CA . ASN A 1 781 ? -21.156 40.982 -60.013 1.00 38.12 781 ASN A CA 1
ATOM 6130 C C . ASN A 1 781 ? -20.706 42.234 -60.793 1.00 38.12 781 ASN A C 1
ATOM 6132 O O . ASN A 1 781 ? -20.543 43.319 -60.247 1.00 38.12 781 ASN A O 1
ATOM 6136 N N . LYS A 1 782 ? -20.469 42.071 -62.101 1.00 42.12 782 LYS A N 1
ATOM 6137 C CA . LYS A 1 782 ? -20.541 43.171 -63.075 1.00 42.12 782 LYS A CA 1
ATOM 6138 C C . LYS A 1 782 ? -21.734 42.890 -63.984 1.00 42.12 782 LYS A C 1
ATOM 6140 O O . LYS A 1 782 ? -21.593 42.306 -65.053 1.00 42.12 782 LYS A O 1
ATOM 6145 N N . GLY A 1 783 ? -22.908 43.286 -63.505 1.00 34.59 783 GLY A N 1
ATOM 6146 C CA . GLY A 1 783 ? -24.157 43.343 -64.250 1.00 34.59 783 GLY A CA 1
ATOM 6147 C C . GLY A 1 783 ? -24.783 44.723 -64.063 1.00 34.59 783 GLY A C 1
ATOM 6148 O O . GLY A 1 783 ? -25.152 45.088 -62.956 1.00 34.59 783 GLY A O 1
ATOM 6149 N N . ARG A 1 784 ? -24.813 45.482 -65.163 1.00 42.09 784 ARG A N 1
ATOM 6150 C CA . ARG A 1 784 ? -25.599 46.690 -65.470 1.00 42.09 784 ARG A CA 1
ATOM 6151 C C . ARG A 1 784 ? -26.724 47.081 -64.491 1.00 42.09 784 ARG A C 1
ATOM 6153 O O . ARG A 1 784 ? -27.639 46.298 -64.282 1.00 42.09 784 ARG A O 1
ATOM 6160 N N . ASN A 1 785 ? -26.725 48.359 -64.098 1.00 37.84 785 ASN A N 1
ATOM 6161 C CA . ASN A 1 785 ? -27.863 49.300 -64.137 1.00 37.84 785 ASN A CA 1
ATOM 6162 C C . ASN A 1 785 ? -27.286 50.715 -63.911 1.00 37.84 785 ASN A C 1
ATOM 6164 O O . ASN A 1 785 ? -26.729 50.986 -62.859 1.00 37.84 785 ASN A O 1
ATOM 6168 N N . ASN A 1 786 ? -27.137 51.562 -64.936 1.00 43.94 786 ASN A N 1
ATOM 6169 C CA . ASN A 1 786 ? -28.113 52.583 -65.348 1.00 43.94 786 ASN A CA 1
ATOM 6170 C C . ASN A 1 786 ? -29.071 53.052 -64.237 1.00 43.94 786 ASN A C 1
ATOM 6172 O O . ASN A 1 786 ? -30.116 52.433 -64.047 1.00 43.94 786 ASN A O 1
ATOM 6176 N N . ARG A 1 787 ? -28.775 54.202 -63.614 1.00 44.00 787 ARG A N 1
ATOM 6177 C CA . ARG A 1 787 ? -29.633 55.407 -63.621 1.00 44.00 787 ARG A CA 1
ATOM 6178 C C . ARG A 1 787 ? -28.99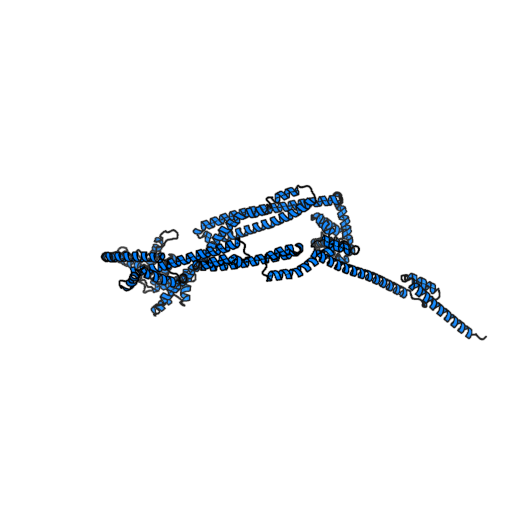7 56.556 -62.819 1.00 44.00 787 ARG A C 1
ATOM 6180 O O . ARG A 1 787 ? -28.612 56.343 -61.677 1.00 44.00 787 ARG A O 1
ATOM 6187 N N . GLN A 1 788 ? -29.059 57.730 -63.459 1.00 38.47 788 GLN A N 1
ATOM 6188 C CA . GLN A 1 788 ? -28.677 59.096 -63.062 1.00 38.47 788 GLN A CA 1
ATOM 6189 C C . GLN A 1 788 ? -27.188 59.425 -63.030 1.00 38.47 788 GLN A C 1
ATOM 6191 O O . GLN A 1 788 ? -26.443 58.835 -62.224 1.00 38.47 788 GLN A O 1
#

pLDDT: mean 74.79, std 15.03, range [34.59, 94.69]